Protein AF-0000000086128456 (afdb_homodimer)

Structure (mmCIF, N/CA/C/O backbone):
data_AF-0000000086128456-model_v1
#
loop_
_entity.id
_entity.type
_entity.pdbx_description
1 polymer 'SMP-30/Gluconolactonase/LRE-like region domain-containing protein'
#
loop_
_atom_site.group_PDB
_atom_site.id
_atom_site.type_symbol
_atom_site.label_atom_id
_atom_site.label_alt_id
_atom_site.label_comp_id
_atom_site.label_asym_id
_atom_site.label_entity_id
_atom_site.label_seq_id
_atom_site.pdbx_PDB_ins_code
_atom_site.Cartn_x
_atom_site.Cartn_y
_atom_site.Cartn_z
_atom_site.occupancy
_atom_site.B_iso_or_equiv
_atom_site.auth_seq_id
_atom_site.auth_comp_id
_atom_site.auth_asym_id
_atom_site.auth_atom_id
_atom_site.pdbx_PDB_model_num
ATOM 1 N N . THR A 1 1 ? -28.391 -3.979 10.344 1 59.09 1 THR A N 1
ATOM 2 C CA . THR A 1 1 ? -27.234 -3.885 9.453 1 59.09 1 THR A CA 1
ATOM 3 C C . THR A 1 1 ? -27.359 -4.891 8.312 1 59.09 1 THR A C 1
ATOM 5 O O . THR A 1 1 ? -27.812 -6.016 8.516 1 59.09 1 THR A O 1
ATOM 8 N N . ALA A 1 2 ? -27.297 -4.43 7.129 1 80.12 2 ALA A N 1
ATOM 9 C CA . ALA A 1 2 ? -27.391 -5.32 5.973 1 80.12 2 ALA A CA 1
ATOM 10 C C . ALA A 1 2 ? -26.422 -6.492 6.109 1 80.12 2 ALA A C 1
ATOM 12 O O . ALA A 1 2 ? -25.359 -6.355 6.711 1 80.12 2 ALA A O 1
ATOM 13 N N . SER A 1 3 ? -26.906 -7.73 5.793 1 94.25 3 SER A N 1
ATOM 14 C CA . SER A 1 3 ? -26.078 -8.93 5.836 1 94.25 3 SER A CA 1
ATOM 15 C C . SER A 1 3 ? -24.766 -8.734 5.066 1 94.25 3 SER A C 1
ATOM 17 O O . SER A 1 3 ? -24.75 -8.094 4.016 1 94.25 3 SER A O 1
ATOM 19 N N . VAL A 1 4 ? -23.734 -9.289 5.641 1 97.06 4 VAL A N 1
ATOM 20 C CA . VAL A 1 4 ? -22.422 -9.172 5.023 1 97.06 4 VAL A CA 1
ATOM 21 C C . VAL A 1 4 ? -22.375 -10 3.742 1 97.06 4 VAL A C 1
ATOM 23 O O . VAL A 1 4 ? -21.719 -9.625 2.771 1 97.06 4 VAL A O 1
ATOM 26 N N . ALA A 1 5 ? -23.078 -11.141 3.77 1 98.44 5 ALA A N 1
ATOM 27 C CA . ALA A 1 5 ? -22.969 -12.062 2.639 1 98.44 5 ALA A CA 1
ATOM 28 C C . ALA A 1 5 ? -24.312 -12.688 2.309 1 98.44 5 ALA A C 1
ATOM 30 O O . ALA A 1 5 ? -25.234 -12.641 3.121 1 98.44 5 ALA A O 1
ATOM 31 N N . GLU A 1 6 ? -24.453 -13.188 1.09 1 98.38 6 GLU A N 1
ATOM 32 C CA . GLU A 1 6 ? -25.641 -13.898 0.624 1 98.38 6 GLU A CA 1
ATOM 33 C C . GLU A 1 6 ? -25.297 -14.922 -0.447 1 98.38 6 GLU A C 1
ATOM 35 O O . GLU A 1 6 ? -24.297 -14.773 -1.156 1 98.38 6 GLU A O 1
ATOM 40 N N . VAL A 1 7 ? -26.078 -15.961 -0.537 1 98 7 VAL A N 1
ATOM 41 C CA . VAL A 1 7 ? -25.922 -16.906 -1.637 1 98 7 VAL A CA 1
ATOM 42 C C . VAL A 1 7 ? -26.281 -16.219 -2.957 1 98 7 VAL A C 1
ATOM 44 O O . VAL A 1 7 ? -27.234 -15.445 -3.023 1 98 7 VAL A O 1
ATOM 47 N N . CYS A 1 8 ? -25.469 -16.547 -3.943 1 97.69 8 CYS A N 1
ATOM 48 C CA . CYS A 1 8 ? -25.781 -15.992 -5.254 1 97.69 8 CYS A CA 1
ATOM 49 C C . CYS A 1 8 ? -25.344 -16.922 -6.371 1 97.69 8 CYS A C 1
ATOM 51 O O . CYS A 1 8 ? -24.656 -17.922 -6.117 1 97.69 8 CYS A O 1
ATOM 53 N N . GLY A 1 9 ? -25.875 -16.672 -7.629 1 96.56 9 GLY A N 1
ATOM 54 C CA . GLY A 1 9 ? -25.375 -17.328 -8.82 1 96.56 9 GLY A CA 1
ATOM 55 C C . GLY A 1 9 ? -25.797 -18.781 -8.938 1 96.56 9 GLY A C 1
ATOM 56 O O . GLY A 1 9 ? -26.812 -19.172 -8.359 1 96.56 9 GLY A O 1
ATOM 57 N N . PRO A 1 10 ? -25.031 -19.531 -9.734 1 97.12 10 PRO A N 1
ATOM 58 C CA . PRO A 1 10 ? -25.391 -20.922 -10.016 1 97.12 10 PRO A CA 1
ATOM 59 C C . PRO A 1 10 ? -25.219 -21.844 -8.805 1 97.12 10 PRO A C 1
ATOM 61 O O . PRO A 1 10 ? -24.469 -21.5 -7.879 1 97.12 10 PRO A O 1
ATOM 64 N N . THR A 1 11 ? -25.828 -23.062 -8.867 1 97.12 11 THR A N 1
ATOM 65 C CA . THR A 1 11 ? -25.891 -23.938 -7.699 1 97.12 11 THR A CA 1
ATOM 66 C C . THR A 1 11 ? -24.953 -25.125 -7.875 1 97.12 11 THR A C 1
ATOM 68 O O . THR A 1 11 ? -24.891 -26 -7.008 1 97.12 11 THR A O 1
ATOM 71 N N . THR A 1 12 ? -24.188 -25.125 -8.984 1 98.19 12 THR A N 1
ATOM 72 C CA . THR A 1 12 ? -23.281 -26.234 -9.234 1 98.19 12 THR A CA 1
ATOM 73 C C . THR A 1 12 ? -22.031 -26.109 -8.352 1 98.19 12 THR A C 1
ATOM 75 O O . THR A 1 12 ? -21.203 -27.016 -8.328 1 98.19 12 THR A O 1
ATOM 78 N N . ALA A 1 13 ? -21.891 -25.047 -7.637 1 98.31 13 ALA A N 1
ATOM 79 C CA . ALA A 1 13 ? -20.875 -24.781 -6.613 1 98.31 13 ALA A CA 1
ATOM 80 C C . ALA A 1 13 ? -21.422 -23.875 -5.516 1 98.31 13 ALA A C 1
ATOM 82 O O . ALA A 1 13 ? -22.516 -23.312 -5.66 1 98.31 13 ALA A O 1
ATOM 83 N N . ASN A 1 14 ? -20.719 -23.812 -4.391 1 98.5 14 ASN A N 1
ATOM 84 C CA . ASN A 1 14 ? -21.078 -22.844 -3.355 1 98.5 14 ASN A CA 1
ATOM 85 C C . ASN A 1 14 ? -20.578 -21.453 -3.701 1 98.5 14 ASN A C 1
ATOM 87 O O . ASN A 1 14 ? -19.422 -21.109 -3.451 1 98.5 14 ASN A O 1
ATOM 91 N N . VAL A 1 15 ? -21.5 -20.672 -4.211 1 98.81 15 VAL A N 1
ATOM 92 C CA . VAL A 1 15 ? -21.156 -19.312 -4.613 1 98.81 15 VAL A CA 1
ATOM 93 C C . VAL A 1 15 ? -21.75 -18.312 -3.613 1 98.81 15 VAL A C 1
ATOM 95 O O . VAL A 1 15 ? -22.953 -18.328 -3.344 1 98.81 15 VAL A O 1
ATOM 98 N N . THR A 1 16 ? -20.891 -17.484 -3.033 1 98.81 16 THR A N 1
ATOM 99 C CA . THR A 1 16 ? -21.297 -16.5 -2.047 1 98.81 16 THR A CA 1
ATOM 100 C C . THR A 1 16 ? -20.922 -15.094 -2.5 1 98.81 16 THR A C 1
ATOM 102 O O . THR A 1 16 ? -19.781 -14.852 -2.906 1 98.81 16 THR A O 1
ATOM 105 N N . CYS A 1 17 ? -21.891 -14.164 -2.492 1 98.62 17 CYS A N 1
ATOM 106 C CA . CYS A 1 17 ? -21.625 -12.75 -2.738 1 98.62 17 CYS A CA 1
ATOM 107 C C . CYS A 1 17 ? -21.406 -12 -1.43 1 98.62 17 CYS A C 1
ATOM 109 O O . CYS A 1 17 ? -22.188 -12.148 -0.49 1 98.62 17 CYS A O 1
ATOM 111 N N . VAL A 1 18 ? -20.328 -11.258 -1.36 1 98.44 18 VAL A N 1
ATOM 112 C CA . VAL A 1 18 ? -20.062 -10.383 -0.219 1 98.44 18 VAL A CA 1
ATOM 113 C C . VAL A 1 18 ? -20.547 -8.969 -0.528 1 98.44 18 VAL A C 1
ATOM 115 O O . VAL A 1 18 ? -20.094 -8.352 -1.493 1 98.44 18 VAL A O 1
ATOM 118 N N . ASN A 1 19 ? -21.438 -8.508 0.297 1 97.69 19 ASN A N 1
ATOM 119 C CA . ASN A 1 19 ? -22.016 -7.18 0.08 1 97.69 19 ASN A CA 1
ATOM 120 C C . ASN A 1 19 ? -21 -6.078 0.387 1 97.69 19 ASN A C 1
ATOM 122 O O . ASN A 1 19 ? -20.359 -6.086 1.443 1 97.69 19 ASN A O 1
ATOM 126 N N . ARG A 1 20 ? -20.828 -5.152 -0.586 1 97.12 20 ARG A N 1
ATOM 127 C CA . ARG A 1 20 ? -19.969 -3.979 -0.473 1 97.12 20 ARG A CA 1
ATOM 128 C C . ARG A 1 20 ? -18.547 -4.375 -0.074 1 97.12 20 ARG A C 1
ATOM 130 O O . ARG A 1 20 ? -17.953 -3.754 0.803 1 97.12 20 ARG A O 1
ATOM 137 N N . TYR A 1 21 ? -18.125 -5.473 -0.551 1 97.25 21 TYR A N 1
ATOM 138 C CA . TYR A 1 21 ? -16.766 -5.961 -0.338 1 97.25 21 TYR A CA 1
ATOM 139 C C . TYR A 1 21 ? -16.5 -6.227 1.14 1 97.25 21 TYR A C 1
ATOM 141 O O . TYR A 1 21 ? -15.352 -6.301 1.57 1 97.25 21 TYR A O 1
ATOM 149 N N . GLY A 1 22 ? -17.562 -6.27 1.929 1 96.5 22 GLY A N 1
ATOM 150 C CA . GLY A 1 22 ? -17.375 -6.457 3.357 1 96.5 22 GLY A CA 1
ATOM 151 C C . GLY A 1 22 ? -16.641 -5.301 4.016 1 96.5 22 GLY A C 1
ATOM 152 O O . GLY A 1 22 ? -15.891 -5.496 4.969 1 96.5 22 GLY A O 1
ATOM 153 N N . SER A 1 23 ? -16.812 -4.145 3.518 1 96.44 23 SER A N 1
ATOM 154 C CA . SER A 1 23 ? -16.031 -2.988 3.959 1 96.44 23 SER A CA 1
ATOM 155 C C . SER A 1 23 ? -16.391 -2.607 5.395 1 96.44 23 SER A C 1
ATOM 157 O O . SER A 1 23 ? -15.578 -2 6.098 1 96.44 23 SER A O 1
ATOM 159 N N . TYR A 1 24 ? -17.547 -2.826 5.816 1 96.75 24 TYR A N 1
ATOM 160 C CA . TYR A 1 24 ? -17.953 -2.58 7.195 1 96.75 24 TYR A CA 1
ATOM 161 C C . TYR A 1 24 ? -18.484 -3.855 7.84 1 96.75 24 TYR A C 1
ATOM 163 O O . TYR A 1 24 ? -19.469 -4.434 7.379 1 96.75 24 TYR A O 1
ATOM 171 N N . LEU A 1 25 ? -17.859 -4.309 8.891 1 97.44 25 LEU A N 1
ATOM 172 C CA . LEU A 1 25 ? -18.25 -5.48 9.664 1 97.44 25 LEU A CA 1
ATOM 173 C C . LEU A 1 25 ? -18.719 -5.082 11.055 1 97.44 25 LEU A C 1
ATOM 175 O O . LEU A 1 25 ? -18.297 -4.051 11.586 1 97.44 25 LEU A O 1
ATOM 179 N N . PRO A 1 26 ? -19.641 -5.91 11.578 1 96.62 26 PRO A N 1
ATOM 180 C CA . PRO A 1 26 ? -19.922 -5.656 13 1 96.62 26 PRO A CA 1
ATOM 181 C C . PRO A 1 26 ? -18.656 -5.586 13.844 1 96.62 26 PRO A C 1
ATOM 183 O O . PRO A 1 26 ? -17.734 -6.379 13.641 1 96.62 26 PRO A O 1
ATOM 186 N N . PRO A 1 27 ? -18.562 -4.668 14.719 1 95.38 27 PRO A N 1
ATOM 187 C CA . PRO A 1 27 ? -17.297 -4.344 15.398 1 95.38 27 PRO A CA 1
ATOM 188 C C . PRO A 1 27 ? -16.766 -5.492 16.25 1 95.38 27 PRO A C 1
ATOM 190 O O . PRO A 1 27 ? -15.664 -5.414 16.781 1 95.38 27 PRO A O 1
ATOM 193 N N . THR A 1 28 ? -17.516 -6.609 16.391 1 95.31 28 THR A N 1
ATOM 194 C CA . THR A 1 28 ? -17.047 -7.762 17.156 1 95.31 28 THR A CA 1
ATOM 195 C C . THR A 1 28 ? -16.172 -8.672 16.297 1 95.31 28 THR A C 1
ATOM 197 O O . THR A 1 28 ? -15.711 -9.711 16.766 1 95.31 28 THR A O 1
ATOM 200 N N . PHE A 1 29 ? -15.938 -8.297 15.055 1 96.94 29 PHE A N 1
ATOM 201 C CA . PHE A 1 29 ? -15.125 -9.148 14.188 1 96.94 29 PHE A CA 1
ATOM 202 C C . PHE A 1 29 ? -13.695 -9.219 14.695 1 96.94 29 PHE A C 1
ATOM 204 O O . PHE A 1 29 ? -13.258 -8.359 15.461 1 96.94 29 PHE A O 1
ATOM 211 N N . SER A 1 30 ? -13 -10.305 14.297 1 96 30 SER A N 1
ATOM 212 C CA . SER A 1 30 ? -11.578 -10.469 14.562 1 96 30 SER A CA 1
ATOM 213 C C . SER A 1 30 ? -10.938 -11.422 13.555 1 96 30 SER A C 1
ATOM 215 O O . SER A 1 30 ? -11.617 -12.266 12.969 1 96 30 SER A O 1
ATOM 217 N N . ARG A 1 31 ? -9.633 -11.203 13.359 1 95.31 31 ARG A N 1
ATOM 218 C CA . ARG A 1 31 ? -8.844 -12.102 12.523 1 95.31 31 ARG A CA 1
ATOM 219 C C . ARG A 1 31 ? -7.406 -12.195 13.031 1 95.31 31 ARG A C 1
ATOM 221 O O . ARG A 1 31 ? -6.758 -11.18 13.273 1 95.31 31 ARG A O 1
ATOM 228 N N . ASP A 1 32 ? -6.996 -13.414 13.211 1 93.62 32 ASP A N 1
ATOM 229 C CA . ASP A 1 32 ? -5.594 -13.664 13.539 1 93.62 32 ASP A CA 1
ATOM 230 C C . ASP A 1 32 ? -4.688 -13.305 12.35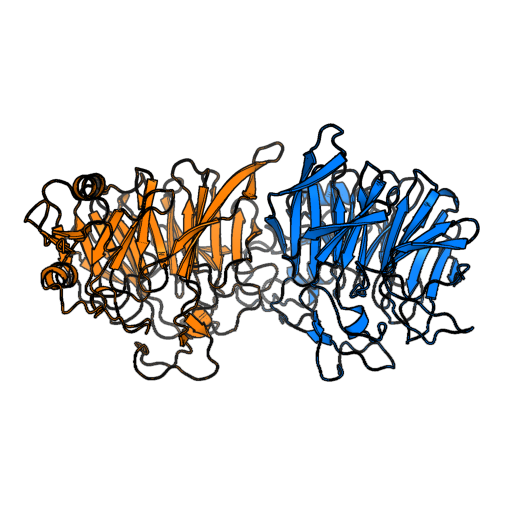9 1 93.62 32 ASP A C 1
ATOM 232 O O . ASP A 1 32 ? -4.84 -13.844 11.266 1 93.62 32 ASP A O 1
ATOM 236 N N . PRO A 1 33 ? -3.738 -12.391 12.586 1 90.94 33 PRO A N 1
ATOM 237 C CA . PRO A 1 33 ? -2.898 -11.93 11.477 1 90.94 33 PRO A CA 1
ATOM 238 C C . PRO A 1 33 ? -1.803 -12.93 11.117 1 90.94 33 PRO A C 1
ATOM 240 O O . PRO A 1 33 ? -1.029 -12.695 10.18 1 90.94 33 PRO A O 1
ATOM 243 N N . ASP A 1 34 ? -1.758 -13.992 11.82 1 88.75 34 ASP A N 1
ATOM 244 C CA . ASP A 1 34 ? -0.807 -15.039 11.469 1 88.75 34 ASP A CA 1
ATOM 245 C C . ASP A 1 34 ? -0.994 -15.477 10.016 1 88.75 34 ASP A C 1
ATOM 247 O O . ASP A 1 34 ? -2.109 -15.797 9.602 1 88.75 34 ASP A O 1
ATOM 251 N N . PRO A 1 35 ? 0.13 -15.508 9.258 1 86.31 35 PRO A N 1
ATOM 252 C CA . PRO A 1 35 ? 0.028 -15.859 7.84 1 86.31 35 PRO A CA 1
ATOM 253 C C . PRO A 1 35 ? -0.542 -17.25 7.613 1 86.31 35 PRO A C 1
ATOM 255 O O . PRO A 1 35 ? -1 -17.562 6.512 1 86.31 35 PRO A O 1
ATOM 258 N N . ALA A 1 36 ? -0.49 -18.062 8.609 1 80.88 36 ALA A N 1
ATOM 259 C CA . ALA A 1 36 ? -1.011 -19.422 8.484 1 80.88 36 ALA A CA 1
ATOM 260 C C . ALA A 1 36 ? -2.533 -19.438 8.586 1 80.88 36 ALA A C 1
ATOM 262 O O . ALA A 1 36 ? -3.174 -20.438 8.258 1 80.88 36 ALA A O 1
ATOM 263 N N . VAL A 1 37 ? -3.096 -18.344 9.016 1 88.62 37 VAL A N 1
ATOM 264 C CA . VAL A 1 37 ? -4.547 -18.266 9.148 1 88.62 37 VAL A CA 1
ATOM 265 C C . VAL A 1 37 ? -5.152 -17.703 7.863 1 88.62 37 VAL A C 1
ATOM 267 O O . VAL A 1 37 ? -4.883 -16.562 7.492 1 88.62 37 VAL A O 1
ATOM 270 N N . ALA A 1 38 ? -5.98 -18.484 7.281 1 92.75 38 ALA A N 1
ATOM 271 C CA . ALA A 1 38 ? -6.605 -18.125 6.012 1 92.75 38 ALA A CA 1
ATOM 272 C C . ALA A 1 38 ? -7.727 -17.109 6.223 1 92.75 38 ALA A C 1
ATOM 274 O O . ALA A 1 38 ? -8.156 -16.875 7.355 1 92.75 38 ALA A O 1
ATOM 275 N N . TYR A 1 39 ? -8.227 -16.5 5.086 1 95 39 TYR A N 1
ATOM 276 C CA . TYR A 1 39 ? -9.359 -15.578 5.082 1 95 39 TYR A CA 1
ATOM 277 C C . TYR A 1 39 ? -10.57 -16.203 5.77 1 95 39 TYR A C 1
ATOM 279 O O . TYR A 1 39 ? -11.297 -15.508 6.492 1 95 39 TYR A O 1
ATOM 287 N N . THR A 1 40 ? -10.773 -17.453 5.637 1 94.44 40 THR A N 1
ATOM 288 C CA . THR A 1 40 ? -11.922 -18.172 6.203 1 94.44 40 THR A CA 1
ATOM 289 C C . THR A 1 40 ? -11.805 -18.25 7.723 1 94.44 40 THR A C 1
ATOM 291 O O . THR A 1 40 ? -12.766 -18.594 8.406 1 94.44 40 THR A O 1
ATOM 294 N N . GLY A 1 41 ? -10.68 -17.938 8.203 1 93.94 41 GLY A N 1
ATOM 295 C CA . GLY A 1 41 ? -10.469 -17.953 9.641 1 93.94 41 GLY A CA 1
ATOM 296 C C . GLY A 1 41 ? -10.945 -16.688 10.336 1 93.94 41 GLY A C 1
ATOM 297 O O . GLY A 1 41 ? -10.984 -16.625 11.562 1 93.94 41 GLY A O 1
ATOM 298 N N . ALA A 1 42 ? -11.312 -15.688 9.586 1 95.31 42 ALA A N 1
ATOM 299 C CA . ALA A 1 42 ? -11.898 -14.492 10.18 1 95.31 42 ALA A CA 1
ATOM 300 C C . ALA A 1 42 ? -13.188 -14.82 10.922 1 95.31 42 ALA A C 1
ATOM 302 O O . ALA A 1 42 ? -13.969 -15.664 10.477 1 95.31 42 ALA A O 1
ATOM 303 N N . LEU A 1 43 ? -13.375 -14.109 12.031 1 96.75 43 LEU A N 1
ATOM 304 C CA . LEU A 1 43 ? -14.57 -14.281 12.836 1 96.75 43 LEU A CA 1
ATOM 305 C C . LEU A 1 43 ? -15.461 -13.039 12.766 1 96.75 43 LEU A C 1
ATOM 307 O O . LEU A 1 43 ? -14.977 -11.922 12.922 1 96.75 43 LEU A O 1
ATOM 311 N N . VAL A 1 44 ? -16.719 -13.281 12.469 1 97.31 44 VAL A N 1
ATOM 312 C CA . VAL A 1 44 ? -17.734 -12.242 12.477 1 97.31 44 VAL A CA 1
ATOM 313 C C . VAL A 1 44 ? -18.969 -12.742 13.227 1 97.31 44 VAL A C 1
ATOM 315 O O . VAL A 1 44 ? -20.047 -12.906 12.633 1 97.31 44 VAL A O 1
ATOM 318 N N . PRO A 1 45 ? -18.922 -12.766 14.492 1 96.62 45 PRO A N 1
ATOM 319 C CA . PRO A 1 45 ? -19.938 -13.5 15.258 1 96.62 45 PRO A CA 1
ATOM 320 C C . PRO A 1 45 ? -21.312 -12.828 15.203 1 96.62 45 PRO A C 1
ATOM 322 O O . PRO A 1 45 ? -22.328 -13.508 15.336 1 96.62 45 PRO A O 1
ATOM 325 N N . ASP A 1 46 ? -21.375 -11.516 14.969 1 96.75 46 ASP A N 1
ATOM 326 C CA . ASP A 1 46 ? -22.656 -10.805 15.023 1 96.75 46 ASP A CA 1
ATOM 327 C C . ASP A 1 46 ? -23.297 -10.727 13.641 1 96.75 46 ASP A C 1
ATOM 329 O O . ASP A 1 46 ? -24.25 -9.961 13.438 1 96.75 46 ASP A O 1
ATOM 333 N N . ASP A 1 47 ? -22.812 -11.453 12.648 1 97.56 47 ASP A N 1
ATOM 334 C CA . ASP A 1 47 ? -23.438 -11.641 11.344 1 97.56 47 ASP A CA 1
ATOM 335 C C . ASP A 1 47 ? -23.375 -13.102 10.906 1 97.56 47 ASP A C 1
ATOM 337 O O . ASP A 1 47 ? -22.375 -13.539 10.32 1 97.56 47 ASP A O 1
ATOM 341 N N . PRO A 1 48 ? -24.391 -13.828 11.109 1 97 48 PRO A N 1
ATOM 342 C CA . PRO A 1 48 ? -24.375 -15.266 10.836 1 97 48 PRO A CA 1
ATOM 343 C C . PRO A 1 48 ? -24.156 -15.586 9.359 1 97 48 PRO A C 1
ATOM 345 O O . PRO A 1 48 ? -23.781 -16.719 9.016 1 97 48 PRO A O 1
ATOM 348 N N . THR A 1 49 ? -24.328 -14.594 8.461 1 97.88 49 THR A N 1
ATOM 349 C CA . THR A 1 49 ? -24.156 -14.852 7.039 1 97.88 49 THR A CA 1
ATOM 350 C C . THR A 1 49 ? -22.688 -15.047 6.703 1 97.88 49 THR A C 1
ATOM 352 O O . THR A 1 49 ? -22.344 -15.547 5.625 1 97.88 49 THR A O 1
ATOM 355 N N . TRP A 1 50 ? -21.797 -14.75 7.629 1 97.56 50 TRP A N 1
ATOM 356 C CA . TRP A 1 50 ? -20.375 -14.953 7.402 1 97.56 50 TRP A CA 1
ATOM 357 C C . TRP A 1 50 ? -20.047 -16.438 7.191 1 97.56 50 TRP A C 1
ATOM 359 O O . TRP A 1 50 ? -19.094 -16.766 6.496 1 97.56 50 TRP A O 1
ATOM 369 N N . ALA A 1 51 ? -20.844 -17.312 7.703 1 97.88 51 ALA A N 1
ATOM 370 C CA . ALA A 1 51 ? -20.641 -18.75 7.523 1 97.88 51 ALA A CA 1
ATOM 371 C C . ALA A 1 51 ? -20.672 -19.109 6.043 1 97.88 51 ALA A C 1
ATOM 373 O O . ALA A 1 51 ? -19.984 -20.047 5.621 1 97.88 51 ALA A O 1
ATOM 374 N N . LEU A 1 52 ? -21.438 -18.359 5.277 1 98.19 52 LEU A N 1
ATOM 375 C CA . LEU A 1 52 ? -21.484 -18.609 3.84 1 98.19 52 LEU A CA 1
ATOM 376 C C . LEU A 1 52 ? -20.125 -18.391 3.199 1 98.19 52 LEU A C 1
ATOM 378 O O . LEU A 1 52 ? -19.734 -19.125 2.285 1 98.19 52 LEU A O 1
ATOM 382 N N . VAL A 1 53 ? -19.391 -17.375 3.65 1 98.12 53 VAL A N 1
ATOM 383 C CA . VAL A 1 53 ? -18.062 -17.078 3.129 1 98.12 53 VAL A CA 1
ATOM 384 C C . VAL A 1 53 ? -17.094 -18.203 3.488 1 98.12 53 VAL A C 1
ATOM 386 O O . VAL A 1 53 ? -16.312 -18.641 2.65 1 98.12 53 VAL A O 1
ATOM 389 N N . GLN A 1 54 ? -17.203 -18.703 4.648 1 97.06 54 GLN A N 1
ATOM 390 C CA . GLN A 1 54 ? -16.297 -19.719 5.152 1 97.06 54 GLN A CA 1
ATOM 391 C C . GLN A 1 54 ? -16.469 -21.031 4.395 1 97.06 54 GLN A C 1
ATOM 393 O O . GLN A 1 54 ? -15.523 -21.797 4.234 1 97.06 54 GLN A O 1
ATOM 398 N N . GLU A 1 55 ? -17.641 -21.25 3.857 1 97.12 55 GLU A N 1
ATOM 399 C CA . GLU A 1 55 ? -17.938 -22.531 3.199 1 97.12 55 GLU A CA 1
ATOM 400 C C . GLU A 1 55 ? -17.922 -22.375 1.681 1 97.12 55 GLU A C 1
ATOM 402 O O . GLU A 1 55 ? -18.125 -23.344 0.954 1 97.12 55 GLU A O 1
ATOM 407 N N . ALA A 1 56 ? -17.656 -21.203 1.238 1 98.5 56 ALA A N 1
ATOM 408 C CA . ALA A 1 56 ? -17.812 -20.906 -0.181 1 98.5 56 ALA A CA 1
ATOM 409 C C . ALA A 1 56 ? -16.703 -21.547 -1.005 1 98.5 56 ALA A C 1
ATOM 411 O O . ALA A 1 56 ? -15.547 -21.609 -0.561 1 98.5 56 ALA A O 1
ATOM 412 N N . ASP A 1 57 ? -17.062 -22.031 -2.209 1 98.75 57 ASP A N 1
ATOM 413 C CA . ASP A 1 57 ? -16.078 -22.359 -3.24 1 98.75 57 ASP A CA 1
ATOM 414 C C . ASP A 1 57 ? -15.57 -21.094 -3.934 1 98.75 57 ASP A C 1
ATOM 416 O O . ASP A 1 57 ? -14.367 -20.969 -4.188 1 98.75 57 ASP A O 1
ATOM 420 N N . PHE A 1 58 ? -16.562 -20.266 -4.246 1 98.88 58 PHE A N 1
ATOM 421 C CA . PHE A 1 58 ? -16.297 -19 -4.895 1 98.88 58 PHE A CA 1
ATOM 422 C C . PHE A 1 58 ? -16.859 -17.844 -4.074 1 98.88 58 PHE A C 1
ATOM 424 O O . PHE A 1 58 ? -18.031 -17.859 -3.703 1 98.88 58 PHE A O 1
ATOM 431 N N . VAL A 1 59 ? -16.031 -16.891 -3.742 1 98.81 59 VAL A N 1
ATOM 432 C CA . VAL A 1 59 ? -16.453 -15.641 -3.109 1 98.81 59 VAL A CA 1
ATOM 433 C C . VAL A 1 59 ? -16.484 -14.523 -4.145 1 98.81 59 VAL A C 1
ATOM 435 O O . VAL A 1 59 ? -15.484 -14.258 -4.812 1 98.81 59 VAL A O 1
ATOM 438 N N . ILE A 1 60 ? -17.625 -13.859 -4.273 1 98.81 60 ILE A N 1
ATOM 439 C CA . ILE A 1 60 ? -17.828 -12.828 -5.289 1 98.81 60 ILE A CA 1
ATOM 440 C C . ILE A 1 60 ? -17.922 -11.461 -4.625 1 98.81 60 ILE A C 1
ATOM 442 O O . ILE A 1 60 ? -18.766 -11.242 -3.748 1 98.81 60 ILE A O 1
ATOM 446 N N . TYR A 1 61 ? -17.125 -10.523 -5.078 1 98.5 61 TYR A N 1
ATOM 447 C CA . TYR A 1 61 ? -17.125 -9.172 -4.535 1 98.5 61 TYR A CA 1
ATOM 448 C C . TYR A 1 61 ? -17.797 -8.195 -5.496 1 98.5 61 TYR A C 1
ATOM 450 O O . TYR A 1 61 ? -18.422 -7.227 -5.07 1 98.5 61 TYR A O 1
ATOM 458 N N . ASP A 1 62 ? -17.531 -8.328 -6.758 1 98.12 62 ASP A N 1
ATOM 459 C CA . ASP A 1 62 ? -18.266 -7.648 -7.832 1 98.12 62 ASP A CA 1
ATOM 460 C C . ASP A 1 62 ? -19.281 -8.578 -8.477 1 98.12 62 ASP A C 1
ATOM 462 O O . ASP A 1 62 ? -18.938 -9.406 -9.32 1 98.12 62 ASP A O 1
ATOM 466 N N . LYS A 1 63 ? -20.531 -8.438 -8.156 1 97.88 63 LYS A N 1
ATOM 467 C CA . LYS A 1 63 ? -21.562 -9.43 -8.469 1 97.88 63 LYS A CA 1
ATOM 468 C C . LYS A 1 63 ? -21.719 -9.609 -9.977 1 97.88 63 LYS A C 1
ATOM 470 O O . LYS A 1 63 ? -21.703 -10.734 -10.477 1 97.88 63 LYS A O 1
ATOM 475 N N . GLN A 1 64 ? -21.844 -8.477 -10.664 1 97.69 64 GLN A N 1
ATOM 476 C CA . GLN A 1 64 ? -22.062 -8.562 -12.102 1 97.69 64 GLN A CA 1
ATOM 477 C C . GLN A 1 64 ? -20.891 -9.25 -12.805 1 97.69 64 GLN A C 1
ATOM 479 O O . GLN A 1 64 ? -21.078 -10.258 -13.492 1 97.69 64 GLN A O 1
ATOM 484 N N . ARG A 1 65 ? -19.734 -8.875 -12.656 1 98.25 65 ARG A N 1
ATOM 485 C CA . ARG A 1 65 ? -18.562 -9.422 -13.328 1 98.25 65 ARG A CA 1
ATOM 486 C C . ARG A 1 65 ? -18.234 -10.82 -12.812 1 98.25 65 ARG A C 1
ATOM 488 O O . ARG A 1 65 ? -17.766 -11.672 -13.57 1 98.25 65 ARG A O 1
ATOM 495 N N . GLY A 1 66 ? -18.391 -10.992 -11.461 1 98.69 66 GLY A N 1
ATOM 496 C CA . GLY A 1 66 ? -18.109 -12.281 -10.859 1 98.69 66 GLY A CA 1
ATOM 497 C C . GLY A 1 66 ? -18.984 -13.398 -11.414 1 98.69 66 GLY A C 1
ATOM 498 O O . GLY A 1 66 ? -18.484 -14.477 -11.742 1 98.69 66 GLY A O 1
ATOM 499 N N . LEU A 1 67 ? -20.234 -13.062 -11.523 1 98.56 67 LEU A N 1
ATOM 500 C CA . LEU A 1 67 ? -21.125 -14.086 -12.047 1 98.56 67 LEU A CA 1
ATOM 501 C C . LEU A 1 67 ? -20.859 -14.336 -13.531 1 98.56 67 LEU A C 1
ATOM 503 O O . LEU A 1 67 ? -21.016 -15.461 -14.008 1 98.56 67 LEU A O 1
ATOM 507 N N . GLU A 1 68 ? -20.469 -13.305 -14.211 1 98.44 68 GLU A N 1
ATOM 508 C CA . GLU A 1 68 ? -20.109 -13.461 -15.617 1 98.44 68 GLU A CA 1
ATOM 509 C C . GLU A 1 68 ? -18.906 -14.383 -15.773 1 98.44 68 GLU A C 1
ATOM 511 O O . GLU A 1 68 ? -18.906 -15.266 -16.641 1 98.44 68 GLU A O 1
ATOM 516 N N . LEU A 1 69 ? -17.875 -14.242 -14.953 1 98.06 69 LEU A N 1
ATOM 517 C CA . LEU A 1 69 ? -16.672 -15.055 -15.133 1 98.06 69 LEU A CA 1
ATOM 518 C C . LEU A 1 69 ? -16.922 -16.484 -14.695 1 98.06 69 LEU A C 1
ATOM 520 O O . LEU A 1 69 ? -16.234 -17.406 -15.141 1 98.06 69 LEU A O 1
ATOM 524 N N . LEU A 1 70 ? -17.875 -16.719 -13.812 1 98.38 70 LEU A N 1
ATOM 525 C CA . LEU A 1 70 ? -18.203 -18.078 -13.398 1 98.38 70 LEU A CA 1
ATOM 526 C C . LEU A 1 70 ? -18.938 -18.828 -14.5 1 98.38 70 LEU A C 1
ATOM 528 O O . LEU A 1 70 ? -18.719 -20.016 -14.711 1 98.38 70 LEU A O 1
ATOM 532 N N . GLY A 1 71 ? -19.844 -18.109 -15.18 1 98.25 71 GLY A N 1
ATOM 533 C CA . GLY A 1 71 ? -20.719 -18.766 -16.125 1 98.25 71 GLY A CA 1
ATOM 534 C C . GLY A 1 71 ? -21.875 -19.484 -15.461 1 98.25 71 GLY A C 1
ATOM 535 O O . GLY A 1 71 ? -22.188 -19.25 -14.289 1 98.25 71 GLY A O 1
ATOM 536 N N . SER A 1 72 ? -22.562 -20.391 -16.234 1 97.62 72 SER A N 1
ATOM 537 C CA . SER A 1 72 ? -23.812 -20.969 -15.797 1 97.62 72 SER A CA 1
ATOM 538 C C . SER A 1 72 ? -23.594 -22.219 -14.953 1 97.62 72 SER A C 1
ATOM 540 O O . SER A 1 72 ? -24.438 -22.609 -14.148 1 97.62 72 SER A O 1
ATOM 542 N N . GLU A 1 73 ? -22.391 -22.859 -15.133 1 98 73 GLU A N 1
ATOM 543 C CA . GLU A 1 73 ? -22.172 -24.109 -14.422 1 98 73 GLU A CA 1
ATOM 544 C C . GLU A 1 73 ? -20.734 -24.234 -13.945 1 98 73 GLU A C 1
ATOM 546 O O . GLU A 1 73 ? -20.047 -25.203 -14.289 1 98 73 GLU A O 1
ATOM 551 N N . PRO A 1 74 ? -20.297 -23.359 -13.109 1 98.56 74 PRO A N 1
ATOM 552 C CA . PRO A 1 74 ? -18.953 -23.531 -12.562 1 98.56 74 PRO A CA 1
ATOM 553 C C . PRO A 1 74 ? -18.812 -24.797 -11.719 1 98.56 74 PRO A C 1
ATOM 555 O O . PRO A 1 74 ? -19.766 -25.203 -11.047 1 98.56 74 PRO A O 1
ATOM 558 N N . LYS A 1 75 ? -17.656 -25.422 -11.758 1 98.38 75 LYS A N 1
ATOM 559 C CA . LYS A 1 75 ? -17.359 -26.609 -10.969 1 98.38 75 LYS A CA 1
ATOM 560 C C . LYS A 1 75 ? -15.969 -26.5 -10.344 1 98.38 75 LYS A C 1
ATOM 562 O O . LYS A 1 75 ? -15.07 -25.875 -10.906 1 98.38 75 LYS A O 1
ATOM 567 N N . ILE A 1 76 ? -15.828 -27.078 -9.234 1 98.5 76 ILE A N 1
ATOM 568 C CA . ILE A 1 76 ? -14.555 -27.141 -8.531 1 98.5 76 ILE A CA 1
ATOM 569 C C . ILE A 1 76 ? -14.32 -28.562 -8.023 1 98.5 76 ILE A C 1
ATOM 571 O O . ILE A 1 76 ? -15.227 -29.203 -7.484 1 98.5 76 ILE A O 1
ATOM 575 N N . TYR A 1 77 ? -13.164 -29.109 -8.312 1 97.75 77 TYR A N 1
ATOM 576 C CA . TYR A 1 77 ? -12.758 -30.453 -7.902 1 97.75 77 TYR A CA 1
ATOM 577 C C . TYR A 1 77 ? -11.531 -30.391 -6.996 1 97.75 77 TYR A C 1
ATOM 579 O O . TYR A 1 77 ? -10.461 -29.938 -7.414 1 97.75 77 TYR A O 1
ATOM 587 N N . ARG A 1 78 ? -11.695 -30.891 -5.754 1 96.19 78 ARG A N 1
ATOM 588 C CA . ARG A 1 78 ? -10.625 -30.922 -4.766 1 96.19 78 ARG A CA 1
ATOM 589 C C . ARG A 1 78 ? -10.156 -32.344 -4.504 1 96.19 78 ARG A C 1
ATOM 591 O O . ARG A 1 78 ? -10.945 -33.281 -4.613 1 96.19 78 ARG A O 1
ATOM 598 N N . GLY A 1 79 ? -8.898 -32.5 -4.199 1 90.38 79 GLY A N 1
ATOM 599 C CA . GLY A 1 79 ? -8.383 -33.781 -3.756 1 90.38 79 GLY A CA 1
ATOM 600 C C . GLY A 1 79 ? -8.461 -34.875 -4.824 1 90.38 79 GLY A C 1
ATOM 601 O O . GLY A 1 79 ? -8.695 -36.031 -4.52 1 90.38 79 GLY A O 1
ATOM 602 N N . ILE A 1 80 ? -8.344 -34.5 -6.078 1 88.81 80 ILE A N 1
ATOM 603 C CA . ILE A 1 80 ? -8.547 -35.469 -7.129 1 88.81 80 ILE A CA 1
ATOM 604 C C . ILE A 1 80 ? -7.242 -36.219 -7.398 1 88.81 80 ILE A C 1
ATOM 606 O O . ILE A 1 80 ? -7.238 -37.281 -8.047 1 88.81 80 ILE A O 1
ATOM 610 N N . LEU A 1 81 ? -6.18 -35.688 -6.941 1 92.75 81 LEU A N 1
ATOM 611 C CA . LEU A 1 81 ? -4.871 -36.312 -7.059 1 92.75 81 LEU A CA 1
ATOM 612 C C . LEU A 1 81 ? -4.207 -36.469 -5.691 1 92.75 81 LEU A C 1
ATOM 614 O O . LEU A 1 81 ? -4.309 -35.562 -4.859 1 92.75 81 LEU A O 1
ATOM 618 N N . ASP A 1 82 ? -3.568 -37.531 -5.473 1 89.5 82 ASP A N 1
ATOM 619 C CA . ASP A 1 82 ? -2.748 -37.75 -4.281 1 89.5 82 ASP A CA 1
ATOM 620 C C . ASP A 1 82 ? -1.307 -37.312 -4.527 1 89.5 82 ASP A C 1
ATOM 622 O O . ASP A 1 82 ? -0.581 -37.938 -5.297 1 89.5 82 ASP A O 1
ATOM 626 N N . VAL A 1 83 ? -0.971 -36.219 -3.945 1 88.31 83 VAL A N 1
ATOM 627 C CA . VAL A 1 83 ? 0.383 -35.688 -4.129 1 88.31 83 VAL A CA 1
ATOM 628 C C . VAL A 1 83 ? 1.063 -35.531 -2.771 1 88.31 83 VAL A C 1
ATOM 630 O O . VAL A 1 83 ? 0.393 -35.469 -1.737 1 88.31 83 VAL A O 1
ATOM 633 N N . LEU A 1 84 ? 2.379 -35.469 -2.729 1 87.94 84 LEU A N 1
ATOM 634 C CA . LEU A 1 84 ? 3.133 -35.25 -1.497 1 87.94 84 LEU A CA 1
ATOM 635 C C . LEU A 1 84 ? 2.828 -33.875 -0.901 1 87.94 84 LEU A C 1
ATOM 637 O O . LEU A 1 84 ? 2.523 -32.938 -1.632 1 87.94 84 LEU A O 1
ATOM 641 N N . ASN A 1 85 ? 2.957 -33.781 0.445 1 88.81 85 ASN A N 1
ATOM 642 C CA . ASN A 1 85 ? 2.75 -32.5 1.13 1 88.81 85 ASN A CA 1
ATOM 643 C C . ASN A 1 85 ? 3.994 -31.625 1.064 1 88.81 85 ASN A C 1
ATOM 645 O O . ASN A 1 85 ? 4.555 -31.25 2.098 1 88.81 85 ASN A O 1
ATOM 649 N N . VAL A 1 86 ? 4.375 -31.297 -0.161 1 89.62 86 VAL A N 1
ATOM 650 C CA . VAL A 1 86 ? 5.488 -30.406 -0.445 1 89.62 86 VAL A CA 1
ATOM 651 C C . VAL A 1 86 ? 5.047 -29.312 -1.428 1 89.62 86 VAL A C 1
ATOM 653 O O . VAL A 1 86 ? 3.906 -29.328 -1.896 1 89.62 86 VAL A O 1
ATOM 656 N N . ILE A 1 87 ? 5.934 -28.453 -1.722 1 92.94 87 ILE A N 1
ATOM 657 C CA . ILE A 1 87 ? 5.625 -27.375 -2.643 1 92.94 87 ILE A CA 1
ATOM 658 C C . ILE A 1 87 ? 5.625 -27.891 -4.078 1 92.94 87 ILE A C 1
ATOM 660 O O . ILE A 1 87 ? 6.547 -28.609 -4.484 1 92.94 87 ILE A O 1
ATOM 664 N N . HIS A 1 88 ? 4.59 -27.656 -4.816 1 95.06 88 HIS A N 1
ATOM 665 C CA . HIS A 1 88 ? 4.504 -27.859 -6.254 1 95.06 88 HIS A CA 1
ATOM 666 C C . HIS A 1 88 ? 4.449 -26.531 -7.004 1 95.06 88 HIS A C 1
ATOM 668 O O . HIS A 1 88 ? 3.711 -25.625 -6.613 1 95.06 88 HIS A O 1
ATOM 674 N N . GLU A 1 89 ? 5.246 -26.406 -8.07 1 96.56 89 GLU A N 1
ATOM 675 C CA . GLU A 1 89 ? 5.41 -25.141 -8.789 1 96.56 89 GLU A CA 1
ATOM 676 C C . GLU A 1 89 ? 5.508 -25.375 -10.289 1 96.56 89 GLU A C 1
ATOM 678 O O . GLU A 1 89 ? 5.484 -26.516 -10.75 1 96.56 89 GLU A O 1
ATOM 683 N N . ALA A 1 90 ? 5.523 -24.344 -11.039 1 97.88 90 ALA A N 1
ATOM 684 C CA . ALA A 1 90 ? 5.844 -24.281 -12.461 1 97.88 90 ALA A CA 1
ATOM 685 C C . ALA A 1 90 ? 4.871 -25.125 -13.281 1 97.88 90 ALA A C 1
ATOM 687 O O . ALA A 1 90 ? 5.285 -25.953 -14.086 1 97.88 90 ALA A O 1
ATOM 688 N N . PRO A 1 91 ? 3.648 -24.906 -13.039 1 98.19 91 PRO A N 1
ATOM 689 C CA . PRO A 1 91 ? 2.725 -25.594 -13.945 1 98.19 91 PRO A CA 1
ATOM 690 C C . PRO A 1 91 ? 2.803 -25.062 -15.383 1 98.19 91 PRO A C 1
ATOM 692 O O . PRO A 1 91 ? 2.783 -23.844 -15.594 1 98.19 91 PRO A O 1
ATOM 695 N N . VAL A 1 92 ? 2.9 -26.016 -16.328 1 98.38 92 VAL A N 1
ATOM 696 C CA . VAL A 1 92 ? 2.951 -25.672 -17.75 1 98.38 92 VAL A CA 1
ATOM 697 C C . VAL A 1 92 ? 2.096 -26.641 -18.547 1 98.38 92 VAL A C 1
ATOM 699 O O . VAL A 1 92 ? 2.326 -27.859 -18.516 1 98.38 92 VAL A O 1
ATOM 702 N N . TYR A 1 93 ? 1.148 -26.109 -19.234 1 98.31 93 TYR A N 1
ATOM 703 C CA . TYR A 1 93 ? 0.306 -26.906 -20.125 1 98.31 93 TYR A CA 1
ATOM 704 C C . TYR A 1 93 ? 0.865 -26.922 -21.547 1 98.31 93 TYR A C 1
ATOM 706 O O . TYR A 1 93 ? 1.225 -25.859 -22.078 1 98.31 93 TYR A O 1
ATOM 714 N N . VAL A 1 94 ? 0.918 -28.062 -22.094 1 97.75 94 VAL A N 1
ATOM 715 C CA . VAL A 1 94 ? 1.308 -28.234 -23.484 1 97.75 94 VAL A CA 1
ATOM 716 C C . VAL A 1 94 ? 0.182 -28.922 -24.25 1 97.75 94 VAL A C 1
ATOM 718 O O . VAL A 1 94 ? -0.001 -30.141 -24.141 1 97.75 94 VAL A O 1
ATOM 721 N N . ALA A 1 95 ? -0.399 -28.172 -25.109 1 96.56 95 ALA A N 1
ATOM 722 C CA . ALA A 1 95 ? -1.606 -28.625 -25.781 1 96.56 95 ALA A CA 1
ATOM 723 C C . ALA A 1 95 ? -1.293 -29.766 -26.75 1 96.56 95 ALA A C 1
ATOM 725 O O . ALA A 1 95 ? -2.064 -30.719 -26.859 1 96.56 95 ALA A O 1
ATOM 726 N N . GLU A 1 96 ? -0.22 -29.703 -27.453 1 95.31 96 GLU A N 1
ATOM 727 C CA . GLU A 1 96 ? 0.123 -30.672 -28.484 1 95.31 96 GLU A CA 1
ATOM 728 C C . GLU A 1 96 ? 0.178 -32.094 -27.922 1 95.31 96 GLU A C 1
ATOM 730 O O . GLU A 1 96 ? -0.168 -33.031 -28.609 1 95.31 96 GLU A O 1
ATOM 735 N N . VAL A 1 97 ? 0.612 -32.188 -26.688 1 96 97 VAL A N 1
ATOM 736 C C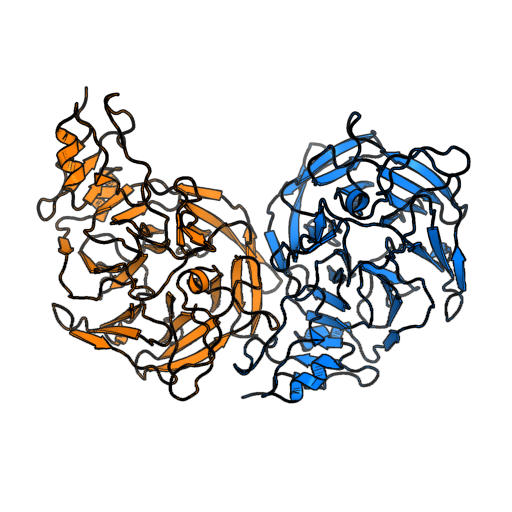A . VAL A 1 97 ? 0.69 -33.531 -26.078 1 96 97 VAL A CA 1
ATOM 737 C C . VAL A 1 97 ? -0.397 -33.656 -25.016 1 96 97 VAL A C 1
ATOM 739 O O . VAL A 1 97 ? -0.515 -34.719 -24.391 1 96 97 VAL A O 1
ATOM 742 N N . ASN A 1 98 ? -1.21 -32.656 -24.797 1 97.5 98 ASN A N 1
ATOM 743 C CA . ASN A 1 98 ? -2.285 -32.562 -23.812 1 97.5 98 ASN A CA 1
ATOM 744 C C . ASN A 1 98 ? -1.812 -33 -22.422 1 97.5 98 ASN A C 1
ATOM 746 O O . ASN A 1 98 ? -2.428 -33.844 -21.797 1 97.5 98 ASN A O 1
ATOM 750 N N . LYS A 1 99 ? -0.733 -32.406 -21.984 1 97.88 99 LYS A N 1
ATOM 751 C CA . LYS A 1 99 ? -0.149 -32.688 -20.672 1 97.88 99 LYS A CA 1
ATOM 752 C C . LYS A 1 99 ? 0.095 -31.422 -19.875 1 97.88 99 LYS A C 1
ATOM 754 O O . LYS A 1 99 ? 0.338 -30.359 -20.453 1 97.88 99 LYS A O 1
ATOM 759 N N . LEU A 1 100 ? -0.031 -31.578 -18.578 1 98.38 100 LEU A N 1
ATOM 760 C CA . LEU A 1 100 ? 0.356 -30.547 -17.625 1 98.38 100 LEU A CA 1
ATOM 761 C C . LEU A 1 100 ? 1.605 -30.969 -16.859 1 98.38 100 LEU A C 1
ATOM 763 O O . LEU A 1 100 ? 1.598 -31.984 -16.156 1 98.38 100 LEU A O 1
ATOM 767 N N . PHE A 1 101 ? 2.656 -30.219 -17.047 1 98.12 101 PHE A N 1
ATOM 768 C CA . PHE A 1 101 ? 3.879 -30.453 -16.297 1 98.12 101 PHE A CA 1
ATOM 769 C C . PHE A 1 101 ? 3.889 -29.625 -15.016 1 98.12 101 PHE A C 1
ATOM 771 O O . PHE A 1 101 ? 3.465 -28.469 -15.016 1 98.12 101 PHE A O 1
ATOM 778 N N . VAL A 1 102 ? 4.352 -30.219 -13.891 1 97.88 102 VAL A N 1
ATOM 779 C CA . VAL A 1 102 ? 4.414 -29.547 -12.594 1 97.88 102 VAL A CA 1
ATOM 780 C C . VAL A 1 102 ? 5.68 -29.984 -11.852 1 97.88 102 VAL A C 1
ATOM 782 O O . VAL A 1 102 ? 5.984 -31.172 -11.773 1 97.88 102 VAL A O 1
ATOM 785 N N . THR A 1 103 ? 6.344 -29.031 -11.336 1 96.38 103 THR A N 1
ATOM 786 C CA . THR A 1 103 ? 7.5 -29.375 -10.516 1 96.38 103 THR A CA 1
ATOM 787 C C . THR A 1 103 ? 7.07 -29.75 -9.102 1 96.38 103 THR A C 1
ATOM 789 O O . THR A 1 103 ? 6.227 -29.078 -8.508 1 96.38 103 THR A O 1
ATOM 792 N N . GLN A 1 104 ? 7.582 -30.828 -8.602 1 92.62 104 GLN A N 1
ATOM 793 C CA . GLN A 1 104 ? 7.449 -31.219 -7.203 1 92.62 104 GLN A CA 1
ATOM 794 C C . GLN A 1 104 ? 8.75 -30.969 -6.441 1 92.62 104 GLN A C 1
ATOM 796 O O . GLN A 1 104 ? 9.789 -31.531 -6.773 1 92.62 104 GLN A O 1
ATOM 801 N N . ASP A 1 105 ? 8.68 -30.141 -5.41 1 87.38 105 ASP A N 1
ATOM 802 C CA . ASP A 1 105 ? 9.859 -29.906 -4.582 1 87.38 105 ASP A CA 1
ATOM 803 C C . ASP A 1 105 ? 10.234 -31.156 -3.795 1 87.38 105 ASP A C 1
ATOM 805 O O . ASP A 1 105 ? 9.398 -32.031 -3.602 1 87.38 105 ASP A O 1
ATOM 809 N N . GLY A 1 106 ? 11.469 -31.281 -3.432 1 80.31 106 GLY A N 1
ATOM 810 C CA . GLY A 1 106 ? 11.984 -32.375 -2.629 1 80.31 106 GLY A CA 1
ATOM 811 C C . GLY A 1 106 ? 13.305 -32.062 -1.955 1 80.31 106 GLY A C 1
ATOM 812 O O . GLY A 1 106 ? 13.773 -30.906 -2.014 1 80.31 106 GLY A O 1
ATOM 813 N N . PRO A 1 107 ? 13.719 -33.125 -1.242 1 74.19 107 PRO A N 1
ATOM 814 C CA . PRO A 1 107 ? 14.992 -32.906 -0.56 1 74.19 107 PRO A CA 1
ATOM 815 C C . PRO A 1 107 ? 16.125 -32.594 -1.525 1 74.19 107 PRO A C 1
ATOM 817 O O . PRO A 1 107 ? 16 -32.781 -2.734 1 74.19 107 PRO A O 1
ATOM 820 N N . PRO A 1 108 ? 17.156 -32.031 -0.926 1 71.81 108 PRO A N 1
ATOM 821 C CA . PRO A 1 108 ? 18.328 -31.781 -1.777 1 71.81 108 PRO A CA 1
ATOM 822 C C . PRO A 1 108 ? 18.688 -32.969 -2.66 1 71.81 108 PRO A C 1
ATOM 824 O O . PRO A 1 108 ? 18.766 -34.094 -2.172 1 71.81 108 PRO A O 1
ATOM 827 N N . GLY A 1 109 ? 18.719 -32.656 -3.928 1 72.06 109 GLY A N 1
ATOM 828 C CA . GLY A 1 109 ? 19.109 -33.688 -4.875 1 72.06 109 GLY A CA 1
ATOM 829 C C . GLY A 1 109 ? 17.922 -34.312 -5.582 1 72.06 109 GLY A C 1
ATOM 830 O O . GLY A 1 109 ? 18.094 -35 -6.602 1 72.06 109 GLY A O 1
ATOM 831 N N . PHE A 1 110 ? 16.766 -34.031 -5.145 1 74.25 110 PHE A N 1
ATOM 832 C CA . PHE A 1 110 ? 15.562 -34.594 -5.734 1 74.25 110 PHE A CA 1
ATOM 833 C C . PHE A 1 110 ? 15.18 -33.875 -7.016 1 74.25 110 PHE A C 1
ATOM 835 O O . PHE A 1 110 ? 15.133 -32.656 -7.047 1 74.25 110 PHE A O 1
ATOM 842 N N . GLN A 1 111 ? 15.172 -34.656 -8.008 1 70.75 111 GLN A N 1
ATOM 843 C CA . GLN A 1 111 ? 14.75 -34.094 -9.297 1 70.75 111 GLN A CA 1
ATOM 844 C C . GLN A 1 111 ? 13.328 -34.531 -9.648 1 70.75 111 GLN A C 1
ATOM 846 O O . GLN A 1 111 ? 13.102 -35.688 -10.023 1 70.75 111 GLN A O 1
ATOM 851 N N . GLY A 1 112 ? 12.445 -33.562 -9.406 1 85.75 112 GLY A N 1
ATOM 852 C CA . GLY A 1 112 ? 11.078 -34.031 -9.547 1 85.75 112 GLY A CA 1
ATOM 853 C C . GLY A 1 112 ? 10.219 -33.125 -10.406 1 85.75 112 GLY A C 1
ATOM 854 O O . GLY A 1 112 ? 9.914 -32 -10.016 1 85.75 112 GLY A O 1
ATOM 855 N N . ILE A 1 113 ? 9.969 -33.5 -11.672 1 94.12 113 ILE A N 1
ATOM 856 C CA . ILE A 1 113 ? 8.922 -32.938 -12.516 1 94.12 113 ILE A CA 1
ATOM 857 C C . ILE A 1 113 ? 7.84 -33.969 -12.773 1 94.12 113 ILE A C 1
ATOM 859 O O . ILE A 1 113 ? 8.133 -35.094 -13.203 1 94.12 113 ILE A O 1
ATOM 863 N N . LEU A 1 114 ? 6.656 -33.562 -12.453 1 96 114 LEU A N 1
ATOM 864 C CA . LEU A 1 114 ? 5.496 -34.406 -12.719 1 96 114 LEU A CA 1
ATOM 865 C C . LEU A 1 114 ? 4.887 -34.062 -14.078 1 96 114 LEU A C 1
ATOM 867 O O . LEU A 1 114 ? 4.934 -32.906 -14.523 1 96 114 LEU A O 1
ATOM 871 N N . SER A 1 115 ? 4.367 -35.094 -14.695 1 96.88 115 SER A N 1
ATOM 872 C CA . SER A 1 115 ? 3.51 -34.969 -15.867 1 96.88 115 SER A CA 1
ATOM 873 C C . SER A 1 115 ? 2.113 -35.5 -15.602 1 96.88 115 SER A C 1
ATOM 875 O O . SER A 1 115 ? 1.962 -36.656 -15.219 1 96.88 115 SER A O 1
ATOM 877 N N . LEU A 1 116 ? 1.163 -34.688 -15.734 1 97.75 116 LEU A N 1
ATOM 878 C CA . LEU A 1 116 ? -0.239 -35.062 -15.695 1 97.75 116 LEU A CA 1
ATOM 879 C C . LEU A 1 116 ? -0.786 -35.281 -17.109 1 97.75 116 LEU A C 1
ATOM 881 O O . LEU A 1 116 ? -0.895 -34.312 -17.875 1 97.75 116 LEU A O 1
ATOM 885 N N . ASP A 1 117 ? -1.101 -36.531 -17.484 1 98 117 ASP A N 1
ATOM 886 C CA . ASP A 1 117 ? -1.717 -36.844 -18.766 1 98 117 ASP A CA 1
ATOM 887 C C . ASP A 1 117 ? -3.215 -36.531 -18.75 1 98 117 ASP A C 1
ATOM 889 O O . ASP A 1 117 ? -3.996 -37.312 -18.188 1 98 117 ASP A O 1
ATOM 893 N N . LEU A 1 118 ? -3.59 -35.5 -19.406 1 97.56 118 LEU A N 1
ATOM 894 C CA . LEU A 1 118 ? -4.945 -34.969 -19.297 1 97.56 118 LEU A CA 1
ATOM 895 C C . LEU A 1 118 ? -5.887 -35.688 -20.25 1 97.56 118 LEU A C 1
ATOM 897 O O . LEU A 1 118 ? -7.074 -35.344 -20.328 1 97.56 118 LEU A O 1
ATOM 901 N N . ASN A 1 119 ? -5.395 -36.688 -20.984 1 96.56 119 ASN A N 1
ATOM 902 C CA . ASN A 1 119 ? -6.258 -37.531 -21.797 1 96.56 119 ASN A CA 1
ATOM 903 C C . ASN A 1 119 ? -7.09 -38.469 -20.922 1 96.56 119 ASN A C 1
ATOM 905 O O . ASN A 1 119 ? -8.047 -39.094 -21.391 1 96.56 119 ASN A O 1
ATOM 909 N N . TYR A 1 120 ? -6.699 -38.5 -19.672 1 95.56 120 TYR A N 1
ATOM 910 C CA . TYR A 1 120 ? -7.406 -39.312 -18.703 1 95.56 120 TYR A CA 1
ATOM 911 C C . TYR A 1 120 ? -8.055 -38.438 -17.625 1 95.56 120 TYR A C 1
ATOM 913 O O . TYR A 1 120 ? -7.559 -37.375 -17.312 1 95.56 120 TYR A O 1
ATOM 921 N N . ASP A 1 121 ? -9.18 -38.938 -16.984 1 90.5 121 ASP A N 1
ATOM 922 C CA . ASP A 1 121 ? -9.883 -38.25 -15.898 1 90.5 121 ASP A CA 1
ATOM 923 C C . ASP A 1 121 ? -10.25 -39.219 -14.773 1 90.5 121 ASP A C 1
ATOM 925 O O . ASP A 1 121 ? -11.156 -40.031 -14.93 1 90.5 121 ASP A O 1
ATOM 929 N N . PRO A 1 122 ? -9.578 -39.219 -13.672 1 92.75 122 PRO A N 1
ATOM 930 C CA . PRO A 1 122 ? -8.516 -38.281 -13.32 1 92.75 122 PRO A CA 1
ATOM 931 C C . PRO A 1 122 ? -7.238 -38.5 -14.125 1 92.75 122 PRO A C 1
ATOM 933 O O . PRO A 1 122 ? -7.039 -39.562 -14.695 1 92.75 122 PRO A O 1
ATOM 936 N N . PRO A 1 123 ? -6.426 -37.469 -14.156 1 96.62 123 PRO A N 1
ATOM 937 C CA . PRO A 1 123 ? -5.211 -37.594 -14.961 1 96.62 123 PRO A CA 1
ATOM 938 C C . PRO A 1 123 ? -4.262 -38.656 -14.438 1 96.62 123 PRO A C 1
ATOM 940 O O . PRO A 1 123 ? -4.184 -38.906 -13.227 1 96.62 123 PRO A O 1
ATOM 943 N N . ASN A 1 124 ? -3.566 -39.312 -15.43 1 95.81 124 ASN A N 1
ATOM 944 C CA . ASN A 1 124 ? -2.422 -40.156 -15.039 1 95.81 124 ASN A CA 1
ATOM 945 C C . ASN A 1 124 ? -1.207 -39.281 -14.703 1 95.81 124 ASN A C 1
ATOM 947 O O . ASN A 1 124 ? -0.825 -38.406 -15.477 1 95.81 124 ASN A O 1
ATOM 951 N N . VAL A 1 125 ? -0.699 -39.562 -13.508 1 95.44 125 VAL A N 1
ATOM 952 C CA . VAL A 1 125 ? 0.441 -38.781 -13.039 1 95.44 125 VAL A CA 1
ATOM 953 C C . VAL A 1 125 ? 1.708 -39.625 -13.094 1 95.44 125 VAL A C 1
ATOM 955 O O . VAL A 1 125 ? 1.712 -40.781 -12.641 1 95.44 125 VAL A O 1
ATOM 958 N N . SER A 1 126 ? 2.779 -39.094 -13.656 1 94.31 126 SER A N 1
ATOM 959 C CA . SER A 1 126 ? 4.07 -39.75 -13.695 1 94.31 126 SER A CA 1
ATOM 960 C C . SER A 1 126 ? 5.219 -38.781 -13.555 1 94.31 126 SER A C 1
ATOM 962 O O . SER A 1 126 ? 5.051 -37.562 -13.82 1 94.31 126 SER A O 1
ATOM 964 N N . PHE A 1 127 ? 6.363 -39.219 -13.086 1 93.62 127 PHE A N 1
ATOM 965 C CA . PHE A 1 127 ? 7.57 -38.406 -13.078 1 93.62 127 PHE A CA 1
ATOM 966 C C . PHE A 1 127 ? 8.203 -38.375 -14.469 1 93.62 127 PHE A C 1
ATOM 968 O O . PHE A 1 127 ? 8.203 -39.375 -15.188 1 93.62 127 PHE A O 1
ATOM 975 N N . VAL A 1 128 ? 8.68 -37.219 -14.742 1 92.75 128 VAL A N 1
ATOM 976 C CA . VAL A 1 128 ? 9.391 -37 -16 1 92.75 128 VAL A CA 1
ATOM 977 C C . VAL A 1 128 ? 10.883 -36.875 -15.742 1 92.75 128 VAL A C 1
ATOM 979 O O . VAL A 1 128 ? 11.305 -36.219 -14.781 1 92.75 128 VAL A O 1
ATOM 982 N N . GLU A 1 129 ? 11.648 -37.5 -16.641 1 91.69 129 GLU A N 1
ATOM 983 C CA . GLU A 1 129 ? 13.102 -37.344 -16.594 1 91.69 129 GLU A CA 1
ATOM 984 C C . GLU A 1 129 ? 13.617 -36.594 -17.812 1 91.69 129 GLU A C 1
ATOM 986 O O . GLU A 1 129 ? 13.656 -37.125 -18.922 1 91.69 129 GLU A O 1
ATOM 991 N N . LEU A 1 130 ? 13.961 -35.406 -17.531 1 95.81 130 LEU A N 1
ATOM 992 C CA . LEU A 1 130 ? 14.57 -34.625 -18.594 1 95.81 130 LEU A CA 1
ATOM 993 C C . LEU A 1 130 ? 15.992 -35.094 -18.875 1 95.81 130 LEU A C 1
ATOM 995 O O . LEU A 1 130 ? 16.625 -35.719 -18.016 1 95.81 130 LEU A O 1
ATOM 999 N N . ASP A 1 131 ? 16.469 -34.812 -20.094 1 95.75 131 ASP A N 1
ATOM 1000 C CA . ASP A 1 131 ? 17.812 -35.188 -20.5 1 95.75 131 ASP A CA 1
ATOM 1001 C C . ASP A 1 131 ? 18.562 -34 -21.078 1 95.75 131 ASP A C 1
ATOM 1003 O O . ASP A 1 131 ? 18.312 -33.594 -22.219 1 95.75 131 ASP A O 1
ATOM 1007 N N . PRO A 1 132 ? 19.531 -33.625 -20.438 1 95.06 132 PRO A N 1
ATOM 1008 C CA . PRO A 1 132 ? 19.922 -33.938 -19.062 1 95.06 132 PRO A CA 1
ATOM 1009 C C . PRO A 1 132 ? 18.875 -33.5 -18.047 1 95.06 132 PRO A C 1
ATOM 1011 O O . PRO A 1 132 ? 18 -32.688 -18.344 1 95.06 132 PRO A O 1
ATOM 1014 N N . PRO A 1 133 ? 19.016 -34 -16.828 1 94.69 133 PRO A N 1
ATOM 1015 C CA . PRO A 1 133 ? 18.078 -33.625 -15.773 1 94.69 133 PRO A CA 1
ATOM 1016 C C . PRO A 1 133 ? 18.234 -32.156 -15.352 1 94.69 133 PRO A C 1
ATOM 1018 O O . PRO A 1 133 ? 19.328 -31.594 -15.469 1 94.69 133 PRO A O 1
ATOM 1021 N N . ILE A 1 134 ? 17.141 -31.594 -14.883 1 95.31 134 ILE A N 1
ATOM 1022 C CA . ILE A 1 134 ? 17.141 -30.234 -14.344 1 95.31 134 ILE A CA 1
ATOM 1023 C C . ILE A 1 134 ? 16.656 -30.25 -12.898 1 95.31 134 ILE A C 1
ATOM 1025 O O . ILE A 1 134 ? 15.555 -30.75 -12.609 1 95.31 134 ILE A O 1
ATOM 1029 N N . TYR A 1 135 ? 17.453 -29.703 -12.047 1 95.12 135 TYR A N 1
ATOM 1030 C CA . TYR A 1 135 ? 17.234 -29.734 -10.602 1 95.12 135 TYR A CA 1
ATOM 1031 C C . TYR A 1 135 ? 16.438 -28.516 -10.148 1 95.12 135 TYR A C 1
ATOM 1033 O O . TYR A 1 135 ? 16.906 -27.391 -10.258 1 95.12 135 TYR A O 1
ATOM 1041 N N . GLN A 1 136 ? 15.188 -28.75 -9.672 1 94.62 136 GLN A N 1
ATOM 1042 C CA . GLN A 1 136 ? 14.352 -27.828 -8.906 1 94.62 136 GLN A CA 1
ATOM 1043 C C . GLN A 1 136 ? 13.938 -26.625 -9.758 1 94.62 136 GLN A C 1
ATOM 1045 O O . GLN A 1 136 ? 14.195 -25.484 -9.383 1 94.62 136 GLN A O 1
ATOM 1050 N N . PRO A 1 137 ? 13.227 -26.781 -10.867 1 96.69 137 PRO A N 1
ATOM 1051 C CA . PRO A 1 137 ? 12.539 -25.656 -11.5 1 96.69 137 PRO A CA 1
ATOM 1052 C C . PRO A 1 137 ? 11.43 -25.078 -10.625 1 96.69 137 PRO A C 1
ATOM 1054 O O . PRO A 1 137 ? 10.797 -25.797 -9.852 1 96.69 137 PRO A O 1
ATOM 1057 N N . THR A 1 138 ? 11.188 -23.766 -10.719 1 96.88 138 THR A N 1
ATOM 1058 C CA . THR A 1 138 ? 10.172 -23.125 -9.891 1 96.88 138 THR A CA 1
ATOM 1059 C C . THR A 1 138 ? 9.188 -22.344 -10.75 1 96.88 138 THR A C 1
ATOM 1061 O O . THR A 1 138 ? 8.047 -22.125 -10.359 1 96.88 138 THR A O 1
ATOM 1064 N N . GLY A 1 139 ? 9.586 -21.875 -11.891 1 98.19 139 GLY A N 1
ATOM 1065 C CA . GLY A 1 139 ? 8.734 -21.219 -12.859 1 98.19 139 GLY A CA 1
ATOM 1066 C C . GLY A 1 139 ? 8.766 -21.875 -14.227 1 98.19 139 GLY A C 1
ATOM 1067 O O . GLY A 1 139 ? 9.75 -22.531 -14.586 1 98.19 139 GLY A O 1
ATOM 1068 N N . GLY A 1 140 ? 7.684 -21.672 -15.016 1 98.25 140 GLY A N 1
ATOM 1069 C CA . GLY A 1 140 ? 7.645 -22.25 -16.344 1 98.25 140 GLY A CA 1
ATOM 1070 C C . GLY A 1 140 ? 6.641 -21.562 -17.266 1 98.25 140 GLY A C 1
ATOM 1071 O O . GLY A 1 140 ? 5.621 -21.047 -16.797 1 98.25 140 GLY A O 1
ATOM 1072 N N . VAL A 1 141 ? 7.027 -21.641 -18.516 1 98.06 141 VAL A N 1
ATOM 1073 C CA . VAL A 1 141 ? 6.121 -21.109 -19.531 1 98.06 141 VAL A CA 1
ATOM 1074 C C . VAL A 1 141 ? 6.336 -21.859 -20.859 1 98.06 141 VAL A C 1
ATOM 1076 O O . VAL A 1 141 ? 7.465 -22.203 -21.203 1 98.06 141 VAL A O 1
ATOM 1079 N N . TYR A 1 142 ? 5.246 -22.141 -21.5 1 97.62 142 TYR A N 1
ATOM 1080 C CA . TYR A 1 142 ? 5.312 -22.688 -22.844 1 97.62 142 TYR A CA 1
ATOM 1081 C C . TYR A 1 142 ? 5.426 -21.578 -23.891 1 97.62 142 TYR A C 1
ATOM 1083 O O . TYR A 1 142 ? 4.691 -20.594 -23.828 1 97.62 142 TYR A O 1
ATOM 1091 N N . ASN A 1 143 ? 6.34 -21.766 -24.781 1 96.94 143 ASN A N 1
ATOM 1092 C CA . ASN A 1 143 ? 6.48 -20.828 -25.891 1 96.94 143 ASN A CA 1
ATOM 1093 C C . ASN A 1 143 ? 5.992 -21.438 -27.203 1 96.94 143 ASN A C 1
ATOM 1095 O O . ASN A 1 143 ? 6.695 -22.25 -27.812 1 96.94 143 ASN A O 1
ATOM 1099 N N . PRO A 1 144 ? 4.891 -20.953 -27.672 1 93.69 144 PRO A N 1
ATOM 1100 C CA . PRO A 1 144 ? 4.348 -21.531 -28.906 1 93.69 144 PRO A CA 1
ATOM 1101 C C . PRO A 1 144 ? 5.207 -21.25 -30.125 1 93.69 144 PRO A C 1
ATOM 1103 O O . PRO A 1 144 ? 5.152 -21.984 -31.109 1 93.69 144 PRO A O 1
ATOM 1106 N N . ALA A 1 145 ? 5.988 -20.25 -30.094 1 94.31 145 ALA A N 1
ATOM 1107 C CA . ALA A 1 145 ? 6.797 -19.859 -31.25 1 94.31 145 ALA A CA 1
ATOM 1108 C C . ALA A 1 145 ? 7.801 -20.953 -31.609 1 94.31 145 ALA A C 1
ATOM 1110 O O . ALA A 1 145 ? 8.125 -21.141 -32.781 1 94.31 145 ALA A O 1
ATOM 1111 N N . ASP A 1 146 ? 8.273 -21.703 -30.625 1 96.06 146 ASP A N 1
ATOM 1112 C CA . ASP A 1 146 ? 9.281 -22.719 -30.938 1 96.06 146 ASP A CA 1
ATOM 1113 C C . ASP A 1 146 ? 8.891 -24.078 -30.359 1 96.06 146 ASP A C 1
ATOM 1115 O O . ASP A 1 146 ? 9.609 -25.062 -30.516 1 96.06 146 ASP A O 1
ATOM 1119 N N . GLY A 1 147 ? 7.762 -24.094 -29.609 1 96.62 147 GLY A N 1
ATOM 1120 C CA . GLY A 1 147 ? 7.242 -25.344 -29.078 1 96.62 147 GLY A CA 1
ATOM 1121 C C . GLY A 1 147 ? 8 -25.844 -27.859 1 96.62 147 GLY A C 1
ATOM 1122 O O . GLY A 1 147 ? 7.918 -27.016 -27.5 1 96.62 147 GLY A O 1
ATOM 1123 N N . MET A 1 148 ? 8.742 -24.969 -27.203 1 98 148 MET A N 1
ATOM 1124 C CA . MET A 1 148 ? 9.562 -25.359 -26.047 1 98 148 MET A CA 1
ATOM 1125 C C . MET A 1 148 ? 8.93 -24.891 -24.75 1 98 148 MET A C 1
ATOM 1127 O O . MET A 1 148 ? 8.156 -23.938 -24.734 1 98 148 MET A O 1
ATOM 1131 N N . VAL A 1 149 ? 9.273 -25.594 -23.688 1 98.44 149 VAL A N 1
ATOM 1132 C CA . VAL A 1 149 ? 8.961 -25.156 -22.328 1 98.44 149 VAL A CA 1
ATOM 1133 C C . VAL A 1 149 ? 10.188 -24.484 -21.719 1 98.44 149 VAL A C 1
ATOM 1135 O O . VAL A 1 149 ? 11.266 -25.062 -21.672 1 98.44 149 VAL A O 1
ATOM 1138 N N . TYR A 1 150 ? 10.016 -23.281 -21.297 1 98.75 150 TYR A N 1
ATOM 1139 C CA . TYR A 1 150 ? 11.078 -22.531 -20.625 1 98.75 150 TYR A CA 1
ATOM 1140 C C . TYR A 1 150 ? 10.891 -22.578 -19.109 1 98.75 150 TYR A C 1
ATOM 1142 O O . TYR A 1 150 ? 9.766 -22.469 -18.609 1 98.75 150 TYR A O 1
ATOM 1150 N N . LEU A 1 151 ? 12.062 -22.719 -18.406 1 98.62 151 LEU A N 1
ATOM 1151 C CA . LEU A 1 151 ? 12.023 -22.906 -16.953 1 98.62 151 LEU A CA 1
ATOM 1152 C C . LEU A 1 151 ? 12.898 -21.859 -16.266 1 98.62 151 LEU A C 1
ATOM 1154 O O . LEU A 1 151 ? 14.016 -21.594 -16.703 1 98.62 151 LEU A O 1
ATOM 1158 N N . ALA A 1 152 ? 12.383 -21.219 -15.258 1 98.81 152 ALA A N 1
ATOM 1159 C CA . ALA A 1 152 ? 13.203 -20.625 -14.211 1 98.81 152 ALA A CA 1
ATOM 1160 C C . ALA A 1 152 ? 13.602 -21.656 -13.172 1 98.81 152 ALA A C 1
ATOM 1162 O O . ALA A 1 152 ? 12.742 -22.328 -12.586 1 98.81 152 ALA A O 1
ATOM 1163 N N . VAL A 1 153 ? 14.867 -21.781 -12.945 1 98 153 VAL A N 1
ATOM 1164 C CA . VAL A 1 153 ? 15.375 -22.859 -12.117 1 98 153 VAL A CA 1
ATOM 1165 C C . VAL A 1 153 ? 16.109 -22.281 -10.906 1 98 153 VAL A C 1
ATOM 1167 O O . VAL A 1 153 ? 17.125 -21.609 -11.047 1 98 153 VAL A O 1
ATOM 1170 N N . GLN A 1 154 ? 15.633 -22.656 -9.75 1 97.12 154 GLN A N 1
ATOM 1171 C CA . GLN A 1 154 ? 16.188 -22.047 -8.539 1 97.12 154 GLN A CA 1
ATOM 1172 C C . GLN A 1 154 ? 17.297 -22.922 -7.953 1 97.12 154 GLN A C 1
ATOM 1174 O O . GLN A 1 154 ? 18.156 -22.438 -7.203 1 97.12 154 GLN A O 1
ATOM 1179 N N . GLY A 1 155 ? 17.438 -24.141 -8.352 1 95.31 155 GLY A N 1
ATOM 1180 C CA . GLY A 1 155 ? 18.312 -25.094 -7.691 1 95.31 155 GLY A CA 1
ATOM 1181 C C . GLY A 1 155 ? 19.781 -24.875 -8.016 1 95.31 155 GLY A C 1
ATOM 1182 O O . GLY A 1 155 ? 20.156 -24.719 -9.18 1 95.31 155 GLY A O 1
ATOM 1183 N N . PHE A 1 156 ? 20.547 -24.891 -6.988 1 95.38 156 PHE A N 1
ATOM 1184 C CA . PHE A 1 156 ? 22 -24.906 -7.078 1 95.38 156 PHE A CA 1
ATOM 1185 C C . PHE A 1 156 ? 22.578 -26.031 -6.215 1 95.38 156 PHE A C 1
ATOM 1187 O O . PHE A 1 156 ? 22.359 -26.062 -5.004 1 95.38 156 PHE A O 1
ATOM 1194 N N . ASN A 1 157 ? 23.234 -26.906 -6.836 1 94.12 157 ASN A N 1
ATOM 1195 C CA . ASN A 1 157 ? 23.828 -28.047 -6.145 1 94.12 157 ASN A CA 1
ATOM 1196 C C . ASN A 1 157 ? 25 -28.641 -6.934 1 94.12 157 ASN A C 1
ATOM 1198 O O . ASN A 1 157 ? 24.875 -28.922 -8.125 1 94.12 157 ASN A O 1
ATOM 1202 N N . GLU A 1 158 ? 26.094 -28.891 -6.281 1 93.5 158 GLU A N 1
ATOM 1203 C CA . GLU A 1 158 ? 27.297 -29.375 -6.949 1 93.5 158 GLU A CA 1
ATOM 1204 C C . GLU A 1 158 ? 27.484 -30.875 -6.746 1 93.5 158 GLU A C 1
ATOM 1206 O O . GLU A 1 158 ? 28.469 -31.453 -7.195 1 93.5 158 GLU A O 1
ATOM 1211 N N . SER A 1 159 ? 26.594 -31.484 -6.094 1 91.94 159 SER A N 1
ATOM 1212 C CA . SER A 1 159 ? 26.719 -32.906 -5.77 1 91.94 159 SER A CA 1
ATOM 1213 C C . SER A 1 159 ? 25.438 -33.656 -6.109 1 91.94 159 SER A C 1
ATOM 1215 O O . SER A 1 159 ? 24.906 -34.406 -5.281 1 91.94 159 SER A O 1
ATOM 1217 N N . LEU A 1 160 ? 25 -33.5 -7.297 1 91.75 160 LEU A N 1
ATOM 1218 C CA . LEU A 1 160 ? 23.797 -34.188 -7.758 1 91.75 160 LEU A CA 1
ATOM 1219 C C . LEU A 1 160 ? 24.125 -35.594 -8.227 1 91.75 160 LEU A C 1
ATOM 1221 O O . LEU A 1 160 ? 25.281 -35.938 -8.43 1 91.75 160 LEU A O 1
ATOM 1225 N N . PRO A 1 161 ? 23.109 -36.375 -8.344 1 87.06 161 PRO A N 1
ATOM 1226 C CA . PRO A 1 161 ? 23.344 -37.75 -8.836 1 87.06 161 PRO A CA 1
ATOM 1227 C C . PRO A 1 161 ? 24.094 -37.75 -10.172 1 87.06 161 PRO A C 1
ATOM 1229 O O . PRO A 1 161 ? 23.938 -36.844 -10.977 1 87.06 161 PRO A O 1
ATOM 1232 N N . ASN A 1 162 ? 24.875 -38.844 -10.422 1 87.31 162 ASN A N 1
ATOM 1233 C CA . ASN A 1 162 ? 25.625 -39.094 -11.648 1 87.31 162 ASN A CA 1
ATOM 1234 C C . ASN A 1 162 ? 26.656 -38.031 -11.898 1 87.31 162 ASN A C 1
ATOM 1236 O O . ASN A 1 162 ? 26.969 -37.719 -13.047 1 87.31 162 ASN A O 1
ATOM 1240 N N . GLY A 1 163 ? 27.062 -37.281 -10.805 1 89.88 163 GLY A N 1
ATOM 1241 C CA . GLY A 1 163 ? 28.125 -36.312 -10.875 1 89.88 163 GLY A CA 1
ATOM 1242 C C . GLY A 1 163 ? 27.688 -34.969 -11.492 1 89.88 163 GLY A C 1
ATOM 1243 O O . GLY A 1 163 ? 28.531 -34.156 -11.867 1 89.88 163 GLY A O 1
ATOM 1244 N N . LEU A 1 164 ? 26.484 -34.812 -11.578 1 91.56 164 LEU A N 1
ATOM 1245 C CA . LEU A 1 164 ? 25.953 -33.594 -12.18 1 91.56 164 LEU A CA 1
ATOM 1246 C C . LEU A 1 164 ? 26.156 -32.406 -11.25 1 91.56 164 LEU A C 1
ATOM 1248 O O . LEU A 1 164 ? 25.969 -32.531 -10.039 1 91.56 164 LEU A O 1
ATOM 1252 N N . LYS A 1 165 ? 26.641 -31.297 -11.812 1 95.5 165 LYS A N 1
ATOM 1253 C CA . LYS A 1 165 ? 26.734 -30 -11.148 1 95.5 165 LYS A CA 1
ATOM 1254 C C . LYS A 1 165 ? 25.812 -28.969 -11.805 1 95.5 165 LYS A C 1
ATOM 1256 O O . LYS A 1 165 ? 25.703 -28.922 -13.031 1 95.5 165 LYS A O 1
ATOM 1261 N N . GLN A 1 166 ? 25.078 -28.25 -10.953 1 96.31 166 GLN A N 1
ATOM 1262 C CA . GLN A 1 166 ? 24.109 -27.312 -11.492 1 96.31 166 GLN A CA 1
ATOM 1263 C C . GLN A 1 166 ? 24.125 -26 -10.719 1 96.31 166 GLN A C 1
ATOM 1265 O O . GLN A 1 166 ? 24.203 -26 -9.492 1 96.31 166 GLN A O 1
ATOM 1270 N N . HIS A 1 167 ? 24.125 -24.906 -11.398 1 97.44 167 HIS A N 1
ATOM 1271 C CA . HIS A 1 167 ? 23.797 -23.594 -10.859 1 97.44 167 HIS A CA 1
ATOM 1272 C C . HIS A 1 167 ? 22.391 -23.172 -11.234 1 97.44 167 HIS A C 1
ATOM 1274 O O . HIS A 1 167 ? 21.797 -23.734 -12.164 1 97.44 167 HIS A O 1
ATOM 1280 N N . ALA A 1 168 ? 21.844 -22.219 -10.5 1 98 168 ALA A N 1
ATOM 1281 C CA . ALA A 1 168 ? 20.547 -21.672 -10.828 1 98 168 ALA A CA 1
ATOM 1282 C C . ALA A 1 168 ? 20.578 -20.922 -12.156 1 98 168 ALA A C 1
ATOM 1284 O O . ALA A 1 168 ? 21.656 -20.5 -12.609 1 98 168 ALA A O 1
ATOM 1285 N N . GLY A 1 169 ? 19.375 -20.844 -12.758 1 98.5 169 GLY A N 1
ATOM 1286 C CA . GLY A 1 169 ? 19.359 -20.141 -14.031 1 98.5 169 GLY A CA 1
ATOM 1287 C C . GLY A 1 169 ? 18.125 -20.422 -14.852 1 98.5 169 GLY A C 1
ATOM 1288 O O . GLY A 1 169 ? 17.016 -20.547 -14.297 1 98.5 169 GLY A O 1
ATOM 1289 N N . ILE A 1 170 ? 18.266 -20.281 -16.188 1 98.88 170 ILE A N 1
ATOM 1290 C CA . ILE A 1 170 ? 17.188 -20.484 -17.141 1 98.88 170 ILE A CA 1
ATOM 1291 C C . ILE A 1 170 ? 17.531 -21.672 -18.062 1 98.88 170 ILE A C 1
ATOM 1293 O O . ILE A 1 170 ? 18.625 -21.75 -18.609 1 98.88 170 ILE A O 1
ATOM 1297 N N . ALA A 1 171 ? 16.562 -22.578 -18.172 1 98.62 171 ALA A N 1
ATOM 1298 C CA . ALA A 1 171 ? 16.672 -23.734 -19.062 1 98.62 171 ALA A CA 1
ATOM 1299 C C . ALA A 1 171 ? 15.398 -23.922 -19.891 1 98.62 171 ALA A C 1
ATOM 1301 O O . ALA A 1 171 ? 14.422 -23.188 -19.703 1 98.62 171 ALA A O 1
ATOM 1302 N N . ARG A 1 172 ? 15.492 -24.781 -20.906 1 98.69 172 ARG A N 1
ATOM 1303 C CA . ARG A 1 172 ? 14.289 -25.172 -21.641 1 98.69 172 ARG A CA 1
ATOM 1304 C C . ARG A 1 172 ? 14.336 -26.641 -22.047 1 98.69 172 ARG A C 1
ATOM 1306 O O . ARG A 1 172 ? 15.391 -27.266 -21.969 1 98.69 172 ARG A O 1
ATOM 1313 N N . PHE A 1 173 ? 13.148 -27.172 -22.359 1 98.44 173 PHE A N 1
ATOM 1314 C CA . PHE A 1 173 ? 13.102 -28.547 -22.828 1 98.44 173 PHE A CA 1
ATOM 1315 C C . PHE A 1 173 ? 11.992 -28.734 -23.859 1 98.44 173 PHE A C 1
ATOM 1317 O O . PHE A 1 173 ? 11.047 -27.953 -23.906 1 98.44 173 PHE A O 1
ATOM 1324 N N . ASP A 1 174 ? 12.18 -29.703 -24.688 1 98.56 174 ASP A N 1
ATOM 1325 C CA . ASP A 1 174 ? 11.172 -30.156 -25.641 1 98.56 174 ASP A CA 1
ATOM 1326 C C . ASP A 1 174 ? 10.164 -31.094 -24.984 1 98.56 174 ASP A C 1
ATOM 1328 O O . ASP A 1 174 ? 10.523 -32.188 -24.562 1 98.56 174 ASP A O 1
ATOM 1332 N N . PRO A 1 175 ? 8.945 -30.656 -24.922 1 97.75 175 PRO A N 1
ATOM 1333 C CA . PRO A 1 175 ? 7.98 -31.453 -24.172 1 97.75 175 PRO A CA 1
ATOM 1334 C C . PRO A 1 175 ? 7.648 -32.781 -24.875 1 97.75 175 PRO A C 1
ATOM 1336 O O . PRO A 1 175 ? 7.039 -33.656 -24.266 1 97.75 175 PRO A O 1
ATOM 1339 N N . LYS A 1 176 ? 8.047 -32.969 -26.109 1 96.5 176 LYS A N 1
ATOM 1340 C CA . LYS A 1 176 ? 7.816 -34.188 -26.844 1 96.5 176 LYS A CA 1
ATOM 1341 C C . LYS A 1 176 ? 8.961 -35.188 -26.625 1 96.5 176 LYS A C 1
ATOM 1343 O O . LYS A 1 176 ? 8.734 -36.375 -26.422 1 96.5 176 LYS A O 1
ATOM 1348 N N . THR A 1 177 ? 10.172 -34.656 -26.656 1 97.44 177 THR A N 1
ATOM 1349 C CA . THR A 1 177 ? 11.344 -35.531 -26.609 1 97.44 177 THR A CA 1
ATOM 1350 C C . THR A 1 177 ? 11.945 -35.531 -25.203 1 97.44 177 THR A C 1
ATOM 1352 O O . THR A 1 177 ? 12.758 -36.406 -24.875 1 97.44 177 THR A O 1
ATOM 1355 N N . LEU A 1 178 ? 11.695 -34.531 -24.453 1 97.38 178 LEU A N 1
ATOM 1356 C CA . LEU A 1 178 ? 12.18 -34.344 -23.078 1 97.38 178 LEU A CA 1
ATOM 1357 C C . LEU A 1 178 ? 13.664 -34 -23.078 1 97.38 178 LEU A C 1
ATOM 1359 O O . LEU A 1 178 ? 14.312 -34.031 -22.031 1 97.38 178 LEU A O 1
ATOM 1363 N N . LYS A 1 179 ? 14.148 -33.656 -24.234 1 98.44 179 LYS A N 1
ATOM 1364 C CA . LYS A 1 179 ? 15.508 -33.125 -24.297 1 98.44 179 LYS A CA 1
ATOM 1365 C C . LYS A 1 179 ? 15.562 -31.688 -23.75 1 98.44 179 LYS A C 1
ATOM 1367 O O . LYS A 1 179 ? 14.711 -30.859 -24.078 1 98.44 179 LYS A O 1
ATOM 1372 N N . SER A 1 180 ? 16.562 -31.484 -22.859 1 98 180 SER A N 1
ATOM 1373 C CA . SER A 1 180 ? 16.672 -30.188 -22.219 1 98 180 SER A CA 1
ATOM 1374 C C . SER A 1 180 ? 18 -29.516 -22.531 1 98 180 SER A C 1
ATOM 1376 O O . SER A 1 180 ? 18.938 -30.188 -22.984 1 98 180 SER A O 1
ATOM 1378 N N . GLU A 1 181 ? 18.078 -28.188 -22.375 1 98.19 181 GLU A N 1
ATOM 1379 C CA . GLU A 1 181 ? 19.312 -27.422 -22.531 1 98.19 181 GLU A CA 1
ATOM 1380 C C . GLU A 1 181 ? 19.281 -26.172 -21.656 1 98.19 181 GLU A C 1
ATOM 1382 O O . GLU A 1 181 ? 18.219 -25.672 -21.312 1 98.19 181 GLU A O 1
ATOM 1387 N N . TRP A 1 182 ? 20.484 -25.703 -21.25 1 98.31 182 TRP A N 1
ATOM 1388 C CA . TRP A 1 182 ? 20.656 -24.5 -20.453 1 98.31 182 TRP A CA 1
ATOM 1389 C C . TRP A 1 182 ? 20.891 -23.281 -21.328 1 98.31 182 TRP A C 1
ATOM 1391 O O . TRP A 1 182 ? 21.609 -23.359 -22.328 1 98.31 182 TRP A O 1
ATOM 1401 N N . LEU A 1 183 ? 20.328 -22.172 -20.906 1 98.69 183 LEU A N 1
ATOM 1402 C CA . LEU A 1 183 ? 20.469 -20.938 -21.672 1 98.69 183 LEU A CA 1
ATOM 1403 C C . LEU A 1 183 ? 21.25 -19.891 -20.875 1 98.69 183 LEU A C 1
ATOM 1405 O O . LEU A 1 183 ? 21.969 -19.062 -21.469 1 98.69 183 LEU A O 1
ATOM 1409 N N . LEU A 1 184 ? 21.109 -19.875 -19.578 1 98.75 184 LEU A N 1
ATOM 1410 C CA . LEU A 1 184 ? 21.672 -18.891 -18.672 1 98.75 184 LEU A CA 1
ATOM 1411 C C . LEU A 1 184 ? 21.922 -19.5 -17.297 1 98.75 184 LEU A C 1
ATOM 1413 O O . LEU A 1 184 ? 21.062 -20.219 -16.766 1 98.75 184 LEU A O 1
ATOM 1417 N N . ASN A 1 185 ? 23.172 -19.25 -16.719 1 98.44 185 ASN A N 1
ATOM 1418 C CA . ASN A 1 185 ? 23.391 -19.859 -15.414 1 98.44 185 ASN A CA 1
ATOM 1419 C C . ASN A 1 185 ? 24.219 -18.953 -14.5 1 98.44 185 ASN A C 1
ATOM 1421 O O . ASN A 1 185 ? 24.75 -19.406 -13.484 1 98.44 185 ASN A O 1
ATOM 1425 N N . ASN A 1 186 ? 24.359 -17.672 -14.891 1 97.88 186 ASN A N 1
ATOM 1426 C CA . ASN A 1 186 ? 25.094 -16.734 -14.047 1 97.88 186 ASN A CA 1
ATOM 1427 C C . ASN A 1 186 ? 24.906 -15.289 -14.5 1 97.88 186 ASN A C 1
ATOM 1429 O O . ASN A 1 186 ? 24.375 -15.039 -15.586 1 97.88 186 ASN A O 1
ATOM 1433 N N . TYR A 1 187 ? 25.188 -14.344 -13.664 1 97.75 187 TYR A N 1
ATOM 1434 C CA . TYR A 1 187 ? 25.375 -12.938 -14 1 97.75 187 TYR A CA 1
ATOM 1435 C C . TYR A 1 187 ? 26.828 -12.523 -13.852 1 97.75 187 TYR A C 1
ATOM 1437 O O . TYR A 1 187 ? 27.266 -12.156 -12.758 1 97.75 187 TYR A O 1
ATOM 1445 N N . TYR A 1 188 ? 27.594 -12.609 -14.906 1 96.25 188 TYR A N 1
ATOM 1446 C CA . TYR A 1 188 ? 29 -12.281 -14.953 1 96.25 188 TYR A CA 1
ATOM 1447 C C . TYR A 1 188 ? 29.766 -13 -13.852 1 96.25 188 TYR A C 1
ATOM 1449 O O . TYR A 1 188 ? 30.562 -12.383 -13.125 1 96.25 188 TYR A O 1
ATOM 1457 N N . GLY A 1 189 ? 29.453 -14.18 -13.555 1 97.06 189 GLY A N 1
ATOM 1458 C CA . GLY A 1 189 ? 30.188 -15.031 -12.633 1 97.06 189 GLY A CA 1
ATOM 1459 C C . GLY A 1 189 ? 29.516 -15.164 -11.281 1 97.06 189 GLY A C 1
ATOM 1460 O O . GLY A 1 189 ? 29.891 -16.016 -10.469 1 97.06 189 GLY A O 1
ATOM 1461 N N . PHE A 1 190 ? 28.547 -14.336 -11 1 96.94 190 PHE A N 1
ATOM 1462 C CA . PHE A 1 190 ? 27.766 -14.453 -9.766 1 96.94 190 PHE A CA 1
ATOM 1463 C C . PHE A 1 190 ? 26.609 -15.422 -9.945 1 96.94 190 PHE A C 1
ATOM 1465 O O . PHE A 1 190 ? 25.953 -15.43 -10.992 1 96.94 190 PHE A O 1
ATOM 1472 N N . ASN A 1 191 ? 26.328 -16.219 -8.898 1 97.12 191 ASN A N 1
ATOM 1473 C CA . ASN A 1 191 ? 25.141 -17.047 -8.891 1 97.12 191 ASN A CA 1
ATOM 1474 C C . ASN A 1 191 ? 23.875 -16.219 -8.773 1 97.12 191 ASN A C 1
ATOM 1476 O O . ASN A 1 191 ? 23.812 -15.273 -7.98 1 97.12 191 ASN A O 1
ATOM 1480 N N . PHE A 1 192 ? 22.891 -16.547 -9.617 1 97.88 192 PHE A N 1
ATOM 1481 C CA . PHE A 1 192 ? 21.562 -16.062 -9.266 1 97.88 192 PHE A CA 1
ATOM 1482 C C . PHE A 1 192 ? 21.125 -16.641 -7.922 1 97.88 192 PHE A C 1
ATOM 1484 O O . PHE A 1 192 ? 21.578 -17.703 -7.516 1 97.88 192 PHE A O 1
ATOM 1491 N N . ALA A 1 193 ? 20.281 -15.898 -7.223 1 97.12 193 ALA A N 1
ATOM 1492 C CA . ALA A 1 193 ? 19.828 -16.344 -5.914 1 97.12 193 ALA A CA 1
ATOM 1493 C C . ALA A 1 193 ? 18.875 -17.547 -6.043 1 97.12 193 ALA A C 1
ATOM 1495 O O . ALA A 1 193 ? 19.031 -18.547 -5.348 1 97.12 193 ALA A O 1
ATOM 1496 N N . GLY A 1 194 ? 17.922 -17.422 -6.891 1 97.56 194 GLY A N 1
ATOM 1497 C CA . GLY A 1 194 ? 16.922 -18.438 -7.184 1 97.56 194 GLY A CA 1
ATOM 1498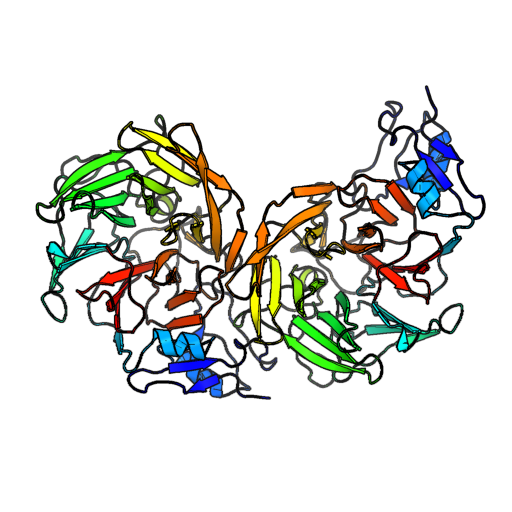 C C . GLY A 1 194 ? 15.836 -17.953 -8.125 1 97.56 194 GLY A C 1
ATOM 1499 O O . GLY A 1 194 ? 14.766 -17.516 -7.684 1 97.56 194 GLY A O 1
ATOM 1500 N N . PRO A 1 195 ? 16.172 -18 -9.422 1 98.44 195 PRO A N 1
ATOM 1501 C CA . PRO A 1 195 ? 15.102 -17.656 -10.352 1 98.44 195 PRO A CA 1
ATOM 1502 C C . PRO A 1 195 ? 13.781 -18.344 -10.016 1 98.44 195 PRO A C 1
ATOM 1504 O O . PRO A 1 195 ? 13.734 -19.562 -9.875 1 98.44 195 PRO A O 1
ATOM 1507 N N . ASN A 1 196 ? 12.734 -17.5 -9.867 1 98.19 196 ASN A N 1
ATOM 1508 C CA . ASN A 1 196 ? 11.516 -18 -9.25 1 98.19 196 ASN A CA 1
ATOM 1509 C C . ASN A 1 196 ? 10.383 -18.141 -10.266 1 98.19 196 ASN A C 1
ATOM 1511 O O . ASN A 1 196 ? 9.625 -19.109 -10.219 1 98.19 196 ASN A O 1
ATOM 1515 N N . ASP A 1 197 ? 10.172 -17.188 -11.102 1 98.75 197 ASP A N 1
ATOM 1516 C CA . ASP A 1 197 ? 9.156 -17.25 -12.148 1 98.75 197 ASP A CA 1
ATOM 1517 C C . ASP A 1 197 ? 9.664 -16.625 -13.445 1 98.75 197 ASP A C 1
ATOM 1519 O O . ASP A 1 197 ? 10.719 -15.984 -13.461 1 98.75 197 ASP A O 1
ATOM 1523 N N . ILE A 1 198 ? 8.875 -16.906 -14.523 1 98.81 198 ILE A N 1
ATOM 1524 C CA . ILE A 1 198 ? 9.406 -16.594 -15.844 1 98.81 198 ILE A CA 1
ATOM 1525 C C . ILE A 1 198 ? 8.266 -16.25 -16.797 1 98.81 198 ILE A C 1
ATOM 1527 O O . ILE A 1 198 ? 7.168 -16.797 -16.688 1 98.81 198 ILE A O 1
ATOM 1531 N N . THR A 1 199 ? 8.539 -15.32 -17.703 1 98.44 199 THR A N 1
ATOM 1532 C CA . THR A 1 199 ? 7.652 -15 -18.812 1 98.44 199 THR A CA 1
ATOM 1533 C C . THR A 1 199 ? 8.453 -14.57 -20.047 1 98.44 199 THR A C 1
ATOM 1535 O O . THR A 1 199 ? 9.664 -14.367 -19.953 1 98.44 199 THR A O 1
ATOM 1538 N N . ILE A 1 200 ? 7.82 -14.625 -21.172 1 96.81 200 ILE A N 1
ATOM 1539 C CA . ILE A 1 200 ? 8.453 -14.242 -22.438 1 96.81 200 ILE A CA 1
ATOM 1540 C C . ILE A 1 200 ? 7.68 -13.086 -23.062 1 96.81 200 ILE A C 1
ATOM 1542 O O . ILE A 1 200 ? 6.457 -13.141 -23.188 1 96.81 200 ILE A O 1
ATOM 1546 N N . ASP A 1 201 ? 8.406 -12.07 -23.406 1 93.12 201 ASP A N 1
ATOM 1547 C CA . ASP A 1 201 ? 7.715 -10.93 -24 1 93.12 201 ASP A CA 1
ATOM 1548 C C . ASP A 1 201 ? 7.512 -11.141 -25.5 1 93.12 201 ASP A C 1
ATOM 1550 O O . ASP A 1 201 ? 7.957 -12.148 -26.062 1 93.12 201 ASP A O 1
ATOM 1554 N N . PRO A 1 202 ? 6.867 -10.203 -26.203 1 85.44 202 PRO A N 1
ATOM 1555 C CA . PRO A 1 202 ? 6.465 -10.422 -27.594 1 85.44 202 PRO A CA 1
ATOM 1556 C C . PRO A 1 202 ? 7.656 -10.516 -28.547 1 85.44 202 PRO A C 1
ATOM 1558 O O . PRO A 1 202 ? 7.531 -11.07 -29.656 1 85.44 202 PRO A O 1
ATOM 1561 N N . VAL A 1 203 ? 8.766 -10.047 -28.188 1 87.44 203 VAL A N 1
ATOM 1562 C CA . VAL A 1 203 ? 9.891 -10.062 -29.109 1 87.44 203 VAL A CA 1
ATOM 1563 C C . VAL A 1 203 ? 10.836 -11.211 -28.766 1 87.44 203 VAL A C 1
ATOM 1565 O O . VAL A 1 203 ? 11.93 -11.32 -29.328 1 87.44 203 VAL A O 1
ATOM 1568 N N . GLY A 1 204 ? 10.5 -11.984 -27.734 1 92.5 204 GLY A N 1
ATOM 1569 C CA . GLY A 1 204 ? 11.227 -13.211 -27.453 1 92.5 204 GLY A CA 1
ATOM 1570 C C . GLY A 1 204 ? 12.195 -13.078 -26.297 1 92.5 204 GLY A C 1
ATOM 1571 O O . GLY A 1 204 ? 12.859 -14.047 -25.922 1 92.5 204 GLY A O 1
ATOM 1572 N N . ASP A 1 205 ? 12.305 -11.914 -25.688 1 95.88 205 ASP A N 1
ATOM 1573 C CA . ASP A 1 205 ? 13.109 -11.781 -24.484 1 95.88 205 ASP A CA 1
ATOM 1574 C C . ASP A 1 205 ? 12.461 -12.5 -23.297 1 95.88 205 ASP A C 1
ATOM 1576 O O . ASP A 1 205 ? 11.242 -12.492 -23.156 1 95.88 205 ASP A O 1
ATOM 1580 N N . ILE A 1 206 ? 13.336 -13.078 -22.516 1 98.25 206 ILE A N 1
ATOM 1581 C CA . ILE A 1 206 ? 12.891 -13.789 -21.328 1 98.25 206 ILE A CA 1
ATOM 1582 C C . ILE A 1 206 ? 13 -12.883 -20.109 1 98.25 206 ILE A C 1
ATOM 1584 O O . ILE A 1 206 ? 14.055 -12.289 -19.859 1 98.25 206 ILE A O 1
ATOM 1588 N N . TRP A 1 207 ? 11.922 -12.734 -19.391 1 98.81 207 TRP A N 1
ATOM 1589 C CA . TRP A 1 207 ? 11.914 -12.023 -18.125 1 98.81 207 TRP A CA 1
ATOM 1590 C C . TRP A 1 207 ? 11.719 -12.984 -16.953 1 98.81 207 TRP A C 1
ATOM 1592 O O . TRP A 1 207 ? 10.906 -13.906 -17.031 1 98.81 207 TRP A O 1
ATOM 1602 N N . PHE A 1 208 ? 12.492 -12.719 -15.891 1 98.88 208 PHE A N 1
ATOM 1603 C CA . PHE A 1 208 ? 12.359 -13.625 -14.758 1 98.88 208 PHE A CA 1
ATOM 1604 C C . PHE A 1 208 ? 12.641 -12.891 -13.453 1 98.88 208 PHE A C 1
ATOM 1606 O O . PHE A 1 208 ? 13.289 -11.844 -13.445 1 98.88 208 PHE A O 1
ATOM 1613 N N . THR A 1 209 ? 12.062 -13.398 -12.383 1 98.88 209 THR A N 1
ATOM 1614 C CA . THR A 1 209 ? 12.312 -12.906 -11.031 1 98.88 209 THR A CA 1
ATOM 1615 C C . THR A 1 209 ? 13.344 -13.773 -10.32 1 98.88 209 THR A C 1
ATOM 1617 O O . THR A 1 209 ? 13.422 -14.977 -10.57 1 98.88 209 THR A O 1
ATOM 1620 N N . ASP A 1 210 ? 14.133 -13.133 -9.516 1 98.5 210 ASP A N 1
ATOM 1621 C CA . ASP A 1 210 ? 15.195 -13.797 -8.758 1 98.5 210 ASP A CA 1
ATOM 1622 C C . ASP A 1 210 ? 15.055 -13.523 -7.266 1 98.5 210 ASP A C 1
ATOM 1624 O O . ASP A 1 210 ? 15.219 -12.383 -6.816 1 98.5 210 ASP A O 1
ATOM 1628 N N . THR A 1 211 ? 14.727 -14.562 -6.48 1 96.69 211 THR A N 1
ATOM 1629 C CA . THR A 1 211 ? 14.586 -14.453 -5.035 1 96.69 211 THR A CA 1
ATOM 1630 C C . THR A 1 211 ? 15.422 -15.516 -4.324 1 96.69 211 THR A C 1
ATOM 1632 O O . THR A 1 211 ? 15.992 -16.406 -4.965 1 96.69 211 THR A O 1
ATOM 1635 N N . ASP A 1 212 ? 15.508 -15.438 -2.979 1 95.31 212 ASP A N 1
ATOM 1636 C CA . ASP A 1 212 ? 16.469 -16.328 -2.314 1 95.31 212 ASP A CA 1
ATOM 1637 C C . ASP A 1 212 ? 15.742 -17.453 -1.578 1 95.31 212 ASP A C 1
ATOM 1639 O O . ASP A 1 212 ? 16.266 -18 -0.602 1 95.31 212 ASP A O 1
ATOM 1643 N N . TYR A 1 213 ? 14.625 -17.797 -2.02 1 93.69 213 TYR A N 1
ATOM 1644 C CA . TYR A 1 213 ? 13.867 -18.875 -1.388 1 93.69 213 TYR A CA 1
ATOM 1645 C C . TYR A 1 213 ? 14.617 -20.203 -1.477 1 93.69 213 TYR A C 1
ATOM 1647 O O . TYR A 1 213 ? 14.492 -21.047 -0.596 1 93.69 213 TYR A O 1
ATOM 1655 N N . ALA A 1 214 ? 15.336 -20.344 -2.502 1 94.06 214 ALA A N 1
ATOM 1656 C CA . ALA A 1 214 ? 16.062 -21.609 -2.695 1 94.06 214 ALA A CA 1
ATOM 1657 C C . ALA A 1 214 ? 16.984 -21.891 -1.522 1 94.06 214 ALA A C 1
ATOM 1659 O O . ALA A 1 214 ? 17.094 -23.031 -1.072 1 94.06 214 ALA A O 1
ATOM 1660 N N . TYR A 1 215 ? 17.672 -20.891 -1.118 1 94.06 215 TYR A N 1
ATOM 1661 C CA . TYR A 1 215 ? 18.547 -21.031 0.039 1 94.06 215 TYR A CA 1
ATOM 1662 C C . TYR A 1 215 ? 17.734 -21.266 1.308 1 94.06 215 TYR A C 1
ATOM 1664 O O . TYR A 1 215 ? 18.094 -22.109 2.131 1 94.06 215 TYR A O 1
ATOM 1672 N N . VAL A 1 216 ? 16.703 -20.625 1.457 1 91.69 216 VAL A N 1
ATOM 1673 C CA . VAL A 1 216 ? 15.797 -20.719 2.602 1 91.69 216 VAL A CA 1
ATOM 1674 C C . VAL A 1 216 ? 15.234 -22.141 2.703 1 91.69 216 VAL A C 1
ATOM 1676 O O . VAL A 1 216 ? 15.086 -22.672 3.803 1 91.69 216 VAL A O 1
ATOM 1679 N N . LEU A 1 217 ? 14.961 -22.766 1.529 1 90.38 217 LEU A N 1
ATOM 1680 C CA . LEU A 1 217 ? 14.375 -24.094 1.458 1 90.38 217 LEU A CA 1
ATOM 1681 C C . LEU A 1 217 ? 15.461 -25.156 1.378 1 90.38 217 LEU A C 1
ATOM 1683 O O . LEU A 1 217 ? 15.156 -26.344 1.178 1 90.38 217 LEU A O 1
ATOM 1687 N N . SER A 1 218 ? 16.734 -24.781 1.372 1 90.12 218 SER A N 1
ATOM 1688 C CA . SER A 1 218 ? 17.906 -25.656 1.38 1 90.12 218 SER A CA 1
ATOM 1689 C C . SER A 1 218 ? 18.078 -26.359 0.035 1 90.12 218 SER A C 1
ATOM 1691 O O . SER A 1 218 ? 18.625 -27.453 -0.032 1 90.12 218 SER A O 1
ATOM 1693 N N . VAL A 1 219 ? 17.578 -25.75 -1.005 1 91.69 219 VAL A N 1
ATOM 1694 C CA . VAL A 1 219 ? 17.75 -26.344 -2.32 1 91.69 219 VAL A CA 1
ATOM 1695 C C . VAL A 1 219 ? 18.875 -25.641 -3.068 1 91.69 219 VAL A C 1
ATOM 1697 O O . VAL A 1 219 ? 19.328 -26.109 -4.121 1 91.69 219 VAL A O 1
ATOM 1700 N N . SER A 1 220 ? 19.359 -24.609 -2.52 1 93 220 SER A N 1
ATOM 1701 C CA . SER A 1 220 ? 20.578 -23.953 -2.967 1 93 220 SER A CA 1
ATOM 1702 C C . SER A 1 220 ? 21.672 -24.016 -1.896 1 93 220 SER A C 1
ATOM 1704 O O . SER A 1 220 ? 21.391 -23.812 -0.71 1 93 220 SER A O 1
ATOM 1706 N N . GLU A 1 221 ? 22.875 -24.203 -2.324 1 92.12 221 GLU A N 1
ATOM 1707 C CA . GLU A 1 221 ? 23.984 -24.422 -1.398 1 92.12 221 GLU A CA 1
ATOM 1708 C C . GLU A 1 221 ? 24.625 -23.094 -0.988 1 92.12 221 GLU A C 1
ATOM 1710 O O . GLU A 1 221 ? 25.516 -23.078 -0.125 1 92.12 221 GLU A O 1
ATOM 1715 N N . ALA A 1 222 ? 24.219 -22.031 -1.597 1 92.12 222 ALA A N 1
ATOM 1716 C CA . ALA A 1 222 ? 24.844 -20.75 -1.284 1 92.12 222 ALA A CA 1
ATOM 1717 C C . ALA A 1 222 ? 23.781 -19.672 -1.088 1 92.12 222 ALA A C 1
ATOM 1719 O O . ALA A 1 222 ? 22.75 -19.672 -1.751 1 92.12 222 ALA A O 1
ATOM 1720 N N . PRO A 1 223 ? 24.094 -18.688 -0.148 1 94.25 223 PRO A N 1
ATOM 1721 C CA . PRO A 1 223 ? 23.203 -17.531 -0.049 1 94.25 223 PRO A CA 1
ATOM 1722 C C . PRO A 1 223 ? 23.281 -16.625 -1.276 1 94.25 223 PRO A C 1
ATOM 1724 O O . PRO A 1 223 ? 24.141 -16.828 -2.143 1 94.25 223 PRO A O 1
ATOM 1727 N N . LYS A 1 224 ? 22.375 -15.688 -1.368 1 95.06 224 LYS A N 1
ATOM 1728 C CA . LYS A 1 224 ? 22.344 -14.758 -2.496 1 95.06 224 LYS A CA 1
ATOM 1729 C C . LYS A 1 224 ? 23.672 -14.023 -2.643 1 95.06 224 LYS A C 1
ATOM 1731 O O . LYS A 1 224 ? 24.312 -13.672 -1.645 1 95.06 224 LYS A O 1
ATOM 1736 N N . GLN A 1 225 ? 24.031 -13.805 -3.877 1 96.12 225 GLN A N 1
ATOM 1737 C CA . GLN A 1 225 ? 25.25 -13.062 -4.211 1 96.12 225 GLN A CA 1
ATOM 1738 C C . GLN A 1 225 ? 24.922 -11.75 -4.918 1 96.12 225 GLN A C 1
ATOM 1740 O O . GLN A 1 225 ? 25.797 -10.938 -5.16 1 96.12 225 GLN A O 1
ATOM 1745 N N . LEU A 1 226 ? 23.594 -11.633 -5.262 1 94.19 226 LEU A N 1
ATOM 1746 C CA . LEU A 1 226 ? 23.047 -10.461 -5.945 1 94.19 226 LEU A CA 1
ATOM 1747 C C . LEU A 1 226 ? 21.844 -9.906 -5.199 1 94.19 226 LEU A C 1
ATOM 1749 O O . LEU A 1 226 ? 21.25 -10.602 -4.367 1 94.19 226 LEU A O 1
ATOM 1753 N N . GLN A 1 227 ? 21.531 -8.555 -5.449 1 95.62 227 GLN A N 1
ATOM 1754 C CA . GLN A 1 227 ? 20.219 -8.086 -5.02 1 95.62 227 GLN A CA 1
ATOM 1755 C C . GLN A 1 227 ? 19.109 -8.938 -5.617 1 95.62 227 GLN A C 1
ATOM 1757 O O . GLN A 1 227 ? 19.234 -9.422 -6.742 1 95.62 227 GLN A O 1
ATOM 1762 N N . LEU A 1 228 ? 18.125 -9.195 -4.867 1 97.56 228 LEU A N 1
ATOM 1763 C CA . LEU A 1 228 ? 16.922 -9.773 -5.465 1 97.56 228 LEU A CA 1
ATOM 1764 C C . LEU A 1 228 ? 16.328 -8.828 -6.504 1 97.56 228 LEU A C 1
ATOM 1766 O O . LEU A 1 228 ? 16.281 -7.617 -6.293 1 97.56 228 LEU A O 1
ATOM 1770 N N . ALA A 1 229 ? 15.961 -9.414 -7.656 1 98.31 229 ALA A N 1
ATOM 1771 C CA . ALA A 1 229 ? 15.672 -8.5 -8.758 1 98.31 229 ALA A CA 1
ATOM 1772 C C . ALA A 1 229 ? 14.773 -9.156 -9.805 1 98.31 229 ALA A C 1
ATOM 1774 O O . ALA A 1 229 ? 14.531 -10.359 -9.742 1 98.31 229 ALA A O 1
ATOM 1775 N N . THR A 1 230 ? 14.227 -8.336 -10.664 1 98.81 230 THR A N 1
ATOM 1776 C CA . THR A 1 230 ? 13.664 -8.742 -11.945 1 98.81 230 THR A CA 1
ATOM 1777 C C . THR A 1 230 ? 14.68 -8.539 -13.07 1 98.81 230 THR A C 1
ATOM 1779 O O . THR A 1 230 ? 15.289 -7.473 -13.172 1 98.81 230 THR A O 1
ATOM 1782 N N . TRP A 1 231 ? 14.828 -9.602 -13.828 1 98.69 231 TRP A N 1
ATOM 1783 C CA . TRP A 1 231 ? 15.836 -9.602 -14.883 1 98.69 231 TRP A CA 1
ATOM 1784 C C . TRP A 1 231 ? 15.195 -9.797 -16.25 1 98.69 231 TRP A C 1
ATOM 1786 O O . TRP A 1 231 ? 14.094 -10.344 -16.359 1 98.69 231 TRP A O 1
ATOM 1796 N N . ARG A 1 232 ? 15.93 -9.344 -17.297 1 98.31 232 ARG A N 1
ATOM 1797 C CA . ARG A 1 232 ? 15.656 -9.672 -18.688 1 98.31 232 ARG A CA 1
ATOM 1798 C C . ARG A 1 232 ? 16.844 -10.352 -19.344 1 98.31 232 ARG A C 1
ATOM 1800 O O . ARG A 1 232 ? 17.984 -9.906 -19.172 1 98.31 232 ARG A O 1
ATOM 1807 N N . PHE A 1 233 ? 16.578 -11.438 -19.953 1 98.44 233 PHE A N 1
ATOM 1808 C CA . PHE A 1 233 ? 17.562 -12.195 -20.719 1 98.44 233 PHE A CA 1
ATOM 1809 C C . PHE A 1 233 ? 17.188 -12.242 -22.188 1 98.44 233 PHE A C 1
ATOM 1811 O O . PHE A 1 233 ? 16.047 -12.578 -22.531 1 98.44 233 PHE A O 1
ATOM 1818 N N . ARG A 1 234 ? 18.25 -11.906 -23.078 1 97.38 234 ARG A N 1
ATOM 1819 C CA . ARG A 1 234 ? 18.078 -11.969 -24.531 1 97.38 234 ARG A CA 1
ATOM 1820 C C . ARG A 1 234 ? 18.781 -13.195 -25.109 1 97.38 234 ARG A C 1
ATOM 1822 O O . ARG A 1 234 ? 20 -13.164 -25.344 1 97.38 234 ARG A O 1
ATOM 1829 N N . PRO A 1 235 ? 17.938 -14.188 -25.375 1 96.44 235 PRO A N 1
ATOM 1830 C CA . PRO A 1 235 ? 18.547 -15.438 -25.812 1 96.44 235 PRO A CA 1
ATOM 1831 C C . PRO A 1 235 ? 19.359 -15.273 -27.094 1 96.44 235 PRO A C 1
ATOM 1833 O O . PRO A 1 235 ? 20.375 -15.961 -27.281 1 96.44 235 PRO A O 1
ATOM 1836 N N . SER A 1 236 ? 19.062 -14.43 -27.984 1 92.38 236 SER A N 1
ATOM 1837 C CA . SER A 1 236 ? 19.719 -14.289 -29.281 1 92.38 236 SER A CA 1
ATOM 1838 C C . SER A 1 236 ? 21.141 -13.766 -29.125 1 92.38 236 SER A C 1
ATOM 1840 O O . SER A 1 236 ? 22 -14.047 -29.953 1 92.38 236 SER A O 1
ATOM 1842 N N . THR A 1 237 ? 21.391 -13.078 -28.047 1 94.31 237 THR A N 1
ATOM 1843 C CA . THR A 1 237 ? 22.703 -12.484 -27.891 1 94.31 237 THR A CA 1
ATOM 1844 C C . THR A 1 237 ? 23.391 -12.984 -26.625 1 94.31 237 THR A C 1
ATOM 1846 O O . THR A 1 237 ? 24.609 -12.875 -26.484 1 94.31 237 THR A O 1
ATOM 1849 N N . GLY A 1 238 ? 22.578 -13.383 -25.703 1 96.75 238 GLY A N 1
ATOM 1850 C CA . GLY A 1 238 ? 23.109 -13.805 -24.406 1 96.75 238 GLY A CA 1
ATOM 1851 C C . GLY A 1 238 ? 23.141 -12.688 -23.391 1 96.75 238 GLY A C 1
ATOM 1852 O O . GLY A 1 238 ? 23.625 -12.875 -22.266 1 96.75 238 GLY A O 1
ATOM 1853 N N . GLN A 1 239 ? 22.594 -11.578 -23.703 1 95.75 239 GLN A N 1
ATOM 1854 C CA . GLN A 1 239 ? 22.641 -10.422 -22.812 1 95.75 239 GLN A CA 1
ATOM 1855 C C . GLN A 1 239 ? 21.641 -10.57 -21.656 1 95.75 239 GLN A C 1
ATOM 1857 O O . GLN A 1 239 ? 20.516 -11 -21.859 1 95.75 239 GLN A O 1
ATOM 1862 N N . VAL A 1 240 ? 22.109 -10.266 -20.438 1 97.38 240 VAL A N 1
ATOM 1863 C CA . VAL A 1 240 ? 21.281 -10.219 -19.25 1 97.38 240 VAL A CA 1
ATOM 1864 C C . VAL A 1 240 ? 21.266 -8.805 -18.672 1 97.38 240 VAL A C 1
ATOM 1866 O O . VAL A 1 240 ? 22.328 -8.18 -18.531 1 97.38 240 VAL A O 1
ATOM 1869 N N . GLN A 1 241 ? 20.125 -8.266 -18.344 1 96.88 241 GLN A N 1
ATOM 1870 C CA . GLN A 1 241 ? 20 -6.891 -17.859 1 96.88 241 GLN A CA 1
ATOM 1871 C C . GLN A 1 241 ? 19.031 -6.809 -16.688 1 96.88 241 GLN A C 1
ATOM 1873 O O . GLN A 1 241 ? 17.984 -7.453 -16.688 1 96.88 241 GLN A O 1
ATOM 1878 N N . ILE A 1 242 ? 19.453 -6.023 -15.656 1 97.69 242 ILE A N 1
ATOM 1879 C CA . ILE A 1 242 ? 18.594 -5.746 -14.516 1 97.69 242 ILE A CA 1
ATOM 1880 C C . ILE A 1 242 ? 17.422 -4.859 -14.945 1 97.69 242 ILE A C 1
ATOM 1882 O O . ILE A 1 242 ? 17.609 -3.922 -15.727 1 97.69 242 ILE A O 1
ATOM 1886 N N . MET A 1 243 ? 16.219 -5.188 -14.461 1 98.06 243 MET A N 1
ATOM 1887 C CA . MET A 1 243 ? 15.055 -4.383 -14.844 1 98.06 243 MET A CA 1
ATOM 1888 C C . MET A 1 243 ? 14.438 -3.707 -13.617 1 98.06 243 MET A C 1
ATOM 1890 O O . MET A 1 243 ? 13.836 -2.637 -13.734 1 98.06 243 MET A O 1
ATOM 1894 N N . ASP A 1 244 ? 14.492 -4.293 -12.453 1 98.38 244 ASP A N 1
ATOM 1895 C CA . ASP A 1 244 ? 13.953 -3.725 -11.219 1 98.38 244 ASP A CA 1
ATOM 1896 C C . ASP A 1 244 ? 14.602 -4.355 -9.992 1 98.38 244 ASP A C 1
ATOM 1898 O O . ASP A 1 244 ? 14.891 -5.555 -9.984 1 98.38 244 ASP A O 1
ATOM 1902 N N . THR A 1 245 ? 14.883 -3.553 -8.93 1 97.69 245 THR A N 1
ATOM 1903 C CA . THR A 1 245 ? 15.445 -4.047 -7.68 1 97.69 245 THR A CA 1
ATOM 1904 C C . THR A 1 245 ? 14.633 -3.559 -6.484 1 97.69 245 THR A C 1
ATOM 1906 O O . THR A 1 245 ? 15.102 -3.588 -5.348 1 97.69 245 THR A O 1
ATOM 1909 N N . SER A 1 246 ? 13.414 -3.082 -6.738 1 96.94 246 SER A N 1
ATOM 1910 C CA . SER A 1 246 ? 12.711 -2.332 -5.699 1 96.94 246 SER A CA 1
ATOM 1911 C C . SER A 1 246 ? 11.82 -3.248 -4.859 1 96.94 246 SER A C 1
ATOM 1913 O O . SER A 1 246 ? 11.305 -2.834 -3.82 1 96.94 246 SER A O 1
ATOM 1915 N N . LEU A 1 247 ? 11.602 -4.48 -5.246 1 97.69 247 LEU A N 1
ATOM 1916 C CA . LEU A 1 247 ? 10.711 -5.387 -4.523 1 97.69 247 LEU A CA 1
ATOM 1917 C C . LEU A 1 247 ? 11.484 -6.207 -3.5 1 97.69 247 LEU A C 1
ATOM 1919 O O . LEU A 1 247 ? 12.68 -6.465 -3.68 1 97.69 247 LEU A O 1
ATOM 1923 N N . ASP A 1 248 ? 10.828 -6.586 -2.447 1 96.62 248 ASP A N 1
ATOM 1924 C CA . ASP A 1 248 ? 11.469 -7.391 -1.417 1 96.62 248 ASP A CA 1
ATOM 1925 C C . ASP A 1 248 ? 11.711 -8.82 -1.906 1 96.62 248 ASP A C 1
ATOM 1927 O O . ASP A 1 248 ? 12.836 -9.32 -1.843 1 96.62 248 ASP A O 1
ATOM 1931 N N . TYR A 1 249 ? 10.633 -9.453 -2.389 1 97.25 249 TYR A N 1
ATOM 1932 C CA . TYR A 1 249 ? 10.719 -10.812 -2.91 1 97.25 249 TYR A CA 1
ATOM 1933 C C . TYR A 1 249 ? 9.945 -10.945 -4.215 1 97.25 249 TYR A C 1
ATOM 1935 O O . TYR A 1 249 ? 8.859 -11.531 -4.242 1 97.25 249 TYR A O 1
ATOM 1943 N N . PRO A 1 250 ? 10.57 -10.477 -5.309 1 98.44 250 PRO A N 1
ATOM 1944 C CA . PRO A 1 250 ? 9.883 -10.641 -6.594 1 98.44 250 PRO A CA 1
ATOM 1945 C C . PRO A 1 250 ? 9.609 -12.109 -6.926 1 98.44 250 PRO A C 1
ATOM 1947 O O . PRO A 1 250 ? 10.484 -12.961 -6.754 1 98.44 250 PRO A O 1
ATOM 1950 N N . ASN A 1 251 ? 8.398 -12.375 -7.363 1 98.38 251 ASN A N 1
ATOM 1951 C CA . ASN A 1 251 ? 7.934 -13.75 -7.543 1 98.38 251 ASN A CA 1
ATOM 1952 C C . ASN A 1 251 ? 7.191 -13.922 -8.867 1 98.38 251 ASN A C 1
ATOM 1954 O O . ASN A 1 251 ? 7.797 -13.844 -9.938 1 98.38 251 ASN A O 1
ATOM 1958 N N . GLY A 1 252 ? 5.863 -13.93 -8.875 1 98.75 252 GLY A N 1
ATOM 1959 C CA . GLY A 1 252 ? 5.121 -14.047 -10.125 1 98.75 252 GLY A CA 1
ATOM 1960 C C . GLY A 1 252 ? 5.379 -12.906 -11.086 1 98.75 252 GLY A C 1
ATOM 1961 O O . GLY A 1 252 ? 5.527 -11.758 -10.664 1 98.75 252 GLY A O 1
ATOM 1962 N N . ILE A 1 253 ? 5.328 -13.242 -12.391 1 98.88 253 ILE A N 1
ATOM 1963 C CA . ILE A 1 253 ? 5.637 -12.234 -13.398 1 98.88 253 ILE A CA 1
ATOM 1964 C C . ILE A 1 253 ? 4.848 -12.531 -14.68 1 98.88 253 ILE A C 1
ATOM 1966 O O . ILE A 1 253 ? 4.691 -13.695 -15.062 1 98.88 253 ILE A O 1
ATOM 1970 N N . GLY A 1 254 ? 4.355 -11.461 -15.297 1 98.31 254 GLY A N 1
ATOM 1971 C CA . GLY A 1 254 ? 3.629 -11.594 -16.547 1 98.31 254 GLY A CA 1
ATOM 1972 C C . GLY A 1 254 ? 3.312 -10.258 -17.203 1 98.31 254 GLY A C 1
ATOM 1973 O O . GLY A 1 254 ? 3.289 -9.227 -16.531 1 98.31 254 GLY A O 1
ATOM 1974 N N . PHE A 1 255 ? 3.072 -10.336 -18.5 1 97.62 255 PHE A N 1
ATOM 1975 C CA . PHE A 1 255 ? 2.688 -9.164 -19.281 1 97.62 255 PHE A CA 1
ATOM 1976 C C . PHE A 1 255 ? 1.192 -9.172 -19.562 1 97.62 255 PHE A C 1
ATOM 1978 O O . PHE A 1 255 ? 0.601 -10.234 -19.766 1 97.62 255 PHE A O 1
ATOM 1985 N N . SER A 1 256 ? 0.647 -7.934 -19.594 1 96.81 256 SER A N 1
ATOM 1986 C CA . SER A 1 256 ? -0.704 -7.82 -20.141 1 96.81 256 SER A CA 1
ATOM 1987 C C . SER A 1 256 ? -0.777 -8.352 -21.562 1 96.81 256 SER A C 1
ATOM 1989 O O . SER A 1 256 ? 0.247 -8.477 -22.234 1 96.81 256 SER A O 1
ATOM 1991 N N . PRO A 1 257 ? -2.061 -8.664 -22.016 1 94.69 257 PRO A N 1
ATOM 1992 C CA . PRO A 1 257 ? -2.197 -9.242 -23.359 1 94.69 257 PRO A CA 1
ATOM 1993 C C . PRO A 1 257 ? -1.611 -8.344 -24.453 1 94.69 257 PRO A C 1
ATOM 1995 O O . PRO A 1 257 ? -1.075 -8.844 -25.438 1 94.69 257 PRO A O 1
ATOM 1998 N N . ASP A 1 258 ? -1.661 -7.008 -24.312 1 93 258 ASP A N 1
ATOM 1999 C CA . ASP A 1 258 ? -1.149 -6.094 -25.328 1 93 258 ASP A CA 1
ATOM 2000 C C . ASP A 1 258 ? 0.335 -5.809 -25.109 1 93 258 ASP A C 1
ATOM 2002 O O . ASP A 1 258 ? 0.945 -5.062 -25.875 1 93 258 ASP A O 1
ATOM 2006 N N . GLY A 1 259 ? 0.889 -6.363 -24.062 1 94 259 GLY A N 1
ATOM 2007 C CA . GLY A 1 259 ? 2.314 -6.246 -23.797 1 94 259 GLY A CA 1
ATOM 2008 C C . GLY A 1 259 ? 2.709 -4.895 -23.234 1 94 259 GLY A C 1
ATOM 2009 O O . GLY A 1 259 ? 3.895 -4.609 -23.062 1 94 259 GLY A O 1
ATOM 2010 N N . LYS A 1 260 ? 1.793 -4.059 -22.766 1 94.75 260 LYS A N 1
ATOM 2011 C CA . LYS A 1 260 ? 2.088 -2.678 -22.391 1 94.75 260 LYS A CA 1
ATOM 2012 C C . LYS A 1 260 ? 2.201 -2.535 -20.875 1 94.75 260 LYS A C 1
ATOM 2014 O O . LYS A 1 260 ? 2.588 -1.478 -20.375 1 94.75 260 LYS A O 1
ATOM 2019 N N . THR A 1 261 ? 1.836 -3.555 -20.188 1 96.94 261 THR A N 1
ATOM 2020 C CA . THR A 1 261 ? 1.939 -3.549 -18.734 1 96.94 261 THR A CA 1
ATOM 2021 C C . THR A 1 261 ? 2.654 -4.801 -18.234 1 96.94 261 THR A C 1
ATOM 2023 O O . THR A 1 261 ? 2.352 -5.914 -18.672 1 96.94 261 THR A O 1
ATOM 2026 N N . LEU A 1 262 ? 3.672 -4.617 -17.406 1 98.44 262 LEU A N 1
ATOM 2027 C CA . LEU A 1 262 ? 4.32 -5.703 -16.688 1 98.44 262 LEU A CA 1
ATOM 2028 C C . LEU A 1 262 ? 3.779 -5.805 -15.266 1 98.44 262 LEU A C 1
ATOM 2030 O O . LEU A 1 262 ? 3.67 -4.797 -14.562 1 98.44 262 LEU A O 1
ATOM 2034 N N . TYR A 1 263 ? 3.389 -6.996 -14.859 1 98.81 263 TYR A N 1
ATOM 2035 C CA . TYR A 1 263 ? 2.969 -7.262 -13.484 1 98.81 263 TYR A CA 1
ATOM 2036 C C . TYR A 1 263 ? 3.979 -8.148 -12.773 1 98.81 263 TYR A C 1
ATOM 2038 O O . TYR A 1 263 ? 4.508 -9.102 -13.352 1 98.81 263 TYR A O 1
ATOM 2046 N N . VAL A 1 264 ? 4.332 -7.832 -11.516 1 98.88 264 VAL A N 1
ATOM 2047 C CA . VAL A 1 264 ? 5.191 -8.664 -10.672 1 98.88 264 VAL A CA 1
ATOM 2048 C C . VAL A 1 264 ? 4.621 -8.727 -9.258 1 98.88 264 VAL A C 1
ATOM 2050 O O . VAL A 1 264 ? 4.215 -7.703 -8.695 1 98.88 264 VAL A O 1
ATOM 2053 N N . THR A 1 265 ? 4.516 -9.914 -8.703 1 98.75 265 THR A N 1
ATOM 2054 C CA . THR A 1 265 ? 4.109 -10.062 -7.305 1 98.75 265 THR A CA 1
ATOM 2055 C C . THR A 1 265 ? 5.301 -9.859 -6.371 1 98.75 265 THR A C 1
ATOM 2057 O O . THR A 1 265 ? 6.441 -10.141 -6.742 1 98.75 265 THR A O 1
ATOM 2060 N N . ASP A 1 266 ? 5.086 -9.297 -5.215 1 98.38 266 ASP A N 1
ATOM 2061 C CA . ASP A 1 266 ? 6.043 -9.172 -4.121 1 98.38 266 ASP A CA 1
ATOM 2062 C C . ASP A 1 266 ? 5.625 -10.023 -2.924 1 98.38 266 ASP A C 1
ATOM 2064 O O . ASP A 1 266 ? 4.727 -9.641 -2.166 1 98.38 266 ASP A O 1
ATOM 2068 N N . SER A 1 267 ? 6.277 -11.18 -2.777 1 96.81 267 SER A N 1
ATOM 2069 C CA . SER A 1 267 ? 5.902 -12.18 -1.789 1 96.81 267 SER A CA 1
ATOM 2070 C C . SER A 1 267 ? 6.777 -12.094 -0.545 1 96.81 267 SER A C 1
ATOM 2072 O O . SER A 1 267 ? 7.531 -13.016 -0.242 1 96.81 267 SER A O 1
ATOM 2074 N N . GLY A 1 268 ? 6.57 -11.047 0.272 1 95.62 268 GLY A N 1
ATOM 2075 C CA . GLY A 1 268 ? 7.504 -10.703 1.329 1 95.62 268 GLY A CA 1
ATOM 2076 C C . GLY A 1 268 ? 7.051 -11.156 2.703 1 95.62 268 GLY A C 1
ATOM 2077 O O . GLY A 1 268 ? 7.504 -10.625 3.719 1 95.62 268 GLY A O 1
ATOM 2078 N N . LEU A 1 269 ? 6.16 -12.117 2.85 1 93.94 269 LEU A N 1
ATOM 2079 C CA . LEU A 1 269 ? 5.758 -12.617 4.156 1 93.94 269 LEU A CA 1
ATOM 2080 C C . LEU A 1 269 ? 6.766 -13.625 4.691 1 93.94 269 LEU A C 1
ATOM 2082 O O . LEU A 1 269 ? 6.742 -13.969 5.875 1 93.94 269 LEU A O 1
ATOM 2086 N N . GLU A 1 270 ? 7.637 -14.109 3.793 1 89.25 270 GLU A N 1
ATOM 2087 C CA . GLU A 1 270 ? 8.664 -15.07 4.18 1 89.25 270 GLU A CA 1
ATOM 2088 C C . GLU A 1 270 ? 10.062 -14.539 3.869 1 89.25 270 GLU A C 1
ATOM 2090 O O . GLU A 1 270 ? 10.273 -13.898 2.84 1 89.25 270 GLU A O 1
ATOM 2095 N N . SER A 1 271 ? 10.914 -14.812 4.863 1 90.06 271 SER A N 1
ATOM 2096 C CA . SER A 1 271 ? 12.32 -14.453 4.664 1 90.06 271 SER A CA 1
ATOM 2097 C C . SER A 1 271 ? 13.242 -15.445 5.359 1 90.06 271 SER A C 1
ATOM 2099 O O . SER A 1 271 ? 12.781 -16.391 5.996 1 90.06 271 SER A O 1
ATOM 2101 N N . TYR A 1 272 ? 14.539 -15.242 5.117 1 91.38 272 TYR A N 1
ATOM 2102 C CA . TYR A 1 272 ? 15.547 -16.125 5.699 1 91.38 272 TYR A CA 1
ATOM 2103 C C . TYR A 1 272 ? 15.617 -15.945 7.207 1 91.38 272 TYR A C 1
ATOM 2105 O O . TYR A 1 272 ? 15.547 -14.82 7.711 1 91.38 272 TYR A O 1
ATOM 2113 N N . ASN A 1 273 ? 15.789 -17.078 7.844 1 90.31 273 ASN A N 1
ATOM 2114 C CA . ASN A 1 273 ? 16.109 -17.141 9.266 1 90.31 273 ASN A CA 1
ATOM 2115 C C . ASN A 1 273 ? 17.391 -17.922 9.516 1 90.31 273 ASN A C 1
ATOM 2117 O O . ASN A 1 273 ? 17.641 -18.938 8.859 1 90.31 273 ASN A O 1
ATOM 2121 N N . SER A 1 274 ? 18.156 -17.469 10.539 1 90.81 274 SER A N 1
ATOM 2122 C CA . SER A 1 274 ? 19.422 -18.141 10.812 1 90.81 274 SER A CA 1
ATOM 2123 C C . SER A 1 274 ? 19.203 -19.422 11.594 1 90.81 274 SER A C 1
ATOM 2125 O O . SER A 1 274 ? 20.109 -20.25 11.688 1 90.81 274 SER A O 1
ATOM 2127 N N . VAL A 1 275 ? 18 -19.578 12.117 1 89.88 275 VAL A N 1
ATOM 2128 C CA . VAL A 1 275 ? 17.672 -20.781 12.859 1 89.88 275 VAL A CA 1
ATOM 2129 C C . VAL A 1 275 ? 16.641 -21.609 12.094 1 89.88 275 VAL A C 1
ATOM 2131 O O . VAL A 1 275 ? 15.742 -21.047 11.469 1 89.88 275 VAL A O 1
ATOM 2134 N N . PRO A 1 276 ? 16.797 -22.938 12.109 1 87.69 276 PRO A N 1
ATOM 2135 C CA . PRO A 1 276 ? 15.82 -23.781 11.391 1 87.69 276 PRO A CA 1
ATOM 2136 C C . PRO A 1 276 ? 14.383 -23.516 11.828 1 87.69 276 PRO A C 1
ATOM 2138 O O . PRO A 1 276 ? 14.125 -23.297 13.016 1 87.69 276 PRO A O 1
ATOM 2141 N N . THR A 1 277 ? 13.578 -23.531 10.844 1 83.75 277 THR A N 1
ATOM 2142 C CA . THR A 1 277 ? 12.148 -23.391 11.109 1 83.75 277 THR A CA 1
ATOM 2143 C C . THR A 1 277 ? 11.609 -24.594 11.859 1 83.75 277 THR A C 1
ATOM 2145 O O . THR A 1 277 ? 11.945 -25.734 11.531 1 83.75 277 THR A O 1
ATOM 2148 N N . GLU A 1 278 ? 10.797 -24.312 12.867 1 76.88 278 GLU A N 1
ATOM 2149 C CA . GLU A 1 278 ? 10.18 -25.375 13.641 1 76.88 278 GLU A CA 1
ATOM 2150 C C . GLU A 1 278 ? 8.656 -25.25 13.648 1 76.88 278 GLU A C 1
ATOM 2152 O O . GLU A 1 278 ? 8.125 -24.156 13.438 1 76.88 278 GLU A O 1
ATOM 2157 N N . GLY A 1 279 ? 7.965 -26.312 13.766 1 65.19 279 GLY A N 1
ATOM 2158 C CA . GLY A 1 279 ? 6.52 -26.281 13.945 1 65.19 279 GLY A CA 1
ATOM 2159 C C . GLY A 1 279 ? 5.758 -26.203 12.633 1 65.19 279 GLY A C 1
ATOM 2160 O O . GLY A 1 279 ? 6.121 -26.844 11.648 1 65.19 279 GLY A O 1
ATOM 2161 N N . GLU A 1 280 ? 4.684 -25.438 12.805 1 62.38 280 GLU A N 1
ATOM 2162 C CA . GLU A 1 280 ? 3.803 -25.25 11.656 1 62.38 280 GLU A CA 1
ATOM 2163 C C . GLU A 1 280 ? 4.543 -24.578 10.5 1 62.38 280 GLU A C 1
ATOM 2165 O O . GLU A 1 280 ? 5.316 -23.641 10.703 1 62.38 280 GLU A O 1
ATOM 2170 N N . GLY A 1 281 ? 4.656 -25.25 9.375 1 60.41 281 GLY A N 1
ATOM 2171 C CA . GLY A 1 281 ? 5.32 -24.703 8.203 1 60.41 281 GLY A CA 1
ATOM 2172 C C . GLY A 1 281 ? 6.453 -25.578 7.699 1 60.41 281 GLY A C 1
ATOM 2173 O O . GLY A 1 281 ? 6.977 -25.359 6.605 1 60.41 281 GLY A O 1
ATOM 2174 N N . ASN A 1 282 ? 6.863 -26.391 8.68 1 64.75 282 ASN A N 1
ATOM 2175 C CA . ASN A 1 282 ? 7.883 -27.328 8.234 1 64.75 282 ASN A CA 1
ATOM 2176 C C . ASN A 1 282 ? 7.266 -28.547 7.562 1 64.75 282 ASN A C 1
ATOM 2178 O O . ASN A 1 282 ? 7.004 -29.562 8.219 1 64.75 282 ASN A O 1
ATOM 2182 N N . PHE A 1 283 ? 7.109 -28.453 6.34 1 67 283 PHE A N 1
ATOM 2183 C CA . PHE A 1 283 ? 6.48 -29.531 5.59 1 67 283 PHE A CA 1
ATOM 2184 C C . PHE A 1 283 ? 7.527 -30.5 5.062 1 67 283 PHE A C 1
ATOM 2186 O O . PHE A 1 283 ? 7.195 -31.469 4.371 1 67 283 PHE A O 1
ATOM 2193 N N . TYR A 1 284 ? 8.758 -30.281 5.562 1 75.5 284 TYR A N 1
ATOM 2194 C CA . TYR A 1 284 ? 9.82 -31.109 4.996 1 75.5 284 TYR A CA 1
ATOM 2195 C C . TYR A 1 284 ? 10.453 -31.984 6.066 1 75.5 284 TYR A C 1
ATOM 2197 O O . TYR A 1 284 ? 10.336 -31.703 7.262 1 75.5 284 TYR A O 1
ATOM 2205 N N . ASN A 1 285 ? 11.008 -33.062 5.59 1 77.25 285 ASN A N 1
ATOM 2206 C CA . ASN A 1 285 ? 11.734 -33.938 6.492 1 77.25 285 ASN A CA 1
ATOM 2207 C C . ASN A 1 285 ? 13.211 -33.562 6.59 1 77.25 285 ASN A C 1
ATOM 2209 O O . ASN A 1 285 ? 14.047 -34.375 6.973 1 77.25 285 ASN A O 1
ATOM 2213 N N . TYR A 1 286 ? 13.523 -32.375 6.148 1 81.44 286 TYR A N 1
ATOM 2214 C CA . TYR A 1 286 ? 14.836 -31.75 6.266 1 81.44 286 TYR A CA 1
ATOM 2215 C C . TYR A 1 286 ? 14.719 -30.297 6.711 1 81.44 286 TYR A C 1
ATOM 2217 O O . TYR A 1 286 ? 13.641 -29.703 6.625 1 81.44 286 TYR A O 1
ATOM 2225 N N . PRO A 1 287 ? 15.828 -29.75 7.242 1 85.81 287 PRO A N 1
ATOM 2226 C CA . PRO A 1 287 ? 15.75 -28.406 7.789 1 85.81 287 PRO A CA 1
ATOM 2227 C C . PRO A 1 287 ? 15.516 -27.344 6.711 1 85.81 287 PRO A C 1
ATOM 2229 O O . PRO A 1 287 ? 16.109 -27.406 5.633 1 85.81 287 PRO A O 1
ATOM 2232 N N . ILE A 1 288 ? 14.602 -26.453 7.004 1 87.62 288 ILE A N 1
ATOM 2233 C CA . ILE A 1 288 ? 14.406 -25.234 6.227 1 87.62 288 ILE A CA 1
ATOM 2234 C C . ILE A 1 288 ? 14.523 -24.016 7.145 1 87.62 288 ILE A C 1
ATOM 2236 O O . ILE A 1 288 ? 14.523 -24.141 8.367 1 87.62 288 ILE A O 1
ATOM 2240 N N . TYR A 1 289 ? 14.695 -22.828 6.555 1 91.12 289 TYR A N 1
ATOM 2241 C CA . TYR A 1 289 ? 15.07 -21.641 7.324 1 91.12 289 TYR A CA 1
ATOM 2242 C C . TYR A 1 289 ? 14.156 -20.469 7 1 91.12 289 TYR A C 1
ATOM 2244 O O . TYR A 1 289 ? 14.641 -19.375 6.703 1 91.12 289 TYR A O 1
ATOM 2252 N N . ILE A 1 290 ? 12.883 -20.625 7.199 1 88.31 290 ILE A N 1
ATOM 2253 C CA . ILE A 1 290 ? 11.898 -19.594 6.895 1 88.31 290 ILE A CA 1
ATOM 2254 C C . ILE A 1 290 ? 11.562 -18.812 8.164 1 88.31 290 ILE A C 1
ATOM 2256 O O . ILE A 1 290 ? 11.305 -19.406 9.211 1 88.31 290 ILE A O 1
ATOM 2260 N N . GLN A 1 291 ? 11.625 -17.484 8.062 1 89.38 291 GLN A N 1
ATOM 2261 C CA . GLN A 1 291 ? 11 -16.562 9.016 1 89.38 291 GLN A CA 1
ATOM 2262 C C . GLN A 1 291 ? 9.766 -15.906 8.422 1 89.38 291 GLN A C 1
ATOM 2264 O O . GLN A 1 291 ? 9.797 -15.414 7.289 1 89.38 291 GLN A O 1
ATOM 2269 N N . PHE A 1 292 ? 8.695 -15.953 9.227 1 88.5 292 PHE A N 1
ATOM 2270 C CA . PHE A 1 292 ? 7.453 -15.352 8.758 1 88.5 292 PHE A CA 1
ATOM 2271 C C . PHE A 1 292 ? 7.285 -13.945 9.32 1 88.5 292 PHE A C 1
ATOM 2273 O O . PHE A 1 292 ? 7.605 -13.695 10.484 1 88.5 292 PHE A O 1
ATOM 2280 N N . ASN A 1 293 ? 6.832 -13.047 8.523 1 91.62 293 ASN A N 1
ATOM 2281 C CA . ASN A 1 293 ? 6.496 -11.664 8.859 1 91.62 293 ASN A CA 1
ATOM 2282 C C . ASN A 1 293 ? 5.086 -11.305 8.398 1 91.62 293 ASN A C 1
ATOM 2284 O O . ASN A 1 293 ? 4.863 -11.023 7.219 1 91.62 293 ASN A O 1
ATOM 2288 N N . SER A 1 294 ? 4.164 -11.148 9.336 1 91.19 294 SER A N 1
ATOM 2289 C CA . SER A 1 294 ? 2.75 -10.977 9.016 1 91.19 294 SER A CA 1
ATOM 2290 C C . SER A 1 294 ? 2.48 -9.602 8.414 1 91.19 294 SER A C 1
ATOM 2292 O O . SER A 1 294 ? 1.416 -9.375 7.836 1 91.19 294 SER A O 1
ATOM 2294 N N . THR A 1 295 ? 3.338 -8.672 8.5 1 93.81 295 THR A N 1
ATOM 2295 C CA . THR A 1 295 ? 3.111 -7.324 7.98 1 93.81 295 THR A CA 1
ATOM 2296 C C . THR A 1 295 ? 4.059 -7.031 6.82 1 93.81 295 THR A C 1
ATOM 2298 O O . THR A 1 295 ? 4.238 -5.875 6.438 1 93.81 295 THR A O 1
ATOM 2301 N N . GLY A 1 296 ? 4.754 -8.094 6.297 1 94.69 296 GLY A N 1
ATOM 2302 C CA . GLY A 1 296 ? 5.59 -7.941 5.117 1 94.69 296 GLY A CA 1
ATOM 2303 C C . GLY A 1 296 ? 4.793 -7.688 3.85 1 94.69 296 GLY A C 1
ATOM 2304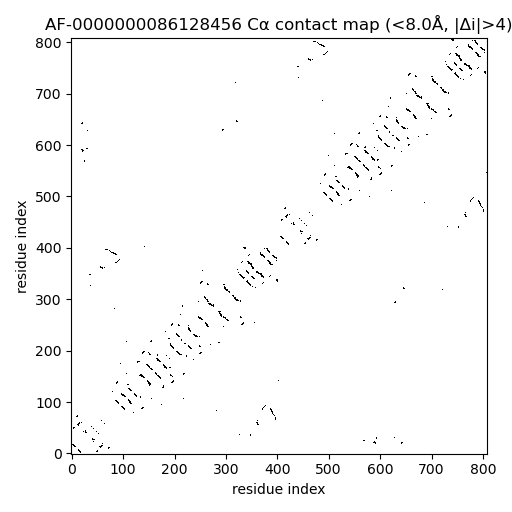 O O . GLY A 1 296 ? 3.568 -7.816 3.846 1 94.69 296 GLY A O 1
ATOM 2305 N N . PRO A 1 297 ? 5.531 -7.344 2.799 1 96.44 297 PRO A N 1
ATOM 2306 C CA . PRO A 1 297 ? 4.855 -7.059 1.531 1 96.44 297 PRO A CA 1
ATOM 2307 C C . PRO A 1 297 ? 4.09 -8.266 0.988 1 96.44 297 PRO A C 1
ATOM 2309 O O . PRO A 1 297 ? 4.613 -9.383 0.977 1 96.44 297 PRO A O 1
ATOM 2312 N N . ARG A 1 298 ? 2.887 -8.086 0.567 1 97.19 298 ARG A N 1
ATOM 2313 C CA . ARG A 1 298 ? 2.041 -9.055 -0.119 1 97.19 298 ARG A CA 1
ATOM 2314 C C . ARG A 1 298 ? 1.256 -8.398 -1.248 1 97.19 298 ARG A C 1
ATOM 2316 O O . ARG A 1 298 ? 0.026 -8.477 -1.285 1 97.19 298 ARG A O 1
ATOM 2323 N N . ASN A 1 299 ? 1.994 -7.844 -2.172 1 98.5 299 ASN A N 1
ATOM 2324 C CA . ASN A 1 299 ? 1.433 -6.934 -3.162 1 98.5 299 ASN A CA 1
ATOM 2325 C C . ASN A 1 299 ? 1.623 -7.461 -4.582 1 98.5 299 ASN A C 1
ATOM 2327 O O . ASN A 1 299 ? 2.453 -8.344 -4.816 1 98.5 299 ASN A O 1
ATOM 2331 N N . VAL A 1 300 ? 0.828 -6.957 -5.496 1 98.75 300 VAL A N 1
ATOM 2332 C CA . VAL A 1 300 ? 1.09 -6.996 -6.93 1 98.75 300 VAL A CA 1
ATOM 2333 C C . VAL A 1 300 ? 1.432 -5.598 -7.43 1 98.75 300 VAL A C 1
ATOM 2335 O O . VAL A 1 300 ? 0.727 -4.633 -7.125 1 98.75 300 VAL A O 1
ATOM 2338 N N . PHE A 1 301 ? 2.518 -5.488 -8.133 1 98.75 301 PHE A N 1
ATOM 2339 C CA . PHE A 1 301 ? 2.922 -4.227 -8.742 1 98.75 301 PHE A CA 1
ATOM 2340 C C . PHE A 1 301 ? 2.758 -4.277 -10.258 1 98.75 301 PHE A C 1
ATOM 2342 O O . PHE A 1 301 ? 2.812 -5.355 -10.859 1 98.75 301 PHE A O 1
ATOM 2349 N N . ALA A 1 302 ? 2.559 -3.082 -10.859 1 98.56 302 ALA A N 1
ATOM 2350 C CA . ALA A 1 302 ? 2.498 -2.918 -12.305 1 98.56 302 ALA A CA 1
ATOM 2351 C C . ALA A 1 302 ? 3.477 -1.847 -12.781 1 98.56 302 ALA A C 1
ATOM 2353 O O . ALA A 1 302 ? 3.775 -0.903 -12.047 1 98.56 302 ALA A O 1
ATOM 2354 N N . TRP A 1 303 ? 3.986 -1.999 -13.945 1 98.44 303 TRP A N 1
ATOM 2355 C CA . TRP A 1 303 ? 4.801 -1.028 -14.672 1 98.44 303 TRP A CA 1
ATOM 2356 C C . TRP A 1 303 ? 4.25 -0.8 -16.078 1 98.44 303 TRP A C 1
ATOM 2358 O O . TRP A 1 303 ? 3.68 -1.709 -16.688 1 98.44 303 TRP A O 1
ATOM 2368 N N . ASP A 1 304 ? 4.512 0.438 -16.562 1 97.12 304 ASP A N 1
ATOM 2369 C CA . ASP A 1 304 ? 4.363 0.662 -18 1 97.12 304 ASP A CA 1
ATOM 2370 C C . ASP A 1 304 ? 5.57 0.129 -18.766 1 97.12 304 ASP A C 1
ATOM 2372 O O . ASP A 1 304 ? 6.711 0.272 -18.312 1 97.12 304 ASP A O 1
ATOM 2376 N N . VAL A 1 305 ? 5.27 -0.49 -19.922 1 96.5 305 VAL A N 1
ATOM 2377 C CA . VAL A 1 305 ? 6.328 -1.014 -20.781 1 96.5 305 VAL A CA 1
ATOM 2378 C C . VAL A 1 305 ? 6.379 -0.222 -22.078 1 96.5 305 VAL A C 1
ATOM 2380 O O . VAL A 1 305 ? 5.367 -0.086 -22.781 1 96.5 305 VAL A O 1
ATOM 2383 N N . ALA A 1 306 ? 7.531 0.29 -22.344 1 94.56 306 ALA A N 1
ATOM 2384 C CA . ALA A 1 306 ? 7.793 0.939 -23.625 1 94.56 306 ALA A CA 1
ATOM 2385 C C . ALA A 1 306 ? 9.031 0.356 -24.281 1 94.56 306 ALA A C 1
ATOM 2387 O O . ALA A 1 306 ? 9.867 -0.271 -23.625 1 94.56 306 ALA A O 1
ATOM 2388 N N . ARG A 1 307 ? 9.055 0.396 -25.547 1 91 307 ARG A N 1
ATOM 2389 C CA . ARG A 1 307 ? 10.219 -0.012 -26.328 1 91 307 ARG A CA 1
ATOM 2390 C C . ARG A 1 307 ? 10.836 1.179 -27.047 1 91 307 ARG A C 1
ATOM 2392 O O . ARG A 1 307 ? 10.133 1.953 -27.703 1 91 307 ARG A O 1
ATOM 2399 N N . GLN A 1 308 ? 12.094 1.258 -26.766 1 89.25 308 GLN A N 1
ATOM 2400 C CA . GLN A 1 308 ? 12.82 2.391 -27.328 1 89.25 308 GLN A CA 1
ATOM 2401 C C . GLN A 1 308 ? 13.961 1.919 -28.234 1 89.25 308 GLN A C 1
ATOM 2403 O O . GLN A 1 308 ? 14.156 0.716 -28.406 1 89.25 308 GLN A O 1
ATOM 2408 N N . GLY A 1 309 ? 14.625 2.834 -28.734 1 84.38 309 GLY A N 1
ATOM 2409 C CA . GLY A 1 309 ? 15.703 2.547 -29.656 1 84.38 309 GLY A CA 1
ATOM 2410 C C . GLY A 1 309 ? 15.25 2.512 -31.109 1 84.38 309 GLY A C 1
ATOM 2411 O O . GLY A 1 309 ? 14.062 2.332 -31.391 1 84.38 309 GLY A O 1
ATOM 2412 N N . GLY A 1 310 ? 16.172 2.766 -31.984 1 75.75 310 GLY A N 1
ATOM 2413 C CA . GLY A 1 310 ? 15.883 2.824 -33.406 1 75.75 310 GLY A CA 1
ATOM 2414 C C . GLY A 1 310 ? 15.117 1.614 -33.906 1 75.75 310 GLY A C 1
ATOM 2415 O O . GLY A 1 310 ? 14.211 1.743 -34.75 1 75.75 310 GLY A O 1
ATOM 2416 N N . ASP A 1 311 ? 15.367 0.412 -33.344 1 77.69 311 ASP A N 1
ATOM 2417 C CA . ASP A 1 311 ? 14.727 -0.82 -33.781 1 77.69 311 ASP A CA 1
ATOM 2418 C C . ASP A 1 311 ? 13.617 -1.244 -32.812 1 77.69 311 ASP A C 1
ATOM 2420 O O . ASP A 1 311 ? 13.016 -2.305 -33 1 77.69 311 ASP A O 1
ATOM 2424 N N . LEU A 1 312 ? 13.336 -0.385 -31.828 1 77.44 312 LEU A N 1
ATOM 2425 C CA . LEU A 1 312 ? 12.305 -0.618 -30.828 1 77.44 312 LEU A CA 1
ATOM 2426 C C . LEU A 1 312 ? 12.531 -1.941 -30.109 1 77.44 312 LEU A C 1
ATOM 2428 O O . LEU A 1 312 ? 11.578 -2.652 -29.781 1 77.44 312 LEU A O 1
ATOM 2432 N N . ASN A 1 313 ? 13.797 -2.229 -29.922 1 83.38 313 ASN A N 1
ATOM 2433 C CA . ASN A 1 313 ? 14.117 -3.51 -29.297 1 83.38 313 ASN A CA 1
ATOM 2434 C C . ASN A 1 313 ? 14.586 -3.332 -27.859 1 83.38 313 ASN A C 1
ATOM 2436 O O . ASN A 1 313 ? 14.984 -4.301 -27.203 1 83.38 313 ASN A O 1
ATOM 2440 N N . GLN A 1 314 ? 14.508 -2.104 -27.406 1 89.31 314 GLN A N 1
ATOM 2441 C CA . GLN A 1 314 ? 14.953 -1.834 -26.031 1 89.31 314 GLN A CA 1
ATOM 2442 C C . GLN A 1 314 ? 13.773 -1.559 -25.109 1 89.31 314 GLN A C 1
ATOM 2444 O O . GLN A 1 314 ? 13.227 -0.453 -25.109 1 89.31 314 GLN A O 1
ATOM 2449 N N . PRO A 1 315 ? 13.484 -2.562 -24.328 1 91.75 315 PRO A N 1
ATOM 2450 C CA . PRO A 1 315 ? 12.367 -2.312 -23.406 1 91.75 315 PRO A CA 1
ATOM 2451 C C . PRO A 1 315 ? 12.758 -1.434 -22.219 1 91.75 315 PRO A C 1
ATOM 2453 O O . PRO A 1 315 ? 13.875 -1.553 -21.703 1 91.75 315 PRO A O 1
ATOM 2456 N N . ILE A 1 316 ? 11.938 -0.531 -21.891 1 95.06 316 ILE A N 1
ATOM 2457 C CA . ILE A 1 316 ? 12.039 0.312 -20.703 1 95.06 316 ILE A CA 1
ATOM 2458 C C . ILE A 1 316 ? 10.766 0.195 -19.859 1 95.06 316 ILE A C 1
ATOM 2460 O O . ILE A 1 316 ? 9.664 0.159 -20.406 1 95.06 316 ILE A O 1
ATOM 2464 N N . ILE A 1 317 ? 10.922 -0.02 -18.547 1 96.75 317 ILE A N 1
ATOM 2465 C CA . ILE A 1 317 ? 9.75 -0.051 -17.688 1 96.75 317 ILE A CA 1
ATOM 2466 C C . ILE A 1 317 ? 9.75 1.172 -16.766 1 96.75 317 ILE A C 1
ATOM 2468 O O . ILE A 1 317 ? 10.797 1.569 -16.25 1 96.75 317 ILE A O 1
ATOM 2472 N N . THR A 1 318 ? 8.609 1.869 -16.688 1 96.75 318 THR A N 1
ATOM 2473 C CA . THR A 1 318 ? 8.383 3.045 -15.859 1 96.75 318 THR A CA 1
ATOM 2474 C C . THR A 1 318 ? 7.02 2.969 -15.172 1 96.75 318 THR A C 1
ATOM 2476 O O . THR A 1 318 ? 6.293 1.985 -15.328 1 96.75 318 THR A O 1
ATOM 2479 N N . GLY A 1 319 ? 6.707 3.908 -14.32 1 97.06 319 GLY A N 1
ATOM 2480 C CA . GLY A 1 319 ? 5.375 4.035 -13.758 1 97.06 319 GLY A CA 1
ATOM 2481 C C . GLY A 1 319 ? 5.039 2.945 -12.758 1 97.06 319 GLY A C 1
ATOM 2482 O O . GLY A 1 319 ? 3.934 2.4 -12.773 1 97.06 319 GLY A O 1
ATOM 2483 N N . LYS A 1 320 ? 6.031 2.559 -11.953 1 97.62 320 LYS A N 1
ATOM 2484 C CA . LYS A 1 320 ? 5.746 1.557 -10.93 1 97.62 320 LYS A CA 1
ATOM 2485 C C . LYS A 1 320 ? 4.582 1.99 -10.047 1 97.62 320 LYS A C 1
ATOM 2487 O O . LYS A 1 320 ? 4.527 3.141 -9.602 1 97.62 320 LYS A O 1
ATOM 2492 N N . ARG A 1 321 ? 3.684 1.013 -9.789 1 97.69 321 ARG A N 1
ATOM 2493 C CA . ARG A 1 321 ? 2.551 1.267 -8.906 1 97.69 321 ARG A CA 1
ATOM 2494 C C . ARG A 1 321 ? 2.061 -0.025 -8.258 1 97.69 321 ARG A C 1
ATOM 2496 O O . ARG A 1 321 ? 2.068 -1.083 -8.891 1 97.69 321 ARG A O 1
ATOM 2503 N N . ALA A 1 322 ? 1.681 0.089 -6.98 1 97.75 322 ALA A N 1
ATOM 2504 C CA . ALA A 1 322 ? 0.955 -1.017 -6.359 1 97.75 322 ALA A CA 1
ATOM 2505 C C . ALA A 1 322 ? -0.485 -1.078 -6.863 1 97.75 322 ALA A C 1
ATOM 2507 O O . ALA A 1 322 ? -1.15 -0.048 -6.988 1 97.75 322 ALA A O 1
ATOM 2508 N N . ILE A 1 323 ? -1.006 -2.279 -7.137 1 97.38 323 ILE A N 1
ATOM 2509 C CA . ILE A 1 323 ? -2.369 -2.314 -7.656 1 97.38 323 ILE A CA 1
ATOM 2510 C C . ILE A 1 323 ? -3.227 -3.234 -6.789 1 97.38 323 ILE A C 1
ATOM 2512 O O . ILE A 1 323 ? -4.457 -3.129 -6.789 1 97.38 323 ILE A O 1
ATOM 2516 N N . PHE A 1 324 ? -2.588 -4.09 -6.062 1 98 324 PHE A N 1
ATOM 2517 C CA . PHE A 1 324 ? -3.355 -5.059 -5.285 1 98 324 PHE A CA 1
ATOM 2518 C C . PHE A 1 324 ? -2.551 -5.551 -4.086 1 98 324 PHE A C 1
ATOM 2520 O O . PHE A 1 324 ? -1.356 -5.828 -4.207 1 98 324 PHE A O 1
ATOM 2527 N N . GLN A 1 325 ? -3.152 -5.59 -2.906 1 97.62 325 GLN A N 1
ATOM 2528 C CA . GLN A 1 325 ? -2.627 -6.285 -1.736 1 97.62 325 GLN A CA 1
ATOM 2529 C C . GLN A 1 325 ? -3.496 -7.484 -1.371 1 97.62 325 GLN A C 1
ATOM 2531 O O . GLN A 1 325 ? -4.703 -7.34 -1.161 1 97.62 325 GLN A O 1
ATOM 2536 N N . SER A 1 326 ? -2.908 -8.594 -1.288 1 95.94 326 SER A N 1
ATOM 2537 C CA . SER A 1 326 ? -3.656 -9.828 -1.083 1 95.94 326 SER A CA 1
ATOM 2538 C C . SER A 1 326 ? -4.328 -9.844 0.285 1 95.94 326 SER A C 1
ATOM 2540 O O . SER A 1 326 ? -3.795 -9.297 1.253 1 95.94 326 SER A O 1
ATOM 2542 N N . LEU A 1 327 ? -5.465 -10.555 0.344 1 94.75 327 LEU A N 1
ATOM 2543 C CA . LEU A 1 327 ? -6.219 -10.656 1.59 1 94.75 327 LEU A CA 1
ATOM 2544 C C . LEU A 1 327 ? -5.699 -11.805 2.443 1 94.75 327 LEU A C 1
ATOM 2546 O O . LEU A 1 327 ? -6.117 -11.977 3.59 1 94.75 327 LEU A O 1
ATOM 2550 N N . GLU A 1 328 ? -4.902 -12.617 1.921 1 93.94 328 GLU A N 1
ATOM 2551 C CA . GLU A 1 328 ? -4.219 -13.68 2.65 1 93.94 328 GLU A CA 1
ATOM 2552 C C . GLU A 1 328 ? -2.963 -14.133 1.911 1 93.94 328 GLU A C 1
ATOM 2554 O O . GLU A 1 328 ? -2.859 -13.977 0.693 1 93.94 328 GLU A O 1
ATOM 2559 N N . GLY A 1 329 ? -2.027 -14.641 2.66 1 94.56 329 GLY A N 1
ATOM 2560 C CA . GLY A 1 329 ? -0.798 -15.117 2.045 1 94.56 329 GLY A CA 1
ATOM 2561 C C . GLY A 1 329 ? -0.04 -14.031 1.307 1 94.56 329 GLY A C 1
ATOM 2562 O O . GLY A 1 329 ? -0.289 -12.844 1.515 1 94.56 329 GLY A O 1
ATOM 2563 N N . ALA A 1 330 ? 0.939 -14.406 0.596 1 94.88 330 ALA A N 1
ATOM 2564 C CA . ALA A 1 330 ? 1.691 -13.523 -0.29 1 94.88 330 ALA A CA 1
ATOM 2565 C C . ALA A 1 330 ? 1.558 -13.961 -1.746 1 94.88 330 ALA A C 1
ATOM 2567 O O . ALA A 1 330 ? 1.856 -15.109 -2.086 1 94.88 330 ALA A O 1
ATOM 2568 N N . PRO A 1 331 ? 1.032 -12.984 -2.553 1 97.19 331 PRO A N 1
ATOM 2569 C CA . PRO A 1 331 ? 0.86 -13.383 -3.953 1 97.19 331 PRO A CA 1
ATOM 2570 C C . PRO A 1 331 ? 2.1 -14.062 -4.531 1 97.19 331 PRO A C 1
ATOM 2572 O O . PRO A 1 331 ? 3.213 -13.555 -4.383 1 97.19 331 PRO A O 1
ATOM 2575 N N . ASP A 1 332 ? 1.901 -15.203 -5.141 1 97.25 332 ASP A N 1
ATOM 2576 C CA . ASP A 1 332 ? 2.967 -16.031 -5.699 1 97.25 332 ASP A CA 1
ATOM 2577 C C . ASP A 1 332 ? 2.91 -16.047 -7.227 1 97.25 332 ASP A C 1
ATOM 2579 O O . ASP A 1 332 ? 3.08 -15 -7.867 1 97.25 332 ASP A O 1
ATOM 2583 N N . GLY A 1 333 ? 2.617 -17.156 -7.824 1 98.44 333 GLY A N 1
ATOM 2584 C CA . GLY A 1 333 ? 2.428 -17.188 -9.266 1 98.44 333 GLY A CA 1
ATOM 2585 C C . GLY A 1 333 ? 1.066 -16.672 -9.695 1 98.44 333 GLY A C 1
ATOM 2586 O O . GLY A 1 333 ? 0.103 -16.734 -8.93 1 98.44 333 GLY A O 1
ATOM 2587 N N . PHE A 1 334 ? 1.022 -16.172 -10.906 1 98.38 334 PHE A N 1
ATOM 2588 C CA . PHE A 1 334 ? -0.253 -15.766 -11.484 1 98.38 334 PHE A CA 1
ATOM 2589 C C . PHE A 1 334 ? -0.238 -15.93 -13 1 98.38 334 PHE A C 1
ATOM 2591 O O . PHE A 1 334 ? 0.814 -16.172 -13.594 1 98.38 334 PHE A O 1
ATOM 2598 N N . LYS A 1 335 ? -1.424 -15.922 -13.586 1 98.12 335 LYS A N 1
ATOM 2599 C CA . LYS A 1 335 ? -1.621 -15.82 -15.023 1 98.12 335 LYS A CA 1
ATOM 2600 C C . LYS A 1 335 ? -2.639 -14.734 -15.367 1 98.12 335 LYS A C 1
ATOM 2602 O O . LYS A 1 335 ? -3.371 -14.266 -14.492 1 98.12 335 LYS A O 1
ATOM 2607 N N . ILE A 1 336 ? -2.576 -14.352 -16.609 1 98.06 336 ILE A N 1
ATOM 2608 C CA . ILE A 1 336 ? -3.51 -13.344 -17.094 1 98.06 336 ILE A CA 1
ATOM 2609 C C . ILE A 1 336 ? -4.52 -14 -18.047 1 98.06 336 ILE A C 1
ATOM 2611 O O . ILE A 1 336 ? -4.137 -14.633 -19.031 1 98.06 336 ILE A O 1
ATOM 2615 N N . ALA A 1 337 ? -5.75 -13.82 -17.719 1 98.38 337 ALA A N 1
ATOM 2616 C CA . ALA A 1 337 ? -6.82 -14.367 -18.547 1 98.38 337 ALA A CA 1
ATOM 2617 C C . ALA A 1 337 ? -6.883 -13.656 -19.906 1 98.38 337 ALA A C 1
ATOM 2619 O O . ALA A 1 337 ? -6.266 -12.602 -20.078 1 98.38 337 ALA A O 1
ATOM 2620 N N . ALA A 1 338 ? -7.668 -14.266 -20.812 1 97.06 338 ALA A N 1
ATOM 2621 C CA . ALA A 1 338 ? -7.797 -13.719 -22.156 1 97.06 338 ALA A CA 1
ATOM 2622 C C . ALA A 1 338 ? -8.336 -12.297 -22.125 1 97.06 338 ALA A C 1
ATOM 2624 O O . ALA A 1 338 ? -7.969 -11.461 -22.953 1 97.06 338 ALA A O 1
ATOM 2625 N N . ASN A 1 339 ? -9.164 -11.984 -21.156 1 96.69 339 ASN A N 1
ATOM 2626 C CA . ASN A 1 339 ? -9.789 -10.664 -21.078 1 96.69 339 ASN A CA 1
ATOM 2627 C C . ASN A 1 339 ? -8.938 -9.695 -20.266 1 96.69 339 ASN A C 1
ATOM 2629 O O . ASN A 1 339 ? -9.367 -8.578 -19.969 1 96.69 339 ASN A O 1
ATOM 2633 N N . GLY A 1 340 ? -7.828 -10.141 -19.797 1 97.25 340 GLY A N 1
ATOM 2634 C CA . GLY A 1 340 ? -6.906 -9.25 -19.094 1 97.25 340 GLY A CA 1
ATOM 2635 C C . GLY A 1 340 ? -6.992 -9.359 -17.594 1 97.25 340 GLY A C 1
ATOM 2636 O O . GLY A 1 340 ? -6.188 -8.758 -16.875 1 97.25 340 GLY A O 1
ATOM 2637 N N . TYR A 1 341 ? -7.945 -10.141 -17.047 1 98.56 341 TYR A N 1
ATOM 2638 C CA . TYR A 1 341 ? -8.031 -10.32 -15.602 1 98.56 341 TYR A CA 1
ATOM 2639 C C . TYR A 1 341 ? -6.805 -11.062 -15.07 1 98.56 341 TYR A C 1
ATOM 2641 O O . TYR A 1 341 ? -6.301 -11.977 -15.719 1 98.56 341 TYR A O 1
ATOM 2649 N N . LEU A 1 342 ? -6.328 -10.617 -13.992 1 98.75 342 LEU A N 1
ATOM 2650 C CA . LEU A 1 342 ? -5.273 -11.344 -13.297 1 98.75 342 LEU A CA 1
ATOM 2651 C C . LEU A 1 342 ? -5.855 -12.43 -12.398 1 98.75 342 LEU A C 1
ATOM 2653 O O . LEU A 1 342 ? -6.816 -12.18 -11.664 1 98.75 342 LEU A O 1
ATOM 2657 N N . VAL A 1 343 ? -5.336 -13.633 -12.484 1 98.88 343 VAL A N 1
ATOM 2658 C CA . VAL A 1 343 ? -5.66 -14.75 -11.594 1 98.88 343 VAL A CA 1
ATOM 2659 C C . VAL A 1 343 ? -4.441 -15.094 -10.742 1 98.88 343 VAL A C 1
ATOM 2661 O O . VAL A 1 343 ? -3.469 -15.664 -11.242 1 98.88 343 VAL A O 1
ATOM 2664 N N . ILE A 1 344 ? -4.543 -14.766 -9.422 1 98.81 344 ILE A N 1
ATOM 2665 C CA . ILE A 1 344 ? -3.357 -14.617 -8.586 1 98.81 344 ILE A CA 1
ATOM 2666 C C . ILE A 1 344 ? -3.367 -15.68 -7.488 1 98.81 344 ILE A C 1
ATOM 2668 O O . ILE A 1 344 ? -4.23 -15.672 -6.609 1 98.81 344 ILE A O 1
ATOM 2672 N N . ALA A 1 345 ? -2.389 -16.562 -7.527 1 98.69 345 ALA A N 1
ATOM 2673 C CA . ALA A 1 345 ? -2.244 -17.562 -6.477 1 98.69 345 ALA A CA 1
ATOM 2674 C C . ALA A 1 345 ? -1.936 -16.922 -5.133 1 98.69 345 ALA A C 1
ATOM 2676 O O . ALA A 1 345 ? -1.104 -16.016 -5.051 1 98.69 345 ALA A O 1
ATOM 2677 N N . GLY A 1 346 ? -2.479 -17.375 -4.09 1 95.75 346 GLY A N 1
ATOM 2678 C CA . GLY A 1 346 ? -2.408 -16.75 -2.781 1 95.75 346 GLY A CA 1
ATOM 2679 C C . GLY A 1 346 ? -1.081 -16.969 -2.082 1 95.75 346 GLY A C 1
ATOM 2680 O O . GLY A 1 346 ? -0.726 -16.234 -1.16 1 95.75 346 GLY A O 1
ATOM 2681 N N . GLY A 1 347 ? -0.348 -17.906 -2.525 1 93.19 347 GLY A N 1
ATOM 2682 C CA . GLY A 1 347 ? 0.914 -18.188 -1.858 1 93.19 347 GLY A CA 1
ATOM 2683 C C . GLY A 1 347 ? 0.754 -18.469 -0.378 1 93.19 347 GLY A C 1
ATOM 2684 O O . GLY A 1 347 ? 0.368 -17.594 0.394 1 93.19 347 GLY A O 1
ATOM 2685 N N . LEU A 1 348 ? 1.035 -19.531 0.094 1 89.56 348 LEU A N 1
ATOM 2686 C CA . LEU A 1 348 ? 0.957 -19.922 1.498 1 89.56 348 LEU A CA 1
ATOM 2687 C C . LEU A 1 348 ? -0.487 -19.891 1.988 1 89.56 348 LEU A C 1
ATOM 2689 O O . LEU A 1 348 ? -0.738 -19.922 3.195 1 89.56 348 LEU A O 1
ATOM 2693 N N . ALA A 1 349 ? -1.374 -19.703 1.103 1 94.06 349 ALA A N 1
ATOM 2694 C CA . ALA A 1 349 ? -2.777 -19.594 1.497 1 94.06 349 ALA A CA 1
ATOM 2695 C C . ALA A 1 349 ? -3.676 -20.375 0.542 1 94.06 349 ALA A C 1
ATOM 2697 O O . ALA A 1 349 ? -3.359 -20.516 -0.641 1 94.06 349 ALA A O 1
ATOM 2698 N N . PRO A 1 350 ? -4.793 -20.797 1.093 1 96.44 350 PRO A N 1
ATOM 2699 C CA . PRO A 1 350 ? -5.668 -21.656 0.305 1 96.44 350 PRO A CA 1
ATOM 2700 C C . PRO A 1 350 ? -6.637 -20.875 -0.577 1 96.44 350 PRO A C 1
ATOM 2702 O O . PRO A 1 350 ? -7.855 -20.969 -0.385 1 96.44 350 PRO A O 1
ATOM 2705 N N . GLY A 1 351 ? -6.121 -20.344 -1.646 1 97 351 GLY A N 1
ATOM 2706 C CA . GLY A 1 351 ? -7.031 -19.625 -2.525 1 97 351 GLY A CA 1
ATOM 2707 C C . GLY A 1 351 ? -6.324 -18.891 -3.645 1 97 351 GLY A C 1
ATOM 2708 O O . GLY A 1 351 ? -5.094 -18.906 -3.727 1 97 351 GLY A O 1
ATOM 2709 N N . VAL A 1 352 ? -7.137 -18.375 -4.504 1 98.56 352 VAL A N 1
ATOM 2710 C CA . VAL A 1 352 ? -6.734 -17.594 -5.676 1 98.56 352 VAL A CA 1
ATOM 2711 C C . VAL A 1 352 ? -7.609 -16.359 -5.805 1 98.56 352 VAL A C 1
ATOM 2713 O O . VAL A 1 352 ? -8.836 -16.438 -5.695 1 98.56 352 VAL A O 1
ATOM 2716 N N . ASP A 1 353 ? -7.004 -15.234 -5.977 1 98.62 353 ASP A N 1
ATOM 2717 C CA . ASP A 1 353 ? -7.742 -13.992 -6.195 1 98.62 353 ASP A CA 1
ATOM 2718 C C . ASP A 1 353 ? -7.82 -13.656 -7.684 1 98.62 353 ASP A C 1
ATOM 2720 O O . ASP A 1 353 ? -6.863 -13.883 -8.43 1 98.62 353 ASP A O 1
ATOM 2724 N N . ILE A 1 354 ? -8.945 -13.109 -8.109 1 98.88 354 ILE A N 1
ATOM 2725 C CA . ILE A 1 354 ? -9.141 -12.656 -9.484 1 98.88 354 ILE A CA 1
ATOM 2726 C C . ILE A 1 354 ? -9.414 -11.156 -9.492 1 98.88 354 ILE A C 1
ATOM 2728 O O . ILE A 1 354 ? -10.375 -10.688 -8.891 1 98.88 354 ILE A O 1
ATOM 2732 N N . THR A 1 355 ? -8.57 -10.391 -10.156 1 98.5 355 THR A N 1
ATOM 2733 C CA . THR A 1 355 ? -8.727 -8.945 -10.258 1 98.5 355 THR A CA 1
ATOM 2734 C C . THR A 1 355 ? -8.789 -8.508 -11.719 1 98.5 355 THR A C 1
ATOM 2736 O O . THR A 1 355 ? -8.391 -9.258 -12.617 1 98.5 355 THR A O 1
ATOM 2739 N N . ASP A 1 356 ? -9.336 -7.316 -11.961 1 97.5 356 ASP A N 1
ATOM 2740 C CA . ASP A 1 356 ? -9.148 -6.711 -13.281 1 97.5 356 ASP A CA 1
ATOM 2741 C C . ASP A 1 356 ? -7.742 -6.125 -13.414 1 97.5 356 ASP A C 1
ATOM 2743 O O . ASP A 1 356 ? -6.926 -6.238 -12.5 1 97.5 356 ASP A O 1
ATOM 2747 N N . PRO A 1 357 ? -7.375 -5.562 -14.578 1 97.19 357 PRO A N 1
ATOM 2748 C CA . PRO A 1 357 ? -5.996 -5.133 -14.82 1 97.19 357 PRO A CA 1
ATOM 2749 C C . PRO A 1 357 ? -5.551 -4.023 -13.867 1 97.19 357 PRO A C 1
ATOM 2751 O O . PRO A 1 357 ? -4.355 -3.736 -13.758 1 97.19 357 PRO A O 1
ATOM 2754 N N . TYR A 1 358 ? -6.492 -3.42 -13.172 1 95.75 358 TYR A N 1
ATOM 2755 C CA . TYR A 1 358 ? -6.188 -2.289 -12.305 1 95.75 358 TYR A CA 1
ATOM 2756 C C . TYR A 1 358 ? -6.145 -2.719 -10.844 1 95.75 358 TYR A C 1
ATOM 2758 O O . TYR A 1 358 ? -5.922 -1.895 -9.953 1 95.75 358 TYR A O 1
ATOM 2766 N N . GLY A 1 359 ? -6.383 -3.971 -10.547 1 96.25 359 GLY A N 1
ATOM 2767 C CA . GLY A 1 359 ? -6.254 -4.488 -9.188 1 96.25 359 GLY A CA 1
ATOM 2768 C C . GLY A 1 359 ? -7.578 -4.559 -8.453 1 96.25 359 GLY A C 1
ATOM 2769 O O . GLY A 1 359 ? -7.621 -4.949 -7.285 1 96.25 359 GLY A O 1
ATOM 2770 N N . ASN A 1 360 ? -8.672 -4.172 -9.094 1 96.19 360 ASN A N 1
ATOM 2771 C CA . ASN A 1 360 ? -9.977 -4.305 -8.453 1 96.19 360 ASN A CA 1
ATOM 2772 C C . ASN A 1 360 ? -10.359 -5.77 -8.266 1 96.19 360 ASN A C 1
ATOM 2774 O O . ASN A 1 360 ? -10.492 -6.512 -9.242 1 96.19 360 ASN A O 1
ATOM 2778 N N . GLN A 1 361 ? -10.57 -6.145 -7.016 1 97.69 361 GLN A N 1
ATOM 2779 C CA . GLN A 1 361 ? -10.922 -7.523 -6.707 1 97.69 361 GLN A CA 1
ATOM 2780 C C . GLN A 1 361 ? -12.312 -7.871 -7.238 1 97.69 361 GLN A C 1
ATOM 2782 O O . GLN A 1 361 ? -13.273 -7.148 -6.984 1 97.69 361 GLN A O 1
ATOM 2787 N N . ILE A 1 362 ? -12.43 -8.984 -7.949 1 98.5 362 ILE A N 1
ATOM 2788 C CA . ILE A 1 362 ? -13.703 -9.398 -8.523 1 98.5 362 ILE A CA 1
ATOM 2789 C C . ILE A 1 362 ? -14.219 -10.633 -7.789 1 98.5 362 ILE A C 1
ATOM 2791 O O . ILE A 1 362 ? -15.391 -10.688 -7.406 1 98.5 362 ILE A O 1
ATOM 2795 N N . ALA A 1 363 ? -13.359 -11.602 -7.641 1 98.75 363 ALA A N 1
ATOM 2796 C CA . ALA A 1 363 ? -13.75 -12.883 -7.055 1 98.75 363 ALA A CA 1
ATOM 2797 C C . ALA A 1 363 ? -12.555 -13.586 -6.422 1 98.75 363 ALA A C 1
ATOM 2799 O O . ALA A 1 363 ? -11.414 -13.141 -6.574 1 98.75 363 ALA A O 1
ATOM 2800 N N . ARG A 1 364 ? -12.906 -14.602 -5.676 1 98.44 364 ARG A N 1
ATOM 2801 C CA . ARG A 1 364 ? -11.914 -15.477 -5.062 1 98.44 364 ARG A CA 1
ATOM 2802 C C . ARG A 1 364 ? -12.328 -16.938 -5.176 1 98.44 364 ARG A C 1
ATOM 2804 O O . ARG A 1 364 ? -13.5 -17.266 -4.992 1 98.44 364 ARG A O 1
ATOM 2811 N N . ILE A 1 365 ? -11.375 -17.781 -5.535 1 98.81 365 ILE A N 1
ATOM 2812 C CA . ILE A 1 365 ? -11.547 -19.219 -5.465 1 98.81 365 ILE A CA 1
ATOM 2813 C C . ILE A 1 365 ? -10.953 -19.75 -4.16 1 98.81 365 ILE A C 1
ATOM 2815 O O . ILE A 1 365 ? -9.773 -19.531 -3.871 1 98.81 365 ILE A O 1
ATOM 2819 N N . GLN A 1 366 ? -11.727 -20.422 -3.367 1 98.5 366 GLN A N 1
ATOM 2820 C CA . GLN A 1 366 ? -11.219 -20.984 -2.119 1 98.5 366 GLN A CA 1
ATOM 2821 C C . GLN A 1 366 ? -10.891 -22.469 -2.271 1 98.5 366 GLN A C 1
ATOM 2823 O O . GLN A 1 366 ? -11.68 -23.219 -2.828 1 98.5 366 GLN A O 1
ATOM 2828 N N . THR A 1 367 ? -9.742 -22.828 -1.846 1 97.88 367 THR A N 1
ATOM 2829 C CA . THR A 1 367 ? -9.258 -24.203 -1.962 1 97.88 367 THR A CA 1
ATOM 2830 C C . THR A 1 367 ? -9 -24.812 -0.583 1 97.88 367 THR A C 1
ATOM 2832 O O . THR A 1 367 ? -9.242 -24.156 0.438 1 97.88 367 THR A O 1
ATOM 2835 N N . SER A 1 368 ? -8.539 -26.094 -0.58 1 95.38 368 SER A N 1
ATOM 2836 C CA . SER A 1 368 ? -8.242 -26.797 0.662 1 95.38 368 SER A CA 1
ATOM 2837 C C . SER A 1 368 ? -6.734 -26.891 0.892 1 95.38 368 SER A C 1
ATOM 2839 O O . SER A 1 368 ? -6.285 -27.578 1.812 1 95.38 368 SER A O 1
ATOM 2841 N N . HIS A 1 369 ? -5.949 -26.297 0.013 1 94.56 369 HIS A N 1
ATOM 2842 C CA . HIS A 1 369 ? -4.496 -26.25 0.089 1 94.56 369 HIS A CA 1
ATOM 2843 C C . HIS A 1 369 ? -3.957 -24.891 -0.349 1 94.56 369 HIS A C 1
ATOM 2845 O O . HIS A 1 369 ? -4.582 -24.203 -1.156 1 94.56 369 HIS A O 1
ATOM 2851 N N . PRO A 1 370 ? -2.793 -24.5 0.176 1 95.12 370 PRO A N 1
ATOM 2852 C CA . PRO A 1 370 ? -2.178 -23.297 -0.381 1 95.12 370 PRO A CA 1
ATOM 2853 C C . PRO A 1 370 ? -1.904 -23.406 -1.879 1 95.12 370 PRO A C 1
ATOM 2855 O O . PRO A 1 370 ? -1.517 -24.469 -2.359 1 95.12 370 PRO A O 1
ATOM 2858 N N . VAL A 1 371 ? -2.164 -22.359 -2.605 1 97.69 371 VAL A N 1
ATOM 2859 C CA . VAL A 1 371 ? -1.95 -22.344 -4.047 1 97.69 371 VAL A CA 1
ATOM 2860 C C . VAL A 1 371 ? -0.738 -21.469 -4.379 1 97.69 371 VAL A C 1
ATOM 2862 O O . VAL A 1 371 ? -0.705 -20.281 -4.035 1 97.69 371 VAL A O 1
ATOM 2865 N N . GLU A 1 372 ? 0.233 -22.062 -5.043 1 97.44 372 GLU A N 1
ATOM 2866 C CA . GLU A 1 372 ? 1.47 -21.359 -5.363 1 97.44 372 GLU A CA 1
ATOM 2867 C C . GLU A 1 372 ? 1.457 -20.859 -6.805 1 97.44 372 GLU A C 1
ATOM 2869 O O . GLU A 1 372 ? 2.133 -19.891 -7.133 1 97.44 372 GLU A O 1
ATOM 2874 N N . ASN A 1 373 ? 0.765 -21.516 -7.676 1 98.5 373 ASN A N 1
ATOM 2875 C CA . ASN A 1 373 ? 0.671 -21.125 -9.078 1 98.5 373 ASN A CA 1
ATOM 2876 C C . ASN A 1 373 ? -0.553 -21.734 -9.75 1 98.5 373 ASN A C 1
ATOM 2878 O O . ASN A 1 373 ? -1.268 -22.531 -9.141 1 98.5 373 ASN A O 1
ATOM 2882 N N . ILE A 1 374 ? -0.813 -21.266 -11.008 1 98.62 374 ILE A N 1
ATOM 2883 C CA . ILE A 1 374 ? -2.012 -21.703 -11.711 1 98.62 374 ILE A CA 1
ATOM 2884 C C . ILE A 1 374 ? -1.688 -21.922 -13.188 1 98.62 374 ILE A C 1
ATOM 2886 O O . ILE A 1 374 ? -0.697 -21.391 -13.703 1 98.62 374 ILE A O 1
ATOM 2890 N N . GLN A 1 375 ? -2.547 -22.719 -13.875 1 98.56 375 GLN A N 1
ATOM 2891 C CA . GLN A 1 375 ? -2.385 -22.938 -15.305 1 98.56 375 GLN A CA 1
ATOM 2892 C C . GLN A 1 375 ? -3.701 -23.359 -15.945 1 98.56 375 GLN A C 1
ATOM 2894 O O . GLN A 1 375 ? -4.328 -24.328 -15.516 1 98.56 375 GLN A O 1
ATOM 2899 N N . TRP A 1 376 ? -4.141 -22.625 -16.969 1 98.44 376 TRP A N 1
ATOM 2900 C CA . TRP A 1 376 ? -5.273 -23.062 -17.781 1 98.44 376 TRP A CA 1
ATOM 2901 C C . TRP A 1 376 ? -4.898 -24.266 -18.641 1 98.44 376 TRP A C 1
ATOM 2903 O O . TRP A 1 376 ? -3.768 -24.359 -19.125 1 98.44 376 TRP A O 1
ATOM 2913 N N . THR A 1 377 ? -5.848 -25.109 -18.891 1 97.94 377 THR A N 1
ATOM 2914 C CA . THR A 1 377 ? -5.695 -26.266 -19.781 1 97.94 377 THR A CA 1
ATOM 2915 C C . THR A 1 377 ? -6.953 -26.484 -20.609 1 97.94 377 THR A C 1
ATOM 2917 O O . THR A 1 377 ? -7.945 -25.766 -20.453 1 97.94 377 THR A O 1
ATOM 2920 N N . GLY A 1 378 ? -6.848 -27.438 -21.516 1 95.19 378 GLY A N 1
ATOM 2921 C CA . GLY A 1 378 ? -7.98 -27.828 -22.344 1 95.19 378 GLY A CA 1
ATOM 2922 C C . GLY A 1 378 ? -8.062 -27.078 -23.656 1 95.19 378 GLY A C 1
ATOM 2923 O O . GLY A 1 378 ? -7.457 -26.016 -23.812 1 95.19 378 GLY A O 1
ATOM 2924 N N . ASP A 1 379 ? -8.875 -27.578 -24.594 1 91.56 379 ASP A N 1
ATOM 2925 C CA . ASP A 1 379 ? -9 -27.016 -25.922 1 91.56 379 ASP A CA 1
ATOM 2926 C C . ASP A 1 379 ? -9.594 -25.609 -25.891 1 91.56 379 ASP A C 1
ATOM 2928 O O . ASP A 1 379 ? -9.195 -24.734 -26.656 1 91.56 379 ASP A O 1
ATOM 2932 N N . ASP A 1 380 ? -10.461 -25.438 -24.922 1 93.25 380 ASP A N 1
ATOM 2933 C CA . ASP A 1 380 ? -11.164 -24.156 -24.844 1 93.25 380 ASP A CA 1
ATOM 2934 C C . ASP A 1 380 ? -10.539 -23.25 -23.797 1 93.25 380 ASP A C 1
ATOM 2936 O O . ASP A 1 380 ? -10.977 -22.109 -23.609 1 93.25 380 ASP A O 1
ATOM 2940 N N . LEU A 1 381 ? -9.602 -23.766 -23.062 1 96.31 381 LEU A N 1
ATOM 2941 C CA . LEU A 1 381 ? -8.875 -23.031 -22.031 1 96.31 381 LEU A CA 1
ATOM 2942 C C . LEU A 1 381 ? -9.828 -22.5 -20.969 1 96.31 381 LEU A C 1
ATOM 2944 O O . LEU A 1 381 ? -9.711 -21.344 -20.547 1 96.31 381 LEU A O 1
ATOM 2948 N N . ASN A 1 382 ? -10.781 -23.297 -20.609 1 96.19 382 ASN A N 1
ATOM 2949 C CA . ASN A 1 382 ? -11.727 -22.922 -19.562 1 96.19 382 ASN A CA 1
ATOM 2950 C C . ASN A 1 382 ? -11.562 -23.812 -18.328 1 96.19 382 ASN A C 1
ATOM 2952 O O . ASN A 1 382 ? -12.406 -23.797 -17.422 1 96.19 382 ASN A O 1
ATOM 2956 N N . THR A 1 383 ? -10.539 -24.688 -18.359 1 97.88 383 THR A N 1
ATOM 2957 C CA . THR A 1 383 ? -10.164 -25.484 -17.188 1 97.88 383 THR A CA 1
ATOM 2958 C C . THR A 1 383 ? -8.906 -24.922 -16.547 1 97.88 383 THR A C 1
ATOM 2960 O O . THR A 1 383 ? -7.867 -24.797 -17.188 1 97.88 383 THR A O 1
ATOM 2963 N N . LEU A 1 384 ? -9 -24.594 -15.25 1 98.56 384 LEU A N 1
ATOM 2964 C CA . LEU A 1 384 ? -7.898 -24 -14.5 1 98.56 384 LEU A CA 1
ATOM 2965 C C . LEU A 1 384 ? -7.395 -24.953 -13.422 1 98.56 384 LEU A C 1
ATOM 2967 O O . LEU A 1 384 ? -8.18 -25.453 -12.609 1 98.56 384 LEU A O 1
ATOM 2971 N N . TRP A 1 385 ? -6.117 -25.234 -13.484 1 98.62 385 TRP A N 1
ATOM 2972 C CA . TRP A 1 385 ? -5.477 -26.016 -12.43 1 98.62 385 TRP A CA 1
ATOM 2973 C C . TRP A 1 385 ? -4.777 -25.109 -11.43 1 98.62 385 TRP A C 1
ATOM 2975 O O . TRP A 1 385 ? -4.012 -24.219 -11.812 1 98.62 385 TRP A O 1
ATOM 2985 N N . LEU A 1 386 ? -5.09 -25.312 -10.156 1 98.62 386 LEU A N 1
ATOM 2986 C CA . LEU A 1 386 ? -4.465 -24.641 -9.023 1 98.62 386 LEU A CA 1
ATOM 2987 C C . LEU A 1 386 ? -3.512 -25.578 -8.289 1 98.62 386 LEU A C 1
ATOM 2989 O O . LEU A 1 386 ? -3.943 -26.562 -7.691 1 98.62 386 LEU A O 1
ATOM 2993 N N . VAL A 1 387 ? -2.215 -25.25 -8.344 1 97.56 387 VAL A N 1
ATOM 2994 C CA . VAL A 1 387 ? -1.217 -26.156 -7.785 1 97.56 387 VAL A CA 1
ATOM 2995 C C . VAL A 1 387 ? -0.485 -25.469 -6.633 1 97.56 387 VAL A C 1
ATOM 2997 O O . VAL A 1 387 ? -0.287 -24.25 -6.656 1 97.56 387 VAL A O 1
ATOM 3000 N N . GLY A 1 388 ? -0.123 -26.266 -5.633 1 95.69 388 GLY A N 1
ATOM 3001 C CA . GLY A 1 388 ? 0.603 -25.672 -4.52 1 95.69 388 GLY A CA 1
ATOM 3002 C C . GLY A 1 388 ? 1.081 -26.703 -3.512 1 95.69 388 GLY A C 1
ATOM 3003 O O . GLY A 1 388 ? 1.722 -27.688 -3.879 1 95.69 388 GLY A O 1
ATOM 3004 N N . ILE A 1 389 ? 0.825 -26.422 -2.275 1 92.88 389 ILE A N 1
ATOM 3005 C CA . ILE A 1 389 ? 1.376 -27.25 -1.208 1 92.88 389 ILE A CA 1
ATOM 3006 C C . ILE A 1 389 ? 0.384 -28.359 -0.847 1 92.88 389 ILE A C 1
ATOM 3008 O O . ILE A 1 389 ? -0.707 -28.078 -0.341 1 92.88 389 ILE A O 1
ATOM 3012 N N . GLY A 1 390 ? 0.747 -29.547 -1.169 1 91.38 390 GLY A N 1
ATOM 3013 C CA . GLY A 1 390 ? 0.007 -30.703 -0.686 1 91.38 390 GLY A CA 1
ATOM 3014 C C . GLY A 1 390 ? -1.289 -30.938 -1.438 1 91.38 390 GLY A C 1
ATOM 3015 O O . GLY A 1 390 ? -2.107 -31.766 -1.031 1 91.38 390 GLY A O 1
ATOM 3016 N N . GLY A 1 391 ? -1.455 -30.203 -2.553 1 94.06 391 GLY A N 1
ATOM 3017 C CA . GLY A 1 391 ? -2.721 -30.438 -3.23 1 94.06 391 GLY A CA 1
ATOM 3018 C C . GLY A 1 391 ? -2.814 -29.734 -4.574 1 94.06 391 GLY A C 1
ATOM 3019 O O . GLY A 1 391 ? -2.053 -28.812 -4.852 1 94.06 391 GLY A O 1
ATOM 3020 N N . PHE A 1 392 ? -3.754 -30.297 -5.379 1 97.25 392 PHE A N 1
ATOM 3021 C CA . PHE A 1 392 ? -4.176 -29.719 -6.652 1 97.25 392 PHE A CA 1
ATOM 3022 C C . PHE A 1 392 ? -5.688 -29.547 -6.695 1 97.25 392 PHE A C 1
ATOM 3024 O O . PHE A 1 392 ? -6.43 -30.406 -6.223 1 97.25 392 PHE A O 1
ATOM 3031 N N . THR A 1 393 ? -6.102 -28.391 -7.16 1 98.19 393 THR A N 1
ATOM 3032 C CA . THR A 1 393 ? -7.516 -28.125 -7.391 1 98.19 393 THR A CA 1
ATOM 3033 C C . THR A 1 393 ? -7.773 -27.812 -8.867 1 98.19 393 THR A C 1
ATOM 3035 O O . THR A 1 393 ? -6.988 -27.109 -9.5 1 98.19 393 THR A O 1
ATOM 3038 N N . LYS A 1 394 ? -8.844 -28.422 -9.391 1 98.44 394 LYS A N 1
ATOM 3039 C CA . LYS A 1 394 ? -9.281 -28.156 -10.758 1 98.44 394 LYS A CA 1
ATOM 3040 C C . LYS A 1 394 ? -10.578 -27.359 -10.773 1 98.44 394 LYS A C 1
ATOM 3042 O O . LYS A 1 394 ? -11.523 -27.672 -10.047 1 98.44 394 LYS A O 1
ATOM 3047 N N . VAL A 1 395 ? -10.602 -26.281 -11.594 1 98.62 395 VAL A N 1
ATOM 3048 C CA . VAL A 1 395 ? -11.773 -25.422 -11.703 1 98.62 395 VAL A CA 1
ATOM 3049 C C . VAL A 1 395 ? -12.203 -25.344 -13.164 1 98.62 395 VAL A C 1
ATOM 3051 O O . VAL A 1 395 ? -11.367 -25.219 -14.062 1 98.62 395 VAL A O 1
ATOM 3054 N N . GLU A 1 396 ? -13.508 -25.5 -13.398 1 98.31 396 GLU A N 1
ATOM 3055 C CA . GLU A 1 396 ? -14.141 -25.25 -14.695 1 98.31 396 GLU A CA 1
ATOM 3056 C C . GLU A 1 396 ? -15.102 -24.062 -14.602 1 98.31 396 GLU A C 1
ATOM 3058 O O . GLU A 1 396 ? -16.031 -24.062 -13.805 1 98.31 396 GLU A O 1
ATOM 3063 N N . PHE A 1 397 ? -14.82 -23.016 -15.367 1 98.44 397 PHE A N 1
ATOM 3064 C CA . PHE A 1 397 ? -15.664 -21.828 -15.375 1 98.44 397 PHE A CA 1
ATOM 3065 C C . PHE A 1 397 ? -15.5 -21.047 -16.672 1 98.44 397 PHE A C 1
ATOM 3067 O O . PHE A 1 397 ? -14.945 -21.562 -17.641 1 98.44 397 PHE A O 1
ATOM 3074 N N . ASN A 1 398 ? -16.062 -19.812 -16.766 1 98.31 398 ASN A N 1
ATOM 3075 C CA . ASN A 1 398 ? -16.188 -19.109 -18.031 1 98.31 398 ASN A CA 1
ATOM 3076 C C . ASN A 1 398 ? -15.008 -18.172 -18.25 1 98.31 398 ASN A C 1
ATOM 3078 O O . ASN A 1 398 ? -14.906 -17.516 -19.297 1 98.31 398 ASN A O 1
ATOM 3082 N N . LEU A 1 399 ? -14.133 -18.047 -17.25 1 98.44 399 LEU A N 1
ATOM 3083 C CA . LEU A 1 399 ? -12.93 -17.234 -17.438 1 98.44 399 LEU A CA 1
ATOM 3084 C C . LEU A 1 399 ? -11.867 -18.016 -18.203 1 98.44 399 LEU A C 1
ATOM 3086 O O . LEU A 1 399 ? -11.203 -18.891 -17.641 1 98.44 399 LEU A O 1
ATOM 3090 N N . THR A 1 400 ? -11.617 -17.656 -19.453 1 97.81 400 THR A N 1
ATOM 3091 C CA . THR A 1 400 ? -10.742 -18.422 -20.344 1 97.81 400 THR A CA 1
ATOM 3092 C C . THR A 1 400 ? -9.312 -17.891 -20.266 1 97.81 400 THR A C 1
ATOM 3094 O O . THR A 1 400 ? -9.094 -16.688 -20.062 1 97.81 400 THR A O 1
ATOM 3097 N N . GLY A 1 401 ? -8.398 -18.828 -20.391 1 97 401 GLY A N 1
ATOM 3098 C CA . GLY A 1 401 ? -6.992 -18.469 -20.438 1 97 401 GLY A CA 1
ATOM 3099 C C . GLY A 1 401 ? -6.582 -17.812 -21.734 1 97 401 GLY A C 1
ATOM 3100 O O . GLY A 1 401 ? -7.367 -17.766 -22.688 1 97 401 GLY A O 1
ATOM 3101 N N . PRO A 1 402 ? -5.402 -17.219 -21.719 1 90.5 402 PRO A N 1
ATOM 3102 C CA . PRO A 1 402 ? -4.898 -16.594 -22.953 1 90.5 402 PRO A CA 1
ATOM 3103 C C . PRO A 1 402 ? -4.539 -17.625 -24.016 1 90.5 402 PRO A C 1
ATOM 3105 O O . PRO A 1 402 ? -4.266 -18.781 -23.703 1 90.5 402 PRO A O 1
ATOM 3108 N N . ASP A 1 403 ? -4.59 -17.125 -25.219 1 73.25 403 ASP A N 1
ATOM 3109 C CA . ASP A 1 403 ? -4.188 -18.016 -26.297 1 73.25 403 ASP A CA 1
ATOM 3110 C C . ASP A 1 403 ? -2.729 -18.438 -26.156 1 73.25 403 ASP A C 1
ATOM 3112 O O . ASP A 1 403 ? -1.865 -17.609 -25.859 1 73.25 403 ASP A O 1
ATOM 3116 N N . LEU A 1 404 ? -2.543 -19.703 -26 1 58.75 404 LEU A N 1
ATOM 3117 C CA . LEU A 1 404 ? -1.211 -20.281 -25.859 1 58.75 404 LEU A CA 1
ATOM 3118 C C . LEU A 1 404 ? -0.479 -20.281 -27.203 1 58.75 404 LEU A C 1
ATOM 3120 O O . LEU A 1 404 ? -1.109 -20.344 -28.266 1 58.75 404 LEU A O 1
ATOM 3124 N N . THR B 1 1 ? 30.953 39.875 5.48 1 56.19 1 THR B N 1
ATOM 3125 C CA . THR B 1 1 ? 30.062 38.844 4.969 1 56.19 1 THR B CA 1
ATOM 3126 C C . THR B 1 1 ? 28.594 39.281 5.055 1 56.19 1 THR B C 1
ATOM 3128 O O . THR B 1 1 ? 28.234 40.062 5.953 1 56.19 1 THR B O 1
ATOM 3131 N N . ALA B 1 2 ? 27.922 39.156 3.986 1 80.94 2 ALA B N 1
ATOM 3132 C CA . ALA B 1 2 ? 26.547 39.625 3.938 1 80.94 2 ALA B CA 1
ATOM 3133 C C . ALA B 1 2 ? 25.703 39 5.051 1 80.94 2 ALA B C 1
ATOM 3135 O O . ALA B 1 2 ? 25.938 37.875 5.457 1 80.94 2 ALA B O 1
ATOM 3136 N N . SER B 1 3 ? 24.938 39.906 5.805 1 94.31 3 SER B N 1
ATOM 3137 C CA . SER B 1 3 ? 24.062 39.438 6.887 1 94.31 3 SER B CA 1
ATOM 3138 C C . SER B 1 3 ? 23.188 38.281 6.438 1 94.31 3 SER B C 1
ATOM 3140 O O . SER B 1 3 ? 22.719 38.25 5.293 1 94.31 3 SER B O 1
ATOM 3142 N N . VAL B 1 4 ? 23.062 37.344 7.316 1 96.75 4 VAL B N 1
ATOM 3143 C CA . VAL B 1 4 ? 22.266 36.156 7.02 1 96.75 4 VAL B CA 1
ATOM 3144 C C . VAL B 1 4 ? 20.781 36.531 6.926 1 96.75 4 VAL B C 1
ATOM 3146 O O . VAL B 1 4 ? 20.031 35.969 6.129 1 96.75 4 VAL B O 1
ATOM 3149 N N . ALA B 1 5 ? 20.375 37.531 7.754 1 98.31 5 ALA B N 1
ATOM 3150 C CA . ALA B 1 5 ? 18.953 37.875 7.828 1 98.31 5 ALA B CA 1
ATOM 3151 C C . ALA B 1 5 ? 18.766 39.375 7.945 1 98.31 5 ALA B C 1
ATOM 3153 O O . ALA B 1 5 ? 19.703 40.094 8.266 1 98.31 5 ALA B O 1
ATOM 3154 N N . GLU B 1 6 ? 17.578 39.844 7.602 1 98.25 6 GLU B N 1
ATOM 3155 C CA . GLU B 1 6 ? 17.188 41.25 7.73 1 98.25 6 GLU B CA 1
ATOM 3156 C C . GLU B 1 6 ? 15.688 41.375 7.949 1 98.25 6 GLU B C 1
ATOM 3158 O O . GLU B 1 6 ? 14.914 40.531 7.531 1 98.25 6 GLU B O 1
ATOM 3163 N N . VAL B 1 7 ? 15.297 42.438 8.633 1 97.75 7 VAL B N 1
ATOM 3164 C CA . VAL B 1 7 ? 13.875 42.75 8.742 1 97.75 7 VAL B CA 1
ATOM 3165 C C . VAL B 1 7 ? 13.32 43.125 7.367 1 97.75 7 VAL B C 1
ATOM 3167 O O . VAL B 1 7 ? 13.984 43.812 6.578 1 97.75 7 VAL B O 1
ATOM 3170 N N . CYS B 1 8 ? 12.133 42.688 7.129 1 97.38 8 CYS B N 1
ATOM 3171 C CA . CYS B 1 8 ? 11.5 43.031 5.863 1 97.38 8 CYS B CA 1
ATOM 3172 C C . CYS B 1 8 ? 9.984 43.062 6.004 1 97.38 8 CYS B C 1
ATOM 3174 O O . CYS B 1 8 ? 9.438 42.625 7.023 1 97.38 8 CYS B O 1
ATOM 3176 N N . GLY B 1 9 ? 9.25 43.719 4.98 1 96.06 9 GLY B N 1
ATOM 3177 C CA . GLY B 1 9 ? 7.809 43.625 4.859 1 96.06 9 GLY B CA 1
ATOM 3178 C C . GLY B 1 9 ? 7.066 44.438 5.887 1 96.06 9 GLY B C 1
ATOM 3179 O O . GLY B 1 9 ? 7.609 45.406 6.422 1 96.06 9 GLY B O 1
ATOM 3180 N N . PRO B 1 10 ? 5.801 44.031 6.074 1 96.69 10 PRO B N 1
ATOM 3181 C CA . PRO B 1 10 ? 4.934 44.812 6.969 1 96.69 10 PRO B CA 1
ATOM 3182 C C . PRO B 1 10 ? 5.359 44.719 8.43 1 96.69 10 PRO B C 1
ATOM 3184 O O . PRO B 1 10 ? 6.039 43.75 8.812 1 96.69 10 PRO B O 1
ATOM 3187 N N . THR B 1 11 ? 4.824 45.688 9.297 1 96.69 11 THR B N 1
ATOM 3188 C CA . THR B 1 11 ? 5.293 45.781 10.672 1 96.69 11 THR B CA 1
ATOM 3189 C C . THR B 1 11 ? 4.234 45.25 11.641 1 96.69 11 THR B C 1
ATOM 3191 O O . THR B 1 11 ? 4.422 45.312 12.859 1 96.69 11 THR B O 1
ATOM 3194 N N . THR B 1 12 ? 3.129 44.719 11.094 1 97.88 12 THR B N 1
ATOM 3195 C CA . THR B 1 12 ? 2.057 44.219 11.945 1 97.88 12 THR B CA 1
ATOM 3196 C C . THR B 1 12 ? 2.438 42.875 12.547 1 97.88 12 THR B C 1
ATOM 3198 O O . THR B 1 12 ? 1.723 42.344 13.398 1 97.88 12 THR B O 1
ATOM 3201 N N . ALA B 1 13 ? 3.551 42.344 12.125 1 98.19 13 ALA B N 1
ATOM 3202 C CA . ALA B 1 13 ? 4.188 41.125 12.664 1 98.19 13 ALA B CA 1
ATOM 3203 C C . ALA B 1 13 ? 5.703 41.219 12.531 1 98.19 13 ALA B C 1
ATOM 3205 O O . ALA B 1 13 ? 6.23 42.094 11.852 1 98.19 13 ALA B O 1
ATOM 3206 N N . ASN B 1 14 ? 6.387 40.312 13.25 1 98.38 14 ASN B N 1
ATOM 3207 C CA . ASN B 1 14 ? 7.828 40.188 13.055 1 98.38 14 ASN B CA 1
ATOM 3208 C C . ASN B 1 14 ? 8.164 39.375 11.805 1 98.38 14 ASN B C 1
ATOM 3210 O O . ASN B 1 14 ? 8.203 38.156 11.844 1 98.38 14 ASN B O 1
ATOM 3214 N N . VAL B 1 15 ? 8.484 40.125 10.758 1 98.75 15 VAL B N 1
ATOM 3215 C CA . VAL B 1 15 ? 8.805 39.5 9.484 1 98.75 15 VAL B CA 1
ATOM 3216 C C . VAL B 1 15 ? 10.305 39.594 9.219 1 98.75 15 VAL B C 1
ATOM 3218 O O . VAL B 1 15 ? 10.875 40.688 9.234 1 98.75 15 VAL B O 1
ATOM 3221 N N . THR B 1 16 ? 10.922 38.438 9.016 1 98.75 16 THR B N 1
ATOM 3222 C CA . THR B 1 16 ? 12.359 38.375 8.766 1 98.75 16 THR B CA 1
ATOM 3223 C C . THR B 1 16 ? 12.641 37.688 7.434 1 98.75 16 THR B C 1
ATOM 3225 O O . THR B 1 16 ? 12.125 36.594 7.164 1 98.75 16 THR B O 1
ATOM 3228 N N . CYS B 1 17 ? 13.438 38.312 6.555 1 98.56 17 CYS B N 1
ATOM 3229 C CA . CYS B 1 17 ? 13.922 37.719 5.324 1 98.56 17 CYS B CA 1
ATOM 3230 C C . CYS B 1 17 ? 15.289 37.062 5.539 1 98.56 17 CYS B C 1
ATOM 3232 O O . CYS B 1 17 ? 16.172 37.688 6.137 1 98.56 17 CYS B O 1
ATOM 3234 N N . VAL B 1 18 ? 15.422 35.812 5.09 1 98.19 18 VAL B N 1
ATOM 3235 C CA . VAL B 1 18 ? 16.703 35.125 5.125 1 98.19 18 VAL B CA 1
ATOM 3236 C C . VAL B 1 18 ? 17.391 35.219 3.764 1 98.19 18 VAL B C 1
ATOM 3238 O O . VAL B 1 18 ? 16.875 34.719 2.764 1 98.19 18 VAL B O 1
ATOM 3241 N N . ASN B 1 19 ? 18.531 35.812 3.812 1 97.19 19 ASN B N 1
ATOM 3242 C CA . ASN B 1 19 ? 19.25 36.062 2.568 1 97.19 19 ASN B CA 1
ATOM 3243 C C . ASN B 1 19 ? 19.812 34.781 1.99 1 97.19 19 ASN B C 1
ATOM 3245 O O . ASN B 1 19 ? 20.453 34 2.703 1 97.19 19 ASN B O 1
ATOM 3249 N N . ARG B 1 20 ? 19.531 34.5 0.711 1 96.62 20 ARG B N 1
ATOM 3250 C CA . ARG B 1 20 ? 20.031 33.344 -0.028 1 96.62 20 ARG B CA 1
ATOM 3251 C C . ARG B 1 20 ? 19.688 32.062 0.691 1 96.62 20 ARG B C 1
ATOM 3253 O O . ARG B 1 20 ? 20.5 31.141 0.765 1 96.62 20 ARG B O 1
ATOM 3260 N N . TYR B 1 21 ? 18.609 32.062 1.321 1 96.19 21 TYR B N 1
ATOM 3261 C CA . TYR B 1 21 ? 18.094 30.875 2.006 1 96.19 21 TYR B CA 1
ATOM 3262 C C . TYR B 1 21 ? 19.031 30.438 3.129 1 96.19 21 TYR B C 1
ATOM 3264 O O . TYR B 1 21 ? 19 29.281 3.566 1 96.19 21 TYR B O 1
ATOM 3272 N N . GLY B 1 22 ? 19.922 31.328 3.502 1 95.38 22 GLY B N 1
ATOM 3273 C CA . GLY B 1 22 ? 20.875 30.953 4.535 1 95.38 22 GLY B CA 1
ATOM 3274 C C . GLY B 1 22 ? 21.859 29.875 4.086 1 95.38 22 GLY B C 1
ATOM 3275 O O . GLY B 1 22 ? 22.328 29.078 4.898 1 95.38 22 GLY B O 1
ATOM 3276 N N . SER B 1 23 ? 22.188 29.859 2.832 1 95.25 23 SER B N 1
ATOM 3277 C CA . SER B 1 23 ? 22.938 28.75 2.242 1 95.25 23 SER B CA 1
ATOM 3278 C C . SER B 1 23 ? 24.391 28.781 2.697 1 95.25 23 SER B C 1
ATOM 3280 O O . SER B 1 23 ? 25.094 27.766 2.625 1 95.25 23 SER B O 1
ATOM 3282 N N . TYR B 1 24 ? 24.906 29.891 3.096 1 94.19 24 TYR B N 1
ATOM 3283 C CA . TYR B 1 24 ? 26.25 30.031 3.635 1 94.19 24 TYR B CA 1
ATOM 3284 C C . TYR B 1 24 ? 26.234 30.734 4.988 1 94.19 24 TYR B C 1
ATOM 3286 O O . TYR B 1 24 ? 25.844 31.891 5.082 1 94.19 24 TYR B O 1
ATOM 3294 N N . LEU B 1 25 ? 26.625 30 6.055 1 95.88 25 LEU B N 1
ATOM 3295 C CA . LEU B 1 25 ? 26.703 30.516 7.418 1 95.88 25 LEU B CA 1
ATOM 3296 C C . LEU B 1 25 ? 28.156 30.594 7.879 1 95.88 25 LEU B C 1
ATOM 3298 O O . LEU B 1 25 ? 29 29.828 7.418 1 95.88 25 LEU B O 1
ATOM 3302 N N . PRO B 1 26 ? 28.359 31.578 8.703 1 95.88 26 PRO B N 1
ATOM 3303 C CA . PRO B 1 26 ? 29.688 31.516 9.305 1 95.88 26 PRO B CA 1
ATOM 3304 C C . PRO B 1 26 ? 30.016 30.141 9.891 1 95.88 26 PRO B C 1
ATOM 3306 O O . PRO B 1 26 ? 29.141 29.5 10.492 1 95.88 26 PRO B O 1
ATOM 3309 N N . PRO B 1 27 ? 31.172 29.625 9.742 1 94.81 27 PRO B N 1
ATOM 3310 C CA . PRO B 1 27 ? 31.516 28.234 10.031 1 94.81 27 PRO B CA 1
ATOM 3311 C C . PRO B 1 27 ? 31.359 27.891 11.508 1 94.81 27 PRO B C 1
ATOM 3313 O O . PRO B 1 27 ? 31.422 26.703 11.875 1 94.81 27 PRO B O 1
ATOM 3316 N N . THR B 1 28 ? 31.109 28.828 12.398 1 96.31 28 THR B N 1
ATOM 3317 C CA . THR B 1 28 ? 30.922 28.562 13.82 1 96.31 28 THR B CA 1
ATOM 3318 C C . THR B 1 28 ? 29.484 28.141 14.109 1 96.31 28 THR B C 1
ATOM 3320 O O . THR B 1 28 ? 29.109 27.969 15.266 1 96.31 28 THR B O 1
ATOM 3323 N N . PHE B 1 29 ? 28.719 27.984 13.086 1 96.88 29 PHE B N 1
ATOM 3324 C CA . PHE B 1 29 ? 27.328 27.594 13.281 1 96.88 29 PHE B CA 1
ATOM 3325 C C . PHE B 1 29 ? 27.234 26.172 13.828 1 96.88 29 PHE B C 1
ATOM 3327 O O . PHE B 1 29 ? 28.172 25.391 13.672 1 96.88 29 PHE B O 1
ATOM 3334 N N . SER B 1 30 ? 26.078 25.922 14.586 1 97.12 30 SER B N 1
ATOM 3335 C CA . SER B 1 30 ? 25.734 24.578 15.062 1 97.12 30 SER B CA 1
ATOM 3336 C C . SER B 1 30 ? 24.234 24.453 15.32 1 97.12 30 SER B C 1
ATOM 3338 O O . SER B 1 30 ? 23.547 25.438 15.539 1 97.12 30 SER B O 1
ATOM 3340 N N . ARG B 1 31 ? 23.75 23.172 15.203 1 95 31 ARG B N 1
ATOM 3341 C CA . ARG B 1 31 ? 22.375 22.844 15.594 1 95 31 ARG B CA 1
ATOM 3342 C C . ARG B 1 31 ? 22.281 21.422 16.141 1 95 31 ARG B C 1
ATOM 3344 O O . ARG B 1 31 ? 22.75 20.484 15.516 1 95 31 ARG B O 1
ATOM 3351 N N . ASP B 1 32 ? 21.703 21.359 17.328 1 93.56 32 ASP B N 1
ATOM 3352 C CA . ASP B 1 32 ? 21.422 20.047 17.906 1 93.56 32 ASP B CA 1
ATOM 3353 C C . ASP B 1 32 ? 20.438 19.266 17.047 1 93.56 32 ASP B C 1
ATOM 3355 O O . ASP B 1 32 ? 19.328 19.75 16.766 1 93.56 32 ASP B O 1
ATOM 3359 N N . PRO B 1 33 ? 20.812 18.062 16.609 1 90.31 33 PRO B N 1
ATOM 3360 C CA . PRO B 1 33 ? 19.953 17.297 15.703 1 90.31 33 PRO B CA 1
ATOM 3361 C C . PRO B 1 33 ? 18.797 16.609 16.422 1 90.31 33 PRO B C 1
ATOM 3363 O O . PRO B 1 33 ? 17.953 15.969 15.789 1 90.31 33 PRO B O 1
ATOM 3366 N N . ASP B 1 34 ? 18.766 16.812 17.672 1 86.38 34 ASP B N 1
ATOM 3367 C CA . ASP B 1 34 ? 17.609 16.281 18.406 1 86.38 34 ASP B CA 1
ATOM 3368 C C . ASP B 1 34 ? 16.297 16.828 17.844 1 86.38 34 ASP B C 1
ATOM 3370 O O . ASP B 1 34 ? 16.141 18.031 17.672 1 86.38 34 ASP B O 1
ATOM 3374 N N . PRO B 1 35 ? 15.32 15.891 17.578 1 84.44 35 PRO B N 1
ATOM 3375 C CA . PRO B 1 35 ? 14.062 16.312 16.953 1 84.44 35 PRO B CA 1
ATOM 3376 C C . PRO B 1 35 ? 13.281 17.297 17.828 1 84.44 35 PRO B C 1
ATOM 3378 O O . PRO B 1 35 ? 12.414 18.016 17.328 1 84.44 35 PRO B O 1
ATOM 3381 N N . ALA B 1 36 ? 13.633 17.375 19.016 1 79.56 36 ALA B N 1
ATOM 3382 C CA . ALA B 1 36 ? 12.938 18.281 19.922 1 79.56 36 ALA B CA 1
ATOM 3383 C C . ALA B 1 36 ? 13.477 19.703 19.797 1 79.56 36 ALA B C 1
ATOM 3385 O O . ALA B 1 36 ? 12.852 20.656 20.266 1 79.56 36 ALA B O 1
ATOM 3386 N N . VAL B 1 37 ? 14.57 19.828 19.156 1 87.25 37 VAL B N 1
ATOM 3387 C CA . VAL B 1 37 ? 15.156 21.156 18.984 1 87.25 37 VAL B CA 1
ATOM 3388 C C . VAL B 1 37 ? 14.633 21.797 17.703 1 87.25 37 VAL B C 1
ATOM 3390 O O . VAL B 1 37 ? 14.875 21.281 16.609 1 87.25 37 VAL B O 1
ATOM 3393 N N . ALA B 1 38 ? 14.008 22.891 17.859 1 92.38 38 ALA B N 1
ATOM 3394 C CA . ALA B 1 38 ? 13.391 23.609 16.734 1 92.38 38 ALA B CA 1
ATOM 3395 C C . ALA B 1 38 ? 14.445 24.328 15.914 1 92.38 38 ALA B C 1
ATOM 3397 O O . ALA B 1 38 ? 15.594 24.453 16.328 1 92.38 38 ALA B O 1
ATOM 3398 N N . TYR B 1 39 ? 14.016 24.828 14.727 1 93.31 39 TYR B N 1
ATOM 3399 C CA . TYR B 1 39 ? 14.844 25.625 13.836 1 93.31 39 TYR B CA 1
ATOM 3400 C C . TYR B 1 39 ? 15.414 26.828 14.57 1 93.31 39 TYR B C 1
ATOM 3402 O O . TYR B 1 39 ? 16.578 27.203 14.359 1 93.31 39 TYR B O 1
ATOM 3410 N N . THR B 1 40 ? 14.688 27.406 15.414 1 93.69 40 THR B N 1
ATOM 3411 C CA . THR B 1 40 ? 15.102 28.578 16.172 1 93.69 40 THR B CA 1
ATOM 3412 C C . THR B 1 40 ? 16.219 28.234 17.141 1 93.69 40 THR B C 1
ATOM 3414 O O . THR B 1 40 ? 16.875 29.125 17.688 1 93.69 40 THR B O 1
ATOM 3417 N N . GLY B 1 41 ? 16.406 26.984 17.344 1 93.5 41 GLY B N 1
ATOM 3418 C CA . GLY B 1 41 ? 17.469 26.547 18.234 1 93.5 41 GLY B CA 1
ATOM 3419 C C . GLY B 1 41 ? 18.828 26.516 17.562 1 93.5 41 GLY B C 1
ATOM 3420 O O . GLY B 1 41 ? 19.844 26.297 18.234 1 93.5 41 GLY B O 1
ATOM 3421 N N . ALA B 1 42 ? 18.891 26.734 16.312 1 95 42 ALA B N 1
ATOM 3422 C CA . ALA B 1 42 ? 20.172 26.859 15.633 1 95 42 ALA B CA 1
ATOM 3423 C C . ALA B 1 42 ? 20.969 28.047 16.172 1 95 42 ALA B C 1
ATOM 3425 O O . ALA B 1 42 ? 20.406 29.094 16.5 1 95 42 ALA B O 1
ATOM 3426 N N . LEU B 1 43 ? 22.281 27.812 16.188 1 96.44 43 LEU B N 1
ATOM 3427 C CA . LEU B 1 43 ? 23.188 28.844 16.656 1 96.44 43 LEU B CA 1
ATOM 3428 C C . LEU B 1 43 ? 24.078 29.359 15.523 1 96.44 43 LEU B C 1
ATOM 3430 O O . LEU B 1 43 ? 24.656 28.562 14.781 1 96.44 43 LEU B O 1
ATOM 3434 N N . VAL B 1 44 ? 24.078 30.672 15.43 1 96.56 44 VAL B N 1
ATOM 3435 C CA . VAL B 1 44 ? 24.969 31.359 14.492 1 96.56 44 VAL B CA 1
ATOM 3436 C C . VAL B 1 44 ? 25.656 32.531 15.18 1 96.56 44 VAL B C 1
ATOM 3438 O O . VAL B 1 44 ? 25.438 33.688 14.812 1 96.56 44 VAL B O 1
ATOM 3441 N N . PRO B 1 45 ? 26.609 32.281 15.961 1 96.38 45 PRO B N 1
ATOM 3442 C CA . PRO B 1 45 ? 27.109 33.312 16.875 1 96.38 45 PRO B CA 1
ATOM 3443 C C . PRO B 1 45 ? 27.859 34.438 16.156 1 96.38 45 PRO B C 1
ATOM 3445 O O . PRO B 1 45 ? 27.875 35.594 16.641 1 96.38 45 PRO B O 1
ATOM 3448 N N . ASP B 1 46 ? 28.438 34.125 14.984 1 96.5 46 ASP B N 1
ATOM 3449 C CA . ASP B 1 46 ? 29.266 35.125 14.32 1 96.5 46 ASP B CA 1
ATOM 3450 C C . ASP B 1 46 ? 28.422 35.969 13.344 1 96.5 46 ASP B C 1
ATOM 3452 O O . ASP B 1 46 ? 28.969 36.688 12.523 1 96.5 46 ASP B O 1
ATOM 3456 N N . ASP B 1 47 ? 27.125 35.844 13.367 1 97.06 47 ASP B N 1
ATOM 3457 C CA . ASP B 1 47 ? 26.203 36.719 12.648 1 97.06 47 ASP B CA 1
ATOM 3458 C C . ASP B 1 47 ? 25.047 37.125 13.555 1 97.06 47 ASP B C 1
ATOM 3460 O O . ASP B 1 47 ? 24.047 36.438 13.664 1 97.06 47 ASP B O 1
ATOM 3464 N N . PRO B 1 48 ? 25.078 38.281 14.141 1 96.56 48 PRO B N 1
ATOM 3465 C CA . PRO B 1 48 ? 24.078 38.719 15.109 1 96.56 48 PRO B CA 1
ATOM 3466 C C . PRO B 1 48 ? 22.688 38.875 14.492 1 96.56 48 PRO B C 1
ATOM 3468 O O . PRO B 1 48 ? 21.688 38.906 15.219 1 96.56 48 PRO B O 1
ATOM 3471 N N . THR B 1 49 ? 22.562 38.906 13.156 1 97.44 49 THR B N 1
ATOM 3472 C CA . THR B 1 49 ? 21.25 39.062 12.523 1 97.44 49 THR B CA 1
ATOM 3473 C C . THR B 1 49 ? 20.438 37.781 12.656 1 97.44 49 THR B C 1
ATOM 3475 O O . THR B 1 49 ? 19.219 37.781 12.445 1 97.44 49 THR B O 1
ATOM 3478 N N . TRP B 1 50 ? 21.047 36.719 13.086 1 97.31 50 TRP B N 1
ATOM 3479 C CA . TRP B 1 50 ? 20.344 35.469 13.297 1 97.31 50 TRP B CA 1
ATOM 3480 C C . TRP B 1 50 ? 19.281 35.625 14.375 1 97.31 50 TRP B C 1
ATOM 3482 O O . TRP B 1 50 ? 18.266 34.906 14.359 1 97.31 50 TRP B O 1
ATOM 3492 N N . ALA B 1 51 ? 19.438 36.469 15.289 1 97.5 51 ALA B N 1
ATOM 3493 C CA . ALA B 1 51 ? 18.469 36.719 16.344 1 97.5 51 ALA B CA 1
ATOM 3494 C C . ALA B 1 51 ? 17.109 37.125 15.758 1 97.5 51 ALA B C 1
ATOM 3496 O O . ALA B 1 51 ? 16.062 36.812 16.328 1 97.5 51 ALA B O 1
ATOM 3497 N N . LEU B 1 52 ? 17.141 37.75 14.602 1 97.88 52 LEU B N 1
ATOM 3498 C CA . LEU B 1 52 ? 15.906 38.125 13.93 1 97.88 52 LEU B CA 1
ATOM 3499 C C . LEU B 1 52 ? 15.102 36.875 13.555 1 97.88 52 LEU B C 1
ATOM 3501 O O . LEU B 1 52 ? 13.875 36.875 13.641 1 97.88 52 LEU B O 1
ATOM 3505 N N . VAL B 1 53 ? 15.781 35.844 13.133 1 97.81 53 VAL B N 1
ATOM 3506 C CA . VAL B 1 53 ? 15.141 34.594 12.75 1 97.81 53 VAL B CA 1
ATOM 3507 C C . VAL B 1 53 ? 14.523 33.938 13.984 1 97.81 53 VAL B C 1
ATOM 3509 O O . VAL B 1 53 ? 13.391 33.438 13.93 1 97.81 53 VAL B O 1
ATOM 3512 N N . GLN B 1 54 ? 15.172 33.938 15.039 1 96.81 54 GLN B N 1
ATOM 3513 C CA . GLN B 1 54 ? 14.742 33.312 16.266 1 96.81 54 GLN B CA 1
ATOM 3514 C C . GLN B 1 54 ? 13.5 33.969 16.844 1 96.81 54 GLN B C 1
ATOM 3516 O O . GLN B 1 54 ? 12.68 33.312 17.5 1 96.81 54 GLN B O 1
ATOM 3521 N N . GLU B 1 55 ? 13.32 35.25 16.547 1 96.75 55 GLU B N 1
ATOM 3522 C CA . GLU B 1 55 ? 12.203 36 17.109 1 96.75 55 GLU B CA 1
ATOM 3523 C C . GLU B 1 55 ? 11.094 36.219 16.094 1 96.75 55 GLU B C 1
ATOM 3525 O O . GLU B 1 55 ? 10.055 36.781 16.391 1 96.75 55 GLU B O 1
ATOM 3530 N N . ALA B 1 56 ? 11.312 35.719 14.938 1 98.38 56 ALA B N 1
ATOM 3531 C CA . ALA B 1 56 ? 10.422 36 13.82 1 98.38 56 ALA B CA 1
ATOM 3532 C C . ALA B 1 56 ? 9.086 35.281 13.984 1 98.38 56 ALA B C 1
ATOM 3534 O O . ALA B 1 56 ? 9.047 34.156 14.445 1 98.38 56 ALA B O 1
ATOM 3535 N N . ASP B 1 57 ? 7.977 35.969 13.609 1 98.69 57 ASP B N 1
ATOM 3536 C CA . ASP B 1 57 ? 6.691 35.312 13.375 1 98.69 57 ASP B CA 1
ATOM 3537 C C . ASP B 1 57 ? 6.676 34.594 12.031 1 98.69 57 ASP B C 1
ATOM 3539 O O . ASP B 1 57 ? 6.18 33.469 11.93 1 98.69 57 ASP B O 1
ATOM 3543 N N . PHE B 1 58 ? 7.164 35.344 11.047 1 98.81 58 PHE B N 1
ATOM 3544 C CA . PHE B 1 58 ? 7.266 34.844 9.68 1 98.81 58 PHE B CA 1
ATOM 3545 C C . PHE B 1 58 ? 8.703 34.906 9.18 1 98.81 58 PHE B C 1
ATOM 3547 O O . PHE B 1 58 ? 9.344 35.938 9.266 1 98.81 58 PHE B O 1
ATOM 3554 N N . VAL B 1 59 ? 9.219 33.781 8.719 1 98.75 59 VAL B N 1
ATOM 3555 C CA . VAL B 1 59 ? 10.516 33.719 8.055 1 98.75 59 VAL B CA 1
ATOM 3556 C C . VAL B 1 59 ? 10.32 33.594 6.547 1 98.75 59 VAL B C 1
ATOM 3558 O O . VAL B 1 59 ? 9.633 32.688 6.074 1 98.75 59 VAL B O 1
ATOM 3561 N N . ILE B 1 60 ? 10.93 34.5 5.809 1 98.81 60 ILE B N 1
ATOM 3562 C CA . ILE B 1 60 ? 10.75 34.562 4.363 1 98.81 60 ILE B CA 1
ATOM 3563 C C . ILE B 1 60 ? 12.047 34.156 3.662 1 98.81 60 ILE B C 1
ATOM 3565 O O . ILE B 1 60 ? 13.102 34.75 3.9 1 98.81 60 ILE B O 1
ATOM 3569 N N . TYR B 1 61 ? 11.922 33.219 2.768 1 98.5 61 TYR B N 1
ATOM 3570 C CA . TYR B 1 61 ? 13.078 32.719 2.02 1 98.5 61 TYR B CA 1
ATOM 3571 C C . TYR B 1 61 ? 13.047 33.25 0.585 1 98.5 61 TYR B C 1
ATOM 3573 O O . TYR B 1 61 ? 14.102 33.5 -0.008 1 98.5 61 TYR B O 1
ATOM 3581 N N . ASP B 1 62 ? 11.922 33.281 -0.008 1 98.56 62 ASP B N 1
ATOM 3582 C CA . ASP B 1 62 ? 11.672 33.938 -1.284 1 98.56 62 ASP B CA 1
ATOM 3583 C C . ASP B 1 62 ? 10.961 35.281 -1.079 1 98.56 62 ASP B C 1
ATOM 3585 O O . ASP B 1 62 ? 9.742 35.312 -0.93 1 98.56 62 ASP B O 1
ATOM 3589 N N . LYS B 1 63 ? 11.695 36.344 -1.156 1 98.19 63 LYS B N 1
ATOM 3590 C CA . LYS B 1 63 ? 11.227 37.656 -0.69 1 98.19 63 LYS B CA 1
ATOM 3591 C C . LYS B 1 63 ? 9.984 38.094 -1.46 1 98.19 63 LYS B C 1
ATOM 3593 O O . LYS B 1 63 ? 8.984 38.5 -0.858 1 98.19 63 LYS B O 1
ATOM 3598 N N . GLN B 1 64 ? 10.062 38 -2.764 1 98.12 64 GLN B N 1
ATOM 3599 C CA . GLN B 1 64 ? 8.945 38.469 -3.564 1 98.12 64 GLN B CA 1
ATOM 3600 C C . GLN B 1 64 ? 7.68 37.688 -3.279 1 98.12 64 GLN B C 1
ATOM 3602 O O . GLN B 1 64 ? 6.641 38.25 -2.936 1 98.12 64 GLN B O 1
ATOM 3607 N N . ARG B 1 65 ? 7.742 36.438 -3.377 1 98.44 65 ARG B N 1
ATOM 3608 C CA . ARG B 1 65 ? 6.574 35.594 -3.188 1 98.44 65 ARG B CA 1
ATOM 3609 C C . ARG B 1 65 ? 6.129 35.594 -1.729 1 98.44 65 ARG B C 1
ATOM 3611 O O . ARG B 1 65 ? 4.93 35.531 -1.44 1 98.44 65 ARG B O 1
ATOM 3618 N N . GLY B 1 66 ? 7.047 35.594 -0.845 1 98.75 66 GLY B N 1
ATOM 3619 C CA . GLY B 1 66 ? 6.738 35.625 0.576 1 98.75 66 GLY B CA 1
ATOM 3620 C C . GLY B 1 66 ? 5.965 36.844 1.013 1 98.75 66 GLY B C 1
ATOM 3621 O O . GLY B 1 66 ? 4.973 36.719 1.74 1 98.75 66 GLY B O 1
ATOM 3622 N N . LEU B 1 67 ? 6.441 37.969 0.544 1 98.5 67 LEU B N 1
ATOM 3623 C CA . LEU B 1 67 ? 5.75 39.188 0.926 1 98.5 67 LEU B CA 1
ATOM 3624 C C . LEU B 1 67 ? 4.371 39.25 0.281 1 98.5 67 LEU B C 1
ATOM 3626 O O . LEU B 1 67 ? 3.43 39.812 0.872 1 98.5 67 LEU B O 1
ATOM 3630 N N . GLU B 1 68 ? 4.266 38.719 -0.891 1 98.38 68 GLU B N 1
ATOM 3631 C CA . GLU B 1 68 ? 2.965 38.688 -1.551 1 98.38 68 GLU B CA 1
ATOM 3632 C C . GLU B 1 68 ? 1.979 37.812 -0.756 1 98.38 68 GLU B C 1
ATOM 3634 O O . GLU B 1 68 ? 0.823 38.219 -0.571 1 98.38 68 GLU B O 1
ATOM 3639 N N . LEU B 1 69 ? 2.369 36.656 -0.241 1 97.94 69 LEU B N 1
ATOM 3640 C CA . LEU B 1 69 ? 1.437 35.781 0.465 1 97.94 69 LEU B CA 1
ATOM 3641 C C . LEU B 1 69 ? 1.082 36.344 1.831 1 97.94 69 LEU B C 1
ATOM 3643 O O . LEU B 1 69 ? 0.022 36.031 2.383 1 97.94 69 LEU B O 1
ATOM 3647 N N . LEU B 1 70 ? 1.951 37.156 2.402 1 98.25 70 LEU B N 1
ATOM 3648 C CA . LEU B 1 70 ? 1.646 37.781 3.684 1 98.25 70 LEU B CA 1
ATOM 3649 C C . LEU B 1 70 ? 0.604 38.875 3.516 1 98.25 70 LEU B C 1
ATOM 3651 O O . LEU B 1 70 ? -0.268 39.062 4.371 1 98.25 70 LEU B O 1
ATOM 3655 N N . GLY B 1 71 ? 0.742 39.656 2.41 1 98.19 71 GLY B N 1
ATOM 3656 C CA . GLY B 1 71 ? -0.088 40.844 2.256 1 98.19 71 GLY B CA 1
ATOM 3657 C C . GLY B 1 71 ? 0.407 42.031 3.062 1 98.19 71 GLY B C 1
ATOM 3658 O O . GLY B 1 71 ? 1.551 42.031 3.523 1 98.19 71 GLY B O 1
ATOM 3659 N N . SER B 1 72 ? -0.516 43.062 3.244 1 97.5 72 SER B N 1
ATOM 3660 C CA . SER B 1 72 ? -0.095 44.344 3.805 1 97.5 72 SER B CA 1
ATOM 3661 C C . SER B 1 72 ? -0.183 44.312 5.328 1 97.5 72 SER B C 1
ATOM 3663 O O . SER B 1 72 ? 0.498 45.094 5.996 1 97.5 72 SER B O 1
ATOM 3665 N N . GLU B 1 73 ? -1.034 43.406 5.875 1 97.88 73 GLU B N 1
ATOM 3666 C CA . GLU B 1 73 ? -1.228 43.438 7.324 1 97.88 73 GLU B CA 1
ATOM 3667 C C . GLU B 1 73 ? -1.353 42.031 7.895 1 97.88 73 GLU B C 1
ATOM 3669 O O . GLU B 1 73 ? -2.35 41.688 8.539 1 97.88 73 GLU B O 1
ATOM 3674 N N . PRO B 1 74 ? -0.351 41.25 7.75 1 98.5 74 PRO B N 1
ATOM 3675 C CA . PRO B 1 74 ? -0.417 39.938 8.383 1 98.5 74 PRO B CA 1
ATOM 3676 C C . PRO B 1 74 ? -0.479 40 9.906 1 98.5 74 PRO B C 1
ATOM 3678 O O . PRO B 1 74 ? 0.112 40.906 10.508 1 98.5 74 PRO B O 1
ATOM 3681 N N . LYS B 1 75 ? -1.199 39.125 10.5 1 98.31 75 LYS B N 1
ATOM 3682 C CA . LYS B 1 75 ? -1.315 39.031 11.953 1 98.31 75 LYS B CA 1
ATOM 3683 C C . LYS B 1 75 ? -1.179 37.594 12.43 1 98.31 75 LYS B C 1
ATOM 3685 O O . LYS B 1 75 ? -1.548 36.656 11.711 1 98.31 75 LYS B O 1
ATOM 3690 N N . ILE B 1 76 ? -0.66 37.438 13.57 1 98.38 76 ILE B N 1
ATOM 3691 C CA . ILE B 1 76 ? -0.524 36.125 14.211 1 98.38 76 ILE B CA 1
ATOM 3692 C C . ILE B 1 76 ? -0.963 36.219 15.672 1 98.38 76 ILE B C 1
ATOM 3694 O O . ILE B 1 76 ? -0.605 37.188 16.375 1 98.38 76 ILE B O 1
ATOM 3698 N N . TYR B 1 77 ? -1.83 35.375 16.094 1 97.56 77 TYR B N 1
ATOM 3699 C CA . TYR B 1 77 ? -2.355 35.281 17.453 1 97.56 77 TYR B CA 1
ATOM 3700 C C . TYR B 1 77 ? -1.984 33.969 18.109 1 97.56 77 TYR B C 1
ATOM 3702 O O . TYR B 1 77 ? -2.379 32.906 17.641 1 97.56 77 TYR B O 1
ATOM 3710 N N . ARG B 1 78 ? -1.229 34.031 19.219 1 96.06 78 ARG B N 1
ATOM 3711 C CA . ARG B 1 78 ? -0.803 32.875 19.969 1 96.06 78 ARG B CA 1
ATOM 3712 C C . ARG B 1 78 ? -1.511 32.812 21.312 1 96.06 78 ARG B C 1
ATOM 3714 O O . ARG B 1 78 ? -1.871 33.844 21.891 1 96.06 78 ARG B O 1
ATOM 3721 N N . GLY B 1 79 ? -1.748 31.594 21.812 1 89.94 79 GLY B N 1
ATOM 3722 C CA . GLY B 1 79 ? -2.256 31.406 23.156 1 89.94 79 GLY B CA 1
ATOM 3723 C C . GLY B 1 79 ? -3.65 31.969 23.359 1 89.94 79 GLY B C 1
ATOM 3724 O O . GLY B 1 79 ? -3.977 32.469 24.422 1 89.94 79 GLY B O 1
ATOM 3725 N N . ILE B 1 80 ? -4.453 31.984 22.312 1 88.25 80 ILE B N 1
ATOM 3726 C CA . ILE B 1 80 ? -5.754 32.625 22.438 1 88.25 80 ILE B CA 1
ATOM 3727 C C . ILE B 1 80 ? -6.758 31.656 23.062 1 88.25 80 ILE B C 1
ATOM 3729 O O . ILE B 1 80 ? -7.836 32.062 23.5 1 88.25 80 ILE B O 1
ATOM 3733 N N . LEU B 1 81 ? -6.426 30.406 23.062 1 92.56 81 LEU B N 1
ATOM 3734 C CA . LEU B 1 81 ? -7.25 29.375 23.672 1 92.56 81 LEU B CA 1
ATOM 3735 C C . LEU B 1 81 ? -6.445 28.547 24.672 1 92.56 81 LEU B C 1
ATOM 3737 O O . LEU B 1 81 ? -5.273 28.25 24.438 1 92.56 81 LEU B O 1
ATOM 3741 N N . ASP B 1 82 ? -7.059 28.25 25.781 1 89.56 82 ASP B N 1
ATOM 3742 C CA . ASP B 1 82 ? -6.477 27.328 26.75 1 89.56 82 ASP B CA 1
ATOM 3743 C C . ASP B 1 82 ? -6.875 25.891 26.453 1 89.56 82 ASP B C 1
ATOM 3745 O O . ASP B 1 82 ? -8.031 25.516 26.609 1 89.56 82 ASP B O 1
ATOM 3749 N N . VAL B 1 83 ? -5.93 25.141 25.953 1 88.31 83 VAL B N 1
ATOM 3750 C CA . VAL B 1 83 ? -6.215 23.75 25.625 1 88.31 83 VAL B CA 1
ATOM 3751 C C . VAL B 1 83 ? -5.273 22.828 26.391 1 88.31 83 VAL B C 1
ATOM 3753 O O . VAL B 1 83 ? -4.219 23.266 26.859 1 88.31 83 VAL B O 1
ATOM 3756 N N . LEU B 1 84 ? -5.594 21.562 26.562 1 88 84 LEU B N 1
ATOM 3757 C CA . LEU B 1 84 ? -4.746 20.578 27.219 1 88 84 LEU B CA 1
ATOM 3758 C C . LEU B 1 84 ? -3.449 20.359 26.453 1 88 84 LEU B C 1
ATOM 3760 O O . LEU B 1 84 ? -3.422 20.5 25.219 1 88 84 LEU B O 1
ATOM 3764 N N . ASN B 1 85 ? -2.379 20 27.188 1 88.88 85 ASN B N 1
ATOM 3765 C CA . ASN B 1 85 ? -1.094 19.703 26.562 1 88.88 85 ASN B CA 1
ATOM 3766 C C . ASN B 1 85 ? -1.051 18.281 25.984 1 88.88 85 ASN B C 1
ATOM 3768 O O . ASN B 1 85 ? -0.214 17.484 26.391 1 88.88 85 ASN B O 1
ATOM 3772 N N . VAL B 1 86 ? -1.938 18.047 25.031 1 89.69 86 VAL B N 1
ATOM 3773 C CA . VAL B 1 86 ? -2.02 16.781 24.312 1 89.69 86 VAL B CA 1
ATOM 3774 C C . VAL B 1 86 ? -2.07 17.062 22.797 1 89.69 86 VAL B C 1
ATOM 3776 O O . VAL B 1 86 ? -2.094 18.219 22.375 1 89.69 86 VAL B O 1
ATOM 3779 N N . ILE B 1 87 ? -2.088 16.031 22.062 1 93 87 ILE B N 1
ATOM 3780 C CA . ILE B 1 87 ? -2.131 16.156 20.609 1 93 87 ILE B CA 1
ATOM 3781 C C . ILE B 1 87 ? -3.539 16.562 20.172 1 93 87 ILE B C 1
ATOM 3783 O O . ILE B 1 87 ? -4.523 15.969 20.625 1 93 87 ILE B O 1
ATOM 3787 N N . HIS B 1 88 ? -3.666 17.594 19.391 1 95.06 88 HIS B N 1
ATOM 3788 C CA . HIS B 1 88 ? -4.887 17.984 18.688 1 95.06 88 HIS B CA 1
ATOM 3789 C C . HIS B 1 88 ? -4.746 17.797 17.188 1 95.06 88 HIS B C 1
ATOM 3791 O O . HIS B 1 88 ? -3.729 18.156 16.594 1 95.06 88 HIS B O 1
ATOM 3797 N N . GLU B 1 89 ? -5.754 17.141 16.562 1 96.62 89 GLU B N 1
ATOM 3798 C CA . GLU B 1 89 ? -5.699 16.75 15.164 1 96.62 89 GLU B CA 1
ATOM 3799 C C . GLU B 1 89 ? -7.035 16.984 14.469 1 96.62 89 GLU B C 1
ATOM 3801 O O . GLU B 1 89 ? -8.008 17.391 15.102 1 96.62 89 GLU B O 1
ATOM 3806 N N . ALA B 1 90 ? -7.078 16.812 13.195 1 97.94 90 ALA B N 1
ATOM 3807 C CA . ALA B 1 90 ? -8.266 16.734 12.352 1 97.94 90 ALA B CA 1
ATOM 3808 C C . ALA B 1 90 ? -9.07 18.031 12.398 1 97.94 90 ALA B C 1
ATOM 3810 O O . ALA B 1 90 ? -10.273 18 12.641 1 97.94 90 ALA B O 1
ATOM 3811 N N . PRO B 1 91 ? -8.414 19.094 12.219 1 98.25 91 PRO B N 1
ATOM 3812 C CA . PRO B 1 91 ? -9.227 20.312 12.102 1 98.25 91 PRO B CA 1
ATOM 3813 C C . PRO B 1 91 ? -10.086 20.328 10.844 1 98.25 91 PRO B C 1
ATOM 3815 O O . PRO B 1 91 ? -9.602 20.031 9.75 1 98.25 91 PRO B O 1
ATOM 3818 N N . VAL B 1 92 ? -11.367 20.641 11.039 1 98.44 92 VAL B N 1
ATOM 3819 C CA . VAL B 1 92 ? -12.305 20.734 9.93 1 98.44 92 VAL B CA 1
ATOM 3820 C C . VAL B 1 92 ? -13.203 21.953 10.109 1 98.44 92 VAL B C 1
ATOM 3822 O O . VAL B 1 92 ? -13.898 22.078 11.117 1 98.44 92 VAL B O 1
ATOM 3825 N N . TYR B 1 93 ? -13.164 22.828 9.133 1 98.31 93 TYR B N 1
ATOM 3826 C CA . TYR B 1 93 ? -14.031 24 9.125 1 98.31 93 TYR B CA 1
ATOM 3827 C C . TYR B 1 93 ? -15.32 23.719 8.367 1 98.31 93 TYR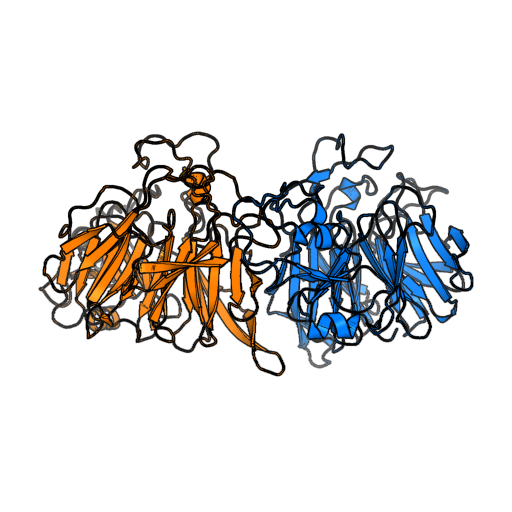 B C 1
ATOM 3829 O O . TYR B 1 93 ? -15.289 23.172 7.266 1 98.31 93 TYR B O 1
ATOM 3837 N N . VAL B 1 94 ? -16.375 24.078 8.961 1 97.88 94 VAL B N 1
ATOM 3838 C CA . VAL B 1 94 ? -17.672 23.984 8.32 1 97.88 94 VAL B CA 1
ATOM 3839 C C . VAL B 1 94 ? -18.312 25.375 8.258 1 97.88 94 VAL B C 1
ATOM 3841 O O . VAL B 1 94 ? -18.828 25.875 9.258 1 97.88 94 VAL B O 1
ATOM 3844 N N . ALA B 1 95 ? -18.406 25.859 7.074 1 96.75 95 ALA B N 1
ATOM 3845 C CA . ALA B 1 95 ? -18.828 27.25 6.875 1 96.75 95 ALA B CA 1
ATOM 3846 C C . ALA B 1 95 ? -20.297 27.438 7.25 1 96.75 95 ALA B C 1
ATOM 3848 O O . ALA B 1 95 ? -20.656 28.469 7.836 1 96.75 95 ALA B O 1
ATOM 3849 N N . GLU B 1 96 ? -21.109 26.516 6.906 1 95.56 96 GLU B N 1
ATOM 3850 C CA . GLU B 1 96 ? -22.562 26.656 7.098 1 95.56 96 GLU B CA 1
ATOM 3851 C C . GLU B 1 96 ? -22.891 26.906 8.562 1 95.56 96 GLU B C 1
ATOM 3853 O O . GLU B 1 96 ? -23.859 27.625 8.867 1 95.56 96 GLU B O 1
ATOM 3858 N N . VAL B 1 97 ? -22.094 26.328 9.445 1 96.19 97 VAL B N 1
ATOM 3859 C CA . VAL B 1 97 ? -22.359 26.547 10.859 1 96.19 97 VAL B CA 1
ATOM 3860 C C . VAL B 1 97 ? -21.281 27.422 11.469 1 96.19 97 VAL B C 1
ATOM 3862 O O . VAL B 1 97 ? -21.312 27.734 12.664 1 96.19 97 VAL B O 1
ATOM 3865 N N . ASN B 1 98 ? -20.328 27.859 10.695 1 97.5 98 ASN B N 1
ATOM 3866 C CA . ASN B 1 98 ? -19.172 28.688 11.07 1 97.5 98 ASN B CA 1
ATOM 3867 C C . ASN B 1 98 ? -18.469 28.125 12.297 1 97.5 98 ASN B C 1
ATOM 3869 O O . ASN B 1 98 ? -18.25 28.844 13.273 1 97.5 98 ASN B O 1
ATOM 3873 N N . LYS B 1 99 ? -18.125 26.875 12.227 1 97.94 99 LYS B N 1
ATOM 3874 C CA . LYS B 1 99 ? -17.438 26.172 13.312 1 97.94 99 LYS B CA 1
ATOM 3875 C C . LYS B 1 99 ? -16.188 25.453 12.812 1 97.94 99 LYS B C 1
ATOM 3877 O O . LYS B 1 99 ? -16.141 25.031 11.648 1 97.94 99 LYS B O 1
ATOM 3882 N N . LEU B 1 100 ? -15.227 25.391 13.688 1 98.38 100 LEU B N 1
ATOM 3883 C CA . LEU B 1 100 ? -14.039 24.578 13.5 1 98.38 100 LEU B CA 1
ATOM 3884 C C . LEU B 1 100 ? -14.039 23.391 14.453 1 98.38 100 LEU B C 1
ATOM 3886 O O . LEU B 1 100 ? -14.039 23.562 15.672 1 98.38 100 LEU B O 1
ATOM 3890 N N . PHE B 1 101 ? -14.102 22.203 13.883 1 98.25 101 PHE B N 1
ATOM 3891 C CA . PHE B 1 101 ? -14.008 20.984 14.68 1 98.25 101 PHE B CA 1
ATOM 3892 C C . PHE B 1 101 ? -12.555 20.516 14.789 1 98.25 101 PHE B C 1
ATOM 3894 O O . PHE B 1 101 ? -11.805 20.594 13.812 1 98.25 101 PHE B O 1
ATOM 3901 N N . VAL B 1 102 ? -12.141 20.094 16 1 98 102 VAL B N 1
ATOM 3902 C CA . VAL B 1 102 ? -10.781 19.625 16.25 1 98 102 VAL B CA 1
ATOM 3903 C C . VAL B 1 102 ? -10.812 18.422 17.203 1 98 102 VAL B C 1
ATOM 3905 O O . VAL B 1 102 ? -11.477 18.469 18.234 1 98 102 VAL B O 1
ATOM 3908 N N . THR B 1 103 ? -10.094 17.422 16.859 1 96.62 103 THR B N 1
ATOM 3909 C CA . THR B 1 103 ? -9.992 16.281 17.766 1 96.62 103 THR B CA 1
ATOM 3910 C C . THR B 1 103 ? -8.945 16.547 18.844 1 96.62 103 THR B C 1
ATOM 3912 O O . THR B 1 103 ? -7.855 17.047 18.562 1 96.62 103 THR B O 1
ATOM 3915 N N . GLN B 1 104 ? -9.297 16.297 20.062 1 92.94 104 GLN B N 1
ATOM 3916 C CA . GLN B 1 104 ? -8.359 16.297 21.188 1 92.94 104 GLN B CA 1
ATOM 3917 C C . GLN B 1 104 ? -8.031 14.867 21.609 1 92.94 104 GLN B C 1
ATOM 3919 O O . GLN B 1 104 ? -8.914 14.117 22.016 1 92.94 104 GLN B O 1
ATOM 3924 N N . ASP B 1 105 ? -6.766 14.5 21.547 1 87.94 105 ASP B N 1
ATOM 3925 C CA . ASP B 1 105 ? -6.355 13.172 22 1 87.94 105 ASP B CA 1
ATOM 3926 C C . ASP B 1 105 ? -6.531 13.039 23.516 1 87.94 105 ASP B C 1
ATOM 3928 O O . ASP B 1 105 ? -6.574 14.039 24.234 1 87.94 105 ASP B O 1
ATOM 3932 N N . GLY B 1 106 ? -6.695 11.875 23.984 1 81.12 106 GLY B N 1
ATOM 3933 C CA . GLY B 1 106 ? -6.805 11.562 25.391 1 81.12 106 GLY B CA 1
ATOM 3934 C C . GLY B 1 106 ? -6.48 10.117 25.719 1 81.12 106 GLY B C 1
ATOM 3935 O O . GLY B 1 106 ? -6.012 9.375 24.844 1 81.12 106 GLY B O 1
ATOM 3936 N N . PRO B 1 107 ? -6.637 9.891 27.047 1 76 107 PRO B N 1
ATOM 3937 C CA . PRO B 1 107 ? -6.367 8.508 27.453 1 76 107 PRO B CA 1
ATOM 3938 C C . PRO B 1 107 ? -7.289 7.5 26.766 1 76 107 PRO B C 1
ATOM 3940 O O . PRO B 1 107 ? -8.312 7.887 26.188 1 76 107 PRO B O 1
ATOM 3943 N N . PRO B 1 108 ? -6.832 6.285 26.812 1 70.5 108 PRO B N 1
ATOM 3944 C CA . PRO B 1 108 ? -7.699 5.25 26.25 1 70.5 108 PRO B CA 1
ATOM 3945 C C . PRO B 1 108 ? -9.148 5.375 26.703 1 70.5 108 PRO B C 1
ATOM 3947 O O . PRO B 1 108 ? -9.406 5.531 27.906 1 70.5 108 PRO B O 1
ATOM 3950 N N . GLY B 1 109 ? -10.016 5.473 25.719 1 74 109 GLY B N 1
ATOM 3951 C CA . GLY B 1 109 ? -11.438 5.559 26.031 1 74 109 GLY B CA 1
ATOM 3952 C C . GLY B 1 109 ? -11.977 6.977 25.953 1 74 109 GLY B C 1
ATOM 3953 O O . GLY B 1 109 ? -13.188 7.18 25.906 1 74 109 GLY B O 1
ATOM 3954 N N . PHE B 1 110 ? -11.117 7.926 25.797 1 75.88 110 PHE B N 1
ATOM 3955 C CA . PHE B 1 110 ? -11.531 9.32 25.766 1 75.88 110 PHE B CA 1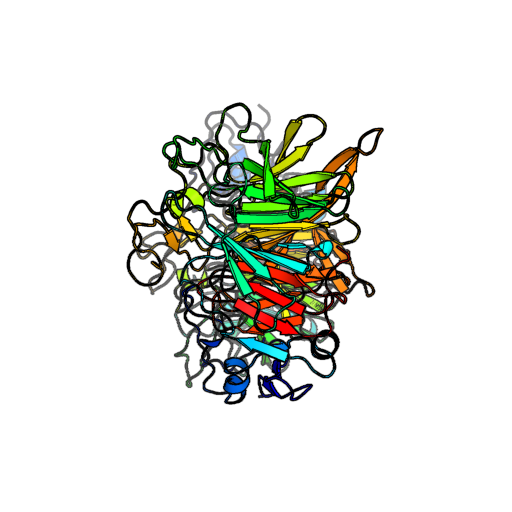
ATOM 3956 C C . PHE B 1 110 ? -12.039 9.695 24.375 1 75.88 110 PHE B C 1
ATOM 3958 O O . PHE B 1 110 ? -11.391 9.398 23.359 1 75.88 110 PHE B O 1
ATOM 3965 N N . GLN B 1 111 ? -13.227 10.109 24.359 1 70.62 111 GLN B N 1
ATOM 3966 C CA . GLN B 1 111 ? -13.836 10.555 23.109 1 70.62 111 GLN B CA 1
ATOM 3967 C C . GLN B 1 111 ? -13.922 12.078 23.047 1 70.62 111 GLN B C 1
ATOM 3969 O O . GLN B 1 111 ? -14.828 12.68 23.641 1 70.62 111 GLN B O 1
ATOM 3974 N N . GLY B 1 112 ? -12.906 12.609 22.375 1 86.06 112 GLY B N 1
ATOM 3975 C CA . GLY B 1 112 ? -12.859 14.055 22.484 1 86.06 112 GLY B CA 1
ATOM 3976 C C . GLY B 1 112 ? -12.797 14.758 21.141 1 86.06 112 GLY B C 1
ATOM 3977 O O . GLY B 1 112 ? -11.797 14.664 20.438 1 86.06 112 GLY B O 1
ATOM 3978 N N . ILE B 1 113 ? -13.898 15.305 20.672 1 94.5 113 ILE B N 1
ATOM 3979 C CA . ILE B 1 113 ? -13.945 16.266 19.578 1 94.5 113 ILE B CA 1
ATOM 3980 C C . ILE B 1 113 ? -14.375 17.625 20.109 1 94.5 113 ILE B C 1
ATOM 3982 O O . ILE B 1 113 ? -15.406 17.75 20.781 1 94.5 113 ILE B O 1
ATOM 3986 N N . LEU B 1 114 ? -13.523 18.609 19.828 1 96.19 114 LEU B N 1
ATOM 3987 C CA . LEU B 1 114 ? -13.828 20 20.188 1 96.19 114 LEU B CA 1
ATOM 3988 C C . LEU B 1 114 ? -14.539 20.703 19.031 1 96.19 114 LEU B C 1
ATOM 3990 O O . LEU B 1 114 ? -14.289 20.406 17.859 1 96.19 114 LEU B O 1
ATOM 3994 N N . SER B 1 115 ? -15.414 21.594 19.406 1 97.12 115 SER B N 1
ATOM 3995 C CA . SER B 1 115 ? -15.992 22.547 18.484 1 97.12 115 SER B CA 1
ATOM 3996 C C . SER B 1 115 ? -15.656 23.984 18.891 1 97.12 115 SER B C 1
ATOM 3998 O O . SER B 1 115 ? -15.93 24.391 20.016 1 97.12 115 SER B O 1
ATOM 4000 N N . LEU B 1 116 ? -15.008 24.656 18.016 1 97.81 116 LEU B N 1
ATOM 4001 C CA . LEU B 1 116 ? -14.766 26.094 18.172 1 97.81 116 LEU B CA 1
ATOM 4002 C C . LEU B 1 116 ? -15.82 26.906 17.422 1 97.81 116 LEU B C 1
ATOM 4004 O O . LEU B 1 116 ? -15.875 26.859 16.188 1 97.81 116 LEU B O 1
ATOM 4008 N N . ASP B 1 117 ? -16.688 27.625 18.125 1 98.06 117 ASP B N 1
ATOM 4009 C CA . ASP B 1 117 ? -17.672 28.516 17.516 1 98.06 117 ASP B CA 1
ATOM 4010 C C . ASP B 1 117 ? -17.047 29.844 17.094 1 98.06 117 ASP B C 1
ATOM 4012 O O . ASP B 1 117 ? -16.781 30.703 17.938 1 98.06 117 ASP B O 1
ATOM 4016 N N . LEU B 1 118 ? -16.891 30.016 15.836 1 97.62 118 LEU B N 1
ATOM 4017 C CA . LEU B 1 118 ? -16.109 31.125 15.305 1 97.62 118 LEU B CA 1
ATOM 4018 C C . LEU B 1 118 ? -16.969 32.375 15.172 1 97.62 118 LEU B C 1
ATOM 4020 O O . LEU B 1 118 ? -16.5 33.406 14.695 1 97.62 118 LEU B O 1
ATOM 4024 N N . ASN B 1 119 ? -18.219 32.312 15.594 1 96.69 119 ASN B N 1
ATOM 4025 C CA . ASN B 1 119 ? -19.047 33.531 15.68 1 96.69 119 ASN B CA 1
ATOM 4026 C C . ASN B 1 119 ? -18.609 34.438 16.828 1 96.69 119 ASN B C 1
ATOM 4028 O O . ASN B 1 119 ? -19.016 35.594 16.906 1 96.69 119 ASN B O 1
ATOM 4032 N N . TYR B 1 120 ? -17.766 33.844 17.625 1 95.5 120 TYR B N 1
ATOM 4033 C CA . TYR B 1 120 ? -17.219 34.594 18.766 1 95.5 120 TYR B CA 1
ATOM 4034 C C . TYR B 1 120 ? -15.719 34.781 18.641 1 95.5 120 TYR B C 1
ATOM 4036 O O . TYR B 1 120 ? -15.031 33.938 18.031 1 95.5 120 TYR B O 1
ATOM 4044 N N . ASP B 1 121 ? -15.133 35.875 19.234 1 90.19 121 ASP B N 1
ATOM 4045 C CA . ASP B 1 121 ? -13.703 36.156 19.25 1 90.19 121 ASP B CA 1
ATOM 4046 C C . ASP B 1 121 ? -13.234 36.594 20.641 1 90.19 121 ASP B C 1
ATOM 4048 O O . ASP B 1 121 ? -13.547 37.688 21.094 1 90.19 121 ASP B O 1
ATOM 4052 N N . PRO B 1 122 ? -12.555 35.812 21.422 1 92.44 122 PRO B N 1
ATOM 4053 C CA . PRO B 1 122 ? -12.086 34.469 21.016 1 92.44 122 PRO B CA 1
ATOM 4054 C C . PRO B 1 122 ? -13.219 33.469 20.891 1 92.44 122 PRO B C 1
ATOM 4056 O O . PRO B 1 122 ? -14.305 33.656 21.438 1 92.44 122 PRO B O 1
ATOM 4059 N N . PRO B 1 123 ? -12.961 32.375 20.141 1 96.56 123 PRO B N 1
ATOM 4060 C CA . PRO B 1 123 ? -14.023 31.406 19.922 1 96.56 123 PRO B CA 1
ATOM 4061 C C . PRO B 1 123 ? -14.477 30.719 21.219 1 96.56 123 PRO B C 1
ATOM 4063 O O . PRO B 1 123 ? -13.672 30.5 22.125 1 96.56 123 PRO B O 1
ATOM 4066 N N . ASN B 1 124 ? -15.82 30.422 21.25 1 95.88 124 ASN B N 1
ATOM 4067 C CA . ASN B 1 124 ? -16.312 29.516 22.281 1 95.88 124 ASN B CA 1
ATOM 4068 C C . ASN B 1 124 ? -15.945 28.062 21.969 1 95.88 124 ASN B C 1
ATOM 4070 O O . ASN B 1 124 ? -16.188 27.578 20.859 1 95.88 124 ASN B O 1
ATOM 4074 N N . VAL B 1 125 ? -15.297 27.453 22.969 1 95.56 125 VAL B N 1
ATOM 4075 C CA . VAL B 1 125 ? -14.852 26.078 22.781 1 95.56 125 VAL B CA 1
ATOM 4076 C C . VAL B 1 125 ? -15.734 25.141 23.594 1 95.56 125 VAL B C 1
ATOM 4078 O O . VAL B 1 125 ? -16 25.391 24.781 1 95.56 125 VAL B O 1
ATOM 4081 N N . SER B 1 126 ? -16.234 24.078 22.984 1 94.69 126 SER B N 1
ATOM 4082 C CA . SER B 1 126 ? -17.016 23.047 23.672 1 94.69 126 SER B CA 1
ATOM 4083 C C . SER B 1 126 ? -16.719 21.656 23.109 1 94.69 126 SER B C 1
ATOM 4085 O O . SER B 1 126 ? -16.219 21.531 22 1 94.69 126 SER B O 1
ATOM 4087 N N . PHE B 1 127 ? -16.953 20.625 23.922 1 93.88 127 PHE B N 1
ATOM 4088 C CA . PHE B 1 127 ? -16.875 19.25 23.438 1 93.88 127 PHE B CA 1
ATOM 4089 C C . PHE B 1 127 ? -18.141 18.875 22.672 1 93.88 127 PHE B C 1
ATOM 4091 O O . PHE B 1 127 ? -19.234 19.266 23.047 1 93.88 127 PHE B O 1
ATOM 4098 N N . VAL B 1 128 ? -17.891 18.141 21.625 1 93.31 128 VAL B N 1
ATOM 4099 C CA . VAL B 1 128 ? -18.969 17.609 20.797 1 93.31 128 VAL B CA 1
ATOM 4100 C C . VAL B 1 128 ? -19.156 16.125 21.047 1 93.31 128 VAL B C 1
ATOM 4102 O O . VAL B 1 128 ? -18.172 15.383 21.188 1 93.31 128 VAL B O 1
ATOM 4105 N N . GLU B 1 129 ? -20.422 15.727 21.125 1 92.06 129 GLU B N 1
ATOM 4106 C CA . GLU B 1 129 ? -20.75 14.305 21.25 1 92.06 129 GLU B CA 1
ATOM 4107 C C . GLU B 1 129 ? -21.453 13.805 19.984 1 92.06 129 GLU B C 1
ATOM 4109 O O . GLU B 1 129 ? -22.625 14.094 19.766 1 92.06 129 GLU B O 1
ATOM 4114 N N . LEU B 1 130 ? -20.703 13.07 19.234 1 96.25 130 LEU B N 1
ATOM 4115 C CA . LEU B 1 130 ? -21.328 12.453 18.062 1 96.25 130 LEU B CA 1
ATOM 4116 C C . LEU B 1 130 ? -22.234 11.297 18.469 1 96.25 130 LEU B C 1
ATOM 4118 O O . LEU B 1 130 ? -22.078 10.734 19.562 1 96.25 130 LEU B O 1
ATOM 4122 N N . ASP B 1 131 ? -23.188 11.008 17.609 1 96.19 131 ASP B N 1
ATOM 4123 C CA . ASP B 1 131 ? -24.125 9.914 17.859 1 96.19 131 ASP B CA 1
ATOM 4124 C C . ASP B 1 131 ? -24.172 8.961 16.656 1 96.19 131 ASP B C 1
ATOM 4126 O O . ASP B 1 131 ? -24.797 9.273 15.641 1 96.19 131 ASP B O 1
ATOM 4130 N N . PRO B 1 132 ? -23.734 7.82 16.844 1 95.25 132 PRO B N 1
ATOM 4131 C CA . PRO B 1 132 ? -22.938 7.297 17.969 1 95.25 132 PRO B CA 1
ATOM 4132 C C . PRO B 1 132 ? -21.578 7.973 18.078 1 95.25 132 PRO B C 1
ATOM 4134 O O . PRO B 1 132 ? -21.125 8.633 17.141 1 95.25 132 PRO B O 1
ATOM 4137 N N . PRO B 1 133 ? -20.938 7.805 19.234 1 95.12 133 PRO B N 1
ATOM 4138 C CA . PRO B 1 133 ? -19.625 8.398 19.422 1 95.12 133 PRO B CA 1
ATOM 4139 C C . PRO B 1 133 ? -18.562 7.762 18.531 1 95.12 133 PRO B C 1
ATOM 4141 O O . PRO B 1 133 ? -18.688 6.594 18.156 1 95.12 133 PRO B O 1
ATOM 4144 N N . ILE B 1 134 ? -17.547 8.547 18.203 1 95.75 134 ILE B N 1
ATOM 4145 C CA . ILE B 1 134 ? -16.391 8.07 17.453 1 95.75 134 ILE B CA 1
ATOM 4146 C C . ILE B 1 134 ? -15.117 8.281 18.266 1 95.75 134 ILE B C 1
ATOM 4148 O O . ILE B 1 134 ? -14.82 9.398 18.703 1 95.75 134 ILE B O 1
ATOM 4152 N N . TYR B 1 135 ? -14.414 7.219 18.453 1 95.62 135 TYR B N 1
ATOM 4153 C CA . TYR B 1 135 ? -13.234 7.191 19.297 1 95.62 135 TYR B CA 1
ATOM 4154 C C . TYR B 1 135 ? -11.977 7.523 18.5 1 95.62 135 TYR B C 1
ATOM 4156 O O . TYR B 1 135 ? -11.602 6.781 17.594 1 95.62 135 TYR B O 1
ATOM 4164 N N . GLN B 1 136 ? -11.344 8.719 18.797 1 95.06 136 GLN B N 1
ATOM 4165 C CA . GLN B 1 136 ? -10 9.117 18.406 1 95.06 136 GLN B CA 1
ATOM 4166 C C . GLN B 1 136 ? -9.891 9.312 16.891 1 95.06 136 GLN B C 1
ATOM 4168 O O . GLN B 1 136 ? -9.055 8.688 16.25 1 95.06 136 GLN B O 1
ATOM 4173 N N . PRO B 1 137 ? -10.648 10.203 16.25 1 96.88 137 PRO B N 1
ATOM 4174 C CA . PRO B 1 137 ? -10.328 10.648 14.891 1 96.88 137 PRO B CA 1
ATOM 4175 C C . PRO B 1 137 ? -8.992 11.367 14.805 1 96.88 137 PRO B C 1
ATOM 4177 O O . PRO B 1 137 ? -8.57 12.023 15.766 1 96.88 137 PRO B O 1
ATOM 4180 N N . THR B 1 138 ? -8.297 11.234 13.68 1 97.06 138 THR B N 1
ATOM 4181 C CA . THR B 1 138 ? -6.984 11.867 13.523 1 97.06 138 THR B CA 1
ATOM 4182 C C . THR B 1 138 ? -6.941 12.719 12.266 1 97.06 138 THR B C 1
ATOM 4184 O O . THR B 1 138 ? -6.156 13.664 12.18 1 97.06 138 THR B O 1
ATOM 4187 N N . GLY B 1 139 ? -7.688 12.414 11.273 1 98.25 139 GLY B N 1
ATOM 4188 C CA . GLY B 1 139 ? -7.84 13.195 10.062 1 98.25 139 GLY B CA 1
ATOM 4189 C C . GLY B 1 139 ? -9.273 13.586 9.773 1 98.25 139 GLY B C 1
ATOM 4190 O O . GLY B 1 139 ? -10.203 12.906 10.211 1 98.25 139 GLY B O 1
ATOM 4191 N N . GLY B 1 140 ? -9.445 14.711 9.016 1 98.31 140 GLY B N 1
ATOM 4192 C CA . GLY B 1 140 ? -10.789 15.133 8.672 1 98.31 140 GLY B CA 1
ATOM 4193 C C . GLY B 1 140 ? -10.836 16.047 7.453 1 98.31 140 GLY B C 1
ATOM 4194 O O . GLY B 1 140 ? -9.883 16.781 7.188 1 98.31 140 GLY B O 1
ATOM 4195 N N . VAL B 1 141 ? -11.992 15.922 6.816 1 98.19 141 VAL B N 1
ATOM 4196 C CA . VAL B 1 141 ? -12.234 16.797 5.676 1 98.19 141 VAL B CA 1
ATOM 4197 C C . VAL B 1 141 ? -13.734 17.031 5.512 1 98.19 141 VAL B C 1
ATOM 4199 O O . VAL B 1 141 ? -14.539 16.125 5.73 1 98.19 141 VAL B O 1
ATOM 4202 N N . TYR B 1 142 ? -14.078 18.25 5.219 1 97.75 142 TYR B N 1
ATOM 4203 C CA . TYR B 1 142 ? -15.453 18.562 4.863 1 97.75 142 TYR B CA 1
ATOM 4204 C C . TYR B 1 142 ? -15.711 18.312 3.381 1 97.75 142 TYR B C 1
ATOM 4206 O O . TYR B 1 142 ? -14.898 18.703 2.533 1 97.75 142 TYR B O 1
ATOM 4214 N N . ASN B 1 143 ? -16.781 17.625 3.125 1 97.12 143 ASN B N 1
ATOM 4215 C CA . ASN B 1 143 ? -17.188 17.406 1.742 1 97.12 143 ASN B CA 1
ATOM 4216 C C . ASN B 1 143 ? -18.391 18.266 1.373 1 97.12 143 ASN B C 1
ATOM 4218 O O . ASN B 1 143 ? -19.531 17.953 1.745 1 97.12 143 ASN B O 1
ATOM 4222 N N . PRO B 1 144 ? -18.172 19.266 0.543 1 94.25 144 PRO B N 1
ATOM 4223 C CA . PRO B 1 144 ? -19.297 20.156 0.206 1 94.25 144 PRO B CA 1
ATOM 4224 C C . PRO B 1 144 ? -20.359 19.469 -0.634 1 94.25 144 PRO B C 1
ATOM 4226 O O . PRO B 1 144 ? -21.516 19.891 -0.639 1 94.25 144 PRO B O 1
ATOM 4229 N N . ALA B 1 145 ? -20.016 18.406 -1.331 1 94.69 145 ALA B N 1
ATOM 4230 C CA . ALA B 1 145 ? -20.953 17.719 -2.215 1 94.69 145 ALA B CA 1
ATOM 4231 C C . ALA B 1 145 ? -22.125 17.156 -1.428 1 94.69 145 ALA B C 1
ATOM 4233 O O . ALA B 1 145 ? -23.266 17.109 -1.926 1 94.69 145 ALA B O 1
ATOM 4234 N N . ASP B 1 146 ? -21.891 16.766 -0.174 1 96.5 146 ASP B N 1
ATOM 4235 C CA . ASP B 1 146 ? -22.984 16.172 0.58 1 96.5 146 ASP B CA 1
ATOM 4236 C C . ASP B 1 146 ? -23.141 16.828 1.947 1 96.5 146 ASP B C 1
ATOM 4238 O O . ASP B 1 146 ? -24.031 16.469 2.723 1 96.5 146 ASP B O 1
ATOM 4242 N N . GLY B 1 147 ? -22.25 17.781 2.264 1 97 147 GLY B N 1
ATOM 4243 C CA . GLY B 1 147 ? -22.344 18.531 3.502 1 97 147 GLY B CA 1
ATOM 4244 C C . GLY B 1 147 ? -21.891 17.75 4.715 1 97 147 GLY B C 1
ATOM 4245 O O . GLY B 1 147 ? -22.219 18.094 5.852 1 97 147 GLY B O 1
ATOM 4246 N N . MET B 1 148 ? -21.141 16.656 4.531 1 98.19 148 MET B N 1
ATOM 4247 C CA . MET B 1 148 ? -20.688 15.805 5.629 1 98.19 148 MET B CA 1
ATOM 4248 C C . MET B 1 148 ? -19.219 16.047 5.953 1 98.19 148 MET B C 1
ATOM 4250 O O . MET B 1 148 ? -18.469 16.5 5.098 1 98.19 148 MET B O 1
ATOM 4254 N N . VAL B 1 149 ? -18.859 15.789 7.18 1 98.5 149 VAL B N 1
ATOM 4255 C CA . VAL B 1 149 ? -17.469 15.719 7.594 1 98.5 149 VAL B CA 1
ATOM 4256 C C . VAL B 1 149 ? -17 14.266 7.59 1 98.5 149 VAL B C 1
ATOM 4258 O O . VAL B 1 149 ? -17.609 13.406 8.234 1 98.5 149 VAL B O 1
ATOM 4261 N N . TYR B 1 150 ? -16 13.992 6.867 1 98.81 150 TYR B N 1
ATOM 4262 C CA . TYR B 1 150 ? -15.391 12.664 6.824 1 98.81 150 TYR B CA 1
ATOM 4263 C C . TYR B 1 150 ? -14.172 12.594 7.727 1 98.81 150 TYR B C 1
ATOM 4265 O O . TYR B 1 150 ? -13.375 13.539 7.785 1 98.81 150 TYR B O 1
ATOM 4273 N N . LEU B 1 151 ? -14.023 11.438 8.414 1 98.69 151 LEU B N 1
ATOM 4274 C CA . LEU B 1 151 ? -12.969 11.281 9.406 1 98.69 151 LEU B CA 1
ATOM 4275 C C . LEU B 1 151 ? -12.133 10.039 9.125 1 98.69 151 LEU B C 1
ATOM 4277 O O . LEU B 1 151 ? -12.68 8.977 8.805 1 98.69 151 LEU B O 1
ATOM 4281 N N . ALA B 1 152 ? -10.844 10.164 9.125 1 98.81 152 ALA B N 1
ATOM 4282 C CA . ALA B 1 152 ? -9.953 9.039 9.391 1 98.81 152 ALA B CA 1
ATOM 4283 C C . ALA B 1 152 ? -9.828 8.789 10.891 1 98.81 152 ALA B C 1
ATOM 4285 O O . ALA B 1 152 ? -9.484 9.695 11.656 1 98.81 152 ALA B O 1
ATOM 4286 N N . VAL B 1 153 ? -10.102 7.594 11.297 1 98.19 153 VAL B N 1
ATOM 4287 C CA . VAL B 1 153 ? -10.188 7.277 12.719 1 98.19 153 VAL B CA 1
ATOM 4288 C C . VAL B 1 153 ? -9.148 6.223 13.078 1 98.19 153 VAL B C 1
ATOM 4290 O O . VAL B 1 153 ? -9.211 5.09 12.594 1 98.19 153 VAL B O 1
ATOM 4293 N N . GLN B 1 154 ? -8.273 6.586 13.977 1 97.31 154 GLN B N 1
ATOM 4294 C CA . GLN B 1 154 ? -7.18 5.68 14.289 1 97.31 154 GLN B CA 1
ATOM 4295 C C . GLN B 1 154 ? -7.52 4.797 15.484 1 97.31 154 GLN B C 1
ATOM 4297 O O . GLN B 1 154 ? -6.93 3.73 15.664 1 97.31 154 GLN B O 1
ATOM 4302 N N . GLY B 1 155 ? -8.508 5.113 16.234 1 95.81 155 GLY B N 1
ATOM 4303 C CA . GLY B 1 155 ? -8.766 4.457 17.516 1 95.81 155 GLY B CA 1
ATOM 4304 C C . GLY B 1 155 ? -9.336 3.061 17.359 1 95.81 155 GLY B C 1
ATOM 4305 O O . GLY B 1 155 ? -10.297 2.859 16.609 1 95.81 155 GLY B O 1
ATOM 4306 N N . PHE B 1 156 ? -8.773 2.135 18.031 1 96.38 156 PHE B N 1
ATOM 4307 C CA . PHE B 1 156 ? -9.297 0.781 18.188 1 96.38 156 PHE B CA 1
ATOM 4308 C C . PHE B 1 156 ? -9.391 0.412 19.672 1 96.38 156 PHE B C 1
ATOM 4310 O O . PHE B 1 156 ? -8.391 0.439 20.391 1 96.38 156 PHE B O 1
ATOM 4317 N N . ASN B 1 157 ? -10.562 0.128 20.094 1 94.31 157 ASN B N 1
ATOM 4318 C CA . ASN B 1 157 ? -10.812 -0.222 21.484 1 94.31 157 ASN B CA 1
ATOM 4319 C C . ASN B 1 157 ? -12.094 -1.042 21.641 1 94.31 157 ASN B C 1
ATOM 4321 O O . ASN B 1 157 ? -13.148 -0.653 21.141 1 94.31 157 ASN B O 1
ATOM 4325 N N . GLU B 1 158 ? -12.055 -2.133 22.312 1 92.75 158 GLU B N 1
ATOM 4326 C CA . GLU B 1 158 ? -13.195 -3.039 22.453 1 92.75 158 GLU B CA 1
ATOM 4327 C C . GLU B 1 158 ? -13.914 -2.811 23.781 1 92.75 158 GLU B C 1
ATOM 4329 O O . GLU B 1 158 ? -14.875 -3.518 24.109 1 92.75 158 GLU B O 1
ATOM 4334 N N . SER B 1 159 ? -13.461 -1.898 24.547 1 92.06 159 SER B N 1
ATOM 4335 C CA . SER B 1 159 ? -14.008 -1.664 25.891 1 92.06 159 SER B CA 1
ATOM 4336 C C . SER B 1 159 ? -14.297 -0.184 26.109 1 92.06 159 SER B C 1
ATOM 4338 O O . SER B 1 159 ? -13.906 0.384 27.125 1 92.06 159 SER B O 1
ATOM 4340 N N . LEU B 1 160 ? -14.984 0.396 25.188 1 92.44 160 LEU B N 1
ATOM 4341 C CA . LEU B 1 160 ? -15.359 1.802 25.312 1 92.44 160 LEU B CA 1
ATOM 4342 C C . LEU B 1 160 ? -16.578 1.965 26.203 1 92.44 160 LEU B C 1
ATOM 4344 O O . LEU B 1 160 ? -17.281 0.987 26.5 1 92.44 160 LEU B O 1
ATOM 4348 N N . PRO B 1 161 ? -16.812 3.182 26.641 1 87.94 161 PRO B N 1
ATOM 4349 C CA . PRO B 1 161 ? -18.016 3.412 27.469 1 87.94 161 PRO B CA 1
ATOM 4350 C C . PRO B 1 161 ? -19.297 2.941 26.781 1 87.94 161 PRO B C 1
ATOM 4352 O O . PRO B 1 161 ? -19.391 2.967 25.562 1 87.94 161 PRO B O 1
ATOM 4355 N N . ASN B 1 162 ? -20.281 2.498 27.578 1 88.25 162 ASN B N 1
ATOM 4356 C CA . ASN B 1 162 ? -21.609 2.057 27.156 1 88.25 162 ASN B CA 1
ATOM 4357 C C . ASN B 1 162 ? -21.516 0.811 26.281 1 88.25 162 ASN B C 1
ATOM 4359 O O . ASN B 1 162 ? -22.359 0.602 25.406 1 88.25 162 ASN B O 1
ATOM 4363 N N . GLY B 1 163 ? -20.359 0.069 26.391 1 89.69 163 GLY B N 1
ATOM 4364 C CA . GLY B 1 163 ? -20.203 -1.208 25.703 1 89.69 163 GLY B CA 1
ATOM 4365 C C . GLY B 1 163 ? -19.844 -1.062 24.234 1 89.69 163 GLY B C 1
ATOM 4366 O O . GLY B 1 163 ? -19.922 -2.027 23.469 1 89.69 163 GLY B O 1
ATOM 4367 N N . LEU B 1 164 ? -19.469 0.093 23.922 1 92.06 164 LEU B N 1
ATOM 4368 C CA . LEU B 1 164 ? -19.125 0.355 22.531 1 92.06 164 LEU B CA 1
ATOM 4369 C C . LEU B 1 164 ? -17.812 -0.326 22.156 1 92.06 164 LEU B C 1
ATOM 4371 O O . LEU B 1 164 ? -16.859 -0.308 22.922 1 92.06 164 LEU B O 1
ATOM 4375 N N . LYS B 1 165 ? -17.812 -1.043 21.047 1 95.06 165 LYS B N 1
ATOM 4376 C CA . LYS B 1 165 ? -16.625 -1.598 20.406 1 95.06 165 LYS B CA 1
ATOM 4377 C C . LYS B 1 165 ? -16.312 -0.887 19.094 1 95.06 165 LYS B C 1
ATOM 4379 O O . LYS B 1 165 ? -17.219 -0.579 18.328 1 95.06 165 LYS B O 1
ATOM 4384 N N . GLN B 1 166 ? -15.062 -0.548 18.938 1 96.19 166 GLN B N 1
ATOM 4385 C CA . GLN B 1 166 ? -14.68 0.207 17.75 1 96.19 166 GLN B CA 1
ATOM 4386 C C . GLN B 1 166 ? -13.359 -0.303 17.172 1 96.19 166 GLN B C 1
ATOM 4388 O O . GLN B 1 166 ? -12.43 -0.599 17.922 1 96.19 166 GLN B O 1
ATOM 4393 N N . HIS B 1 167 ? -13.352 -0.481 15.891 1 97.69 167 HIS B N 1
ATOM 4394 C CA . HIS B 1 167 ? -12.117 -0.637 15.125 1 97.69 167 HIS B CA 1
ATOM 4395 C C . HIS B 1 167 ? -11.758 0.647 14.383 1 97.69 167 HIS B C 1
ATOM 4397 O O . HIS B 1 167 ? -12.609 1.523 14.211 1 97.69 167 HIS B O 1
ATOM 4403 N N . ALA B 1 168 ? -10.484 0.771 14.023 1 98.12 168 ALA B N 1
ATOM 4404 C CA . ALA B 1 168 ? -10.055 1.902 13.203 1 98.12 168 ALA B CA 1
ATOM 4405 C C . ALA B 1 168 ? -10.719 1.874 11.836 1 98.12 168 ALA B C 1
ATOM 4407 O O . ALA B 1 168 ? -11.195 0.827 11.391 1 98.12 168 ALA B O 1
ATOM 4408 N N . GLY B 1 169 ? -10.805 3.068 11.211 1 98.62 169 GLY B N 1
ATOM 4409 C CA . GLY B 1 169 ? -11.422 3.098 9.898 1 98.62 169 GLY B CA 1
ATOM 4410 C C . GLY B 1 169 ? -11.836 4.492 9.461 1 98.62 169 GLY B C 1
ATOM 4411 O O . GLY B 1 169 ? -11.133 5.465 9.734 1 98.62 169 GLY B O 1
ATOM 4412 N N . ILE B 1 170 ? -12.867 4.52 8.594 1 98.88 170 ILE B N 1
ATOM 4413 C CA . ILE B 1 170 ? -13.398 5.758 8.047 1 98.88 170 ILE B CA 1
ATOM 4414 C C . ILE B 1 170 ? -14.852 5.938 8.492 1 98.88 170 ILE B C 1
ATOM 4416 O O . ILE B 1 170 ? -15.656 5.016 8.375 1 98.88 170 ILE B O 1
ATOM 4420 N N . ALA B 1 171 ? -15.141 7.086 9.016 1 98.62 171 ALA B N 1
ATOM 4421 C CA . ALA B 1 171 ? -16.5 7.469 9.422 1 98.62 171 ALA B CA 1
ATOM 4422 C C . ALA B 1 171 ? -16.844 8.867 8.914 1 98.62 171 ALA B C 1
ATOM 4424 O O . ALA B 1 171 ? -16 9.547 8.312 1 98.62 171 ALA B O 1
ATOM 4425 N N . ARG B 1 172 ? -18.125 9.203 9 1 98.69 172 ARG B N 1
ATOM 4426 C CA . ARG B 1 172 ? -18.547 10.562 8.703 1 98.69 172 ARG B CA 1
ATOM 4427 C C . ARG B 1 172 ? -19.656 11.016 9.648 1 98.69 172 ARG B C 1
ATOM 4429 O O . ARG B 1 172 ? -20.266 10.188 10.328 1 98.69 172 ARG B O 1
ATOM 4436 N N . PHE B 1 173 ? -19.828 12.328 9.719 1 98.56 173 PHE B N 1
ATOM 4437 C CA . PHE B 1 173 ? -20.906 12.852 10.547 1 98.56 173 PHE B CA 1
ATOM 4438 C C . PHE B 1 173 ? -21.484 14.125 9.938 1 98.56 173 PHE B C 1
ATOM 4440 O O . PHE B 1 173 ? -20.828 14.805 9.148 1 98.56 173 PHE B O 1
ATOM 4447 N N . ASP B 1 174 ? -22.734 14.383 10.219 1 98.62 174 ASP B N 1
ATOM 4448 C CA . ASP B 1 174 ? -23.422 15.625 9.883 1 98.62 174 ASP B CA 1
ATOM 4449 C C . ASP B 1 174 ? -23.094 16.719 10.891 1 98.62 174 ASP B C 1
ATOM 4451 O O . ASP B 1 174 ? -23.453 16.625 12.062 1 98.62 174 ASP B O 1
ATOM 4455 N N . PRO B 1 175 ? -22.438 17.766 10.398 1 97.81 175 PRO B N 1
ATOM 4456 C CA . PRO B 1 175 ? -22 18.781 11.352 1 97.81 175 PRO B CA 1
ATOM 4457 C C . PRO B 1 175 ? -23.156 19.578 11.938 1 97.81 175 PRO B C 1
ATOM 4459 O O . PRO B 1 175 ? -22.969 20.312 12.914 1 97.81 175 PRO B O 1
ATOM 4462 N N . LYS B 1 176 ? -24.344 19.453 11.383 1 96.81 176 LYS B N 1
ATOM 4463 C CA . LYS B 1 176 ? -25.516 20.156 11.898 1 96.81 176 LYS B CA 1
ATOM 4464 C C . LYS B 1 176 ? -26.234 19.312 12.961 1 96.81 176 LYS B C 1
ATOM 4466 O O . LYS B 1 176 ? -26.641 19.844 14 1 96.81 176 LYS B O 1
ATOM 4471 N N . THR B 1 177 ? -26.312 18 12.711 1 97.62 177 THR B N 1
ATOM 4472 C CA . THR B 1 177 ? -27.109 17.141 13.594 1 97.62 177 THR B CA 1
ATOM 4473 C C . THR B 1 177 ? -26.203 16.328 14.516 1 97.62 177 THR B C 1
ATOM 4475 O O . THR B 1 177 ? -26.656 15.773 15.516 1 97.62 177 THR B O 1
ATOM 4478 N N . LEU B 1 178 ? -24.969 16.188 14.141 1 97.5 178 LEU B N 1
ATOM 4479 C CA . LEU B 1 178 ? -23.953 15.445 14.859 1 97.5 178 LEU B CA 1
ATOM 4480 C C . LEU B 1 178 ? -24.219 13.945 14.797 1 97.5 178 LEU B C 1
ATOM 4482 O O . LEU B 1 178 ? -23.609 13.164 15.539 1 97.5 178 LEU B O 1
ATOM 4486 N N . LYS B 1 179 ? -25.094 13.555 13.906 1 98.5 179 LYS B N 1
ATOM 4487 C CA . LYS B 1 179 ? -25.266 12.133 13.633 1 98.5 179 LYS B CA 1
ATOM 4488 C C . LYS B 1 179 ? -24.094 11.578 12.828 1 98.5 179 LYS B C 1
ATOM 4490 O O . LYS B 1 179 ? -23.641 12.211 11.875 1 98.5 179 LYS B O 1
ATOM 4495 N N . SER B 1 180 ? -23.562 10.422 13.32 1 98 180 SER B N 1
ATOM 4496 C CA . SER B 1 180 ? -22.391 9.836 12.672 1 98 180 SER B CA 1
ATOM 4497 C C . SER B 1 180 ? -22.703 8.445 12.141 1 98 180 SER B C 1
ATOM 4499 O O . SER B 1 180 ? -23.703 7.832 12.516 1 98 180 SER B O 1
ATOM 4501 N N . GLU B 1 181 ? -21.891 7.988 11.188 1 97.69 181 GLU B N 1
ATOM 4502 C CA . GLU B 1 181 ? -21.969 6.637 10.641 1 97.69 181 GLU B CA 1
ATOM 4503 C C . GLU B 1 181 ? -20.609 6.145 10.172 1 97.69 181 GLU B C 1
ATOM 4505 O O . GLU B 1 181 ? -19.734 6.945 9.82 1 97.69 181 GLU B O 1
ATOM 4510 N N . TRP B 1 182 ? -20.422 4.832 10.242 1 97.75 182 TRP B N 1
ATOM 4511 C CA . TRP B 1 182 ? -19.203 4.18 9.781 1 97.75 182 TRP B CA 1
ATOM 4512 C C . TRP B 1 182 ? -19.344 3.756 8.32 1 97.75 182 TRP B C 1
ATOM 4514 O O . TRP B 1 182 ? -20.391 3.281 7.898 1 97.75 182 TRP B O 1
ATOM 4524 N N . LEU B 1 183 ? -18.234 3.91 7.574 1 98.31 183 LEU B N 1
ATOM 4525 C CA . LEU B 1 183 ? -18.219 3.541 6.16 1 98.31 183 LEU B CA 1
ATOM 4526 C C . LEU B 1 183 ? -17.281 2.363 5.926 1 98.31 183 LEU B C 1
ATOM 4528 O O . LEU B 1 183 ? -17.516 1.537 5.043 1 98.31 183 LEU B O 1
ATOM 4532 N N . LEU B 1 184 ? -16.219 2.275 6.672 1 98.69 184 LEU B N 1
ATOM 4533 C CA . LEU B 1 184 ? -15.141 1.319 6.5 1 98.69 184 LEU B CA 1
ATOM 4534 C C . LEU B 1 184 ? -14.461 1.018 7.832 1 98.69 184 LEU B C 1
ATOM 4536 O O . LEU B 1 184 ? -14.156 1.933 8.602 1 98.69 184 LEU B O 1
ATOM 4540 N N . ASN B 1 185 ? -14.188 -0.333 8.133 1 98.44 185 ASN B N 1
ATOM 4541 C CA . ASN B 1 185 ? -13.539 -0.558 9.422 1 98.44 185 ASN B CA 1
ATOM 4542 C C . ASN B 1 185 ? -12.586 -1.75 9.367 1 98.44 185 ASN B C 1
ATOM 4544 O O . ASN B 1 185 ? -12.156 -2.258 10.406 1 98.44 185 ASN B O 1
ATOM 4548 N N . ASN B 1 186 ? -12.258 -2.238 8.102 1 97.94 186 ASN B N 1
ATOM 4549 C CA . ASN B 1 186 ? -11.344 -3.363 7.957 1 97.94 186 ASN B CA 1
ATOM 4550 C C . ASN B 1 186 ? -10.836 -3.492 6.523 1 97.94 186 ASN B C 1
ATOM 4552 O O . ASN B 1 186 ? -11.367 -2.855 5.609 1 97.94 186 ASN B O 1
ATOM 4556 N N . TYR B 1 187 ? -9.797 -4.145 6.344 1 97.81 187 TYR B N 1
ATOM 4557 C CA . TYR B 1 187 ? -9.359 -4.656 5.051 1 97.81 187 TYR B CA 1
ATOM 4558 C C . TYR B 1 187 ? -9.453 -6.176 5.004 1 97.81 187 TYR B C 1
ATOM 4560 O O . TYR B 1 187 ? -8.523 -6.879 5.41 1 97.81 187 TYR B O 1
ATOM 4568 N N . TYR B 1 188 ? -10.594 -6.656 4.516 1 96.06 188 TYR B N 1
ATOM 4569 C CA . TYR B 1 188 ? -10.914 -8.078 4.449 1 96.06 188 TYR B CA 1
ATOM 4570 C C . TYR B 1 188 ? -10.664 -8.758 5.793 1 96.06 188 TYR B C 1
ATOM 4572 O O . TYR B 1 188 ? -10.016 -9.805 5.859 1 96.06 188 TYR B O 1
ATOM 4580 N N . GLY B 1 189 ? -11.062 -8.141 6.855 1 95.38 189 GLY B N 1
ATOM 4581 C CA . GLY B 1 189 ? -11.016 -8.727 8.188 1 95.38 189 GLY B CA 1
ATOM 4582 C C . GLY B 1 189 ? -9.82 -8.266 9 1 95.38 189 GLY B C 1
ATOM 4583 O O . GLY B 1 189 ? -9.781 -8.445 10.219 1 95.38 189 GLY B O 1
ATOM 4584 N N . PHE B 1 190 ? -8.82 -7.727 8.367 1 96.69 190 PHE B N 1
ATOM 4585 C CA . PHE B 1 190 ? -7.664 -7.195 9.078 1 96.69 190 PHE B CA 1
ATOM 4586 C C . PHE B 1 190 ? -7.941 -5.789 9.594 1 96.69 190 PHE B C 1
ATOM 4588 O O . PHE B 1 190 ? -8.578 -4.984 8.898 1 96.69 190 PHE B O 1
ATOM 4595 N N . ASN B 1 191 ? -7.375 -5.488 10.781 1 96.75 191 ASN B N 1
ATOM 4596 C CA . ASN B 1 191 ? -7.438 -4.121 11.289 1 96.75 191 ASN B CA 1
ATOM 4597 C C . ASN B 1 191 ? -6.512 -3.191 10.516 1 96.75 191 ASN B C 1
ATOM 4599 O O . ASN B 1 191 ? -5.367 -3.545 10.227 1 96.75 191 ASN B O 1
ATOM 4603 N N . PHE B 1 192 ? -7.098 -2.035 10.156 1 97.81 192 PHE B N 1
ATOM 4604 C CA . PHE B 1 192 ? -6.16 -0.972 9.812 1 97.81 192 PHE B CA 1
ATOM 4605 C C . PHE B 1 192 ? -5.273 -0.629 11.008 1 97.81 192 PHE B C 1
ATOM 4607 O O . PHE B 1 192 ? -5.668 -0.826 12.156 1 97.81 192 PHE B O 1
ATOM 4614 N N . ALA B 1 193 ? -4.078 -0.162 10.75 1 97.19 193 ALA B N 1
ATOM 4615 C CA . ALA B 1 193 ? -3.145 0.186 11.82 1 97.19 193 ALA B CA 1
ATOM 4616 C C . ALA B 1 193 ? -3.607 1.433 12.57 1 97.19 193 ALA B C 1
ATOM 4618 O O . ALA B 1 193 ? -3.652 1.445 13.797 1 97.19 193 ALA B O 1
ATOM 4619 N N . GLY B 1 194 ? -3.902 2.439 11.797 1 97.75 194 GLY B N 1
ATOM 4620 C CA . GLY B 1 194 ? -4.375 3.717 12.305 1 97.75 194 GLY B CA 1
ATOM 4621 C C . GLY B 1 194 ? -4.527 4.77 11.227 1 97.75 194 GLY B C 1
ATOM 4622 O O . GLY B 1 194 ? -3.629 5.586 11.016 1 97.75 194 GLY B O 1
ATOM 4623 N N . PRO B 1 195 ? -5.695 4.695 10.531 1 98.62 195 PRO B N 1
ATOM 4624 C CA . PRO B 1 195 ? -5.91 5.773 9.562 1 98.62 195 PRO B CA 1
ATOM 4625 C C . PRO B 1 195 ? -5.613 7.152 10.141 1 98.62 195 PRO B C 1
ATOM 4627 O O . PRO B 1 195 ? -6.141 7.512 11.195 1 98.62 195 PRO B O 1
ATOM 4630 N N . ASN B 1 196 ? -4.707 7.902 9.422 1 98.31 196 ASN B N 1
ATOM 4631 C CA . ASN B 1 196 ? -4.109 9.086 10.023 1 98.31 196 ASN B CA 1
ATOM 4632 C C . ASN B 1 196 ? -4.645 10.367 9.398 1 98.31 196 ASN B C 1
ATOM 4634 O O . ASN B 1 196 ? -4.891 11.352 10.102 1 98.31 196 ASN B O 1
ATOM 4638 N N . ASP B 1 197 ? -4.707 10.438 8.102 1 98.75 197 ASP B N 1
ATOM 4639 C CA . ASP B 1 197 ? -5.254 11.594 7.402 1 98.75 197 ASP B CA 1
ATOM 4640 C C . ASP B 1 197 ? -6.086 11.164 6.199 1 98.75 197 ASP B C 1
ATOM 4642 O O . ASP B 1 197 ? -6.086 9.984 5.824 1 98.75 197 ASP B O 1
ATOM 4646 N N . ILE B 1 198 ? -6.855 12.125 5.684 1 98.81 198 ILE B N 1
ATOM 4647 C CA . ILE B 1 198 ? -7.895 11.758 4.73 1 98.81 198 ILE B CA 1
ATOM 4648 C C . ILE B 1 198 ? -8.102 12.898 3.736 1 98.81 198 ILE B C 1
ATOM 4650 O O . ILE B 1 198 ? -7.969 14.07 4.09 1 98.81 198 ILE B O 1
ATOM 4654 N N . THR B 1 199 ? -8.406 12.578 2.498 1 98.5 199 THR B N 1
ATOM 4655 C CA . THR B 1 199 ? -8.844 13.516 1.472 1 98.5 199 THR B CA 1
ATOM 4656 C C . THR B 1 199 ? -9.82 12.852 0.51 1 98.5 199 THR B C 1
ATOM 4658 O O . THR B 1 199 ? -10 11.633 0.549 1 98.5 199 THR B O 1
ATOM 4661 N N . ILE B 1 200 ? -10.57 13.617 -0.19 1 97.19 200 ILE B N 1
ATOM 4662 C CA . ILE B 1 200 ? -11.555 13.125 -1.156 1 97.19 200 ILE B CA 1
ATOM 4663 C C . ILE B 1 200 ? -11.188 13.625 -2.555 1 97.19 200 ILE B C 1
ATOM 4665 O O . ILE B 1 200 ? -10.945 14.82 -2.752 1 97.19 200 ILE B O 1
ATOM 4669 N N . ASP B 1 201 ? -11.117 12.664 -3.467 1 93.69 201 ASP B N 1
ATOM 4670 C CA . ASP B 1 201 ? -10.773 13.094 -4.82 1 93.69 201 ASP B CA 1
ATOM 4671 C C . ASP B 1 201 ? -12 13.602 -5.566 1 93.69 201 ASP B C 1
ATOM 4673 O O . ASP B 1 201 ? -13.117 13.562 -5.043 1 93.69 201 ASP B O 1
ATOM 4677 N N . PRO B 1 202 ? -11.867 14.102 -6.82 1 86.56 202 PRO B N 1
ATOM 4678 C CA . PRO B 1 202 ? -12.961 14.781 -7.523 1 86.56 202 PRO B CA 1
ATOM 4679 C C . PRO B 1 202 ? -14.117 13.844 -7.852 1 86.56 202 PRO B C 1
ATOM 4681 O O . PRO B 1 202 ? -15.242 14.305 -8.078 1 86.56 202 PRO B O 1
ATOM 4684 N N . VAL B 1 203 ? -13.906 12.555 -7.84 1 88.44 203 VAL B N 1
ATOM 4685 C CA . VAL B 1 203 ? -14.984 11.648 -8.227 1 88.44 203 VAL B CA 1
ATOM 4686 C C . VAL B 1 203 ? -15.617 11.031 -6.98 1 88.44 203 VAL B C 1
ATOM 4688 O O . VAL B 1 203 ? -16.469 10.148 -7.082 1 88.44 203 VAL B O 1
ATOM 4691 N N . GLY B 1 204 ? -15.125 11.414 -5.84 1 93.44 204 GLY B N 1
ATOM 4692 C CA . GLY B 1 204 ? -15.789 11.031 -4.602 1 93.44 204 GLY B CA 1
ATOM 4693 C C . GLY B 1 204 ? -15.094 9.875 -3.893 1 93.44 204 GLY B C 1
ATOM 4694 O O . GLY B 1 204 ? -15.531 9.453 -2.818 1 93.44 204 GLY B O 1
ATOM 4695 N N . ASP B 1 205 ? -14.031 9.344 -4.438 1 96.69 205 ASP B N 1
ATOM 4696 C CA . ASP B 1 205 ? -13.258 8.336 -3.721 1 96.69 205 ASP B CA 1
ATOM 4697 C C . ASP B 1 205 ? -12.523 8.953 -2.531 1 96.69 205 ASP B C 1
ATOM 4699 O O . ASP B 1 205 ? -12.031 10.078 -2.615 1 96.69 205 ASP B O 1
ATOM 4703 N N . ILE B 1 206 ? -12.469 8.188 -1.488 1 98.5 206 ILE B N 1
ATOM 4704 C CA . ILE B 1 206 ? -11.781 8.609 -0.275 1 98.5 206 ILE B CA 1
ATOM 4705 C C . ILE B 1 206 ? -10.367 8.023 -0.255 1 98.5 206 ILE B C 1
ATOM 4707 O O . ILE B 1 206 ? -10.188 6.816 -0.427 1 98.5 206 ILE B O 1
ATOM 4711 N N . TRP B 1 207 ? -9.406 8.906 -0.113 1 98.88 207 TRP B N 1
ATOM 4712 C CA . TRP B 1 207 ? -8.016 8.492 0.065 1 98.88 207 TRP B CA 1
ATOM 4713 C C . TRP B 1 207 ? -7.551 8.75 1.493 1 98.88 207 TRP B C 1
ATOM 4715 O O . TRP B 1 207 ? -7.867 9.789 2.076 1 98.88 207 TRP B O 1
ATOM 4725 N N . PHE B 1 208 ? -6.805 7.738 2.039 1 98.94 208 PHE B N 1
ATOM 4726 C CA . PHE B 1 208 ? -6.348 7.93 3.41 1 98.94 208 PHE B CA 1
ATOM 4727 C C . PHE B 1 208 ? -5.012 7.234 3.637 1 98.94 208 PHE B C 1
ATOM 4729 O O . PHE B 1 208 ? -4.641 6.328 2.889 1 98.94 208 PHE B O 1
ATOM 4736 N N . THR B 1 209 ? -4.262 7.785 4.609 1 98.88 209 THR B N 1
ATOM 4737 C CA . THR B 1 209 ? -3.006 7.184 5.051 1 98.88 209 THR B CA 1
ATOM 4738 C C . THR B 1 209 ? -3.221 6.336 6.301 1 98.88 209 THR B C 1
ATOM 4740 O O . THR B 1 209 ? -4.098 6.629 7.113 1 98.88 209 THR B O 1
ATOM 4743 N N . ASP B 1 210 ? -2.496 5.238 6.383 1 98.56 210 ASP B N 1
ATOM 4744 C CA . ASP B 1 210 ? -2.584 4.289 7.488 1 98.56 210 ASP B CA 1
ATOM 4745 C C . ASP B 1 210 ? -1.223 4.09 8.148 1 98.56 210 ASP B C 1
ATOM 4747 O O . ASP B 1 210 ? -0.299 3.553 7.531 1 98.56 210 ASP B O 1
ATOM 4751 N N . THR B 1 211 ? -1.058 4.547 9.414 1 96.88 211 THR B N 1
ATOM 4752 C CA . THR B 1 211 ? 0.181 4.422 10.172 1 96.88 211 THR B CA 1
ATOM 4753 C C . THR B 1 211 ? -0.087 3.824 11.547 1 96.88 211 THR B C 1
ATOM 4755 O O . THR B 1 211 ? -1.242 3.693 11.961 1 96.88 211 THR B O 1
ATOM 4758 N N . ASP B 1 212 ? 0.948 3.434 12.281 1 95.56 212 ASP B N 1
ATOM 4759 C CA . ASP B 1 212 ? 0.701 2.688 13.508 1 95.56 212 ASP B CA 1
ATOM 4760 C C . ASP B 1 212 ? 0.899 3.57 14.734 1 95.56 212 ASP B C 1
ATOM 4762 O O . ASP B 1 212 ? 1.221 3.074 15.82 1 95.56 212 ASP B O 1
ATOM 4766 N N . TYR B 1 213 ? 0.722 4.84 14.617 1 94.25 213 TYR B N 1
ATOM 4767 C CA . TYR B 1 213 ? 0.863 5.758 15.742 1 94.25 213 TYR B CA 1
ATOM 4768 C C . TYR B 1 213 ? -0.143 5.43 16.844 1 94.25 213 TYR B C 1
ATOM 4770 O O . TYR B 1 213 ? 0.135 5.629 18.031 1 94.25 213 TYR B O 1
ATOM 4778 N N . ALA B 1 214 ? -1.264 4.953 16.422 1 94.38 214 ALA B N 1
ATOM 4779 C CA . ALA B 1 214 ? -2.312 4.664 17.406 1 94.38 214 ALA B CA 1
ATOM 4780 C C . ALA B 1 214 ? -1.83 3.66 18.438 1 94.38 214 ALA B C 1
ATOM 4782 O O . ALA B 1 214 ? -2.121 3.803 19.625 1 94.38 214 ALA B O 1
ATOM 4783 N N . TYR B 1 215 ? -1.181 2.656 17.984 1 94.62 215 TYR B N 1
ATOM 4784 C CA . TYR B 1 215 ? -0.623 1.67 18.891 1 94.62 215 TYR B CA 1
ATOM 4785 C C . TYR B 1 215 ? 0.487 2.279 19.75 1 94.62 215 TYR B C 1
ATOM 4787 O O . TYR B 1 215 ? 0.565 2.029 20.953 1 94.62 215 TYR B O 1
ATOM 4795 N N . VAL B 1 216 ? 1.286 3.062 19.188 1 91.94 216 VAL B N 1
ATOM 4796 C CA . VAL B 1 216 ? 2.41 3.74 19.828 1 91.94 216 VAL B CA 1
ATOM 4797 C C . VAL B 1 216 ? 1.897 4.652 20.938 1 91.94 216 VAL B C 1
ATOM 4799 O O . VAL B 1 216 ? 2.508 4.742 22 1 91.94 216 VAL B O 1
ATOM 4802 N N . LEU B 1 217 ? 0.744 5.289 20.688 1 90.69 217 LEU B N 1
ATOM 4803 C CA . LEU B 1 217 ? 0.158 6.242 21.625 1 90.69 217 LEU B CA 1
ATOM 4804 C C . LEU B 1 217 ? -0.818 5.547 22.578 1 90.69 217 LEU B C 1
ATOM 4806 O O . LEU B 1 217 ? -1.525 6.207 23.344 1 90.69 217 LEU B O 1
ATOM 4810 N N . SER B 1 218 ? -0.991 4.219 22.438 1 90.5 218 SER B N 1
ATOM 4811 C CA . SER B 1 218 ? -1.812 3.371 23.297 1 90.5 218 SER B CA 1
ATOM 4812 C C . SER B 1 218 ? -3.299 3.633 23.078 1 90.5 218 SER B C 1
ATOM 4814 O O . SER B 1 218 ? -4.109 3.451 23.984 1 90.5 218 SER B O 1
ATOM 4816 N N . VAL B 1 219 ? -3.641 4.109 21.922 1 92.12 219 VAL B N 1
ATOM 4817 C CA . VAL B 1 219 ? -5.055 4.344 21.641 1 92.12 219 VAL B CA 1
ATOM 4818 C C . VAL B 1 219 ? -5.602 3.209 20.781 1 92.12 219 VAL B C 1
ATOM 4820 O O . VAL B 1 219 ? -6.816 3.104 20.578 1 92.12 219 VAL B O 1
ATOM 4823 N N . SER B 1 220 ? -4.809 2.359 20.328 1 93.31 220 SER B N 1
ATOM 4824 C CA . SER B 1 220 ? -5.18 1.096 19.703 1 93.31 220 SER B CA 1
ATOM 4825 C C . SER B 1 220 ? -4.699 -0.093 20.531 1 93.31 220 SER B C 1
ATOM 4827 O O . SER B 1 220 ? -3.586 -0.081 21.047 1 93.31 220 SER B O 1
ATOM 4829 N N . GLU B 1 221 ? -5.477 -1.111 20.547 1 92 221 GLU B N 1
ATOM 4830 C CA . GLU B 1 221 ? -5.203 -2.256 21.406 1 92 221 GLU B CA 1
ATOM 4831 C C . GLU B 1 221 ? -4.379 -3.312 20.688 1 92 221 GLU B C 1
ATOM 4833 O O . GLU B 1 221 ? -3.973 -4.312 21.281 1 92 221 GLU B O 1
ATOM 4838 N N . ALA B 1 222 ? -4.16 -3.109 19.453 1 92.06 222 ALA B N 1
ATOM 4839 C CA . ALA B 1 222 ? -3.418 -4.113 18.688 1 92.06 222 ALA B CA 1
ATOM 4840 C C . ALA B 1 222 ? -2.367 -3.457 17.797 1 92.06 222 ALA B C 1
ATOM 4842 O O . ALA B 1 222 ? -2.57 -2.348 17.297 1 92.06 222 ALA B O 1
ATOM 4843 N N . PRO B 1 223 ? -1.202 -4.164 17.625 1 94.06 223 PRO B N 1
ATOM 4844 C CA . PRO B 1 223 ? -0.239 -3.674 16.641 1 94.06 223 PRO B CA 1
ATOM 4845 C C . PRO B 1 223 ? -0.756 -3.789 15.203 1 94.06 223 PRO B C 1
ATOM 4847 O O . PRO B 1 223 ? -1.828 -4.355 14.977 1 94.06 223 PRO B O 1
ATOM 4850 N N . LYS B 1 224 ? -0.035 -3.195 14.305 1 94.88 224 LYS B N 1
ATOM 4851 C CA . LYS B 1 224 ? -0.407 -3.242 12.891 1 94.88 224 LYS B CA 1
ATOM 4852 C C . LYS B 1 224 ? -0.526 -4.684 12.398 1 94.88 224 LYS B C 1
ATOM 4854 O O . LYS B 1 224 ? 0.254 -5.547 12.805 1 94.88 224 LYS B O 1
ATOM 4859 N N . GLN B 1 225 ? -1.479 -4.887 11.508 1 95.12 225 GLN B N 1
ATOM 4860 C CA . GLN B 1 225 ? -1.716 -6.188 10.898 1 95.12 225 GLN B CA 1
ATOM 4861 C C . GLN B 1 225 ? -1.456 -6.141 9.391 1 95.12 225 GLN B C 1
ATOM 4863 O O . GLN B 1 225 ? -1.501 -7.172 8.719 1 95.12 225 GLN B O 1
ATOM 4868 N N . LEU B 1 226 ? -1.222 -4.953 8.875 1 94.38 226 LEU B N 1
ATOM 4869 C CA . LEU B 1 226 ? -0.963 -4.652 7.469 1 94.38 226 LEU B CA 1
ATOM 4870 C C . LEU B 1 226 ? 0.302 -3.814 7.32 1 94.38 226 LEU B C 1
ATOM 4872 O O . LEU B 1 226 ? 0.793 -3.242 8.297 1 94.38 226 LEU B O 1
ATOM 4876 N N . GLN B 1 227 ? 0.841 -3.777 6.109 1 94.94 227 GLN B N 1
ATOM 4877 C CA . GLN B 1 227 ? 1.824 -2.736 5.828 1 94.94 227 GLN B CA 1
ATOM 4878 C C . GLN B 1 227 ? 1.23 -1.347 6.047 1 94.94 227 GLN B C 1
ATOM 4880 O O . GLN B 1 227 ? 0.044 -1.126 5.793 1 94.94 227 GLN B O 1
ATOM 4885 N N . LEU B 1 228 ? 2.055 -0.453 6.539 1 97.31 228 LEU B N 1
ATOM 4886 C CA . LEU B 1 228 ? 1.646 0.946 6.484 1 97.31 228 LEU B CA 1
ATOM 4887 C C . LEU B 1 228 ? 1.524 1.422 5.039 1 97.31 228 LEU B C 1
ATOM 4889 O O . LEU B 1 228 ? 2.363 1.088 4.199 1 97.31 228 LEU B O 1
ATOM 4893 N N . ALA B 1 229 ? 0.41 2.15 4.785 1 98.5 229 ALA B N 1
ATOM 4894 C CA . ALA B 1 229 ? 0.129 2.354 3.367 1 98.5 229 ALA B CA 1
ATOM 4895 C C . ALA B 1 229 ? -0.761 3.574 3.152 1 98.5 229 ALA B C 1
ATOM 4897 O O . ALA B 1 229 ? -1.272 4.152 4.113 1 98.5 229 ALA B O 1
ATOM 4898 N N . THR B 1 230 ? -0.819 3.992 1.906 1 98.81 230 THR B N 1
ATOM 4899 C CA . THR B 1 230 ? -1.883 4.852 1.397 1 98.81 230 THR B CA 1
ATOM 4900 C C . THR B 1 230 ? -2.963 4.023 0.706 1 98.81 230 THR B C 1
ATOM 4902 O O . THR B 1 230 ? -2.656 3.143 -0.1 1 98.81 230 THR B O 1
ATOM 4905 N N . TRP B 1 231 ? -4.188 4.324 1.104 1 98.75 231 TRP B N 1
ATOM 4906 C CA . TRP B 1 231 ? -5.328 3.551 0.622 1 98.75 231 TRP B CA 1
ATOM 4907 C C . TRP B 1 231 ? -6.309 4.441 -0.13 1 98.75 231 TRP B C 1
ATOM 4909 O O . TRP B 1 231 ? -6.34 5.656 0.078 1 98.75 231 TRP B O 1
ATOM 4919 N N . ARG B 1 232 ? -7.121 3.803 -1.018 1 98.5 232 ARG B N 1
ATOM 4920 C CA . ARG B 1 232 ? -8.305 4.402 -1.619 1 98.5 232 ARG B CA 1
ATOM 4921 C C . ARG B 1 232 ? -9.555 3.578 -1.311 1 98.5 232 ARG B C 1
ATOM 4923 O O . ARG B 1 232 ? -9.539 2.354 -1.442 1 98.5 232 ARG B O 1
ATOM 4930 N N . PHE B 1 233 ? -10.539 4.207 -0.85 1 98.69 233 PHE B N 1
ATOM 4931 C CA . PHE B 1 233 ? -11.852 3.633 -0.569 1 98.69 233 PHE B CA 1
ATOM 4932 C C . PHE B 1 233 ? -12.914 4.258 -1.461 1 98.69 233 PHE B C 1
ATOM 4934 O O . PHE B 1 233 ? -13.008 5.48 -1.567 1 98.69 233 PHE B O 1
ATOM 4941 N N . ARG B 1 234 ? -13.727 3.395 -2.131 1 98 234 ARG B N 1
ATOM 4942 C CA . ARG B 1 234 ? -14.852 3.844 -2.951 1 98 234 ARG B CA 1
ATOM 4943 C C . ARG B 1 234 ? -16.172 3.639 -2.227 1 98 234 ARG B C 1
ATOM 4945 O O . ARG B 1 234 ? -16.719 2.535 -2.223 1 98 234 ARG B O 1
ATOM 4952 N N . PRO B 1 235 ? -16.734 4.746 -1.686 1 96.81 235 PRO B N 1
ATOM 4953 C CA . PRO B 1 235 ? -17.953 4.598 -0.879 1 96.81 235 PRO B CA 1
ATOM 4954 C C . PRO B 1 235 ? -19.125 4 -1.667 1 96.81 235 PRO B C 1
ATOM 4956 O O . PRO B 1 235 ? -19.938 3.277 -1.103 1 96.81 235 PRO B O 1
ATOM 4959 N N . SER B 1 236 ? -19.234 4.18 -2.949 1 93.69 236 SER B N 1
ATOM 4960 C CA . SER B 1 236 ? -20.359 3.736 -3.752 1 93.69 236 SER B CA 1
ATOM 4961 C C . SER B 1 236 ? -20.391 2.217 -3.869 1 93.69 236 SER B C 1
ATOM 4963 O O . SER B 1 236 ? -21.469 1.624 -4 1 93.69 236 SER B O 1
ATOM 4965 N N . THR B 1 237 ? -19.25 1.576 -3.744 1 94.62 237 THR B N 1
ATOM 4966 C CA . THR B 1 237 ? -19.203 0.13 -3.936 1 94.62 237 THR B CA 1
ATOM 4967 C C . THR B 1 237 ? -18.734 -0.573 -2.67 1 94.62 237 THR B C 1
ATOM 4969 O O . THR B 1 237 ? -19 -1.757 -2.469 1 94.62 237 THR B O 1
ATOM 4972 N N . GLY B 1 238 ? -17.891 0.133 -1.89 1 96.81 238 GLY B N 1
ATOM 4973 C CA . GLY B 1 238 ? -17.281 -0.473 -0.716 1 96.81 238 GLY B CA 1
ATOM 4974 C C . GLY B 1 238 ? -15.891 -1.004 -0.976 1 96.81 238 GLY B C 1
ATOM 4975 O O . GLY B 1 238 ? -15.25 -1.555 -0.076 1 96.81 238 GLY B O 1
ATOM 4976 N N . GLN B 1 239 ? -15.375 -0.793 -2.133 1 96.56 239 GLN B N 1
ATOM 4977 C CA . GLN B 1 239 ? -14.07 -1.335 -2.488 1 96.56 239 GLN B CA 1
ATOM 4978 C C . GLN B 1 239 ? -12.945 -0.526 -1.846 1 96.56 239 GLN B C 1
ATOM 4980 O O . GLN B 1 239 ? -12.984 0.706 -1.845 1 96.56 239 GLN B O 1
ATOM 4985 N N . VAL B 1 240 ? -11.984 -1.258 -1.26 1 97.31 240 VAL B N 1
ATOM 4986 C CA . VAL B 1 240 ? -10.75 -0.678 -0.734 1 97.31 240 VAL B CA 1
ATOM 4987 C C . VAL B 1 240 ? -9.555 -1.201 -1.526 1 97.31 240 VAL B C 1
ATOM 4989 O O . VAL B 1 240 ? -9.461 -2.4 -1.8 1 97.31 240 VAL B O 1
ATOM 4992 N N . GLN B 1 241 ? -8.695 -0.296 -1.869 1 96.75 241 GLN B N 1
ATOM 4993 C CA . GLN B 1 241 ? -7.535 -0.673 -2.672 1 96.75 241 GLN B CA 1
ATOM 4994 C C . GLN B 1 241 ? -6.27 0.01 -2.164 1 96.75 241 GLN B C 1
ATOM 4996 O O . GLN B 1 241 ? -6.293 1.188 -1.802 1 96.75 241 GLN B O 1
ATOM 5001 N N . ILE B 1 242 ? -5.137 -0.774 -2.16 1 97.81 242 ILE B N 1
ATOM 5002 C CA . ILE B 1 242 ? -3.838 -0.205 -1.826 1 97.81 242 ILE B CA 1
ATOM 5003 C C . ILE B 1 242 ? -3.375 0.72 -2.949 1 97.81 242 ILE B C 1
ATOM 5005 O O . ILE B 1 242 ? -3.57 0.42 -4.129 1 97.81 242 ILE B O 1
ATOM 5009 N N . MET B 1 243 ? -2.799 1.849 -2.566 1 98.19 243 MET B N 1
ATOM 5010 C CA . MET B 1 243 ? -2.311 2.777 -3.582 1 98.19 243 MET B CA 1
ATOM 5011 C C . MET B 1 243 ? -0.797 2.938 -3.49 1 98.19 243 MET B C 1
ATOM 5013 O O . MET B 1 243 ? -0.133 3.182 -4.5 1 98.19 243 MET B O 1
ATOM 5017 N N . ASP B 1 244 ? -0.248 2.828 -2.277 1 98.44 244 ASP B N 1
ATOM 5018 C CA . ASP B 1 244 ? 1.192 2.965 -2.086 1 98.44 244 ASP B CA 1
ATOM 5019 C C . ASP B 1 244 ? 1.635 2.324 -0.771 1 98.44 244 ASP B C 1
ATOM 5021 O O . ASP B 1 244 ? 0.935 2.42 0.238 1 98.44 244 ASP B O 1
ATOM 5025 N N . THR B 1 245 ? 2.809 1.66 -0.766 1 97.62 245 THR B N 1
ATOM 5026 C CA . THR B 1 245 ? 3.375 1.058 0.436 1 97.62 245 THR B CA 1
ATOM 5027 C C . THR B 1 245 ? 4.828 1.489 0.624 1 97.62 245 THR B C 1
ATOM 5029 O O . THR B 1 245 ? 5.574 0.858 1.372 1 97.62 245 THR B O 1
ATOM 5032 N N . SER B 1 246 ? 5.266 2.533 -0.045 1 97.19 246 SER B N 1
ATOM 5033 C CA . SER B 1 246 ? 6.695 2.807 -0.127 1 97.19 246 SER B CA 1
ATOM 5034 C C . SER B 1 246 ? 7.137 3.768 0.972 1 97.19 246 SER B C 1
ATOM 5036 O O . SER B 1 246 ? 8.336 3.979 1.173 1 97.19 246 SER B O 1
ATOM 5038 N N . LEU B 1 247 ? 6.242 4.348 1.712 1 97.88 247 LEU B N 1
ATOM 5039 C CA . LEU B 1 247 ? 6.602 5.324 2.732 1 97.88 247 LEU B CA 1
ATOM 5040 C C . LEU B 1 247 ? 6.742 4.656 4.098 1 97.88 247 LEU B C 1
ATOM 5042 O O . LEU B 1 247 ? 6.102 3.639 4.363 1 97.88 247 LEU B O 1
ATOM 5046 N N . ASP B 1 248 ? 7.551 5.242 4.941 1 96.5 248 ASP B N 1
ATOM 5047 C CA . ASP B 1 248 ? 7.734 4.691 6.277 1 96.5 248 ASP B CA 1
ATOM 5048 C C . ASP B 1 248 ? 6.516 4.961 7.156 1 96.5 248 ASP B C 1
ATOM 5050 O O . ASP B 1 248 ? 5.953 4.039 7.754 1 96.5 248 ASP B O 1
ATOM 5054 N N . TYR B 1 249 ? 6.16 6.258 7.23 1 97.25 249 TYR B N 1
ATOM 5055 C CA . TYR B 1 249 ? 5 6.668 8.016 1 97.25 249 TYR B CA 1
ATOM 5056 C C . TYR B 1 249 ? 4.141 7.66 7.238 1 97.25 249 TYR B C 1
ATOM 5058 O O . TYR B 1 249 ? 4.156 8.859 7.523 1 97.25 249 TYR B O 1
ATOM 5066 N N . PRO B 1 250 ? 3.332 7.109 6.277 1 98.56 250 PRO B N 1
ATOM 5067 C CA . PRO B 1 250 ? 2.449 8.031 5.559 1 98.56 250 PRO B CA 1
ATOM 5068 C C . PRO B 1 250 ? 1.5 8.789 6.484 1 98.56 250 PRO B C 1
ATOM 5070 O O . PRO B 1 250 ? 0.898 8.188 7.379 1 98.56 250 PRO B O 1
ATOM 5073 N N . ASN B 1 251 ? 1.375 10.094 6.262 1 98.44 251 ASN B N 1
ATOM 5074 C CA . ASN B 1 251 ? 0.647 10.961 7.18 1 98.44 251 ASN B CA 1
ATOM 5075 C C . ASN B 1 251 ? -0.259 11.938 6.43 1 98.44 251 ASN B C 1
ATOM 5077 O O . ASN B 1 251 ? -1.238 11.523 5.805 1 98.44 251 ASN B O 1
ATOM 5081 N N . GLY B 1 252 ? 0.109 13.188 6.27 1 98.75 252 GLY B N 1
ATOM 5082 C CA . GLY B 1 252 ? -0.707 14.133 5.531 1 98.75 252 GLY B CA 1
ATOM 5083 C C . GLY B 1 252 ? -0.934 13.727 4.086 1 98.75 252 GLY B C 1
ATOM 5084 O O . GLY B 1 252 ? -0.031 13.195 3.438 1 98.75 252 GLY B O 1
ATOM 5085 N N . ILE B 1 253 ? -2.131 14.07 3.605 1 98.88 253 ILE B N 1
ATOM 5086 C CA . ILE B 1 253 ? -2.482 13.672 2.248 1 98.88 253 ILE B CA 1
ATOM 5087 C C . ILE B 1 253 ? -3.398 14.719 1.621 1 98.88 253 ILE B C 1
ATOM 5089 O O . ILE B 1 253 ? -4.277 15.266 2.291 1 98.88 253 ILE B O 1
ATOM 5093 N N . GLY B 1 254 ? -3.162 14.977 0.308 1 98.38 254 GLY B N 1
ATOM 5094 C CA . GLY B 1 254 ? -4.004 15.906 -0.423 1 98.38 254 GLY B CA 1
ATOM 5095 C C . GLY B 1 254 ? -3.711 15.938 -1.912 1 98.38 254 GLY B C 1
ATOM 5096 O O . GLY B 1 254 ? -2.623 15.547 -2.344 1 98.38 254 GLY B O 1
ATOM 5097 N N . PHE B 1 255 ? -4.707 16.422 -2.641 1 97.81 255 PHE B N 1
ATOM 5098 C CA . PHE B 1 255 ? -4.566 16.578 -4.082 1 97.81 255 PHE B CA 1
ATOM 5099 C C . PHE B 1 255 ? -4.34 18.047 -4.449 1 97.81 255 PHE B C 1
ATOM 5101 O O . PHE B 1 255 ? -4.887 18.938 -3.805 1 97.81 255 PHE B O 1
ATOM 5108 N N . SER B 1 256 ? -3.568 18.203 -5.543 1 97.19 256 SER B N 1
ATOM 5109 C CA . SER B 1 256 ? -3.521 19.531 -6.137 1 97.19 256 SER B CA 1
ATOM 5110 C C . SER B 1 256 ? -4.91 20 -6.57 1 97.19 256 SER B C 1
ATOM 5112 O O . SER B 1 256 ? -5.82 19.188 -6.73 1 97.19 256 SER B O 1
ATOM 5114 N N . PRO B 1 257 ? -5.031 21.312 -6.758 1 94.94 257 PRO B N 1
ATOM 5115 C CA . PRO B 1 257 ? -6.352 21.844 -7.109 1 94.94 257 PRO B CA 1
ATOM 5116 C C . PRO B 1 257 ? -6.914 21.219 -8.391 1 94.94 257 PRO B C 1
ATOM 5118 O O . PRO B 1 257 ? -8.125 21.016 -8.508 1 94.94 257 PRO B O 1
ATOM 5121 N N . ASP B 1 258 ? -6.09 20.859 -9.359 1 93.75 258 ASP B N 1
ATOM 5122 C CA . ASP B 1 258 ? -6.559 20.281 -10.617 1 93.75 258 ASP B CA 1
ATOM 5123 C C . ASP B 1 258 ? -6.691 18.766 -10.523 1 93.75 258 ASP B C 1
ATOM 5125 O O . A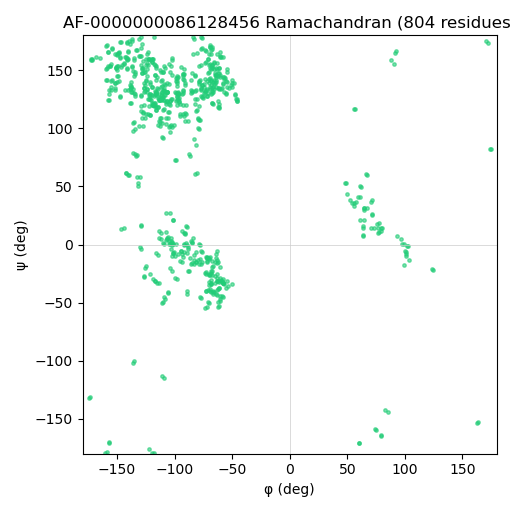SP B 1 258 ? -7.086 18.109 -11.484 1 93.75 258 ASP B O 1
ATOM 5129 N N . GLY B 1 259 ? -6.309 18.219 -9.414 1 94.31 259 GLY B N 1
ATOM 5130 C CA . GLY B 1 259 ? -6.48 16.797 -9.172 1 94.31 259 GLY B CA 1
ATOM 5131 C C . GLY B 1 259 ? -5.426 15.953 -9.859 1 94.31 259 GLY B C 1
ATOM 5132 O O . GLY B 1 259 ? -5.508 14.719 -9.844 1 94.31 259 GLY B O 1
ATOM 5133 N N . LYS B 1 260 ? -4.352 16.531 -10.383 1 95.88 260 LYS B N 1
ATOM 5134 C CA . LYS B 1 260 ? -3.398 15.797 -11.211 1 95.88 260 LYS B CA 1
ATOM 5135 C C . LYS B 1 260 ? -2.168 15.391 -10.414 1 95.88 260 LYS B C 1
ATOM 5137 O O . LYS B 1 260 ? -1.345 14.602 -10.883 1 95.88 260 LYS B O 1
ATOM 5142 N N . THR B 1 261 ? -2.047 15.914 -9.227 1 97.88 261 THR B N 1
ATOM 5143 C CA . THR B 1 261 ? -0.928 15.57 -8.352 1 97.88 261 THR B CA 1
ATOM 5144 C C . THR B 1 261 ? -1.425 15.172 -6.965 1 97.88 261 THR B C 1
ATOM 5146 O O . THR B 1 261 ? -2.27 15.852 -6.383 1 97.88 261 THR B O 1
ATOM 5149 N N . LEU B 1 262 ? -0.984 14.016 -6.492 1 98.62 262 LEU B N 1
ATOM 5150 C CA . LEU B 1 262 ? -1.189 13.578 -5.113 1 98.62 262 LEU B CA 1
ATOM 5151 C C . LEU B 1 262 ? 0.038 13.883 -4.262 1 98.62 262 LEU B C 1
ATOM 5153 O O . LEU B 1 262 ? 1.166 13.586 -4.664 1 98.62 262 LEU B O 1
ATOM 5157 N N . TYR B 1 263 ? -0.162 14.523 -3.086 1 98.88 263 TYR B N 1
ATOM 5158 C CA . TYR B 1 263 ? 0.905 14.758 -2.119 1 98.88 263 TYR B CA 1
ATOM 5159 C C . TYR B 1 263 ? 0.685 13.938 -0.853 1 98.88 263 TYR B C 1
ATOM 5161 O O . TYR B 1 263 ? -0.446 13.812 -0.374 1 98.88 263 TYR B O 1
ATOM 5169 N N . VAL B 1 264 ? 1.748 13.297 -0.34 1 98.94 264 VAL B N 1
ATOM 5170 C CA . VAL B 1 264 ? 1.7 12.586 0.933 1 98.94 264 VAL B CA 1
ATOM 5171 C C . VAL B 1 264 ? 2.951 12.898 1.749 1 98.94 264 VAL B C 1
ATOM 5173 O O . VAL B 1 264 ? 4.062 12.898 1.218 1 98.94 264 VAL B O 1
ATOM 5176 N N . THR B 1 265 ? 2.799 13.203 3.012 1 98.81 265 THR B N 1
ATOM 5177 C CA . THR B 1 265 ? 3.945 13.398 3.893 1 98.81 265 THR B CA 1
ATOM 5178 C C . THR B 1 265 ? 4.422 12.062 4.453 1 98.81 265 THR B C 1
ATOM 5180 O O . THR B 1 265 ? 3.633 11.133 4.617 1 98.81 265 THR B O 1
ATOM 5183 N N . ASP B 1 266 ? 5.684 11.922 4.691 1 98.38 266 ASP B N 1
ATOM 5184 C CA . ASP B 1 266 ? 6.328 10.797 5.367 1 98.38 266 ASP B CA 1
ATOM 5185 C C . ASP B 1 266 ? 6.941 11.234 6.695 1 98.38 266 ASP B C 1
ATOM 5187 O O . ASP B 1 266 ? 8.008 11.852 6.723 1 98.38 266 ASP B O 1
ATOM 5191 N N . SER B 1 267 ? 6.254 10.898 7.766 1 96.88 267 SER B N 1
ATOM 5192 C CA . SER B 1 267 ? 6.613 11.367 9.102 1 96.88 267 SER B CA 1
ATOM 5193 C C . SER B 1 267 ? 7.375 10.305 9.875 1 96.88 267 SER B C 1
ATOM 5195 O O . SER B 1 267 ? 6.891 9.812 10.898 1 96.88 267 SER B O 1
ATOM 5197 N N . GLY B 1 268 ? 8.617 10.047 9.523 1 95.31 268 GLY B N 1
ATOM 5198 C CA . GLY B 1 268 ? 9.344 8.883 10 1 95.31 268 GLY B CA 1
ATOM 5199 C C . GLY B 1 268 ? 10.32 9.203 11.109 1 95.31 268 GLY B C 1
ATOM 5200 O O . GLY B 1 268 ? 11.281 8.461 11.336 1 95.31 268 GLY B O 1
ATOM 5201 N N . LEU B 1 269 ? 10.18 10.32 11.844 1 93.38 269 LEU B N 1
ATOM 5202 C CA . LEU B 1 269 ? 11.07 10.617 12.961 1 93.38 269 LEU B CA 1
ATOM 5203 C C . LEU B 1 269 ? 10.633 9.867 14.219 1 93.38 269 LEU B C 1
ATOM 5205 O O . LEU B 1 269 ? 11.391 9.781 15.188 1 93.38 269 LEU B O 1
ATOM 5209 N N . GLU B 1 270 ? 9.422 9.359 14.195 1 88.81 270 GLU B N 1
ATOM 5210 C CA . GLU B 1 270 ? 8.891 8.594 15.32 1 88.81 270 GLU B CA 1
ATOM 5211 C C . GLU B 1 270 ? 8.492 7.188 14.898 1 88.81 270 GLU B C 1
ATOM 5213 O O . GLU B 1 270 ? 7.961 6.988 13.805 1 88.81 270 GLU B O 1
ATOM 5218 N N . SER B 1 271 ? 8.812 6.211 15.789 1 89.81 271 SER B N 1
ATOM 5219 C CA . SER B 1 271 ? 8.422 4.824 15.57 1 89.81 271 SER B CA 1
ATOM 5220 C C . SER B 1 271 ? 8.141 4.113 16.891 1 89.81 271 SER B C 1
ATOM 5222 O O . SER B 1 271 ? 8.305 4.699 17.969 1 89.81 271 SER B O 1
ATOM 5224 N N . TYR B 1 272 ? 7.668 2.898 16.766 1 91.25 272 TYR B N 1
ATOM 5225 C CA . TYR B 1 272 ? 7.344 2.102 17.938 1 91.25 272 TYR B CA 1
ATOM 5226 C C . TYR B 1 272 ? 8.609 1.713 18.703 1 91.25 272 TYR B C 1
ATOM 5228 O O . TYR B 1 272 ? 9.633 1.396 18.094 1 91.25 272 TYR B O 1
ATOM 5236 N N . ASN B 1 273 ? 8.422 1.754 20.047 1 90 273 ASN B N 1
ATOM 5237 C CA . ASN B 1 273 ? 9.414 1.227 20.984 1 90 273 ASN B CA 1
ATOM 5238 C C . ASN B 1 273 ? 8.797 0.193 21.922 1 90 273 ASN B C 1
ATOM 5240 O O . ASN B 1 273 ? 7.668 0.356 22.375 1 90 273 ASN B O 1
ATOM 5244 N N . SER B 1 274 ? 9.57 -0.884 22.219 1 90.25 274 SER B N 1
ATOM 5245 C CA . SER B 1 274 ? 9.047 -1.936 23.078 1 90.25 274 SER B CA 1
ATOM 5246 C C . SER B 1 274 ? 9.047 -1.496 24.547 1 90.25 274 SER B C 1
ATOM 5248 O O . SER B 1 274 ? 8.422 -2.137 25.391 1 90.25 274 SER B O 1
ATOM 5250 N N . VAL B 1 275 ? 9.781 -0.406 24.828 1 89.75 275 VAL B N 1
ATOM 5251 C CA . VAL B 1 275 ? 9.836 0.125 26.188 1 89.75 275 VAL B CA 1
ATOM 5252 C C . VAL B 1 275 ? 9.109 1.465 26.25 1 89.75 275 VAL B C 1
ATOM 5254 O O . VAL B 1 275 ? 9.195 2.27 25.312 1 89.75 275 VAL B O 1
ATOM 5257 N N . PRO B 1 276 ? 8.391 1.73 27.328 1 88 276 PRO B N 1
ATOM 5258 C CA . PRO B 1 276 ? 7.672 3.002 27.438 1 88 276 PRO B CA 1
ATOM 5259 C C . PRO B 1 276 ? 8.594 4.215 27.297 1 88 276 PRO B C 1
ATOM 5261 O O . PRO B 1 276 ? 9.727 4.195 27.781 1 88 276 PRO B O 1
ATOM 5264 N N . THR B 1 277 ? 8.031 5.195 26.641 1 84.19 277 THR B N 1
ATOM 5265 C CA . THR B 1 277 ? 8.75 6.457 26.484 1 84.19 277 THR B CA 1
ATOM 5266 C C . THR B 1 277 ? 8.875 7.18 27.812 1 84.19 277 THR B C 1
ATOM 5268 O O . THR B 1 277 ? 7.914 7.238 28.594 1 84.19 277 THR B O 1
ATOM 5271 N N . GLU B 1 278 ? 10.055 7.691 28.078 1 77.69 278 GLU B N 1
ATOM 5272 C CA . GLU B 1 278 ? 10.305 8.453 29.297 1 77.69 278 GLU B CA 1
ATOM 5273 C C . GLU B 1 278 ? 10.867 9.836 28.969 1 77.69 278 GLU B C 1
ATOM 5275 O O . GLU B 1 278 ? 11.422 10.055 27.906 1 77.69 278 GLU B O 1
ATOM 5280 N N . GLY B 1 279 ? 10.656 10.781 29.844 1 66.25 279 GLY B N 1
ATOM 5281 C CA . GLY B 1 279 ? 11.266 12.094 29.719 1 66.25 279 GLY B CA 1
ATOM 5282 C C . GLY B 1 279 ? 10.508 13.016 28.781 1 66.25 279 GLY B C 1
ATOM 5283 O O . GLY B 1 279 ? 9.273 13.047 28.797 1 66.25 279 GLY B O 1
ATOM 5284 N N . GLU B 1 280 ? 11.406 13.742 28.109 1 62.31 280 GLU B N 1
ATOM 5285 C CA . GLU B 1 280 ? 10.867 14.711 27.156 1 62.31 280 GLU B CA 1
ATOM 5286 C C . GLU B 1 280 ? 10.055 14.023 26.062 1 62.31 280 GLU B C 1
ATOM 5288 O O . GLU B 1 280 ? 10.438 12.961 25.578 1 62.31 280 GLU B O 1
ATOM 5293 N N . GLY B 1 281 ? 8.742 14.312 25.953 1 60.91 281 GLY B N 1
ATOM 5294 C CA . GLY B 1 281 ? 7.902 13.727 24.922 1 60.91 281 GLY B CA 1
ATOM 5295 C C . GLY B 1 281 ? 6.684 13.016 25.484 1 60.91 281 GLY B C 1
ATOM 5296 O O . GLY B 1 281 ? 5.777 12.641 24.734 1 60.91 281 GLY B O 1
ATOM 5297 N N . ASN B 1 282 ? 6.934 12.711 26.734 1 64.69 282 ASN B N 1
ATOM 5298 C CA . ASN B 1 282 ? 5.785 12.094 27.391 1 64.69 282 ASN B CA 1
ATOM 5299 C C . ASN B 1 282 ? 4.773 13.133 27.859 1 64.69 282 ASN B C 1
ATOM 5301 O O . ASN B 1 282 ? 4.809 13.562 29 1 64.69 282 ASN B O 1
ATOM 5305 N N . PHE B 1 283 ? 3.924 13.492 27 1 67.12 283 PHE B N 1
ATOM 5306 C CA . PHE B 1 283 ? 2.951 14.531 27.328 1 67.12 283 PHE B CA 1
ATOM 5307 C C . PHE B 1 283 ? 1.687 13.914 27.906 1 67.12 283 PHE B C 1
ATOM 5309 O O . PHE B 1 283 ? 0.731 14.625 28.234 1 67.12 283 PHE B O 1
ATOM 5316 N N . TYR B 1 284 ? 1.785 12.586 28.172 1 76.5 284 TYR B N 1
ATOM 5317 C CA . TYR B 1 284 ? 0.573 11.922 28.641 1 76.5 284 TYR B CA 1
ATOM 5318 C C . TYR B 1 284 ? 0.754 11.383 30.047 1 76.5 284 TYR B C 1
ATOM 5320 O O . TYR B 1 284 ? 1.883 11.195 30.516 1 76.5 284 TYR B O 1
ATOM 5328 N N . ASN B 1 285 ? -0.352 11.258 30.734 1 78.12 285 ASN B N 1
ATOM 5329 C CA . ASN B 1 285 ? -0.327 10.664 32.062 1 78.12 285 ASN B CA 1
ATOM 5330 C C . ASN B 1 285 ? -0.5 9.148 32 1 78.12 285 ASN B C 1
ATOM 5332 O O . ASN B 1 285 ? -0.899 8.531 33 1 78.12 285 ASN B O 1
ATOM 5336 N N . TYR B 1 286 ? -0.338 8.594 30.844 1 81.75 286 TYR B N 1
ATOM 5337 C CA . TYR B 1 286 ? -0.331 7.152 30.609 1 81.75 286 TYR B CA 1
ATOM 5338 C C . TYR B 1 286 ? 0.823 6.758 29.688 1 81.75 286 TYR B C 1
ATOM 5340 O O . TYR B 1 286 ? 1.398 7.605 29 1 81.75 286 TYR B O 1
ATOM 5348 N N . PRO B 1 287 ? 1.202 5.484 29.75 1 86.12 287 PRO B N 1
ATOM 5349 C CA . PRO B 1 287 ? 2.373 5.059 28.984 1 86.12 287 PRO B CA 1
ATOM 5350 C C . PRO B 1 287 ? 2.154 5.16 27.469 1 86.12 287 PRO B C 1
ATOM 5352 O O . PRO B 1 287 ? 1.08 4.816 26.969 1 86.12 287 PRO B O 1
ATOM 5355 N N . ILE B 1 288 ? 3.127 5.719 26.797 1 87.81 288 ILE B N 1
ATOM 5356 C CA . ILE B 1 288 ? 3.227 5.688 25.328 1 87.81 288 ILE B CA 1
ATOM 5357 C C . ILE B 1 288 ? 4.562 5.07 24.922 1 87.81 288 ILE B C 1
ATOM 5359 O O . ILE B 1 288 ? 5.453 4.887 25.75 1 87.81 288 ILE B O 1
ATOM 5363 N N . TYR B 1 289 ? 4.719 4.703 23.672 1 91.12 289 TYR B N 1
ATOM 5364 C CA . TYR B 1 289 ? 5.84 3.873 23.25 1 91.12 289 TYR B CA 1
ATOM 5365 C C . TYR B 1 289 ? 6.5 4.453 22 1 91.12 289 TYR B C 1
ATOM 5367 O O . TYR B 1 289 ? 6.703 3.75 21 1 91.12 289 TYR B O 1
ATOM 5375 N N . ILE B 1 290 ? 6.961 5.664 22.078 1 88.44 290 ILE B N 1
ATOM 5376 C CA . ILE B 1 290 ? 7.59 6.352 20.953 1 88.44 290 ILE B CA 1
ATOM 5377 C C . ILE B 1 290 ? 9.109 6.207 21.047 1 88.44 290 ILE B C 1
ATOM 5379 O O . ILE B 1 290 ? 9.695 6.434 22.109 1 88.44 290 ILE B O 1
ATOM 5383 N N . GLN B 1 291 ? 9.695 5.777 19.938 1 88.5 291 GLN B N 1
ATOM 5384 C CA . GLN B 1 291 ? 11.125 5.938 19.703 1 88.5 291 GLN B CA 1
ATOM 5385 C C . GLN B 1 291 ? 11.398 7.023 18.656 1 88.5 291 GLN B C 1
ATOM 5387 O O . GLN B 1 291 ? 10.758 7.051 17.609 1 88.5 291 GLN B O 1
ATOM 5392 N N . PHE B 1 292 ? 12.328 7.887 19.047 1 87.44 292 PHE B N 1
ATOM 5393 C CA . PHE B 1 292 ? 12.672 8.961 18.125 1 87.44 292 PHE B CA 1
ATOM 5394 C C . PHE B 1 292 ? 13.922 8.617 17.328 1 87.44 292 PHE B C 1
ATOM 5396 O O . PHE B 1 292 ? 14.867 8.031 17.859 1 87.44 292 PHE B O 1
ATOM 5403 N N . ASN B 1 293 ? 13.898 8.891 16.047 1 90.06 293 ASN B N 1
ATOM 5404 C CA . ASN B 1 293 ? 15.008 8.75 15.117 1 90.06 293 ASN B CA 1
ATOM 5405 C C . ASN B 1 293 ? 15.281 10.047 14.359 1 90.06 293 ASN B C 1
ATOM 5407 O O . ASN B 1 293 ? 14.578 10.367 13.398 1 90.06 293 ASN B O 1
ATOM 5411 N N . SER B 1 294 ? 16.391 10.711 14.68 1 89.88 294 SER B N 1
ATOM 5412 C CA . SER B 1 294 ? 16.656 12.055 14.172 1 89.88 294 SER B CA 1
ATOM 5413 C C . SER B 1 294 ? 17 12.031 12.688 1 89.88 294 SER B C 1
ATOM 5415 O O . SER B 1 294 ? 17 13.07 12.031 1 89.88 294 SER B O 1
ATOM 5417 N N . THR B 1 295 ? 17.297 10.883 12.141 1 93.31 295 THR B N 1
ATOM 5418 C CA . THR B 1 295 ? 17.688 10.797 10.734 1 93.31 295 THR B CA 1
ATOM 5419 C C . THR B 1 295 ? 16.609 10.078 9.93 1 93.31 295 THR B C 1
ATOM 5421 O O . THR B 1 295 ? 16.828 9.719 8.766 1 93.31 295 THR B O 1
ATOM 5424 N N . GLY B 1 296 ? 15.445 9.836 10.523 1 94.31 296 GLY B N 1
ATOM 5425 C CA . GLY B 1 296 ? 14.352 9.211 9.805 1 94.31 296 GLY B CA 1
ATOM 5426 C C . GLY B 1 296 ? 13.75 10.109 8.734 1 94.31 296 GLY B C 1
ATOM 5427 O O . GLY B 1 296 ? 14.062 11.297 8.664 1 94.31 296 GLY B O 1
ATOM 5428 N N . PRO B 1 297 ? 12.867 9.516 7.938 1 95.88 297 PRO B N 1
ATOM 5429 C CA . PRO B 1 297 ? 12.242 10.297 6.871 1 95.88 297 PRO B CA 1
ATOM 5430 C C . PRO B 1 297 ? 11.422 11.469 7.402 1 95.88 297 PRO B C 1
ATOM 5432 O O . PRO B 1 297 ? 10.664 11.32 8.367 1 95.88 297 PRO B O 1
ATOM 5435 N N . ARG B 1 298 ? 11.562 12.625 6.828 1 97 298 ARG B N 1
ATOM 5436 C CA . ARG B 1 298 ? 10.781 13.828 7.082 1 97 298 ARG B CA 1
ATOM 5437 C C . ARG B 1 298 ? 10.484 14.57 5.789 1 97 298 ARG B C 1
ATOM 5439 O O . ARG B 1 298 ? 10.797 15.758 5.664 1 97 298 ARG B O 1
ATOM 5446 N N . ASN B 1 299 ? 9.805 13.875 4.895 1 98.44 299 ASN B N 1
ATOM 5447 C CA . ASN B 1 299 ? 9.672 14.312 3.51 1 98.44 299 ASN B CA 1
ATOM 5448 C C . ASN B 1 299 ? 8.219 14.523 3.121 1 98.44 299 ASN B C 1
ATOM 5450 O O . ASN B 1 299 ? 7.312 14.039 3.801 1 98.44 299 ASN B O 1
ATOM 5454 N N . VAL B 1 300 ? 8.047 15.328 2.064 1 98.81 300 VAL B N 1
ATOM 5455 C CA . VAL B 1 300 ? 6.812 15.344 1.283 1 98.81 300 VAL B CA 1
ATOM 5456 C C . VAL B 1 300 ? 7.055 14.695 -0.077 1 98.81 300 VAL B C 1
ATOM 5458 O O . VAL B 1 300 ? 8.023 15.023 -0.764 1 98.81 300 VAL B O 1
ATOM 5461 N N . PHE B 1 301 ? 6.191 13.742 -0.401 1 98.88 301 PHE B N 1
ATOM 5462 C CA . PHE B 1 301 ? 6.258 13.102 -1.706 1 98.88 301 PHE B CA 1
ATOM 5463 C C . PHE B 1 301 ? 5.094 13.531 -2.588 1 98.88 301 PHE B C 1
ATOM 5465 O O . PHE B 1 301 ? 4.035 13.914 -2.084 1 98.88 301 PHE B O 1
ATOM 5472 N N . ALA B 1 302 ? 5.348 13.5 -3.926 1 98.81 302 ALA B N 1
ATOM 5473 C CA . ALA B 1 302 ? 4.32 13.758 -4.93 1 98.81 302 ALA B CA 1
ATOM 5474 C C . ALA B 1 302 ? 4.227 12.609 -5.93 1 98.81 302 ALA B C 1
ATOM 5476 O O . ALA B 1 302 ? 5.219 11.93 -6.195 1 98.81 302 ALA B O 1
ATOM 5477 N N . TRP B 1 303 ? 3.045 12.375 -6.449 1 98.69 303 TRP B N 1
ATOM 5478 C CA . TRP B 1 303 ? 2.752 11.453 -7.547 1 98.69 303 TRP B CA 1
ATOM 5479 C C . TRP B 1 303 ? 1.939 12.148 -8.633 1 98.69 303 TRP B C 1
ATOM 5481 O O . TRP B 1 303 ? 1.154 13.055 -8.352 1 98.69 303 TRP B O 1
ATOM 5491 N N . ASP B 1 304 ? 2.125 11.641 -9.898 1 98.12 304 ASP B N 1
ATOM 5492 C CA . ASP B 1 304 ? 1.156 11.961 -10.945 1 98.12 304 ASP B CA 1
ATOM 5493 C C . ASP B 1 304 ? -0.098 11.102 -10.812 1 98.12 304 ASP B C 1
ATOM 5495 O O . ASP B 1 304 ? -0.01 9.906 -10.523 1 98.12 304 ASP B O 1
ATOM 5499 N N . VAL B 1 305 ? -1.252 11.758 -11.008 1 96.81 305 VAL B N 1
ATOM 5500 C CA . VAL B 1 305 ? -2.529 11.055 -10.953 1 96.81 305 VAL B CA 1
ATOM 5501 C C . VAL B 1 305 ? -3.154 11 -12.344 1 96.81 305 VAL B C 1
ATOM 5503 O O . VAL B 1 305 ? -3.305 12.031 -13 1 96.81 305 VAL B O 1
ATOM 5506 N N . ALA B 1 306 ? -3.48 9.805 -12.75 1 94.44 306 ALA B N 1
ATOM 5507 C CA . ALA B 1 306 ? -4.23 9.602 -13.984 1 94.44 306 ALA B CA 1
ATOM 5508 C C . ALA B 1 306 ? -5.441 8.711 -13.758 1 94.44 306 ALA B C 1
ATOM 5510 O O . ALA B 1 306 ? -5.52 8.008 -12.742 1 94.44 306 ALA B O 1
ATOM 5511 N N . ARG B 1 307 ? -6.391 8.852 -14.562 1 92 307 ARG B N 1
ATOM 5512 C CA . ARG B 1 307 ? -7.57 7.996 -14.531 1 92 307 ARG B CA 1
ATOM 5513 C C . ARG B 1 307 ? -7.688 7.18 -15.812 1 92 307 ARG B C 1
ATOM 5515 O O . ARG B 1 307 ? -7.574 7.723 -16.922 1 92 307 ARG B O 1
ATOM 5522 N N . GLN B 1 308 ? -7.848 5.883 -15.547 1 89.88 308 GLN B N 1
ATOM 5523 C CA . GLN B 1 308 ? -7.906 4.945 -16.656 1 89.88 308 GLN B CA 1
ATOM 5524 C C . GLN B 1 308 ? -9.203 4.148 -16.641 1 89.88 308 GLN B C 1
ATOM 5526 O O . GLN B 1 308 ? -10.094 4.418 -15.836 1 89.88 308 GLN B O 1
ATOM 5531 N N . GLY B 1 309 ? -9.273 3.24 -17.562 1 82.75 309 GLY B N 1
ATOM 5532 C CA . GLY B 1 309 ? -10.477 2.439 -17.719 1 82.75 309 GLY B CA 1
ATOM 5533 C C . GLY B 1 309 ? -11.5 3.07 -18.641 1 82.75 309 GLY B C 1
ATOM 5534 O O . GLY B 1 309 ? -11.438 4.27 -18.922 1 82.75 309 GLY B O 1
ATOM 5535 N N . GLY B 1 310 ? -12.398 2.262 -19.172 1 76 310 GLY B N 1
ATOM 5536 C CA . GLY B 1 310 ? -13.391 2.734 -20.125 1 76 310 GLY B CA 1
ATOM 5537 C C . GLY B 1 310 ? -14.203 3.912 -19.609 1 76 310 GLY B C 1
ATOM 5538 O O . GLY B 1 310 ? -14.516 4.836 -20.359 1 76 310 GLY B O 1
ATOM 5539 N N . ASP B 1 311 ? -14.438 3.982 -18.297 1 76.12 311 ASP B N 1
ATOM 5540 C CA . ASP B 1 311 ? -15.258 5.043 -17.719 1 76.12 311 ASP B CA 1
ATOM 5541 C C . ASP B 1 311 ? -14.398 6.062 -16.984 1 76.12 311 ASP B C 1
ATOM 5543 O O . ASP B 1 311 ? -14.922 6.969 -16.328 1 76.12 311 ASP B O 1
ATOM 5547 N N . LEU B 1 312 ? -13.047 5.902 -17.094 1 78.38 312 LEU B N 1
ATOM 5548 C CA . LEU B 1 312 ? -12.086 6.789 -16.453 1 78.38 312 LEU B CA 1
ATOM 5549 C C . LEU B 1 312 ? -12.312 6.836 -14.945 1 78.38 312 LEU B C 1
ATOM 5551 O O . LEU B 1 312 ? -12.164 7.891 -14.328 1 78.38 312 LEU B O 1
ATOM 5555 N N . ASN B 1 313 ? -12.68 5.719 -14.383 1 85.06 313 ASN B N 1
ATOM 5556 C CA . ASN B 1 313 ? -12.969 5.688 -12.961 1 85.06 313 ASN B CA 1
ATOM 5557 C C . ASN B 1 313 ? -11.883 4.957 -12.18 1 85.06 313 ASN B C 1
ATOM 5559 O O . ASN B 1 313 ? -12.016 4.746 -10.969 1 85.06 313 ASN B O 1
ATOM 5563 N N . GLN B 1 314 ? -10.805 4.688 -12.883 1 90.69 314 GLN B N 1
ATOM 5564 C CA . GLN B 1 314 ? -9.719 3.977 -12.211 1 90.69 314 GLN B CA 1
ATOM 5565 C C . GLN B 1 314 ? -8.508 4.879 -12.023 1 90.69 314 GLN B C 1
ATOM 5567 O O . GLN B 1 314 ? -7.734 5.098 -12.961 1 90.69 314 GLN B O 1
ATOM 5572 N N . PRO B 1 315 ? -8.352 5.297 -10.828 1 92.69 315 PRO B N 1
ATOM 5573 C CA . PRO B 1 315 ? -7.164 6.129 -10.617 1 92.69 315 PRO B CA 1
ATOM 5574 C C . PRO B 1 315 ? -5.875 5.309 -10.562 1 92.69 315 PRO B C 1
ATOM 5576 O O . PRO B 1 315 ? -5.863 4.211 -10 1 92.69 315 PRO B O 1
ATOM 5579 N N . ILE B 1 316 ? -4.879 5.809 -11.195 1 94.38 316 ILE B N 1
ATOM 5580 C CA . ILE B 1 316 ? -3.527 5.262 -11.117 1 94.38 316 ILE B CA 1
ATOM 5581 C C . ILE B 1 316 ? -2.553 6.359 -10.695 1 94.38 316 ILE B C 1
ATOM 5583 O O . ILE B 1 316 ? -2.65 7.5 -11.164 1 94.38 316 ILE B O 1
ATOM 5587 N N . ILE B 1 317 ? -1.641 6.016 -9.789 1 97.12 317 ILE B N 1
ATOM 5588 C CA . ILE B 1 317 ? -0.62 6.992 -9.422 1 97.12 317 ILE B CA 1
ATOM 5589 C C . ILE B 1 317 ? 0.757 6.477 -9.828 1 97.12 317 ILE B C 1
ATOM 5591 O O . ILE B 1 317 ? 1.059 5.289 -9.672 1 97.12 317 ILE B O 1
ATOM 5595 N N . THR B 1 318 ? 1.513 7.355 -10.508 1 97 318 THR B N 1
ATOM 5596 C CA . THR B 1 318 ? 2.873 7.086 -10.961 1 97 318 THR B CA 1
ATOM 5597 C C . THR B 1 318 ? 3.777 8.289 -10.703 1 97 318 THR B C 1
ATOM 5599 O O . THR B 1 318 ? 3.34 9.289 -10.125 1 97 318 THR B O 1
ATOM 5602 N N . GLY B 1 319 ? 5.098 8.148 -11.016 1 97.44 319 GLY B N 1
ATOM 5603 C CA . GLY B 1 319 ? 6.016 9.273 -10.945 1 97.44 319 GLY B CA 1
ATOM 5604 C C . GLY B 1 319 ? 6.316 9.711 -9.523 1 97.44 319 GLY B C 1
ATOM 5605 O O . GLY B 1 319 ? 6.383 10.906 -9.234 1 97.44 319 GLY B O 1
ATOM 5606 N N . LYS B 1 320 ? 6.41 8.789 -8.617 1 97.5 320 LYS B N 1
ATOM 5607 C CA . LYS B 1 320 ? 6.773 9.156 -7.25 1 97.5 320 LYS B CA 1
ATOM 5608 C C . LYS B 1 320 ? 8.055 9.984 -7.227 1 97.5 320 LYS B C 1
ATOM 5610 O O . LYS B 1 320 ? 9.047 9.625 -7.859 1 97.5 320 LYS B O 1
ATOM 5615 N N . ARG B 1 321 ? 7.992 11.109 -6.391 1 98 321 ARG B N 1
ATOM 5616 C CA . ARG B 1 321 ? 9.188 11.93 -6.242 1 98 321 ARG B CA 1
ATOM 5617 C C . ARG B 1 321 ? 9.164 12.695 -4.922 1 98 321 ARG B C 1
ATOM 5619 O O . ARG B 1 321 ? 8.102 13.125 -4.465 1 98 321 ARG B O 1
ATOM 5626 N N . ALA B 1 322 ? 10.312 12.781 -4.301 1 98.06 322 ALA B N 1
ATOM 5627 C CA . ALA B 1 322 ? 10.461 13.664 -3.148 1 98.06 322 ALA B CA 1
ATOM 5628 C C . ALA B 1 322 ? 10.523 15.125 -3.584 1 98.06 322 ALA B C 1
ATOM 5630 O O . ALA B 1 322 ? 11.266 15.469 -4.512 1 98.06 322 ALA B O 1
ATOM 5631 N N . ILE B 1 323 ? 9.805 15.969 -2.869 1 98.19 323 ILE B N 1
ATOM 5632 C CA . ILE B 1 323 ? 9.828 17.359 -3.34 1 98.19 323 ILE B CA 1
ATOM 5633 C C . ILE B 1 323 ? 10.273 18.281 -2.209 1 98.19 323 ILE B C 1
ATOM 5635 O O . ILE B 1 323 ? 10.68 19.422 -2.453 1 98.19 323 ILE B O 1
ATOM 5639 N N . PHE B 1 324 ? 10.188 17.797 -0.992 1 98 324 PHE B N 1
ATOM 5640 C CA . PHE B 1 324 ? 10.5 18.672 0.135 1 98 324 PHE B CA 1
ATOM 5641 C C . PHE B 1 324 ? 10.93 17.844 1.349 1 98 324 PHE B C 1
ATOM 5643 O O . PHE B 1 324 ? 10.344 16.812 1.643 1 98 324 PHE B O 1
ATOM 5650 N N . GLN B 1 325 ? 11.953 18.25 2.002 1 97.25 325 GLN B N 1
ATOM 5651 C CA . GLN B 1 325 ? 12.359 17.75 3.312 1 97.25 325 GLN B CA 1
ATOM 5652 C C . GLN B 1 325 ? 12.242 18.844 4.371 1 97.25 325 GLN B C 1
ATOM 5654 O O . GLN B 1 325 ? 12.828 19.922 4.227 1 97.25 325 GLN B O 1
ATOM 5659 N N . SER B 1 326 ? 11.586 18.609 5.383 1 94.94 326 SER B N 1
ATOM 5660 C CA . SER B 1 326 ? 11.32 19.641 6.387 1 94.94 326 SER B CA 1
ATOM 5661 C C . SER B 1 326 ? 12.594 20.047 7.121 1 94.94 326 SER B C 1
ATOM 5663 O O . SER B 1 326 ? 13.484 19.219 7.32 1 94.94 326 SER B O 1
ATOM 5665 N N . LEU B 1 327 ? 12.633 21.281 7.57 1 92.75 327 LEU B N 1
ATOM 5666 C CA . LEU B 1 327 ? 13.805 21.797 8.281 1 92.75 327 LEU B CA 1
ATOM 5667 C C . LEU B 1 327 ? 13.734 21.438 9.758 1 92.75 327 LEU B C 1
ATOM 5669 O O . LEU B 1 327 ? 14.727 21.562 10.484 1 92.75 327 LEU B O 1
ATOM 5673 N N . GLU B 1 328 ? 12.633 21.062 10.219 1 92.56 328 GLU B N 1
ATOM 5674 C CA . GLU B 1 328 ? 12.43 20.578 11.586 1 92.56 328 GLU B CA 1
ATOM 5675 C C . GLU B 1 328 ? 11.219 19.656 11.672 1 92.56 328 GLU B C 1
ATOM 5677 O O . GLU B 1 328 ? 10.336 19.703 10.812 1 92.56 328 GLU B O 1
ATOM 5682 N N . GLY B 1 329 ? 11.227 18.797 12.656 1 93.88 329 GLY B N 1
ATOM 5683 C CA . GLY B 1 329 ? 10.109 17.891 12.828 1 93.88 329 GLY B CA 1
ATOM 5684 C C . GLY B 1 329 ? 9.883 16.984 11.633 1 93.88 329 GLY B C 1
ATOM 5685 O O . GLY B 1 329 ? 10.766 16.844 10.781 1 93.88 329 GLY B O 1
ATOM 5686 N N . ALA B 1 330 ? 8.812 16.297 11.641 1 94.25 330 ALA B N 1
ATOM 5687 C CA . ALA B 1 330 ? 8.375 15.492 10.508 1 94.25 330 ALA B CA 1
ATOM 5688 C C . ALA B 1 330 ? 7.035 15.992 9.969 1 94.25 330 ALA B C 1
ATOM 5690 O O . ALA B 1 330 ? 6.059 16.094 10.719 1 94.25 330 ALA B O 1
ATOM 5691 N N . PRO B 1 331 ? 7.078 16.359 8.625 1 96.94 331 PRO B N 1
ATOM 5692 C CA . PRO B 1 331 ? 5.812 16.875 8.086 1 96.94 331 PRO B CA 1
ATOM 5693 C C . PRO B 1 331 ? 4.617 15.992 8.453 1 96.94 331 PRO B C 1
ATOM 5695 O O . PRO B 1 331 ? 4.68 14.766 8.312 1 96.94 331 PRO B O 1
ATOM 5698 N N . ASP B 1 332 ? 3.596 16.609 8.984 1 97.19 332 ASP B N 1
ATOM 5699 C CA . ASP B 1 332 ? 2.385 15.938 9.445 1 97.19 332 ASP B CA 1
ATOM 5700 C C . ASP B 1 332 ? 1.2 16.25 8.539 1 97.19 332 ASP B C 1
ATOM 5702 O O . ASP B 1 332 ? 1.214 15.922 7.352 1 97.19 332 ASP B O 1
ATOM 5706 N N . GLY B 1 333 ? 0.18 16.938 9.008 1 98.38 333 GLY B N 1
ATOM 5707 C CA . GLY B 1 333 ? -0.909 17.375 8.148 1 98.38 333 GLY B CA 1
ATOM 5708 C C . GLY B 1 333 ? -0.554 18.578 7.305 1 98.38 333 GLY B C 1
ATOM 5709 O O . GLY B 1 333 ? 0.313 19.375 7.676 1 98.38 333 GLY B O 1
ATOM 5710 N N . PHE B 1 334 ? -1.229 18.719 6.172 1 98.38 334 PHE B N 1
ATOM 5711 C CA . PHE B 1 334 ? -1.073 19.906 5.336 1 98.38 334 PHE B CA 1
ATOM 5712 C C . PHE B 1 334 ? -2.357 20.203 4.57 1 98.38 334 PHE B C 1
ATOM 5714 O O . PHE B 1 334 ? -3.281 19.391 4.562 1 98.38 334 PHE B O 1
ATOM 5721 N N . LYS B 1 335 ? -2.412 21.391 4.074 1 98.06 335 LYS B N 1
ATOM 5722 C CA . LYS B 1 335 ? -3.43 21.797 3.111 1 98.06 335 LYS B CA 1
ATOM 5723 C C . LYS B 1 335 ? -2.801 22.5 1.911 1 98.06 335 LYS B C 1
ATOM 5725 O O . LYS B 1 335 ? -1.632 22.891 1.958 1 98.06 335 LYS B O 1
ATOM 5730 N N . ILE B 1 336 ? -3.619 22.547 0.885 1 98 336 ILE B N 1
ATOM 5731 C CA . ILE B 1 336 ? -3.182 23.219 -0.331 1 98 336 ILE B CA 1
ATOM 5732 C C . ILE B 1 336 ? -3.967 24.516 -0.511 1 98 336 ILE B C 1
ATOM 5734 O O . ILE B 1 336 ? -5.199 24.5 -0.56 1 98 336 ILE B O 1
ATOM 5738 N N . ALA B 1 337 ? -3.25 25.562 -0.623 1 98.25 337 ALA B N 1
ATOM 5739 C CA . ALA B 1 337 ? -3.871 26.875 -0.826 1 98.25 337 ALA B CA 1
ATOM 5740 C C . ALA B 1 337 ? -4.523 26.969 -2.201 1 98.25 337 ALA B C 1
ATOM 5742 O O . ALA B 1 337 ? -4.285 26.109 -3.066 1 98.25 337 ALA B O 1
ATOM 5743 N N . ALA B 1 338 ? -5.34 28.016 -2.371 1 97 338 ALA B N 1
ATOM 5744 C CA . ALA B 1 338 ? -6.066 28.219 -3.623 1 97 338 ALA B CA 1
ATOM 5745 C C . ALA B 1 338 ? -5.105 28.312 -4.805 1 97 338 ALA B C 1
ATOM 5747 O O . ALA B 1 338 ? -5.426 27.875 -5.91 1 97 338 ALA B O 1
ATOM 5748 N N . ASN B 1 339 ? -3.951 28.844 -4.594 1 97 339 ASN B N 1
ATOM 5749 C CA . ASN B 1 339 ? -2.992 29.047 -5.676 1 97 339 ASN B CA 1
ATOM 5750 C C . ASN B 1 339 ? -2.09 27.828 -5.859 1 97 339 ASN B C 1
ATOM 5752 O O . ASN B 1 339 ? -1.128 27.875 -6.629 1 97 339 ASN B O 1
ATOM 5756 N N . GLY B 1 340 ? -2.281 26.828 -5.062 1 97.94 340 GLY B N 1
ATOM 5757 C CA . GLY B 1 340 ? -1.548 25.594 -5.23 1 97.94 340 GLY B CA 1
ATOM 5758 C C . GLY B 1 340 ? -0.392 25.438 -4.262 1 97.94 340 GLY B C 1
ATOM 5759 O O . GLY B 1 340 ? 0.237 24.375 -4.191 1 97.94 340 GLY B O 1
ATOM 5760 N N . TYR B 1 341 ? -0.077 26.484 -3.457 1 98.69 341 TYR B N 1
ATOM 5761 C CA . TYR B 1 341 ? 0.991 26.375 -2.473 1 98.69 341 TYR B CA 1
ATOM 5762 C C . TYR B 1 341 ? 0.638 25.344 -1.404 1 98.69 341 TYR B C 1
ATOM 5764 O O . TYR B 1 341 ? -0.52 25.234 -0.992 1 98.69 341 TYR B O 1
ATOM 5772 N N . LEU B 1 342 ? 1.597 24.562 -1.014 1 98.81 342 LEU B N 1
ATOM 5773 C CA . LEU B 1 342 ? 1.431 23.656 0.117 1 98.81 342 LEU B CA 1
ATOM 5774 C C . LEU B 1 342 ? 1.741 24.359 1.432 1 98.81 342 LEU B C 1
ATOM 5776 O O . LEU B 1 342 ? 2.744 25.078 1.539 1 98.81 342 LEU B O 1
ATOM 5780 N N . VAL B 1 343 ? 0.869 24.234 2.377 1 98.88 343 VAL B N 1
ATOM 5781 C CA . VAL B 1 343 ? 1.066 24.703 3.744 1 98.88 343 VAL B CA 1
ATOM 5782 C C . VAL B 1 343 ? 1.179 23.516 4.691 1 98.88 343 VAL B C 1
ATOM 5784 O O . VAL B 1 343 ? 0.183 22.844 4.98 1 98.88 343 VAL B O 1
ATOM 5787 N N . ILE B 1 344 ? 2.412 23.281 5.211 1 98.75 344 ILE B N 1
ATOM 5788 C CA . ILE B 1 344 ? 2.789 21.984 5.75 1 98.75 344 ILE B CA 1
ATOM 5789 C C . ILE B 1 344 ? 3.088 22.109 7.242 1 98.75 344 ILE B C 1
ATOM 5791 O O . ILE B 1 344 ? 4.055 22.766 7.633 1 98.75 344 ILE B O 1
ATOM 5795 N N . ALA B 1 345 ? 2.287 21.453 8.031 1 98.56 345 ALA B N 1
ATOM 5796 C CA . ALA B 1 345 ? 2.531 21.422 9.469 1 98.56 345 ALA B CA 1
ATOM 5797 C C . ALA B 1 345 ? 3.848 20.719 9.797 1 98.56 345 ALA B C 1
ATOM 5799 O O . ALA B 1 345 ? 4.156 19.672 9.219 1 98.56 345 ALA B O 1
ATOM 5800 N N . GLY B 1 346 ? 4.562 21.188 10.734 1 95.12 346 GLY B N 1
ATOM 5801 C CA . GLY B 1 346 ? 5.91 20.719 11.023 1 95.12 346 GLY B CA 1
ATOM 5802 C C . GLY B 1 346 ? 5.934 19.422 11.797 1 95.12 346 GLY B C 1
ATOM 5803 O O . GLY B 1 346 ? 6.949 18.719 11.812 1 95.12 346 GLY B O 1
ATOM 5804 N N . GLY B 1 347 ? 4.863 19.062 12.383 1 92.75 347 GLY B N 1
ATOM 5805 C CA . GLY B 1 347 ? 4.855 17.828 13.164 1 92.75 347 GLY B CA 1
ATOM 5806 C C . GLY B 1 347 ? 5.91 17.812 14.25 1 92.75 347 GLY B C 1
ATOM 5807 O O . GLY B 1 347 ? 7.109 17.797 13.961 1 92.75 347 GLY B O 1
ATOM 5808 N N . LEU B 1 348 ? 5.594 17.766 15.406 1 89.06 348 LEU B N 1
ATOM 5809 C CA . LEU B 1 348 ? 6.516 17.719 16.531 1 89.06 348 LEU B CA 1
ATOM 5810 C C . LEU B 1 348 ? 7.363 18.984 16.609 1 89.06 348 LEU B C 1
ATOM 5812 O O . LEU B 1 348 ? 8.375 19.016 17.312 1 89.06 348 LEU B O 1
ATOM 5816 N N . ALA B 1 349 ? 7.062 19.938 15.812 1 93.06 349 ALA B N 1
ATOM 5817 C CA . ALA B 1 349 ? 7.855 21.156 15.773 1 93.06 349 ALA B CA 1
ATOM 5818 C C . ALA B 1 349 ? 6.957 22.391 15.711 1 93.06 349 ALA B C 1
ATOM 5820 O O . ALA B 1 349 ? 5.852 22.328 15.164 1 93.06 349 ALA B O 1
ATOM 5821 N N . PRO B 1 350 ? 7.539 23.453 16.219 1 96 350 PRO B N 1
ATOM 5822 C CA . PRO B 1 350 ? 6.715 24.672 16.312 1 96 350 PRO B CA 1
ATOM 5823 C C . PRO B 1 350 ? 6.742 25.516 15.047 1 96 350 PRO B C 1
ATOM 5825 O O . PRO B 1 350 ? 7.234 26.641 15.062 1 96 350 PRO B O 1
ATOM 5828 N N . GLY B 1 351 ? 6.004 25.094 14.062 1 96.62 351 GLY B N 1
ATOM 5829 C CA . GLY B 1 351 ? 5.977 25.891 12.844 1 96.62 351 GLY B CA 1
ATOM 5830 C C . GLY B 1 351 ? 5.285 25.203 11.688 1 96.62 351 GLY B C 1
ATOM 5831 O O . GLY B 1 351 ? 4.82 24.062 11.82 1 96.62 351 GLY B O 1
ATOM 5832 N N . VAL B 1 352 ? 5.164 25.938 10.617 1 98.31 352 VAL B N 1
ATOM 5833 C CA . VAL B 1 352 ? 4.535 25.531 9.367 1 98.31 352 VAL B CA 1
ATOM 5834 C C . VAL B 1 352 ? 5.375 26.016 8.188 1 98.31 352 VAL B C 1
ATOM 5836 O O . VAL B 1 352 ? 5.812 27.172 8.164 1 98.31 352 VAL B O 1
ATOM 5839 N N . ASP B 1 353 ? 5.633 25.156 7.289 1 98.5 353 ASP B N 1
ATOM 5840 C CA . ASP B 1 353 ? 6.359 25.531 6.078 1 98.5 353 ASP B CA 1
ATOM 5841 C C . ASP B 1 353 ? 5.398 25.766 4.914 1 98.5 353 ASP B C 1
ATOM 5843 O O . ASP B 1 353 ? 4.391 25.062 4.785 1 98.5 353 ASP B O 1
ATOM 5847 N N . ILE B 1 354 ? 5.715 26.734 4.086 1 98.81 354 ILE B N 1
ATOM 5848 C CA . ILE B 1 354 ? 4.945 27.031 2.883 1 98.81 354 ILE B CA 1
ATOM 5849 C C . ILE B 1 354 ? 5.828 26.844 1.649 1 98.81 354 IL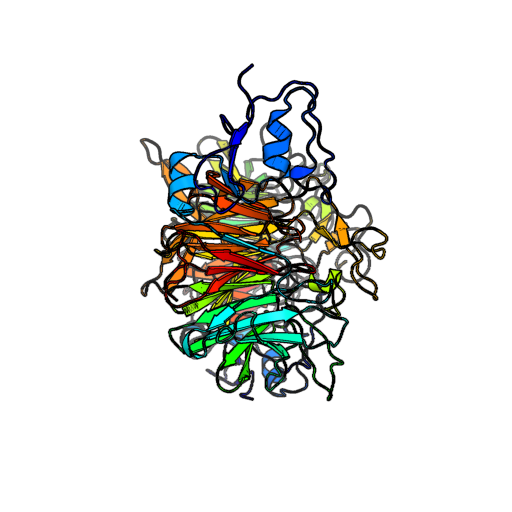E B C 1
ATOM 5851 O O . ILE B 1 354 ? 6.867 27.5 1.519 1 98.81 354 ILE B O 1
ATOM 5855 N N . THR B 1 355 ? 5.43 25.969 0.76 1 98.81 355 THR B N 1
ATOM 5856 C CA . THR B 1 355 ? 6.172 25.703 -0.47 1 98.81 355 THR B CA 1
ATOM 5857 C C . THR B 1 355 ? 5.27 25.891 -1.689 1 98.81 355 THR B C 1
ATOM 5859 O O . THR B 1 355 ? 4.043 25.891 -1.567 1 98.81 355 THR B O 1
ATOM 5862 N N . ASP B 1 356 ? 5.914 26.094 -2.85 1 98.56 356 ASP B N 1
ATOM 5863 C CA . ASP B 1 356 ? 5.148 25.969 -4.086 1 98.56 356 ASP B CA 1
ATOM 5864 C C . ASP B 1 356 ? 4.918 24.5 -4.438 1 98.56 356 ASP B C 1
ATOM 5866 O O . ASP B 1 356 ? 5.328 23.594 -3.695 1 98.56 356 ASP B O 1
ATOM 5870 N N . PRO B 1 357 ? 4.188 24.203 -5.543 1 98.31 357 PRO B N 1
ATOM 5871 C CA . PRO B 1 357 ? 3.807 22.812 -5.836 1 98.31 357 PRO B CA 1
ATOM 5872 C C . PRO B 1 357 ? 5.012 21.922 -6.102 1 98.31 357 PRO B C 1
ATOM 5874 O O . PRO B 1 357 ? 4.883 20.688 -6.125 1 98.31 357 PRO B O 1
ATOM 5877 N N . TYR B 1 358 ? 6.16 22.516 -6.266 1 97.62 358 TYR B N 1
ATOM 5878 C CA . TYR B 1 358 ? 7.363 21.766 -6.629 1 97.62 358 TYR B CA 1
ATOM 5879 C C . TYR B 1 358 ? 8.273 21.578 -5.418 1 97.62 358 TYR B C 1
ATOM 5881 O O . TYR B 1 358 ? 9.32 20.938 -5.516 1 97.62 358 TYR B O 1
ATOM 5889 N N . GLY B 1 359 ? 7.926 22.156 -4.25 1 98.19 359 GLY B N 1
ATOM 5890 C CA . GLY B 1 359 ? 8.68 21.953 -3.021 1 98.19 359 GLY B CA 1
ATOM 5891 C C . GLY B 1 359 ? 9.633 23.078 -2.715 1 98.19 359 GLY B C 1
ATOM 5892 O O . GLY B 1 359 ? 10.375 23.031 -1.73 1 98.19 359 GLY B O 1
ATOM 5893 N N . ASN B 1 360 ? 9.625 24.078 -3.598 1 97.25 360 ASN B N 1
ATOM 5894 C CA . ASN B 1 360 ? 10.453 25.234 -3.295 1 97.25 360 ASN B CA 1
ATOM 5895 C C . ASN B 1 360 ? 9.938 26 -2.072 1 97.25 360 ASN B C 1
ATOM 5897 O O . ASN B 1 360 ? 8.812 26.5 -2.074 1 97.25 360 ASN B O 1
ATOM 5901 N N . GLN B 1 361 ? 10.82 26.109 -1.082 1 98 361 GLN B N 1
ATOM 5902 C CA . GLN B 1 361 ? 10.453 26.781 0.163 1 98 361 GLN B CA 1
ATOM 5903 C C . GLN B 1 361 ? 10.25 28.266 -0.051 1 98 361 GLN B C 1
ATOM 5905 O O . GLN B 1 361 ? 11.117 28.938 -0.627 1 98 361 GLN B O 1
ATOM 5910 N N . ILE B 1 362 ? 9.117 28.781 0.426 1 98.75 362 ILE B N 1
ATOM 5911 C CA . ILE B 1 362 ? 8.812 30.203 0.251 1 98.75 362 ILE B CA 1
ATOM 5912 C C . ILE B 1 362 ? 8.883 30.922 1.601 1 98.75 362 ILE B C 1
ATOM 5914 O O . ILE B 1 362 ? 9.508 31.969 1.722 1 98.75 362 ILE B O 1
ATOM 5918 N N . ALA B 1 363 ? 8.242 30.391 2.551 1 98.75 363 ALA B N 1
ATOM 5919 C CA . ALA B 1 363 ? 8.125 31.031 3.859 1 98.75 363 ALA B CA 1
ATOM 5920 C C . ALA B 1 363 ? 7.883 30 4.953 1 98.75 363 ALA B C 1
ATOM 5922 O O . ALA B 1 363 ? 7.684 28.812 4.664 1 98.75 363 ALA B O 1
ATOM 5923 N N . ARG B 1 364 ? 8 30.5 6.176 1 98.31 364 ARG B N 1
ATOM 5924 C CA . ARG B 1 364 ? 7.699 29.719 7.367 1 98.31 364 ARG B CA 1
ATOM 5925 C C . ARG B 1 364 ? 6.945 30.562 8.398 1 98.31 364 ARG B C 1
ATOM 5927 O O . ARG B 1 364 ? 7.258 31.734 8.594 1 98.31 364 ARG B O 1
ATOM 5934 N N . ILE B 1 365 ? 5.938 29.938 8.969 1 98.75 365 ILE B N 1
ATOM 5935 C CA . ILE B 1 365 ? 5.27 30.516 10.133 1 98.75 365 ILE B CA 1
ATOM 5936 C C . ILE B 1 365 ? 5.828 29.875 11.406 1 98.75 365 ILE B C 1
ATOM 5938 O O . ILE B 1 365 ? 5.828 28.656 11.555 1 98.75 365 ILE B O 1
ATOM 5942 N N . GLN B 1 366 ? 6.316 30.672 12.32 1 98.25 366 GLN B N 1
ATOM 5943 C CA . GLN B 1 366 ? 6.844 30.141 13.57 1 98.25 366 GLN B CA 1
ATOM 5944 C C . GLN B 1 366 ? 5.828 30.281 14.695 1 98.25 366 GLN B C 1
ATOM 5946 O O . GLN B 1 366 ? 5.207 31.344 14.859 1 98.25 366 GLN B O 1
ATOM 5951 N N . THR B 1 367 ? 5.613 29.203 15.406 1 97.56 367 THR B N 1
ATOM 5952 C CA . THR B 1 367 ? 4.637 29.156 16.484 1 97.56 367 THR B CA 1
ATOM 5953 C C . THR B 1 367 ? 5.316 28.859 17.812 1 97.56 367 THR B C 1
ATOM 5955 O O . THR B 1 367 ? 6.543 28.734 17.875 1 97.56 367 THR B O 1
ATOM 5958 N N . SER B 1 368 ? 4.477 28.828 18.922 1 94.81 368 SER B N 1
ATOM 5959 C CA . SER B 1 368 ? 4.984 28.531 20.266 1 94.81 368 SER B CA 1
ATOM 5960 C C . SER B 1 368 ? 4.656 27.109 20.688 1 94.81 368 SER B C 1
ATOM 5962 O O . SER B 1 368 ? 4.871 26.734 21.828 1 94.81 368 SER B O 1
ATOM 5964 N N . HIS B 1 369 ? 4.039 26.312 19.812 1 94.19 369 HIS B N 1
ATOM 5965 C CA . HIS B 1 369 ? 3.678 24.922 20.016 1 94.19 369 HIS B CA 1
ATOM 5966 C C . HIS B 1 369 ? 3.9 24.094 18.75 1 94.19 369 HIS B C 1
ATOM 5968 O O . HIS B 1 369 ? 3.834 24.625 17.641 1 94.19 369 HIS B O 1
ATOM 5974 N N . PRO B 1 370 ? 4.184 22.797 18.906 1 94.75 370 PRO B N 1
ATOM 5975 C CA . PRO B 1 370 ? 4.211 21.969 17.688 1 94.75 370 PRO B CA 1
ATOM 5976 C C . PRO B 1 370 ? 2.891 22 16.922 1 94.75 370 PRO B C 1
ATOM 5978 O O . PRO B 1 370 ? 1.818 22.031 17.531 1 94.75 370 PRO B O 1
ATOM 5981 N N . VAL B 1 371 ? 2.961 22.078 15.609 1 97.5 371 VAL B N 1
ATOM 5982 C CA . VAL B 1 371 ? 1.78 22.109 14.75 1 97.5 371 VAL B CA 1
ATOM 5983 C C . VAL B 1 371 ? 1.626 20.781 14.023 1 97.5 371 VAL B C 1
ATOM 5985 O O . VAL B 1 371 ? 2.527 20.344 13.297 1 97.5 371 VAL B O 1
ATOM 5988 N N . GLU B 1 372 ? 0.492 20.141 14.25 1 97.31 372 GLU B N 1
ATOM 5989 C CA . GLU B 1 372 ? 0.242 18.828 13.672 1 97.31 372 GLU B CA 1
ATOM 5990 C C . GLU B 1 372 ? -0.611 18.938 12.406 1 97.31 372 GLU B C 1
ATOM 5992 O O . GLU B 1 372 ? -0.542 18.078 11.531 1 97.31 372 GLU B O 1
ATOM 5997 N N . ASN B 1 373 ? -1.461 19.922 12.312 1 98.5 373 ASN B N 1
ATOM 5998 C CA . ASN B 1 373 ? -2.326 20.125 11.156 1 98.5 373 ASN B CA 1
ATOM 5999 C C . ASN B 1 373 ? -2.814 21.578 11.078 1 98.5 373 ASN B C 1
ATOM 6001 O O . ASN B 1 373 ? -2.551 22.375 11.977 1 98.5 373 ASN B O 1
ATOM 6005 N N . ILE B 1 374 ? -3.479 21.922 9.938 1 98.56 374 ILE B N 1
ATOM 6006 C CA . ILE B 1 374 ? -3.908 23.297 9.703 1 98.56 374 ILE B CA 1
ATOM 6007 C C . ILE B 1 374 ? -5.285 23.297 9.047 1 98.56 374 ILE B C 1
ATOM 6009 O O . ILE B 1 374 ? -5.707 22.297 8.469 1 98.56 374 ILE B O 1
ATOM 6013 N N . GLN B 1 375 ? -5.977 24.406 9.125 1 98.5 375 GLN B N 1
ATOM 6014 C CA . GLN B 1 375 ? -7.273 24.562 8.469 1 98.5 375 GLN B CA 1
ATOM 6015 C C . GLN B 1 375 ? -7.605 26.031 8.25 1 98.5 375 GLN B C 1
ATOM 6017 O O . GLN B 1 375 ? -7.594 26.828 9.188 1 98.5 375 GLN B O 1
ATOM 6022 N N . TRP B 1 376 ? -7.891 26.422 6.98 1 98.44 376 TRP B N 1
ATOM 6023 C CA . TRP B 1 376 ? -8.414 27.766 6.695 1 98.44 376 TRP B CA 1
ATOM 6024 C C . TRP B 1 376 ? -9.852 27.891 7.195 1 98.44 376 TRP B C 1
ATOM 6026 O O . TRP B 1 376 ? -10.625 26.938 7.145 1 98.44 376 TRP B O 1
ATOM 6036 N N . THR B 1 377 ? -10.219 29.031 7.598 1 97.88 377 THR B N 1
ATOM 6037 C CA . THR B 1 377 ? -11.578 29.375 8.008 1 97.88 377 THR B CA 1
ATOM 6038 C C . THR B 1 377 ? -11.969 30.766 7.512 1 97.88 377 THR B C 1
ATOM 6040 O O . THR B 1 377 ? -11.148 31.453 6.906 1 97.88 377 THR B O 1
ATOM 6043 N N . GLY B 1 378 ? -13.234 31.109 7.754 1 95.19 378 GLY B N 1
ATOM 6044 C CA . GLY B 1 378 ? -13.742 32.438 7.43 1 95.19 378 GLY B CA 1
ATOM 6045 C C . GLY B 1 378 ? -14.352 32.5 6.047 1 95.19 378 GLY B C 1
ATOM 6046 O O . GLY B 1 378 ? -14.078 31.672 5.191 1 95.19 378 GLY B O 1
ATOM 6047 N N . ASP B 1 379 ? -15.07 33.562 5.754 1 91.44 379 ASP B N 1
ATOM 6048 C CA . ASP B 1 379 ? -15.789 33.719 4.492 1 91.44 379 ASP B CA 1
ATOM 6049 C C . ASP B 1 379 ? -14.82 33.875 3.324 1 91.44 379 ASP B C 1
ATOM 6051 O O . ASP B 1 379 ? -15.07 33.375 2.229 1 91.44 379 ASP B O 1
ATOM 6055 N N . ASP B 1 380 ? -13.734 34.531 3.666 1 93.12 380 ASP B N 1
ATOM 6056 C CA . ASP B 1 380 ? -12.781 34.812 2.6 1 93.12 380 ASP B CA 1
ATOM 6057 C C . ASP B 1 380 ? -11.656 33.781 2.584 1 93.12 380 ASP B C 1
ATOM 6059 O O . ASP B 1 380 ? -10.773 33.844 1.727 1 93.12 380 ASP B O 1
ATOM 6063 N N . LEU B 1 381 ? -11.617 32.938 3.576 1 96.25 381 LEU B N 1
ATOM 6064 C CA . LEU B 1 381 ? -10.633 31.859 3.709 1 96.25 381 LEU B CA 1
ATOM 6065 C C . LEU B 1 381 ? -9.219 32.438 3.783 1 96.25 381 LEU B C 1
ATOM 6067 O O . LEU B 1 381 ? -8.305 31.906 3.139 1 96.25 381 LEU B O 1
ATOM 6071 N N . ASN B 1 382 ? -9.086 33.5 4.492 1 96 382 ASN B N 1
ATOM 6072 C CA . ASN B 1 382 ? -7.773 34.094 4.707 1 96 382 ASN B CA 1
ATOM 6073 C C . ASN B 1 382 ? -7.332 33.969 6.164 1 96 382 ASN B C 1
ATOM 6075 O O . ASN B 1 382 ? -6.367 34.625 6.574 1 96 382 ASN B O 1
ATOM 6079 N N . THR B 1 383 ? -8.133 33.281 6.965 1 97.81 383 THR B N 1
ATOM 6080 C CA . THR B 1 383 ? -7.758 32.969 8.336 1 97.81 383 THR B CA 1
ATOM 6081 C C . THR B 1 383 ? -7.328 31.5 8.453 1 97.81 383 THR B C 1
ATOM 6083 O O . THR B 1 383 ? -8.094 30.609 8.117 1 97.81 383 THR B O 1
ATOM 6086 N N . LEU B 1 384 ? -6.121 31.281 8.945 1 98.56 384 LEU B N 1
ATOM 6087 C CA . LEU B 1 384 ? -5.551 29.953 9.07 1 98.56 384 LEU B CA 1
ATOM 6088 C C . LEU B 1 384 ? -5.375 29.562 10.531 1 98.56 384 LEU B C 1
ATOM 6090 O O . LEU B 1 384 ? -4.766 30.312 11.305 1 98.56 384 LEU B O 1
ATOM 6094 N N . TRP B 1 385 ? -5.953 28.453 10.875 1 98.5 385 TRP B N 1
ATOM 6095 C CA . TRP B 1 385 ? -5.746 27.891 12.203 1 98.5 385 TRP B CA 1
ATOM 6096 C C . TRP B 1 385 ? -4.672 26.797 12.172 1 98.5 385 TRP B C 1
ATOM 6098 O O . TRP B 1 385 ? -4.723 25.891 11.344 1 98.5 385 TRP B O 1
ATOM 6108 N N . LEU B 1 386 ? -3.68 26.953 13.047 1 98.62 386 LEU B N 1
ATOM 6109 C CA . LEU B 1 386 ? -2.613 25.969 13.273 1 98.62 386 LEU B CA 1
ATOM 6110 C C . LEU B 1 386 ? -2.834 25.219 14.578 1 98.62 386 LEU B C 1
ATOM 6112 O O . LEU B 1 386 ? -2.76 25.812 15.664 1 98.62 386 LEU B O 1
ATOM 6116 N N . VAL B 1 387 ? -3.104 23.906 14.445 1 97.5 387 VAL B N 1
ATOM 6117 C CA . VAL B 1 387 ? -3.447 23.125 15.633 1 97.5 387 VAL B CA 1
ATOM 6118 C C . VAL B 1 387 ? -2.389 22.047 15.867 1 97.5 387 VAL B C 1
ATOM 6120 O O . VAL B 1 387 ? -1.808 21.516 14.922 1 97.5 387 VAL B O 1
ATOM 6123 N N . GLY B 1 388 ? -2.152 21.766 17.156 1 95.69 388 GLY B N 1
ATOM 6124 C CA . GLY B 1 388 ? -1.174 20.734 17.469 1 95.69 388 GLY B CA 1
ATOM 6125 C C . GLY B 1 388 ? -1.095 20.391 18.938 1 95.69 388 GLY B C 1
ATOM 6126 O O . GLY B 1 388 ? -2.115 20.109 19.578 1 95.69 388 GLY B O 1
ATOM 6127 N N . ILE B 1 389 ? 0.115 20.359 19.438 1 92.75 389 ILE B N 1
ATOM 6128 C CA . ILE B 1 389 ? 0.329 19.906 20.812 1 92.75 389 ILE B CA 1
ATOM 6129 C C . ILE B 1 389 ? 0.319 21.094 21.766 1 92.75 389 ILE B C 1
ATOM 6131 O O . ILE B 1 389 ? 1.195 21.953 21.688 1 92.75 389 ILE B O 1
ATOM 6135 N N . GLY B 1 390 ? -0.687 21.156 22.594 1 91.25 390 GLY B N 1
ATOM 6136 C CA . GLY B 1 390 ? -0.704 22.109 23.688 1 91.25 390 GLY B CA 1
ATOM 6137 C C . GLY B 1 390 ? -1.028 23.531 23.25 1 91.25 390 GLY B C 1
ATOM 6138 O O . GLY B 1 390 ? -0.909 24.469 24.031 1 91.25 390 GLY B O 1
ATOM 6139 N N . GLY B 1 391 ? -1.447 23.672 21.984 1 93.88 391 GLY B N 1
ATOM 6140 C CA . GLY B 1 391 ? -1.72 25.047 21.578 1 93.88 391 GLY B CA 1
ATOM 6141 C C . GLY B 1 391 ? -2.367 25.156 20.219 1 93.88 391 GLY B C 1
ATOM 6142 O O . GLY B 1 391 ? -2.309 24.219 19.422 1 93.88 391 GLY B O 1
ATOM 6143 N N . PHE B 1 392 ? -2.996 26.312 20.031 1 97.19 392 PHE B N 1
ATOM 6144 C CA . PHE B 1 392 ? -3.562 26.766 18.766 1 97.19 392 PHE B CA 1
ATOM 6145 C C . PHE B 1 392 ? -3.041 28.141 18.391 1 97.19 392 PHE B C 1
ATOM 6147 O O . PHE B 1 392 ? -2.904 29.016 19.266 1 97.19 392 PHE B O 1
ATOM 6154 N N . THR B 1 393 ? -2.674 28.297 17.172 1 98.12 393 THR B N 1
ATOM 6155 C CA . THR B 1 393 ? -2.279 29.594 16.625 1 98.12 393 THR B CA 1
ATOM 6156 C C . THR B 1 393 ? -3.193 29.984 15.461 1 98.12 393 THR B C 1
ATOM 6158 O O . THR B 1 393 ? -3.561 29.156 14.641 1 98.12 393 THR B O 1
ATOM 6161 N N . LYS B 1 394 ? -3.604 31.234 15.469 1 98.31 394 LYS B N 1
ATOM 6162 C CA . LYS B 1 394 ? -4.402 31.797 14.383 1 98.31 394 LYS B CA 1
ATOM 6163 C C . LYS B 1 394 ? -3.588 32.812 13.562 1 98.31 394 LYS B C 1
ATOM 6165 O O . LYS B 1 394 ? -2.9 33.656 14.125 1 98.31 394 LYS B O 1
ATOM 6170 N N . VAL B 1 395 ? -3.662 32.656 12.25 1 98.62 395 VAL B N 1
ATOM 6171 C CA . VAL B 1 395 ? -2.932 33.531 11.344 1 98.62 395 VAL B CA 1
ATOM 6172 C C . VAL B 1 395 ? -3.9 34.188 10.352 1 98.62 395 VAL B C 1
ATOM 6174 O O . VAL B 1 395 ? -4.797 33.5 9.828 1 98.62 395 VAL B O 1
ATOM 6177 N N . GLU B 1 396 ? -3.764 35.469 10.164 1 98.19 396 GLU B N 1
ATOM 6178 C CA . GLU B 1 396 ? -4.441 36.219 9.102 1 98.19 396 GLU B CA 1
ATOM 6179 C C . GLU B 1 396 ? -3.441 36.781 8.086 1 98.19 396 GLU B C 1
ATOM 6181 O O . GLU B 1 396 ? -2.535 37.531 8.445 1 98.19 396 GLU B O 1
ATOM 6186 N N . PHE B 1 397 ? -3.584 36.344 6.875 1 98.38 397 PHE B N 1
ATOM 6187 C CA . PHE B 1 397 ? -2.693 36.812 5.816 1 98.38 397 PHE B CA 1
ATOM 6188 C C . PHE B 1 397 ? -3.346 36.656 4.449 1 98.38 397 PHE B C 1
ATOM 6190 O O . PHE B 1 397 ? -4.555 36.406 4.355 1 98.38 397 PHE B O 1
ATOM 6197 N N . ASN B 1 398 ? -2.586 36.844 3.352 1 98.19 398 ASN B N 1
ATOM 6198 C CA . ASN B 1 398 ? -3.166 36.969 2.018 1 98.19 398 ASN B CA 1
ATOM 6199 C C . ASN B 1 398 ? -3.193 35.625 1.293 1 98.19 398 ASN B C 1
ATOM 6201 O O . ASN B 1 398 ? -3.727 35.531 0.186 1 98.19 398 ASN B O 1
ATOM 6205 N N . LEU B 1 399 ? -2.607 34.594 1.892 1 98.38 399 LEU B N 1
ATOM 6206 C CA . LEU B 1 399 ? -2.674 33.281 1.296 1 98.38 399 LEU B CA 1
ATOM 6207 C C . LEU B 1 399 ? -4.016 32.625 1.596 1 98.38 399 LEU B C 1
ATOM 6209 O O . LEU B 1 399 ? -4.238 32.125 2.709 1 98.38 399 LEU B O 1
ATOM 6213 N N . THR B 1 400 ? -4.883 32.5 0.604 1 97.69 400 THR B N 1
ATOM 6214 C CA . THR B 1 400 ? -6.25 32.031 0.807 1 97.69 400 THR B CA 1
ATOM 6215 C C . THR B 1 400 ? -6.344 30.516 0.619 1 97.69 400 THR B C 1
ATOM 6217 O O . THR B 1 400 ? -5.594 29.938 -0.167 1 97.69 400 THR B O 1
ATOM 6220 N N . GLY B 1 401 ? -7.246 29.953 1.412 1 97 401 GLY B N 1
ATOM 6221 C CA . GLY B 1 401 ? -7.508 28.531 1.29 1 97 401 GLY B CA 1
ATOM 6222 C C . GLY B 1 401 ? -8.297 28.172 0.044 1 97 401 GLY B C 1
ATOM 6223 O O . GLY B 1 401 ? -8.773 29.062 -0.669 1 97 401 GLY B O 1
ATOM 6224 N N . PRO B 1 402 ? -8.328 26.859 -0.251 1 90.44 402 PRO B N 1
ATOM 6225 C CA . PRO B 1 402 ? -9.109 26.406 -1.405 1 90.44 402 PRO B CA 1
ATOM 6226 C C . PRO B 1 402 ? -10.609 26.531 -1.189 1 90.44 402 PRO B C 1
ATOM 6228 O O . PRO B 1 402 ? -11.078 26.562 -0.046 1 90.44 402 PRO B O 1
ATOM 6231 N N . ASP B 1 403 ? -11.266 26.656 -2.309 1 72.81 403 ASP B N 1
ATOM 6232 C CA . ASP B 1 403 ? -12.719 26.703 -2.191 1 72.81 403 ASP B CA 1
ATOM 6233 C C . ASP B 1 403 ? -13.266 25.406 -1.584 1 72.81 403 ASP B C 1
ATOM 6235 O O . ASP B 1 403 ? -12.836 24.312 -1.948 1 72.81 403 ASP B O 1
ATOM 6239 N N . LEU B 1 404 ? -13.898 25.578 -0.524 1 60.34 404 LEU B N 1
ATOM 6240 C CA . LEU B 1 404 ? -14.508 24.453 0.163 1 60.34 404 LEU B CA 1
ATOM 6241 C C . LEU B 1 404 ? -15.75 23.969 -0.573 1 60.34 404 LEU B C 1
ATOM 6243 O O . LEU B 1 404 ? -16.422 24.766 -1.234 1 60.34 404 LEU B O 1
#

Nearest PDB structures (foldseek):
  3e5z-assembly2_B  TM=8.808E-01  e=1.328E-17  Deinococcus radiodurans
  7ris-assembly1_A  TM=8.026E-01  e=1.937E-13  Rhodopseudomonas palustris CGA009
  7qun-assembly1_D  TM=4.456E-01  e=5.842E-04  Sus scrofa domesticus
  7qun-assembly1_A  TM=4.181E-01  e=6.148E-04  Sus scrofa domesticus
  7px8-assembly1_A  TM=4.019E-01  e=5.235E-03  Sus scrofa domesticus

Organism: Cryphonectria parasitica (strain ATCC 38755 / EP155) (NCBI:txid660469)

InterPro domains:
  IPR011042 Six-bladed beta-propeller, TolB-like [G3DSA:2.120.10.30] (87-395)
  IPR013658 SMP-30/Gluconolactonase/LRE-like region [PF08450] (167-386)
  IPR052988 Oryzine biosynthesis lactonohydrolase [PTHR47064] (36-403)

Solvent-accessible surface area (backbone atoms only — not comparable to full-atom values): 39919 Å² total; per-residue (Å²): 128,82,68,49,33,45,82,41,81,45,81,63,43,47,33,20,33,32,44,40,50,43,16,61,64,64,60,76,43,44,46,69,58,51,53,83,45,43,66,63,60,43,42,47,80,85,39,76,40,48,57,48,62,55,67,25,39,31,41,22,45,32,63,72,62,28,46,56,38,32,42,79,66,31,40,74,45,71,73,75,57,92,57,69,59,35,53,28,29,28,43,30,54,39,73,93,78,40,30,38,35,31,23,42,60,62,60,75,73,43,62,40,33,35,35,31,37,59,89,37,88,68,54,48,73,43,80,50,78,42,43,62,72,67,54,43,51,34,11,32,38,65,38,69,90,78,60,32,36,38,29,14,17,17,20,21,43,75,76,29,75,97,74,38,65,45,61,13,29,34,34,36,29,32,83,86,78,30,43,37,50,79,79,44,53,56,61,94,82,38,53,52,32,8,23,34,13,32,36,67,49,99,86,62,37,36,35,35,14,22,20,52,56,24,34,26,60,45,40,19,81,53,74,58,74,55,81,40,24,34,36,38,34,33,75,92,79,66,50,74,46,85,72,46,66,86,50,82,24,32,26,13,40,46,59,43,89,87,56,45,32,41,38,38,15,20,30,28,32,57,42,78,37,98,52,68,46,69,66,88,84,54,66,54,98,59,77,31,14,58,33,80,37,58,44,37,50,23,29,34,33,36,27,40,45,45,59,37,67,100,81,48,76,39,77,45,76,44,52,63,30,48,28,31,60,53,72,36,35,19,26,26,24,45,46,50,30,59,88,39,30,34,43,33,14,15,14,72,14,37,24,31,42,30,20,43,82,71,33,53,68,26,33,32,44,49,53,95,30,26,14,33,21,48,38,51,36,71,97,77,18,29,33,36,38,36,31,10,40,42,36,44,34,43,34,37,37,54,59,32,41,45,90,115,128,83,66,49,32,45,81,42,83,45,81,65,44,47,33,21,34,32,45,76,64,52,75,75,66,65,86,76,44,50,63,70,68,52,54,82,47,43,69,59,61,48,42,45,80,87,41,76,40,50,57,48,60,54,66,24,40,31,42,23,44,31,62,70,64,29,46,57,38,33,40,79,67,30,40,75,47,70,73,74,56,94,56,67,60,35,54,27,30,27,44,30,52,39,74,94,76,39,31,38,33,32,21,41,59,62,60,73,70,43,62,41,34,35,35,31,36,60,88,36,88,70,54,51,74,45,79,49,77,42,45,63,72,65,53,43,49,36,10,32,37,63,38,69,91,77,59,32,35,38,29,14,16,16,22,21,43,75,78,27,76,96,74,38,47,40,54,14,30,35,35,37,28,32,80,87,77,32,44,39,50,79,65,32,36,40,59,72,53,36,52,51,34,8,23,34,13,32,38,69,49,98,86,61,37,35,33,35,14,21,21,52,58,22,34,26,61,44,37,20,82,52,74,59,46,48,59,43,24,34,37,37,34,33,76,92,55,28,48,72,40,50,53,40,65,86,48,80,23,33,27,13,41,45,59,42,91,84,57,45,34,41,36,37,16,21,30,27,33,57,43,78,36,98,54,69,46,66,68,87,86,54,64,56,98,60,77,31,14,58,33,82,38,73,83,39,51,24,28,34,34,36,25,39,45,46,60,36,70,99,82,48,78,40,76,45,57,25,64,76,40,81,41,37,67,54,86,36,34,19,26,25,24,44,45,52,31,58,87,40,32,35,40,34,13,15,13,72,16,39,24,32,42,30,21,42,82,70,33,52,68,26,33,31,43,49,54,98,30,24,14,32,22,50,38,50,34,72,97,77,18,31,34,36,38,37,31,10,40,43,34,46,35,42,34,38,36,55,60,31,39,46,88,114

Sequence (808 aa):
TASVAEVCGPTTANVTCVNRYGSYLPPTFSRDPDPAVAYTGALVPDDPTWALVQEADFVIYDKQRGLELLGSEPKIYRGILDVLNVIHEAPVYVAEVNKLFVTQDGPPGFQGILSLDLNYDPPNVSFVELDPPIYQPTGGVYNPADGMVYLAVQGFNESLPNGLKQHAGIARFDPKTLKSEWLLNNYYGFNFAGPNDITIDPVGDIWFTDTDYAYVLSVSEAPKQLQLATWRFRPSTGQVQIMDTSLDYPNGIGFSPDGKTLYVTDSGLESYNSVPTEGEGNFYNYPIYIQFNSTGPRNVFAWDVARQGGDLNQPIITGKRAIFQSLEGAPDGFKIAANGYLVIAGGLAPGVDITDPYGNQIARIQTSHPVENIQWTGDDLNTLWLVGIGGFTKVEFNLTGPDLTASVAEVCGPTTANVTCVNRYGSYLPPTFSRDPDPAVAYTGALVPDDPTWALVQEADFVIYDKQRGLELLGSEPKIYRGILDVLNVIHEAPVYVAEVNKLFVTQDGPPGFQGILSLDLNYDPPNVSFVELDPPIYQPTGGVYNPADGMVYLAVQGFNESLPNGLKQHAGIARFDPKTLKSEWLLNNYYGFNFAGPNDITIDPVGDIWFTDTDYAYVLSVSEAPKQLQLATWRFRPSTGQVQIMDTSLDYPNGIGFSPDGKTLYVTDSGLESYNSVPTEGEGNFYNYPIYIQFNSTGPRNVFAWDVARQGGDLNQPIITGKRAIFQSLEGAPDGFKIAANGYLVIAGGLAPGVDITDPYGNQIARIQTSHPVENIQWTGDDLNTLWLVGIGGFTKVEFNLTGPDL

Secondary structure (DSSP, 8-state):
---SEEE-S-SSS-EEEEGGGG-S--TT-B----TTS-GGG-B-TT-TTHHHHHH-SEEESSHHHHHHHH-SS-EEEES-S---SSBEEEEEEEGGGTEEEEEE--STT---EEEEETTSSSPEEEEE--BS----EEEEEEETTTTEEEEEE--BBSS-GGG--B-SEEEEE-TTT-BEEEEE--BTTBPPS-EEEEEE-TTS-EEEEE-SHHHHTT-BSS--SS--EEEEEETTTTEEEEEE---SSEEEEEE-TTS-EEEEEEETTEEE-SS---STT--SSS---EEE-TTS-EEEEEEEEEEESTTS-EEEEEEEEEEEE-SSS----EEE-TTS-EEEE-SSSSEEEEE-TT--EEEEEE-SS-EEEEEEESTTS-EEEEEEBS-EEEEE-S-PPPP-/---SEEE-S-SSS-EEEEGGGG-S--TT-B----TTS-GGG-B-TT-TTHHHHHH-SEEESSHHHHHHHH-SS-EEEES-S---SSBEEEEEEEGGGTEEEEEE--STT---EEEEETTSSSPEEEEE--BS----EEEEEEETTTTEEEEEE--BBSS-GGG--B-SEEEEE-TTT-BEEEEE--BTTBPPS-EEEEEE-TTS-EEEEE-SHHHHTT-BSS--SS--EEEEEETTTTEEEEEE---SSEEEEEE-TTS-EEEEEEETTEEE-SS---STT--SSS---EEE-TTS-EEEEEEEEEEESTTS-EEEEEEEEEEEE-SSS----EEE-TTS-EEEE-SSSSEEEEE-TT--EEEEEE-SS-EEEEEEESTTS-EEEEEEBS-EEEEE-S-PPPP-

Foldseek 3Di:
DPAQKDADAEDLFLEIEGPQQSPDADPPKDDDLPQLGFPLRIDRPVHPRSVSVNRGQKYFHARVVLNVFFPRHKHKDWPQDFDAQFWKAAWEAQAVQQWIKIAGDADAQDQFIWIFRVVDVVTDIDTDCAVPTAAAFAEWYADPVVQKIKTFFFAADQDHPPRDGAAGAIKIAHPVVSYIDGQTHADVPFGFQGFHYWDAAPVGKIKTWTFNQCVQAPRYPDHHPDQGFIWIADSVVGDIDTAGRPAPGWAAWDAFPVRFKIKTFRQFQKDFAPDWDDDPPPSHPDTGGIDGDSPTAQFMKMWTWFFDDPVSPRIHTHDIDTQEGDPHGHWHYWAAFQQGWIWTFRHSHFKIWIGHNRHHTGMMRGGPGRFRYKAFGDPFSQWMWTGTGRIIMIMGRNGHHHDD/DDAQKDFDAEDLFLEIEGPQQSPDADPPKDDDLPQLGFPLRIDRPVHPNSVSVNRGQKYFHARVVQNQFFPRHKHKDWPQDFDAQFWKAAWEAQAVQQWIKIAGDADAQDQFIWIFRPVDVVTDIDTDCAVPTAAAFAAWYADPVVQKIKTFHFAADQDHPPRDGAATAIKIAHPVVSYIDGQTHADVPFGFQGFHYWDAAPVGKIKTWTFNQCVQAVRHPDHHPDQGFIWIADSVVGDIDTAGRPADGWAAWDAFPVRFKIKTFRQFQKDFAPDWDDDPPPSHPDTGGIDGDSPTAQFMKMWTWFFDDPVSPRIHTHDIDTQEGDPHGHWHYWAAFQVGWIWTFRHSHFKIWIGHNRHHTTMIRGGPGRFRYKAFGDPFSQWMWTGTGRIIMIMGRNGHHHDD

pLDDT: mean 94.53, std 6.55, range [56.19, 98.94]

Radius of gyration: 28.96 Å; Cα contacts (8 Å, |Δi|>4): 2333; chains: 2; bounding box: 59×86×66 Å